Protein AF-0000000085105294 (afdb_homodimer)

Secondary structure (DSSP, 8-state):
---HHHHHHTT-EEEEESTTSHHHHHHHHHHHHHS--SEEEEEEPPBTTB-HHHHHHGGGGSGGGHHHHHH-TTGGGGEEEEE--TTSGGGG--HHHHHHHHHH--EEEE------TT--HHHHIIIIIIHHHHHHHHHHT-TT--EEEEE--GGGGTTSSEE-SS--GGG-SS-HHHHHHHHHHS-HHHHHHTHHHHHTTSSSHHHHHHHHHHHHHHHH-TT--EEEEEE-EEES-SSSSSTT---S--HHHHHHHHHHTT---EEE--TTSEE-EEEHHHHHHHHHHHHHHHHHHHHHH-S--PPPEEEE---TTS-EEHHHHHHHHHHHHHHS--S--SS----EEES-GGGHHHHHIIIIIHHHHHHHHHHHHTTPPP-HHHHHHHHHHHHHHHHHHHS---EE--HHHHHHHHHS-HHHHHHT---GGG--HHHHHHHHHHHIIIIIS-----HHHHHHHHHHHHHHHHHHHHHHHHHHHHHHHHHHHHHHHH-/---HHHHHHTT-EEEEESTTSHHHHHHHHHHHHHS--SEEEEEEPPBTTB-HHHHHHGGGGSGGGHHHHHH-TTGGGGEEEEE--TTSGGGG--HHHHHHHHHH--EEEE------TT--HHHHIIIIIIHHHHHHHHHHT-TT--EEEEE--GGGGTTSSEE-SS--GGG-SS-HHHHHHHHHHS-HHHHHHTHHHHHTTSSSHHHHHHHHHHHHHHHH-TT--EEEEEE-EEES-SSSSSTT---S--HHHHHHHHHHTT---EEE--TTSEE-EEEHHHHHHHHHHHHHHHHHHHHHH-S--PPPEEEE---TTS-EEHHHHHHHHHHHHHHS--S--SS----EEES-GGGHHHHHIIIIIHHHHHHHHHHHHTTPPP-HHHHHHHHHHHHHHHHHHHS---EE--HHHHHHHHHS-HHHHHHT---GGG--HHHHHHHHHHHIIIIIS-----HHHHHHHHHHHHHHHHHHHHHHHHHHHHHHHHHHHHHHHH-

InterPro domains:
  IPR013120 Fatty acyl-CoA reductase-like, NAD-binding domain [PF07993] (16-286)
  IPR026055 Fatty acyl-CoA reductase [PTHR11011] (5-456)
  IPR033640 Fatty acyl-CoA reductase, C-terminal [PF03015] (363-455)
  IPR033640 Fatty acyl-CoA reductase, C-terminal [cd09071] (362-452)
  IPR036291 NAD(P)-binding domain superfamily [SSF51735] (4-296)

Structure (mmCIF, N/CA/C/O backbone):
data_AF-0000000085105294-model_v1
#
loop_
_entity.id
_entity.type
_entity.pdbx_description
1 polymer 'Fatty acyl-CoA reductase'
#
loop_
_atom_site.group_PDB
_atom_site.id
_atom_site.type_symbol
_atom_site.label_atom_id
_atom_site.label_alt_id
_atom_site.label_comp_id
_atom_site.label_asym_id
_atom_site.label_entity_id
_atom_site.label_seq_id
_atom_site.pdbx_PDB_ins_code
_atom_site.Cartn_x
_atom_site.Cartn_y
_atom_site.Cartn_z
_atom_site.occupancy
_atom_site.B_iso_or_equiv
_atom_site.auth_seq_id
_atom_site.auth_comp_id
_atom_site.auth_asym_id
_atom_site.auth_atom_id
_atom_site.pdbx_PDB_model_num
ATOM 1 N N . MET A 1 1 ? 4.723 42.562 41.062 1 75.44 1 MET A N 1
ATOM 2 C CA . MET A 1 1 ? 5.035 41.188 41.406 1 75.44 1 MET A CA 1
ATOM 3 C C . MET A 1 1 ? 4.777 40.25 40.25 1 75.44 1 MET A C 1
ATOM 5 O O . MET A 1 1 ? 3.814 40.406 39.5 1 75.44 1 MET A O 1
ATOM 9 N N . ASP A 1 2 ? 5.691 39.375 40.062 1 88.38 2 ASP A N 1
ATOM 10 C CA . ASP A 1 2 ? 5.559 38.406 39 1 88.38 2 ASP A CA 1
ATOM 11 C C . ASP A 1 2 ? 4.367 37.469 39.219 1 88.38 2 ASP A C 1
ATOM 13 O O . ASP A 1 2 ? 4.09 37.094 40.375 1 88.38 2 ASP A O 1
ATOM 17 N N . SER A 1 3 ? 3.607 37.281 38.156 1 92.81 3 SER A N 1
ATOM 18 C CA . SER A 1 3 ? 2.592 36.25 38.25 1 92.81 3 SER A CA 1
ATOM 19 C C . SER A 1 3 ? 3.229 34.844 38.406 1 92.81 3 SER A C 1
ATOM 21 O O . SER A 1 3 ? 4.453 34.719 38.344 1 92.81 3 SER A O 1
ATOM 23 N N . GLU A 1 4 ? 2.414 33.875 38.625 1 94.62 4 GLU A N 1
ATOM 24 C CA . GLU A 1 4 ? 2.922 32.5 38.781 1 94.62 4 GLU A CA 1
ATOM 25 C C . GLU A 1 4 ? 3.631 32.031 37.531 1 94.62 4 GLU A C 1
ATOM 27 O O . GLU A 1 4 ? 4.715 31.438 37.594 1 94.62 4 GLU A O 1
ATOM 32 N N . MET A 1 5 ? 3.074 32.25 36.438 1 96.62 5 MET A N 1
ATOM 33 C CA . MET A 1 5 ? 3.664 31.828 35.188 1 96.62 5 MET A CA 1
ATOM 34 C C . MET A 1 5 ? 4.934 32.625 34.875 1 96.62 5 MET A C 1
ATOM 36 O O . MET A 1 5 ? 5.91 32.062 34.375 1 96.62 5 MET A O 1
ATOM 40 N N . GLN A 1 6 ? 4.879 33.938 35.156 1 97.44 6 GLN A N 1
ATOM 41 C CA . GLN A 1 6 ? 6.086 34.75 35 1 97.44 6 GLN A CA 1
ATOM 42 C C . GLN A 1 6 ? 7.219 34.25 35.875 1 97.44 6 GLN A C 1
ATOM 44 O O . GLN A 1 6 ? 8.367 34.188 35.438 1 97.44 6 GLN A O 1
ATOM 49 N N . GLY A 1 7 ? 6.828 33.906 37.094 1 96.62 7 GLY A N 1
ATOM 50 C CA . GLY A 1 7 ? 7.809 33.344 38 1 96.62 7 GLY A CA 1
ATOM 51 C C . GLY A 1 7 ? 8.375 32.031 37.531 1 96.62 7 GLY A C 1
ATOM 52 O O . GLY A 1 7 ? 9.562 31.75 37.719 1 96.62 7 GLY A O 1
ATOM 53 N N . PHE A 1 8 ? 7.57 31.219 37.031 1 96.69 8 PHE A N 1
ATOM 54 C CA . PHE A 1 8 ? 7.965 29.906 36.531 1 96.69 8 PHE A CA 1
ATOM 55 C C . PHE A 1 8 ? 9 30.047 35.406 1 96.69 8 PHE A C 1
ATOM 57 O O . PHE A 1 8 ? 10 29.312 35.375 1 96.69 8 PHE A O 1
ATOM 64 N N . PHE A 1 9 ? 8.867 30.969 34.531 1 97.94 9 PHE A N 1
ATOM 65 C CA . PHE A 1 9 ? 9.742 31.094 33.344 1 97.94 9 PHE A CA 1
ATOM 66 C C . PHE A 1 9 ? 10.977 31.922 33.688 1 97.94 9 PHE A C 1
ATOM 68 O O . PHE A 1 9 ? 11.953 31.922 32.938 1 97.94 9 PHE A O 1
ATOM 75 N N . LYS A 1 10 ? 10.93 32.656 34.844 1 97.81 10 LYS A N 1
ATOM 76 C CA . LYS A 1 10 ? 12.039 33.531 35.219 1 97.81 10 LYS A CA 1
ATOM 77 C C . LYS A 1 10 ? 13.344 32.75 35.344 1 97.81 10 LYS A C 1
ATOM 79 O O . LYS A 1 10 ? 13.398 31.719 36.031 1 97.81 10 LYS A O 1
ATOM 84 N N . ASN A 1 11 ? 14.328 33.156 34.594 1 97.5 11 ASN A N 1
ATOM 85 C CA . ASN A 1 11 ? 15.688 32.625 34.594 1 97.5 11 ASN A CA 1
ATOM 86 C C . ASN A 1 11 ? 15.734 31.203 34.062 1 97.5 11 ASN A C 1
ATOM 88 O O . ASN A 1 11 ? 16.641 30.438 34.406 1 97.5 11 ASN A O 1
ATOM 92 N N . LYS A 1 12 ? 14.742 30.781 33.375 1 97.94 12 LYS A N 1
ATOM 93 C CA . LYS A 1 12 ? 14.734 29.453 32.75 1 97.94 12 LYS A CA 1
ATOM 94 C C . LYS A 1 12 ? 15.297 29.484 31.344 1 97.94 12 LYS A C 1
ATOM 96 O O . LYS A 1 12 ? 15.289 30.531 30.688 1 97.94 12 LYS A O 1
ATOM 101 N N . THR A 1 13 ? 15.789 28.344 30.969 1 98.62 13 THR A N 1
ATOM 102 C CA . THR A 1 13 ? 16.25 28.141 29.594 1 98.62 13 THR A CA 1
ATOM 103 C C . THR A 1 13 ? 15.281 27.25 28.812 1 98.62 13 THR A C 1
ATOM 105 O O . THR A 1 13 ? 14.945 26.141 29.266 1 98.62 13 THR A O 1
ATOM 108 N N . VAL A 1 14 ? 14.836 27.781 27.672 1 98.75 14 VAL A N 1
ATOM 109 C CA . VAL A 1 14 ? 13.828 27.109 26.875 1 98.75 14 VAL A CA 1
ATOM 110 C C . VAL A 1 14 ? 14.445 26.609 25.562 1 98.75 14 VAL A C 1
ATOM 112 O O . VAL A 1 14 ? 15.25 27.328 24.953 1 98.75 14 VAL A O 1
ATOM 115 N N . PHE A 1 15 ? 14.188 25.359 25.219 1 98.81 15 PHE A N 1
ATOM 116 C CA . PHE A 1 15 ? 14.523 24.828 23.906 1 98.81 15 PHE A CA 1
ATOM 117 C C . PHE A 1 15 ? 13.273 24.734 23.031 1 98.81 15 PHE A C 1
ATOM 119 O O . PHE A 1 15 ? 12.328 24.016 23.359 1 98.81 15 PHE A O 1
ATOM 126 N N . LEU A 1 16 ? 13.305 25.469 21.938 1 98.25 16 LEU A N 1
ATOM 127 C CA . LEU A 1 16 ? 12.156 25.562 21.047 1 98.25 16 LEU A CA 1
ATOM 128 C C . LEU A 1 16 ? 12.492 25.031 19.656 1 98.25 16 LEU A C 1
ATOM 130 O O . LEU A 1 16 ? 13.453 25.484 19.047 1 98.25 16 LEU A O 1
ATOM 134 N N . THR A 1 17 ? 11.742 23.984 19.219 1 97.94 17 THR A N 1
ATOM 135 C CA . THR A 1 17 ? 11.789 23.609 17.797 1 97.94 17 THR A CA 1
ATOM 136 C C . THR A 1 17 ? 10.594 24.203 17.062 1 97.94 17 THR A C 1
ATOM 138 O O . THR A 1 17 ? 9.523 24.391 17.641 1 97.94 17 THR A O 1
ATOM 141 N N . GLY A 1 18 ? 10.781 24.609 15.828 1 95.62 18 GLY A N 1
ATOM 142 C CA . GLY A 1 18 ? 9.75 25.312 15.078 1 95.62 18 GLY A CA 1
ATOM 143 C C . GLY A 1 18 ? 9.75 26.812 15.312 1 95.62 18 GLY A C 1
ATOM 144 O O . GLY A 1 18 ? 8.75 27.484 15.047 1 95.62 18 GLY A O 1
ATOM 145 N N . GLY A 1 19 ? 10.789 27.312 15.812 1 94 19 GLY A N 1
ATOM 146 C CA . GLY A 1 19 ? 10.875 28.719 16.172 1 94 19 GLY A CA 1
ATOM 147 C C . GLY A 1 19 ? 10.758 29.641 14.977 1 94 19 GLY A C 1
ATOM 148 O O . GLY A 1 19 ? 10.336 30.797 15.117 1 94 19 GLY A O 1
ATOM 149 N N . THR A 1 20 ? 11.094 29.156 13.828 1 91.19 20 THR A N 1
ATOM 150 C CA . THR A 1 20 ? 11.031 29.969 12.625 1 91.19 20 THR A CA 1
ATOM 151 C C . THR A 1 20 ? 9.633 29.938 12.016 1 91.19 20 THR A C 1
ATOM 153 O O . THR A 1 20 ? 9.328 30.703 11.102 1 91.19 20 THR A O 1
ATOM 156 N N . GLY A 1 21 ? 8.828 29.125 12.57 1 92.06 21 GLY A N 1
ATOM 157 C CA . GLY A 1 21 ? 7.461 29.016 12.078 1 92.06 21 GLY A CA 1
ATOM 158 C C . GLY A 1 21 ? 6.523 30.047 12.672 1 92.06 21 GLY A C 1
ATOM 159 O O . GLY A 1 21 ? 6.926 30.828 13.531 1 92.06 21 GLY A O 1
ATOM 160 N N . PHE A 1 22 ? 5.297 29.969 12.242 1 93.81 22 PHE A N 1
ATOM 161 C CA . PHE A 1 22 ? 4.262 30.938 12.602 1 93.81 22 PHE A CA 1
ATOM 162 C C . PHE A 1 22 ? 4.051 30.953 14.117 1 93.81 22 PHE A C 1
ATOM 164 O O . PHE A 1 22 ? 4.238 32 14.758 1 93.81 22 PHE A O 1
ATOM 171 N N . LEU A 1 23 ? 3.742 29.828 14.68 1 95.69 23 LEU A N 1
ATOM 172 C CA . LEU A 1 23 ? 3.469 29.734 16.109 1 95.69 23 LEU A CA 1
ATOM 173 C C . LEU A 1 23 ? 4.738 29.953 16.922 1 95.69 23 LEU A C 1
ATOM 175 O O . LEU A 1 23 ? 4.699 30.578 17.984 1 95.69 23 LEU A O 1
ATOM 179 N N . GLY A 1 24 ? 5.844 29.438 16.422 1 96.38 24 GLY A N 1
ATOM 180 C CA . GLY A 1 24 ? 7.117 29.547 17.109 1 96.38 24 GLY A CA 1
ATOM 181 C C . GLY A 1 24 ? 7.57 30.984 17.297 1 96.38 24 GLY A C 1
ATOM 182 O O . GLY A 1 24 ? 8.102 31.344 18.359 1 96.38 24 GLY A O 1
ATOM 183 N N . LYS A 1 25 ? 7.371 31.812 16.328 1 95.5 25 LYS A N 1
ATOM 184 C CA . LYS A 1 25 ? 7.734 33.219 16.422 1 95.5 25 LYS A CA 1
ATOM 185 C C . LYS A 1 25 ? 6.918 33.938 17.5 1 95.5 25 LYS A C 1
ATOM 187 O O . LYS A 1 25 ? 7.457 34.719 18.281 1 95.5 25 LYS A O 1
ATOM 192 N N . VAL A 1 26 ? 5.656 33.562 17.531 1 97.19 26 VAL A N 1
ATOM 193 C CA . VAL A 1 26 ? 4.777 34.219 18.5 1 97.19 26 VAL A CA 1
ATOM 194 C C . VAL A 1 26 ? 5.113 33.75 19.906 1 97.19 26 VAL A C 1
ATOM 196 O O . VAL A 1 26 ? 5.047 34.531 20.859 1 97.19 26 VAL A O 1
ATOM 199 N N . ILE A 1 27 ? 5.473 32.5 20.062 1 98.38 27 ILE A N 1
ATOM 200 C CA . ILE A 1 27 ? 5.887 31.969 21.359 1 98.38 27 ILE A CA 1
ATOM 201 C C . ILE A 1 27 ? 7.133 32.719 21.844 1 98.38 27 ILE A C 1
ATOM 203 O O . ILE A 1 27 ? 7.195 33.156 22.984 1 98.38 27 ILE A O 1
ATOM 207 N N . THR A 1 28 ? 8.078 32.844 20.953 1 97.94 28 THR A N 1
ATOM 208 C CA . THR A 1 28 ? 9.32 33.5 21.281 1 97.94 28 THR A CA 1
ATOM 209 C C . THR A 1 28 ? 9.062 34.938 21.688 1 97.94 28 THR A C 1
ATOM 211 O O . THR A 1 28 ? 9.578 35.406 22.703 1 97.94 28 THR A O 1
ATOM 214 N N . GLU A 1 29 ? 8.258 35.625 20.891 1 97.94 29 GLU A N 1
ATOM 215 C CA . GLU A 1 29 ? 7.914 37.031 21.188 1 97.94 29 GLU A CA 1
ATOM 216 C C . GLU A 1 29 ? 7.234 37.156 22.547 1 97.94 29 GLU A C 1
ATOM 218 O O . GLU A 1 29 ? 7.602 38 23.344 1 97.94 29 GLU A O 1
ATOM 223 N N . LYS A 1 30 ? 6.277 36.312 22.859 1 98.19 30 LYS A N 1
ATOM 224 C CA . LYS A 1 30 ? 5.512 36.375 24.094 1 98.19 30 LYS A CA 1
ATOM 225 C C . LYS A 1 30 ? 6.402 36.125 25.312 1 98.19 30 LYS A C 1
ATOM 227 O O . LYS A 1 30 ? 6.297 36.844 26.328 1 98.19 30 LYS A O 1
ATOM 232 N N . LEU A 1 31 ? 7.246 35.125 25.219 1 98.06 31 LEU A N 1
ATOM 233 C CA . LEU A 1 31 ? 8.164 34.781 26.312 1 98.06 31 LEU A CA 1
ATOM 234 C C . LEU A 1 31 ? 9.078 35.969 26.625 1 98.06 31 LEU A C 1
ATOM 236 O O . LEU A 1 31 ? 9.234 36.312 27.797 1 98.06 31 LEU A O 1
ATOM 240 N N . LEU A 1 32 ? 9.656 36.531 25.609 1 97.81 32 LEU A N 1
ATOM 241 C CA . LEU A 1 32 ? 10.617 37.625 25.797 1 97.81 32 LEU A CA 1
ATOM 242 C C . LEU A 1 32 ? 9.922 38.875 26.312 1 97.81 32 LEU A C 1
ATOM 244 O O . LEU A 1 32 ? 10.5 39.656 27.094 1 97.81 32 LEU A O 1
ATOM 248 N N . ARG A 1 33 ? 8.68 39.031 25.891 1 97.25 33 ARG A N 1
ATOM 249 C CA . ARG A 1 33 ? 7.953 40.25 26.266 1 97.25 33 ARG A CA 1
ATOM 250 C C . ARG A 1 33 ? 7.43 40.156 27.688 1 97.25 33 ARG A C 1
ATOM 252 O O . ARG A 1 33 ? 7.461 41.156 28.438 1 97.25 33 ARG A O 1
ATOM 259 N N . THR A 1 34 ? 7.008 39.031 28.109 1 96.75 34 THR A N 1
ATOM 260 C CA . THR A 1 34 ? 6.207 38.969 29.328 1 96.75 34 THR A CA 1
ATOM 261 C C . THR A 1 34 ? 6.996 38.312 30.469 1 96.75 34 THR A C 1
ATOM 263 O O . THR A 1 34 ? 6.562 38.344 31.609 1 96.75 34 THR A O 1
ATOM 266 N N . THR A 1 35 ? 8.148 37.688 30.156 1 97 35 THR A N 1
ATOM 267 C CA . THR A 1 35 ? 8.906 37.031 31.203 1 97 35 THR A CA 1
ATOM 268 C C . THR A 1 35 ? 10.375 37.438 31.172 1 97 35 THR A C 1
ATOM 270 O O . THR A 1 35 ? 10.797 38.156 30.266 1 97 35 THR A O 1
ATOM 273 N N . GLU A 1 36 ? 11.094 37 32.219 1 97.06 36 GLU A N 1
ATOM 274 C CA . GLU A 1 36 ? 12.539 37.188 32.281 1 97.06 36 GLU A CA 1
ATOM 275 C C . GLU A 1 36 ? 13.281 35.906 32 1 97.06 36 GLU A C 1
ATOM 277 O O . GLU A 1 36 ? 14.172 35.5 32.75 1 97.06 36 GLU A O 1
ATOM 282 N N . VAL A 1 37 ? 12.82 35.188 31.031 1 97.69 37 VAL A N 1
ATOM 283 C CA . VAL A 1 37 ? 13.492 33.969 30.594 1 97.69 37 VAL A CA 1
ATOM 284 C C . VAL A 1 37 ? 14.969 34.25 30.344 1 97.69 37 VAL A C 1
ATOM 286 O O . VAL A 1 37 ? 15.328 35.312 29.844 1 97.69 37 VAL A O 1
ATOM 289 N N . ASN A 1 38 ? 15.805 33.344 30.719 1 97.75 38 ASN A N 1
ATOM 290 C CA . ASN A 1 38 ? 17.25 33.531 30.578 1 97.75 38 ASN A CA 1
ATOM 291 C C . ASN A 1 38 ? 17.688 33.406 29.125 1 97.75 38 ASN A C 1
ATOM 293 O O . ASN A 1 38 ? 18.422 34.281 28.625 1 97.75 38 ASN A O 1
ATOM 297 N N . ARG A 1 39 ? 17.266 32.281 28.5 1 97.5 39 ARG A N 1
ATOM 298 C CA . ARG A 1 39 ? 17.688 31.984 27.125 1 97.5 39 ARG A CA 1
ATOM 299 C C . ARG A 1 39 ? 16.672 31.125 26.406 1 97.5 39 ARG A C 1
ATOM 301 O O . ARG A 1 39 ? 16.016 30.281 27.031 1 97.5 39 ARG A O 1
ATOM 308 N N . ILE A 1 40 ? 16.578 31.391 25.125 1 98.25 40 ILE A N 1
ATOM 309 C CA . ILE A 1 40 ? 15.773 30.547 24.266 1 98.25 40 ILE A CA 1
ATOM 310 C C . ILE A 1 40 ? 16.656 29.953 23.156 1 98.25 40 ILE A C 1
ATOM 312 O O . ILE A 1 40 ? 17.125 30.672 22.281 1 98.25 40 ILE A O 1
ATOM 316 N N . TYR A 1 41 ? 16.938 28.656 23.312 1 98 41 TYR A N 1
ATOM 317 C CA . TYR A 1 41 ? 17.594 27.953 22.203 1 98 41 TYR A CA 1
ATOM 318 C C . TYR A 1 41 ? 16.578 27.578 21.125 1 98 41 TYR A C 1
ATOM 320 O O . TYR A 1 41 ? 15.578 26.922 21.406 1 98 41 TYR A O 1
ATOM 328 N N . SER A 1 42 ? 16.812 28 19.906 1 96.75 42 SER A N 1
ATOM 329 C CA . SER A 1 42 ? 15.922 27.719 18.797 1 96.75 42 SER A CA 1
ATOM 330 C C . SER A 1 42 ? 16.594 26.828 17.766 1 96.75 42 SER A C 1
ATOM 332 O O . SER A 1 42 ? 17.656 27.188 17.234 1 96.75 42 SER A O 1
ATOM 334 N N . LEU A 1 43 ? 15.977 25.672 17.516 1 96.19 43 LEU A N 1
ATOM 335 C CA . LEU A 1 43 ? 16.484 24.781 16.469 1 96.19 43 LEU A CA 1
ATOM 336 C C . LEU A 1 43 ? 16.219 25.375 15.078 1 96.19 43 LEU A C 1
ATOM 338 O O . LEU A 1 43 ? 15.062 25.641 14.734 1 96.19 43 LEU A O 1
ATOM 342 N N . ILE A 1 44 ? 17.266 25.578 14.344 1 93.69 44 ILE A N 1
ATOM 343 C CA . ILE A 1 44 ? 17.125 26.203 13.031 1 93.69 44 ILE A CA 1
ATOM 344 C C . ILE A 1 44 ? 17.859 25.375 11.984 1 93.69 44 ILE A C 1
ATOM 346 O O . ILE A 1 44 ? 19 24.953 12.203 1 93.69 44 ILE A O 1
ATOM 350 N N . ARG A 1 45 ? 17.172 25.125 10.883 1 88.31 45 ARG A N 1
ATOM 351 C CA . ARG A 1 45 ? 17.797 24.406 9.773 1 88.31 45 ARG A CA 1
ATOM 352 C C . ARG A 1 45 ? 18.828 25.281 9.07 1 88.31 45 ARG A C 1
ATOM 354 O O . ARG A 1 45 ? 18.5 26.391 8.625 1 88.31 45 ARG A O 1
ATOM 361 N N . PRO A 1 46 ? 19.953 24.75 8.93 1 85.75 46 PRO A N 1
ATOM 362 C CA . PRO A 1 46 ? 20.969 25.531 8.25 1 85.75 46 PRO A CA 1
ATOM 363 C C . PRO A 1 46 ? 20.688 25.719 6.758 1 85.75 46 PRO A C 1
ATOM 365 O O . PRO A 1 46 ? 20.172 24.797 6.117 1 85.75 46 PRO A O 1
ATOM 368 N N . LYS A 1 47 ? 20.797 26.891 6.332 1 80.44 47 LYS A N 1
ATOM 369 C CA . LYS A 1 47 ? 20.766 27.172 4.898 1 80.44 47 LYS A CA 1
ATOM 370 C C . LYS A 1 47 ? 22.172 27.422 4.355 1 80.44 47 LYS A C 1
ATOM 372 O O . LYS A 1 47 ? 23 28.047 5.02 1 80.44 47 LYS A O 1
ATOM 377 N N . ARG A 1 48 ? 22.344 26.828 3.162 1 74.19 48 ARG A N 1
ATOM 378 C CA . ARG A 1 48 ? 23.672 26.922 2.541 1 74.19 48 ARG A CA 1
ATOM 379 C C . ARG A 1 48 ? 24.094 28.375 2.369 1 74.19 48 ARG A C 1
ATOM 381 O O . ARG A 1 48 ? 23.328 29.188 1.843 1 74.19 48 ARG A O 1
ATOM 388 N N . GLY A 1 49 ? 25.094 28.656 2.918 1 71.69 49 GLY A N 1
ATOM 389 C CA . GLY A 1 49 ? 25.719 29.953 2.709 1 71.69 49 GLY A CA 1
ATOM 390 C C . GLY A 1 49 ? 25.234 31 3.691 1 71.69 49 GLY A C 1
ATOM 391 O O . GLY A 1 49 ? 25.688 32.156 3.654 1 71.69 49 GLY A O 1
ATOM 392 N N . VAL A 1 50 ? 24.344 30.734 4.508 1 79.12 50 VAL A N 1
ATOM 393 C CA . VAL A 1 50 ? 23.828 31.719 5.453 1 79.12 50 VAL A CA 1
ATOM 394 C C . VAL A 1 50 ? 24.109 31.25 6.883 1 79.12 50 VAL A C 1
ATOM 396 O O . VAL A 1 50 ? 23.656 30.188 7.301 1 79.12 50 VAL A O 1
ATOM 399 N N . PRO A 1 51 ? 24.922 32.031 7.484 1 79.5 51 PRO A N 1
ATOM 400 C CA . PRO A 1 51 ? 25.141 31.672 8.891 1 79.5 51 PRO A CA 1
ATOM 401 C C . PRO A 1 51 ? 23.844 31.594 9.688 1 79.5 51 PRO A C 1
ATOM 403 O O . PRO A 1 51 ? 22.922 32.406 9.461 1 79.5 51 PRO A O 1
ATOM 406 N N . ILE A 1 52 ? 23.734 30.703 10.594 1 82.56 52 ILE A N 1
ATOM 407 C CA . ILE A 1 52 ? 22.5 30.453 11.328 1 82.56 52 ILE A CA 1
ATOM 408 C C . ILE A 1 52 ? 22.141 31.656 12.18 1 82.56 52 ILE A C 1
ATOM 410 O O . ILE A 1 52 ? 20.953 31.922 12.43 1 82.56 52 ILE A O 1
ATOM 414 N N . GLN A 1 53 ? 23.156 32.406 12.555 1 81.31 53 GLN A N 1
ATOM 415 C CA . GLN A 1 53 ? 22.938 33.594 13.359 1 81.31 53 GLN A CA 1
ATOM 416 C C . GLN A 1 53 ? 22.203 34.688 12.562 1 81.31 53 GLN A C 1
ATOM 418 O O . GLN A 1 53 ? 21.422 35.438 13.133 1 81.31 53 GLN A O 1
ATOM 423 N N . ASP A 1 54 ? 22.359 34.625 11.32 1 83 54 ASP A N 1
ATOM 424 C CA . ASP A 1 54 ? 21.719 35.594 10.445 1 83 54 ASP A CA 1
ATOM 425 C C . ASP A 1 54 ? 20.203 35.375 10.391 1 83 54 ASP A C 1
ATOM 427 O O . ASP A 1 54 ? 19.438 36.312 10.141 1 83 54 ASP A O 1
ATOM 431 N N . ARG A 1 55 ? 19.844 34.219 10.695 1 81.56 55 ARG A N 1
ATOM 432 C CA . ARG A 1 55 ? 18.422 33.906 10.688 1 81.56 55 ARG A CA 1
ATOM 433 C C . ARG A 1 55 ? 17.703 34.656 11.805 1 81.56 55 ARG A C 1
ATOM 435 O O . ARG A 1 55 ? 16.547 35.062 11.648 1 81.56 55 ARG A O 1
ATOM 442 N N . ILE A 1 56 ? 18.375 34.781 12.875 1 82.81 56 ILE A N 1
ATOM 443 C CA . ILE A 1 56 ? 17.766 35.469 14.008 1 82.81 56 ILE A CA 1
ATOM 444 C C . ILE A 1 56 ? 17.781 36.969 13.766 1 82.81 56 ILE A C 1
ATOM 446 O O . ILE A 1 56 ? 16.844 37.688 14.133 1 82.81 56 ILE A O 1
ATOM 450 N N . THR A 1 57 ? 18.797 37.375 13.094 1 82.75 57 THR A N 1
ATOM 451 C CA . THR A 1 57 ? 18.906 38.812 12.805 1 82.75 57 THR A CA 1
ATOM 452 C C . THR A 1 57 ? 17.781 39.25 11.883 1 82.75 57 THR A C 1
ATOM 454 O O . THR A 1 57 ? 17.281 40.375 12.016 1 82.75 57 THR A O 1
ATOM 457 N N . THR A 1 58 ? 17.391 38.406 11.109 1 85.62 58 THR A N 1
ATOM 458 C CA . THR A 1 58 ? 16.328 38.719 10.172 1 85.62 58 THR A CA 1
ATOM 459 C C . THR A 1 58 ? 14.984 38.844 10.898 1 85.62 58 THR A C 1
ATOM 461 O O . THR A 1 58 ? 14.07 39.5 10.406 1 85.62 58 THR A O 1
ATOM 464 N N . TRP A 1 59 ? 14.914 38.25 12.102 1 88.38 59 TRP A N 1
ATOM 465 C CA . TRP A 1 59 ? 13.688 38.344 12.891 1 88.38 59 TRP A CA 1
ATOM 466 C C . TRP A 1 59 ? 13.43 39.75 13.344 1 88.38 59 TRP A C 1
ATOM 468 O O . TRP A 1 59 ? 12.273 40.156 13.547 1 88.38 59 TRP A O 1
ATOM 478 N N . ALA A 1 60 ? 14.5 40.469 13.445 1 88.94 60 ALA A N 1
ATOM 479 C CA . ALA A 1 60 ? 14.367 41.844 13.898 1 88.94 60 ALA A CA 1
ATOM 480 C C . ALA A 1 60 ? 13.531 42.688 12.922 1 88.94 60 ALA A C 1
ATOM 482 O O . ALA A 1 60 ? 12.898 43.656 13.312 1 88.94 60 ALA A O 1
ATOM 483 N N . LYS A 1 61 ? 13.5 42.219 11.727 1 90.19 61 LYS A N 1
ATOM 484 C CA . LYS A 1 61 ? 12.758 42.938 10.703 1 90.19 61 LYS A CA 1
ATOM 485 C C . LYS A 1 61 ? 11.328 42.406 10.594 1 90.19 61 LYS A C 1
ATOM 487 O O . LYS A 1 61 ? 10.492 43.031 9.906 1 90.19 61 LYS A O 1
ATOM 492 N N . ASP A 1 62 ? 11.031 41.375 11.258 1 92.5 62 ASP A N 1
ATOM 493 C CA . ASP A 1 62 ? 9.688 40.812 11.234 1 92.5 62 ASP A CA 1
ATOM 494 C C . ASP A 1 62 ? 8.727 41.625 12.102 1 92.5 62 ASP A C 1
ATOM 496 O O . ASP A 1 62 ? 9.023 41.906 13.266 1 92.5 62 ASP A O 1
ATOM 500 N N . PRO A 1 63 ? 7.555 41.938 11.523 1 93.44 63 PRO A N 1
ATOM 501 C CA . PRO A 1 63 ? 6.594 42.781 12.258 1 93.44 63 PRO A CA 1
ATOM 502 C C . PRO A 1 63 ? 6.188 42.156 13.594 1 93.44 63 PRO A C 1
ATOM 504 O O . PRO A 1 63 ? 5.867 42.875 14.547 1 93.44 63 PRO A O 1
ATOM 507 N N . VAL A 1 64 ? 6.281 40.938 13.703 1 95.06 64 VAL A N 1
ATOM 508 C CA . VAL A 1 64 ? 5.805 40.25 14.898 1 95.06 64 VAL A CA 1
ATOM 509 C C . VAL A 1 64 ? 6.648 40.656 16.094 1 95.06 64 VAL A C 1
ATOM 511 O O . VAL A 1 64 ? 6.176 40.625 17.234 1 95.06 64 VAL A O 1
ATOM 514 N N . PHE A 1 65 ? 7.863 41.125 15.914 1 96.19 65 PHE A N 1
ATOM 515 C CA . PHE A 1 65 ? 8.766 41.469 17 1 96.19 65 PHE A CA 1
ATOM 516 C C . PHE A 1 65 ? 8.844 42.969 17.203 1 96.19 65 PHE A C 1
ATOM 518 O O . PHE A 1 65 ? 9.594 43.469 18.062 1 96.19 65 PHE A O 1
ATOM 525 N N . GLU A 1 66 ? 8.117 43.719 16.438 1 95 66 GLU A N 1
ATOM 526 C CA . GLU A 1 66 ? 8.195 45.188 16.453 1 95 66 GLU A CA 1
ATOM 527 C C . GLU A 1 66 ? 7.883 45.75 17.844 1 95 66 GLU A C 1
ATOM 529 O O . GLU A 1 66 ? 8.633 46.562 18.375 1 95 66 GLU A O 1
ATOM 534 N N . VAL A 1 67 ? 6.801 45.281 18.375 1 94.81 67 VAL A N 1
ATOM 535 C CA . VAL A 1 67 ? 6.359 45.781 19.688 1 94.81 67 VAL A CA 1
ATOM 536 C C . VAL A 1 67 ? 7.395 45.406 20.75 1 94.81 67 VAL A C 1
ATOM 538 O O . VAL A 1 67 ? 7.746 46.25 21.578 1 94.81 67 VAL A O 1
ATOM 541 N N . LEU A 1 68 ? 7.844 44.219 20.703 1 96.56 68 LEU A N 1
ATOM 542 C CA . LEU A 1 68 ? 8.836 43.75 21.656 1 96.56 68 LEU A CA 1
ATOM 543 C C . LEU A 1 68 ? 10.109 44.594 21.594 1 96.56 68 LEU A C 1
ATOM 545 O O . LEU A 1 68 ? 10.617 45 22.641 1 96.56 68 LEU A O 1
ATOM 549 N N . LEU A 1 69 ? 10.609 44.844 20.438 1 95.81 69 LEU A N 1
ATOM 550 C CA . LEU A 1 69 ? 11.891 45.5 20.266 1 95.81 69 LEU A CA 1
ATOM 551 C C . LEU A 1 69 ? 11.789 47 20.625 1 95.81 69 LEU A C 1
ATOM 553 O O . LEU A 1 69 ? 12.789 47.594 21 1 95.81 69 LEU A O 1
ATOM 557 N N . ARG A 1 70 ? 10.625 47.531 20.531 1 95.69 70 ARG A N 1
ATOM 558 C CA . ARG A 1 70 ? 10.406 48.906 20.984 1 95.69 70 ARG A CA 1
ATOM 559 C C . ARG A 1 70 ? 10.523 49 22.516 1 95.69 70 ARG A C 1
ATOM 561 O O . ARG A 1 70 ? 11.047 49.969 23.047 1 95.69 70 ARG A O 1
ATOM 568 N N . MET A 1 71 ? 10.039 48 23.156 1 95.06 71 MET A N 1
ATOM 569 C CA . MET A 1 71 ? 10.039 47.969 24.625 1 95.06 71 MET A CA 1
ATOM 570 C C . MET A 1 71 ? 11.391 47.5 25.141 1 95.06 71 MET A C 1
ATOM 572 O O . MET A 1 71 ? 11.883 48 26.156 1 95.06 71 MET A O 1
ATOM 576 N N . LYS A 1 72 ? 11.867 46.469 24.484 1 96.19 72 LYS A N 1
ATOM 577 C CA . LYS A 1 72 ? 13.133 45.844 24.859 1 96.19 72 LYS A CA 1
ATOM 578 C C . LYS A 1 72 ? 14.023 45.656 23.641 1 96.19 72 LYS A C 1
ATOM 580 O O . LYS A 1 72 ? 14.078 44.562 23.062 1 96.19 72 LYS A O 1
ATOM 585 N N . PRO A 1 73 ? 14.875 46.562 23.312 1 94.81 73 PRO A N 1
ATOM 586 C CA . PRO A 1 73 ? 15.633 46.531 22.062 1 94.81 73 PRO A CA 1
ATOM 587 C C . PRO A 1 73 ? 16.609 45.375 21.984 1 94.81 73 PRO A C 1
ATOM 589 O O . PRO A 1 73 ? 16.922 44.875 20.891 1 94.81 73 PRO A O 1
ATOM 592 N N . ASP A 1 74 ? 17.062 44.875 23.125 1 94.19 74 ASP A N 1
ATOM 593 C CA . ASP A 1 74 ? 18.062 43.844 23.125 1 94.19 74 ASP A CA 1
ATOM 594 C C . ASP A 1 74 ? 17.453 42.469 23.422 1 94.19 74 ASP A C 1
ATOM 596 O O . ASP A 1 74 ? 18.156 41.5 23.719 1 94.19 74 ASP A O 1
ATOM 600 N N . ALA A 1 75 ? 16.172 42.375 23.312 1 95.38 75 ALA A N 1
ATOM 601 C CA . ALA A 1 75 ? 15.461 41.156 23.719 1 95.38 75 ALA A CA 1
ATOM 602 C C . ALA A 1 75 ? 15.883 39.969 22.891 1 95.38 75 ALA A C 1
ATOM 604 O O . ALA A 1 75 ? 15.977 38.844 23.391 1 95.38 75 ALA A O 1
ATOM 605 N N . LEU A 1 76 ? 16.203 40.156 21.609 1 95 76 LEU A N 1
ATOM 606 C CA . LEU A 1 76 ? 16.484 39.062 20.703 1 95 76 LEU A CA 1
ATOM 607 C C . LEU A 1 76 ? 17.875 38.469 20.969 1 95 76 LEU A C 1
ATOM 609 O O . LEU A 1 76 ? 18.203 37.375 20.5 1 95 76 LEU A O 1
ATOM 613 N N . GLN A 1 77 ? 18.672 39.125 21.766 1 93.88 77 GLN A N 1
ATOM 614 C CA . GLN A 1 77 ? 19.984 38.594 22.156 1 93.88 77 GLN A CA 1
ATOM 615 C C . GLN A 1 77 ? 19.859 37.344 23.016 1 93.88 77 GLN A C 1
ATOM 617 O O . GLN A 1 77 ? 20.797 36.562 23.141 1 93.88 77 GLN A O 1
ATOM 622 N N . ARG A 1 78 ? 18.719 37.188 23.594 1 96.12 78 ARG A N 1
ATOM 623 C CA . ARG A 1 78 ? 18.484 36.031 24.438 1 96.12 78 ARG A CA 1
ATOM 624 C C . ARG A 1 78 ? 18.078 34.812 23.625 1 96.12 78 ARG A C 1
ATOM 626 O O . ARG A 1 78 ? 17.922 33.688 24.156 1 96.12 78 ARG A O 1
ATOM 633 N N . VAL A 1 79 ? 17.906 35 22.328 1 96.81 79 VAL A N 1
ATOM 634 C CA . VAL A 1 79 ? 17.594 33.875 21.422 1 96.81 79 VAL A CA 1
ATOM 635 C C . VAL A 1 79 ? 18.891 33.344 20.812 1 96.81 79 VAL A C 1
ATOM 637 O O . VAL A 1 79 ? 19.625 34.094 20.172 1 96.81 79 VAL A O 1
ATOM 640 N N . CYS A 1 80 ? 19.188 32.125 21.047 1 95.62 80 CYS A N 1
ATOM 641 C CA . CYS A 1 80 ? 20.391 31.484 20.547 1 95.62 80 CYS A CA 1
ATOM 642 C C . CYS A 1 80 ? 20.031 30.391 19.531 1 95.62 80 CYS A C 1
ATOM 644 O O . CYS A 1 80 ? 19.438 29.375 19.875 1 95.62 80 CYS A O 1
ATOM 646 N N . PRO A 1 81 ? 20.484 30.562 18.312 1 95.06 81 PRO A N 1
ATOM 647 C CA . PRO A 1 81 ? 20.203 29.531 17.297 1 95.06 81 PRO A CA 1
ATOM 648 C C . PRO A 1 81 ? 21.047 28.281 17.484 1 95.06 81 PRO A C 1
ATOM 650 O O . PRO A 1 81 ? 22.234 28.375 17.828 1 95.06 81 PRO A O 1
ATOM 653 N N . ILE A 1 82 ? 20.375 27.156 17.422 1 95.31 82 ILE A N 1
ATOM 654 C CA . ILE A 1 82 ? 21.016 25.844 17.375 1 95.31 82 ILE A CA 1
ATOM 655 C C . ILE A 1 82 ? 20.812 25.219 16 1 95.31 82 ILE A C 1
ATOM 657 O O . ILE A 1 82 ? 19.672 25.062 15.547 1 95.31 82 ILE A O 1
ATOM 661 N N . ALA A 1 83 ? 21.938 24.922 15.383 1 94.12 83 ALA A N 1
ATOM 662 C CA . ALA A 1 83 ? 21.828 24.297 14.062 1 94.12 83 ALA A CA 1
ATOM 663 C C . ALA A 1 83 ? 21.297 22.859 14.18 1 94.12 83 ALA A C 1
ATOM 665 O O . ALA A 1 83 ? 21.781 22.078 14.992 1 94.12 83 ALA A O 1
ATOM 666 N N . GLY A 1 84 ? 20.25 22.594 13.414 1 93.94 84 GLY A N 1
ATOM 667 C CA . GLY A 1 84 ? 19.703 21.25 13.391 1 93.94 84 GLY A CA 1
ATOM 668 C C . GLY A 1 84 ? 18.641 21.062 12.32 1 93.94 84 GLY A C 1
ATOM 669 O O . GLY A 1 84 ? 18.203 22.031 11.688 1 93.94 84 GLY A O 1
ATOM 670 N N . ASP A 1 85 ? 18.312 19.766 12.062 1 92.12 85 ASP A N 1
ATOM 671 C CA . ASP A 1 85 ? 17.328 19.375 11.062 1 92.12 85 ASP A CA 1
ATOM 672 C C . ASP A 1 85 ? 16.547 18.141 11.516 1 92.12 85 ASP A C 1
ATOM 674 O O . ASP A 1 85 ? 17.141 17.078 11.719 1 92.12 85 ASP A O 1
ATOM 678 N N . CYS A 1 86 ? 15.25 18.281 11.531 1 88.31 86 CYS A N 1
ATOM 679 C CA . CYS A 1 86 ? 14.383 17.188 11.969 1 88.31 86 CYS A CA 1
ATOM 680 C C . CYS A 1 86 ? 14.5 15.992 11.039 1 88.31 86 CYS A C 1
ATOM 682 O O . CYS A 1 86 ? 14.195 14.867 11.438 1 88.31 86 CYS A O 1
ATOM 684 N N . LEU A 1 87 ? 15.023 16.188 9.812 1 89.88 87 LEU A N 1
ATOM 685 C CA . LEU A 1 87 ? 15.141 15.109 8.828 1 89.88 87 LEU A CA 1
ATOM 686 C C . LEU A 1 87 ? 16.391 14.273 9.094 1 89.88 87 LEU A C 1
ATOM 688 O O . LEU A 1 87 ? 16.484 13.133 8.641 1 89.88 87 LEU A O 1
ATOM 692 N N . ASP A 1 88 ? 17.281 14.844 9.789 1 91.25 88 ASP A N 1
ATOM 693 C CA . ASP A 1 88 ? 18.578 14.203 9.977 1 91.25 88 ASP A CA 1
ATOM 694 C C . ASP A 1 88 ? 18.562 13.25 11.172 1 91.25 88 ASP A C 1
ATOM 696 O O . ASP A 1 88 ? 17.797 13.453 12.117 1 91.25 88 ASP A O 1
ATOM 700 N N . PRO A 1 89 ? 19.484 12.258 11 1 88.44 89 PRO A N 1
ATOM 701 C CA . PRO A 1 89 ? 19.656 11.438 12.195 1 88.44 89 PRO A CA 1
ATOM 702 C C . PRO A 1 89 ? 20.156 12.242 13.391 1 88.44 89 PRO A C 1
ATOM 704 O O . PRO A 1 89 ? 20.938 13.18 13.227 1 88.44 89 PRO A O 1
ATOM 707 N N . ASP A 1 90 ? 19.703 12.047 14.602 1 91.81 90 ASP A N 1
ATOM 708 C CA . ASP A 1 90 ? 20.047 12.719 15.852 1 91.81 90 ASP A CA 1
ATOM 709 C C . ASP A 1 90 ? 19.688 14.203 15.789 1 91.81 90 ASP A C 1
ATOM 711 O O . ASP A 1 90 ? 20.422 15.039 16.312 1 91.81 90 ASP A O 1
ATOM 715 N N . LEU A 1 91 ? 18.828 14.648 14.836 1 95.5 91 LEU A N 1
ATOM 716 C CA . LEU A 1 91 ? 18.266 15.992 14.664 1 95.5 91 LEU A CA 1
ATOM 717 C C . LEU A 1 91 ? 19.312 16.938 14.078 1 95.5 91 LEU A C 1
ATOM 719 O O . LEU A 1 91 ? 19.109 18.156 14.078 1 95.5 91 LEU A O 1
ATOM 723 N N . GLY A 1 92 ? 20.484 16.422 13.688 1 94.25 92 GLY A N 1
ATOM 724 C CA . GLY A 1 92 ? 21.531 17.234 13.078 1 94.25 92 GLY A CA 1
ATOM 725 C C . GLY A 1 92 ? 22.203 18.172 14.062 1 94.25 92 GLY A C 1
ATOM 726 O O . GLY A 1 92 ? 22.781 19.188 13.664 1 94.25 92 GLY A O 1
ATOM 727 N N . ILE A 1 93 ? 22.062 17.906 15.344 1 96.88 93 ILE A N 1
ATOM 728 C CA . ILE A 1 93 ? 22.641 18.75 16.375 1 96.88 93 ILE A CA 1
ATOM 729 C C . ILE A 1 93 ? 24.062 18.312 16.688 1 96.88 93 ILE A C 1
ATOM 731 O O . ILE A 1 93 ? 24.312 17.125 16.906 1 96.88 93 ILE A O 1
ATOM 735 N N . SER A 1 94 ? 25 19.266 16.734 1 95.5 94 SER A N 1
ATOM 736 C CA . SER A 1 94 ? 26.406 18.938 17.031 1 95.5 94 SER A CA 1
ATOM 737 C C . SER A 1 94 ? 26.562 18.422 18.453 1 95.5 94 SER A C 1
ATOM 739 O O . SER A 1 94 ? 25.734 18.719 19.328 1 95.5 94 SER A O 1
ATOM 741 N N . PRO A 1 95 ? 27.594 17.656 18.703 1 96.44 95 PRO A N 1
ATOM 742 C CA . PRO A 1 95 ? 27.844 17.156 20.062 1 96.44 95 PRO A CA 1
ATOM 743 C C . PRO A 1 95 ? 27.984 18.297 21.078 1 96.44 95 PRO A C 1
ATOM 745 O O . PRO A 1 95 ? 27.5 18.172 22.219 1 96.44 95 PRO A O 1
ATOM 748 N N . SER A 1 96 ? 28.594 19.344 20.672 1 97 96 SER A N 1
ATOM 749 C CA . SER A 1 96 ? 28.766 20.484 21.562 1 97 96 SER A CA 1
ATOM 750 C C . SER A 1 96 ? 27.422 21.125 21.922 1 97 96 SER A C 1
ATOM 752 O O . SER A 1 96 ? 27.141 21.406 23.078 1 97 96 SER A O 1
ATOM 754 N N . ASP A 1 97 ? 26.641 21.359 20.922 1 96.94 97 ASP A N 1
ATOM 755 C CA . ASP A 1 97 ? 25.312 21.938 21.156 1 96.94 97 ASP A CA 1
ATOM 756 C C . ASP A 1 97 ? 24.438 20.984 21.984 1 96.94 97 ASP A C 1
ATOM 758 O O . ASP A 1 97 ? 23.641 21.422 22.797 1 96.94 97 ASP A O 1
ATOM 762 N N . ARG A 1 98 ? 24.562 19.75 21.719 1 97.56 98 ARG A N 1
ATOM 763 C CA . ARG A 1 98 ? 23.812 18.75 22.469 1 97.56 98 ARG A CA 1
ATOM 764 C C . ARG A 1 98 ? 24.156 18.812 23.953 1 97.56 98 ARG A C 1
ATOM 766 O O . ARG A 1 98 ? 23.281 18.688 24.812 1 97.56 98 ARG A O 1
ATOM 773 N N . ARG A 1 99 ? 25.391 18.938 24.25 1 97.69 99 ARG A N 1
ATOM 774 C CA . ARG A 1 99 ? 25.828 19.062 25.641 1 97.69 99 ARG A CA 1
ATOM 775 C C . ARG A 1 99 ? 25.219 20.297 26.297 1 97.69 99 ARG A C 1
ATOM 777 O O . ARG A 1 99 ? 24.797 20.234 27.453 1 97.69 99 ARG A O 1
ATOM 784 N N . ILE A 1 100 ? 25.172 21.359 25.562 1 97.69 100 ILE A N 1
ATOM 785 C CA . ILE A 1 100 ? 24.562 22.594 26.062 1 97.69 100 ILE A CA 1
ATOM 786 C C . ILE A 1 100 ? 23.094 22.359 26.375 1 97.69 100 ILE A C 1
ATOM 788 O O . ILE A 1 100 ? 22.625 22.703 27.469 1 97.69 100 ILE A O 1
ATOM 792 N N . LEU A 1 101 ? 22.422 21.766 25.484 1 98.38 101 LEU A N 1
ATOM 793 C CA . LEU A 1 101 ? 20.984 21.516 25.656 1 98.38 101 LEU A CA 1
ATOM 794 C C . LEU A 1 101 ? 20.734 20.578 26.844 1 98.38 101 LEU A C 1
ATOM 796 O O . LEU A 1 101 ? 19.828 20.828 27.641 1 98.38 101 LEU A O 1
ATOM 800 N N . THR A 1 102 ? 21.5 19.547 26.938 1 98.25 102 THR A N 1
ATOM 801 C CA . THR A 1 102 ? 21.266 18.531 27.969 1 98.25 102 THR A CA 1
ATOM 802 C C . THR A 1 102 ? 21.594 19.094 29.344 1 98.25 102 THR A C 1
ATOM 804 O O . THR A 1 102 ? 21 18.672 30.344 1 98.25 102 THR A O 1
ATOM 807 N N . THR A 1 103 ? 22.438 20.125 29.406 1 98 103 THR A N 1
ATOM 808 C CA . THR A 1 103 ? 22.875 20.625 30.703 1 98 103 THR A CA 1
ATOM 809 C C . THR A 1 103 ? 22.062 21.859 31.109 1 98 103 THR A C 1
ATOM 811 O O . THR A 1 103 ? 21.859 22.094 32.312 1 98 103 THR A O 1
ATOM 814 N N . GLU A 1 104 ? 21.531 22.578 30.141 1 98.06 104 GLU A N 1
ATOM 815 C CA . GLU A 1 104 ? 21.016 23.906 30.469 1 98.06 104 GLU A CA 1
ATOM 816 C C . GLU A 1 104 ? 19.5 23.953 30.344 1 98.06 104 GLU A C 1
ATOM 818 O O . GLU A 1 104 ? 18.844 24.781 30.984 1 98.06 104 GLU A O 1
ATOM 823 N N . VAL A 1 105 ? 18.938 23.172 29.578 1 98.69 105 VAL A N 1
ATOM 824 C CA . VAL A 1 105 ? 17.547 23.344 29.203 1 98.69 105 VAL A CA 1
ATOM 825 C C . VAL A 1 105 ? 16.641 22.844 30.312 1 98.69 105 VAL A C 1
ATOM 827 O O . VAL A 1 105 ? 16.828 21.734 30.828 1 98.69 105 VAL A O 1
ATOM 830 N N . GLN A 1 106 ? 15.672 23.656 30.672 1 98.38 106 GLN A N 1
ATOM 831 C CA . GLN A 1 106 ? 14.695 23.281 31.703 1 98.38 106 GLN A CA 1
ATOM 832 C C . GLN A 1 106 ? 13.312 23.062 31.078 1 98.38 106 GLN A C 1
ATOM 834 O O . GLN A 1 106 ? 12.5 22.328 31.625 1 98.38 106 GLN A O 1
ATOM 839 N N . ILE A 1 107 ? 13.031 23.734 29.969 1 98.62 107 ILE A N 1
ATOM 840 C CA . ILE A 1 107 ? 11.734 23.641 29.328 1 98.62 107 ILE A CA 1
ATOM 841 C C . ILE A 1 107 ? 11.914 23.375 27.828 1 98.62 107 ILE A C 1
ATOM 843 O O . ILE A 1 107 ? 12.727 24.016 27.172 1 98.62 107 ILE A O 1
ATOM 847 N N . VAL A 1 108 ? 11.156 22.375 27.312 1 98.75 108 VAL A N 1
ATOM 848 C CA . VAL A 1 108 ? 11.164 22.078 25.891 1 98.75 108 VAL A CA 1
ATOM 849 C C . VAL A 1 108 ? 9.773 22.328 25.312 1 98.75 108 VAL A C 1
ATOM 851 O O . VAL A 1 108 ? 8.766 21.922 25.875 1 98.75 108 VAL A O 1
ATOM 854 N N . ILE A 1 109 ? 9.695 23.047 24.266 1 98.81 109 ILE A N 1
ATOM 855 C CA . ILE A 1 109 ? 8.5 23.188 23.453 1 98.81 109 ILE A CA 1
ATOM 856 C C . ILE A 1 109 ? 8.789 22.703 22.031 1 98.81 109 ILE A C 1
ATOM 858 O O . ILE A 1 109 ? 9.492 23.375 21.266 1 98.81 109 ILE A O 1
ATOM 862 N N . HIS A 1 110 ? 8.266 21.547 21.734 1 98.69 110 HIS A N 1
ATOM 863 C CA . HIS A 1 110 ? 8.492 20.953 20.422 1 98.69 110 HIS A CA 1
ATOM 864 C C . HIS A 1 110 ? 7.344 21.25 19.469 1 98.69 110 HIS A C 1
ATOM 866 O O . HIS A 1 110 ? 6.328 20.547 19.484 1 98.69 110 HIS A O 1
ATOM 872 N N . GLY A 1 111 ? 7.586 22.203 18.531 1 97.75 111 GLY A N 1
ATOM 873 C CA . GLY A 1 111 ? 6.539 22.641 17.609 1 97.75 111 GLY A CA 1
ATOM 874 C C . GLY A 1 111 ? 6.895 22.422 16.156 1 97.75 111 GLY A C 1
ATOM 875 O O . GLY A 1 111 ? 6.082 22.688 15.266 1 97.75 111 GLY A O 1
ATOM 876 N N . ALA A 1 112 ? 8.102 21.875 15.906 1 95.56 112 ALA A N 1
ATOM 877 C CA . ALA A 1 112 ? 8.508 21.641 14.523 1 95.56 112 ALA A CA 1
ATOM 878 C C . ALA A 1 112 ? 7.684 20.531 13.891 1 95.56 112 ALA A C 1
ATOM 880 O O . ALA A 1 112 ? 7.5 19.469 14.492 1 95.56 112 ALA A O 1
ATOM 881 N N . ALA A 1 113 ? 7.137 20.797 12.758 1 95.44 113 ALA A N 1
ATOM 882 C CA . ALA A 1 113 ? 6.355 19.812 12 1 95.44 113 ALA A CA 1
ATOM 883 C C . ALA A 1 113 ? 6.137 20.297 10.562 1 95.44 113 ALA A C 1
ATOM 885 O O . ALA A 1 113 ? 6.23 21.484 10.281 1 95.44 113 ALA A O 1
ATOM 886 N N . THR A 1 114 ? 5.973 19.344 9.68 1 94.44 114 THR A N 1
ATOM 887 C CA . THR A 1 114 ? 5.336 19.719 8.422 1 94.44 114 THR A CA 1
ATOM 888 C C . THR A 1 114 ? 3.816 19.719 8.562 1 94.44 114 THR A C 1
ATOM 890 O O . THR A 1 114 ? 3.238 18.766 9.094 1 94.44 114 THR A O 1
ATOM 893 N N . VAL A 1 115 ? 3.258 20.812 8.141 1 92.12 115 VAL A N 1
ATOM 894 C CA . VAL A 1 115 ? 1.812 20.953 8.281 1 92.12 115 VAL A CA 1
ATOM 895 C C . VAL A 1 115 ? 1.143 20.797 6.918 1 92.12 115 VAL A C 1
ATOM 897 O O . VAL A 1 115 ? -0.052 21.062 6.77 1 92.12 115 VAL A O 1
ATOM 900 N N . ARG A 1 116 ? 1.915 20.391 5.945 1 90.56 116 ARG A N 1
ATOM 901 C CA . ARG A 1 116 ? 1.366 20.156 4.613 1 90.56 116 ARG A CA 1
ATOM 902 C C . ARG A 1 116 ? 0.504 18.891 4.59 1 90.56 116 ARG A C 1
ATOM 904 O O . ARG A 1 116 ? 0.941 17.828 5.027 1 90.56 116 ARG A O 1
ATOM 911 N N . PHE A 1 117 ? -0.654 19.047 4.027 1 91.44 117 PHE A N 1
ATOM 912 C CA . PHE A 1 117 ? -1.599 17.938 3.994 1 91.44 117 PHE A CA 1
ATOM 913 C C . PHE A 1 117 ? -1.2 16.922 2.932 1 91.44 117 PHE A C 1
ATOM 915 O O . PHE A 1 117 ? -1.588 15.75 3.008 1 91.44 117 PHE A O 1
ATOM 922 N N . ASP A 1 118 ? -0.467 17.344 1.924 1 89.69 118 ASP A N 1
ATOM 923 C CA . ASP A 1 118 ? -0.121 16.469 0.807 1 89.69 118 ASP A CA 1
ATOM 924 C C . ASP A 1 118 ? 1.369 16.141 0.812 1 89.69 118 ASP A C 1
ATOM 926 O O . ASP A 1 118 ? 1.944 15.82 -0.232 1 89.69 118 ASP A O 1
ATOM 930 N N . GLU A 1 119 ? 2 16.297 1.939 1 93.81 119 GLU A N 1
ATOM 931 C CA . GLU A 1 119 ? 3.412 15.953 2.057 1 93.81 119 GLU A CA 1
ATOM 932 C C . GLU A 1 119 ? 3.635 14.461 1.825 1 93.81 119 GLU A C 1
ATOM 934 O O . GLU A 1 119 ? 2.848 13.633 2.289 1 93.81 119 GLU A O 1
ATOM 939 N N . ALA A 1 120 ? 4.715 14.164 1.101 1 96.44 120 ALA A N 1
ATOM 940 C CA . ALA A 1 120 ? 5.055 12.758 0.926 1 96.44 120 ALA A CA 1
ATOM 941 C C . ALA A 1 120 ? 5.156 12.047 2.271 1 96.44 120 ALA A C 1
ATOM 943 O O . ALA A 1 120 ? 5.676 12.602 3.24 1 96.44 120 ALA A O 1
ATOM 944 N N . LEU A 1 121 ? 4.711 10.836 2.318 1 97.69 121 LEU A N 1
ATOM 945 C CA . LEU A 1 121 ? 4.625 10.117 3.584 1 97.69 121 LEU A CA 1
ATOM 946 C C . LEU A 1 121 ? 6.004 9.977 4.223 1 97.69 121 LEU A C 1
ATOM 948 O O . LEU A 1 121 ? 6.148 10.133 5.438 1 97.69 121 LEU A O 1
ATOM 952 N N . HIS A 1 122 ? 7.023 9.609 3.391 1 97.69 122 HIS A N 1
ATOM 953 C CA . HIS A 1 122 ? 8.344 9.391 3.965 1 97.69 122 HIS A CA 1
ATOM 954 C C . HIS A 1 122 ? 8.867 10.656 4.641 1 97.69 122 HIS A C 1
ATOM 956 O O . HIS A 1 122 ? 9.539 10.578 5.676 1 97.69 122 HIS A O 1
ATOM 962 N N . LEU A 1 123 ? 8.57 11.789 4.129 1 97.19 123 LEU A N 1
ATOM 963 C CA . LEU A 1 123 ? 8.984 13.055 4.715 1 97.19 123 LEU A CA 1
ATOM 964 C C . LEU A 1 123 ? 8.172 13.375 5.969 1 97.19 123 LEU A C 1
ATOM 966 O O . LEU A 1 123 ? 8.727 13.797 6.984 1 97.19 123 LEU A O 1
ATOM 970 N N . SER A 1 124 ? 6.902 13.227 5.875 1 97.69 124 SER A N 1
ATOM 971 C CA . SER A 1 124 ? 6.035 13.484 7.02 1 97.69 124 SER A CA 1
ATOM 972 C C . SER A 1 124 ? 6.402 12.594 8.203 1 97.69 124 SER A C 1
ATOM 974 O O . SER A 1 124 ? 6.363 13.031 9.352 1 97.69 124 SER A O 1
ATOM 976 N N . LEU A 1 125 ? 6.727 11.336 7.898 1 97.94 125 LEU A N 1
ATOM 977 C CA . LEU A 1 125 ? 7.137 10.406 8.953 1 97.94 125 LEU A CA 1
ATOM 978 C C . LEU A 1 125 ? 8.438 10.867 9.602 1 97.94 125 LEU A C 1
ATOM 980 O O . LEU A 1 125 ? 8.578 10.797 10.828 1 97.94 125 LEU A O 1
ATOM 984 N N . ALA A 1 126 ? 9.32 11.289 8.797 1 97 126 ALA A N 1
ATOM 985 C CA . ALA A 1 126 ? 10.617 11.727 9.305 1 97 126 ALA A CA 1
ATOM 986 C C . ALA A 1 126 ? 10.477 12.977 10.164 1 97 126 ALA A C 1
ATOM 988 O O . ALA A 1 126 ? 11.008 13.039 11.273 1 97 126 ALA A O 1
ATOM 989 N N . ILE A 1 127 ? 9.719 13.883 9.719 1 97.06 127 ILE A N 1
ATOM 990 C CA . ILE A 1 127 ? 9.656 15.203 10.344 1 97.06 127 ILE A CA 1
ATOM 991 C C . ILE A 1 127 ? 8.727 15.156 11.547 1 97.06 127 ILE A C 1
ATOM 993 O O . ILE A 1 127 ? 9.008 15.758 12.586 1 97.06 127 ILE A O 1
ATOM 997 N N . ASN A 1 128 ? 7.613 14.5 11.453 1 98.19 128 ASN A N 1
ATOM 998 C CA . ASN A 1 128 ? 6.602 14.57 12.5 1 98.19 128 ASN A CA 1
ATOM 999 C C . ASN A 1 128 ? 6.734 13.414 13.484 1 98.19 128 ASN A C 1
ATOM 1001 O O . ASN A 1 128 ? 6.434 13.562 14.672 1 98.19 128 ASN A O 1
ATOM 1005 N N . VAL A 1 129 ? 7.172 12.258 13.039 1 98.56 129 VAL A N 1
ATOM 1006 C CA . VAL A 1 129 ? 7.133 11.078 13.891 1 98.56 129 VAL A CA 1
ATOM 1007 C C . VAL A 1 129 ? 8.539 10.758 14.398 1 98.56 129 VAL A C 1
ATOM 1009 O O . VAL A 1 129 ? 8.789 10.797 15.609 1 98.56 129 VAL A O 1
ATOM 1012 N N . ARG A 1 130 ? 9.438 10.477 13.477 1 98.25 130 ARG A N 1
ATOM 1013 C CA . ARG A 1 130 ? 10.797 10.133 13.883 1 98.25 130 ARG A CA 1
ATOM 1014 C C . ARG A 1 130 ? 11.422 11.266 14.695 1 98.25 130 ARG A C 1
ATOM 1016 O O . ARG A 1 130 ? 12.094 11.008 15.695 1 98.25 130 ARG A O 1
ATOM 1023 N N . ALA A 1 131 ? 11.211 12.469 14.258 1 98 131 ALA A N 1
ATOM 1024 C CA . ALA A 1 131 ? 11.75 13.609 14.984 1 98 131 ALA A CA 1
ATOM 1025 C C . ALA A 1 131 ? 11.203 13.664 16.406 1 98 131 ALA A C 1
ATOM 1027 O O . ALA A 1 131 ? 11.914 14.055 17.344 1 98 131 ALA A O 1
ATOM 1028 N N . THR A 1 132 ? 9.945 13.375 16.578 1 98.56 132 THR A N 1
ATOM 1029 C CA . THR A 1 132 ? 9.367 13.312 17.906 1 98.56 132 THR A CA 1
ATOM 1030 C C . THR A 1 132 ? 10.102 12.281 18.766 1 98.56 132 THR A C 1
ATOM 1032 O O . THR A 1 132 ? 10.422 12.547 19.922 1 98.56 132 THR A O 1
ATOM 1035 N N . ARG A 1 133 ? 10.375 11.125 18.219 1 98.25 133 ARG A N 1
ATOM 1036 C CA . ARG A 1 133 ? 11.125 10.102 18.922 1 98.25 133 ARG A CA 1
ATOM 1037 C C . ARG A 1 133 ? 12.516 10.609 19.312 1 98.25 133 ARG A C 1
ATOM 1039 O O . ARG A 1 133 ? 12.953 10.422 20.453 1 98.25 133 ARG A O 1
ATOM 1046 N N . LEU A 1 134 ? 13.188 11.219 18.406 1 98.12 134 LEU A N 1
ATOM 1047 C CA . LEU A 1 134 ? 14.523 11.734 18.641 1 98.12 134 LEU A CA 1
ATOM 1048 C C . LEU A 1 134 ? 14.5 12.828 19.703 1 98.12 134 LEU A C 1
ATOM 1050 O O . LEU A 1 134 ? 15.414 12.914 20.531 1 98.12 134 LEU A O 1
ATOM 1054 N N . MET A 1 135 ? 13.484 13.633 19.672 1 98.31 135 MET A N 1
ATOM 1055 C CA . MET A 1 135 ? 13.336 14.688 20.672 1 98.31 135 MET A CA 1
ATOM 1056 C C . MET A 1 135 ? 13.133 14.094 22.062 1 98.31 135 MET A C 1
ATOM 1058 O O . MET A 1 135 ? 13.656 14.625 23.047 1 98.31 135 MET A O 1
ATOM 1062 N N . LEU A 1 136 ? 12.344 13.039 22.156 1 97.81 136 LEU A N 1
ATOM 1063 C CA . LEU A 1 136 ? 12.164 12.359 23.438 1 97.81 136 LEU A CA 1
ATOM 1064 C C . LEU A 1 136 ? 13.492 11.812 23.953 1 97.81 136 LEU A C 1
ATOM 1066 O O . LEU A 1 136 ? 13.797 11.938 25.141 1 97.81 136 LEU A O 1
ATOM 1070 N N . GLN A 1 137 ? 14.258 11.227 23.031 1 97.75 137 GLN A N 1
ATOM 1071 C CA . GLN A 1 137 ? 15.555 10.68 23.406 1 97.75 137 GLN A CA 1
ATOM 1072 C C . GLN A 1 137 ? 16.484 11.773 23.906 1 97.75 137 GLN A C 1
ATOM 1074 O O . GLN A 1 137 ? 17.203 11.586 24.891 1 97.75 137 GLN A O 1
ATOM 1079 N N . LEU A 1 138 ? 16.469 12.867 23.25 1 98.06 138 LEU A N 1
ATOM 1080 C CA . LEU A 1 138 ? 17.281 14.016 23.672 1 98.06 138 LEU A CA 1
ATOM 1081 C C . LEU A 1 138 ? 16.812 14.547 25.016 1 98.06 138 LEU A C 1
ATOM 1083 O O . LEU A 1 138 ? 17.625 14.844 25.891 1 98.06 138 LEU A O 1
ATOM 1087 N N . ALA A 1 139 ? 15.508 14.68 25.203 1 98 139 ALA A N 1
ATOM 1088 C CA . ALA A 1 139 ? 14.914 15.203 26.422 1 98 139 ALA A CA 1
ATOM 1089 C C . ALA A 1 139 ? 15.273 14.336 27.625 1 98 139 ALA A C 1
ATOM 1091 O O . ALA A 1 139 ? 15.477 14.844 28.734 1 98 139 ALA A O 1
ATOM 1092 N N . LYS A 1 140 ? 15.344 13.07 27.422 1 96.88 140 LYS A N 1
ATOM 1093 C CA . LYS A 1 140 ? 15.68 12.141 28.484 1 96.88 140 LYS A CA 1
ATOM 1094 C C . LYS A 1 140 ? 17.094 12.383 29 1 96.88 140 LYS A C 1
ATOM 1096 O O . LYS A 1 140 ? 17.422 12.016 30.141 1 96.88 140 LYS A O 1
ATOM 1101 N N . GLN A 1 141 ? 17.906 13 28.203 1 97.56 141 GLN A N 1
ATOM 1102 C CA . GLN A 1 141 ? 19.281 13.289 28.594 1 97.56 141 GLN A CA 1
ATOM 1103 C C . GLN A 1 141 ? 19.391 14.641 29.281 1 97.56 141 GLN A C 1
ATOM 1105 O O . GLN A 1 141 ? 20.438 14.984 29.828 1 97.56 141 GLN A O 1
ATOM 1110 N N . MET A 1 142 ? 18.359 15.414 29.312 1 98.06 142 MET A N 1
ATOM 1111 C CA . MET A 1 142 ? 18.391 16.75 29.922 1 98.06 142 MET A CA 1
ATOM 1112 C C . MET A 1 142 ? 18.25 16.656 31.438 1 98.06 142 MET A C 1
ATOM 1114 O O . MET A 1 142 ? 17.156 16.359 31.953 1 98.06 142 MET A O 1
ATOM 1118 N N . THR A 1 143 ? 19.234 17.125 32.094 1 97.12 143 THR A N 1
ATOM 1119 C CA . THR A 1 143 ? 19.344 16.891 33.5 1 97.12 143 THR A CA 1
ATOM 1120 C C . THR A 1 143 ? 18.484 17.875 34.281 1 97.12 143 THR A C 1
ATOM 1122 O O . THR A 1 143 ? 18.141 17.641 35.438 1 97.12 143 THR A O 1
ATOM 1125 N N . GLN A 1 144 ? 18.062 18.984 33.719 1 97.06 144 GLN A N 1
ATOM 1126 C CA . GLN A 1 144 ? 17.328 20.016 34.438 1 97.06 144 GLN A CA 1
ATOM 1127 C C . GLN A 1 144 ? 15.906 20.156 33.906 1 97.06 144 GLN A C 1
ATOM 1129 O O . GLN A 1 144 ? 15.195 21.109 34.25 1 97.06 144 GLN A O 1
ATOM 1134 N N . LEU A 1 145 ? 15.5 19.156 33.156 1 97.25 145 LEU A N 1
ATOM 1135 C CA . LEU A 1 145 ? 14.211 19.297 32.469 1 97.25 145 LEU A CA 1
ATOM 1136 C C . LEU A 1 145 ? 13.062 19.203 33.469 1 97.25 145 LEU A C 1
ATOM 1138 O O . LEU A 1 145 ? 12.977 18.266 34.25 1 97.25 145 LEU A O 1
ATOM 1142 N N . VAL A 1 146 ? 12.141 20.266 33.344 1 96.38 146 VAL A N 1
ATOM 1143 C CA . VAL A 1 146 ? 11.016 20.25 34.281 1 96.38 146 VAL A CA 1
ATOM 1144 C C . VAL A 1 146 ? 9.703 20.266 33.5 1 96.38 146 VAL A C 1
ATOM 1146 O O . VAL A 1 146 ? 8.641 19.969 34.031 1 96.38 146 VAL A O 1
ATOM 1149 N N . SER A 1 147 ? 9.812 20.547 32.219 1 97.44 147 SER A N 1
ATOM 1150 C CA . SER A 1 147 ? 8.594 20.609 31.406 1 97.44 147 SER A CA 1
ATOM 1151 C C . SER A 1 147 ? 8.883 20.375 29.938 1 97.44 147 SER A C 1
ATOM 1153 O O . SER A 1 147 ? 9.859 20.906 29.391 1 97.44 147 SER A O 1
ATOM 1155 N N . TYR A 1 148 ? 8.055 19.531 29.297 1 98.19 148 TYR A N 1
ATOM 1156 C CA . TYR A 1 148 ? 8.117 19.234 27.875 1 98.19 148 TYR A CA 1
ATOM 1157 C C . TYR A 1 148 ? 6.734 19.359 27.234 1 98.19 148 TYR A C 1
ATOM 1159 O O . TYR A 1 148 ? 5.82 18.594 27.562 1 98.19 148 TYR A O 1
ATOM 1167 N N . VAL A 1 149 ? 6.582 20.328 26.312 1 98.62 149 VAL A N 1
ATOM 1168 C CA . VAL A 1 149 ? 5.309 20.516 25.625 1 98.62 149 VAL A CA 1
ATOM 1169 C C . VAL A 1 149 ? 5.441 20.047 24.172 1 98.62 149 VAL A C 1
ATOM 1171 O O . VAL A 1 149 ? 6.238 20.594 23.406 1 98.62 149 VAL A O 1
ATOM 1174 N N . HIS A 1 150 ? 4.699 19.047 23.812 1 98.75 150 HIS A N 1
ATOM 1175 C CA . HIS A 1 150 ? 4.59 18.625 22.422 1 98.75 150 HIS A CA 1
ATOM 1176 C C . HIS A 1 150 ? 3.389 19.266 21.734 1 98.75 150 HIS A C 1
ATOM 1178 O O . HIS A 1 150 ? 2.248 19.062 22.156 1 98.75 150 HIS A O 1
ATOM 1184 N N . VAL A 1 151 ? 3.625 19.984 20.672 1 98.81 151 VAL A N 1
ATOM 1185 C CA . VAL A 1 151 ? 2.541 20.625 19.938 1 98.81 151 VAL A CA 1
ATOM 1186 C C . VAL A 1 151 ? 2.002 19.672 18.875 1 98.81 151 VAL A C 1
ATOM 1188 O O . VAL A 1 151 ? 2.67 19.422 17.875 1 98.81 151 VAL A O 1
ATOM 1191 N N . SER A 1 152 ? 0.874 19.203 19.047 1 98.69 152 SER A N 1
ATOM 1192 C CA . SER A 1 152 ? 0.148 18.375 18.094 1 98.69 152 SER A CA 1
ATOM 1193 C C . SER A 1 152 ? -0.966 19.156 17.422 1 98.69 152 SER A C 1
ATOM 1195 O O . SER A 1 152 ? -0.781 20.328 17.062 1 98.69 152 SER A O 1
ATOM 1197 N N . THR A 1 153 ? -2.047 18.531 17.047 1 98.25 153 THR A N 1
ATOM 1198 C CA . THR A 1 153 ? -3.213 19.188 16.453 1 98.25 153 THR A CA 1
ATOM 1199 C C . THR A 1 153 ? -4.504 18.547 16.969 1 98.25 153 THR A C 1
ATOM 1201 O O . THR A 1 153 ? -4.531 17.359 17.266 1 98.25 153 THR A O 1
ATOM 1204 N N . ALA A 1 154 ? -5.516 19.344 17.031 1 97.94 154 ALA A N 1
ATOM 1205 C CA . ALA A 1 154 ? -6.816 18.812 17.438 1 97.94 154 ALA A CA 1
ATOM 1206 C C . ALA A 1 154 ? -7.324 17.781 16.438 1 97.94 154 ALA A C 1
ATOM 1208 O O . ALA A 1 154 ? -8.18 16.953 16.766 1 97.94 154 ALA A O 1
ATOM 1209 N N . TYR A 1 155 ? -6.77 17.75 15.297 1 96.88 155 TYR A N 1
ATOM 1210 C CA . TYR A 1 155 ? -7.266 16.906 14.211 1 96.88 155 TYR A CA 1
ATOM 1211 C C . TYR A 1 155 ? -6.43 15.641 14.078 1 96.88 155 TYR A C 1
ATOM 1213 O O . TYR A 1 155 ? -6.578 14.891 13.109 1 96.88 155 TYR A O 1
ATOM 1221 N N . SER A 1 156 ? -5.516 15.383 14.992 1 97.19 156 SER A N 1
ATOM 1222 C CA . SER A 1 156 ? -4.715 14.164 14.953 1 97.19 156 SER A CA 1
ATOM 1223 C C . SER A 1 156 ? -5.598 12.922 15.023 1 97.19 156 SER A C 1
ATOM 1225 O O . SER A 1 156 ? -5.176 11.836 14.633 1 97.19 156 SER A O 1
ATOM 1227 N N . ASN A 1 157 ? -6.848 13.094 15.5 1 96.06 157 ASN A N 1
ATOM 1228 C CA . ASN A 1 157 ? -7.773 11.977 15.625 1 96.06 157 ASN A CA 1
ATOM 1229 C C . ASN A 1 157 ? -9.109 12.273 14.953 1 96.06 157 ASN A C 1
ATOM 1231 O O . ASN A 1 157 ? -10.164 11.906 15.469 1 96.06 157 ASN A O 1
ATOM 1235 N N . CYS A 1 158 ? -9.039 12.852 13.836 1 95.69 158 CYS A N 1
ATOM 1236 C CA . CYS A 1 158 ? -10.219 13.328 13.133 1 95.69 158 CYS A CA 1
ATOM 1237 C C . CYS A 1 158 ? -10.945 12.18 12.438 1 95.69 158 CYS A C 1
ATOM 1239 O O . CYS A 1 158 ? -11.875 12.406 11.664 1 95.69 158 CYS A O 1
ATOM 1241 N N . VAL A 1 159 ? -10.523 10.961 12.703 1 95.88 159 VAL A N 1
ATOM 1242 C CA . VAL A 1 159 ? -11.203 9.789 12.164 1 95.88 159 VAL A CA 1
ATOM 1243 C C . VAL A 1 159 ? -12.477 9.523 12.953 1 95.88 159 VAL A C 1
ATOM 1245 O O . VAL A 1 159 ? -13.352 8.773 12.508 1 95.88 159 VAL A O 1
ATOM 1248 N N . VAL A 1 160 ? -12.539 10.125 14.102 1 96.19 160 VAL A N 1
ATOM 1249 C CA . VAL A 1 160 ? -13.773 10.109 14.883 1 96.19 160 VAL A CA 1
ATOM 1250 C C . VAL A 1 160 ? -14.328 11.523 15 1 96.19 160 VAL A C 1
ATOM 1252 O O . VAL A 1 160 ? -13.594 12.5 14.82 1 96.19 160 VAL A O 1
ATOM 1255 N N . HIS A 1 161 ? -15.586 11.617 15.336 1 95.19 161 HIS A N 1
ATOM 1256 C CA . HIS A 1 161 ? -16.234 12.922 15.344 1 95.19 161 HIS A CA 1
ATOM 1257 C C . HIS A 1 161 ? -16.125 13.57 16.719 1 95.19 161 HIS A C 1
ATOM 1259 O O . HIS A 1 161 ? -16.016 14.797 16.828 1 95.19 161 HIS A O 1
ATOM 1265 N N . ASP A 1 162 ? -16.234 12.727 17.734 1 97 162 ASP A N 1
ATOM 1266 C CA . ASP A 1 162 ? -16.078 13.203 19.094 1 97 162 ASP A CA 1
ATOM 1267 C C . ASP A 1 162 ? -14.672 12.906 19.625 1 97 162 ASP A C 1
ATOM 1269 O O . ASP A 1 162 ? -14.359 11.766 19.969 1 97 162 ASP A O 1
ATOM 1273 N N . ILE A 1 163 ? -13.906 13.914 19.766 1 97.81 163 ILE A N 1
ATOM 1274 C CA . ILE A 1 163 ? -12.492 13.734 20.109 1 97.81 163 ILE A CA 1
ATOM 1275 C C . ILE A 1 163 ? -12.25 14.172 21.547 1 97.81 163 ILE A C 1
ATOM 1277 O O . ILE A 1 163 ? -12.406 15.352 21.875 1 97.81 163 ILE A O 1
ATOM 1281 N N . GLU A 1 164 ? -11.883 13.273 22.391 1 97.75 164 GLU A N 1
ATOM 1282 C CA . GLU A 1 164 ? -11.562 13.523 23.781 1 97.75 164 GLU A CA 1
ATOM 1283 C C . GLU A 1 164 ? -10.078 13.836 23.969 1 97.75 164 GLU A C 1
ATOM 1285 O O . GLU A 1 164 ? -9.297 13.719 23.031 1 97.75 164 GLU A O 1
ATOM 1290 N N . GLU A 1 165 ? -9.758 14.281 25.141 1 97.56 165 GLU A N 1
ATOM 1291 C CA . GLU A 1 165 ? -8.367 14.531 25.5 1 97.56 165 GLU A CA 1
ATOM 1292 C C . GLU A 1 165 ? -7.688 13.258 26 1 97.56 165 GLU A C 1
ATOM 1294 O O . GLU A 1 165 ? -7.25 13.195 27.156 1 97.56 165 GLU A O 1
ATOM 1299 N N . ARG A 1 166 ? -7.559 12.352 25.094 1 97.19 166 ARG A N 1
ATOM 1300 C CA . ARG A 1 166 ? -6.906 11.078 25.375 1 97.19 166 ARG A CA 1
ATOM 1301 C C . ARG A 1 166 ? -6.141 10.578 24.141 1 97.19 166 ARG A C 1
ATOM 1303 O O . ARG A 1 166 ? -6.273 11.141 23.062 1 97.19 166 ARG A O 1
ATOM 1310 N N . PHE A 1 167 ? -5.324 9.578 24.406 1 97.19 167 PHE A N 1
ATOM 1311 C CA . PHE A 1 167 ? -4.621 8.945 23.297 1 97.19 167 PHE A CA 1
ATOM 1312 C C . PHE A 1 167 ? -5.551 8.031 22.516 1 97.19 167 PHE A C 1
ATOM 1314 O O . PHE A 1 167 ? -6.504 7.48 23.062 1 97.19 167 PHE A O 1
ATOM 1321 N N . TYR A 1 168 ? -5.332 7.879 21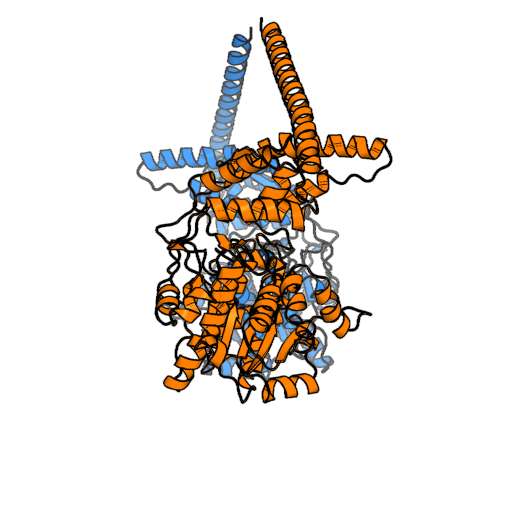.188 1 96.94 168 TYR A N 1
ATOM 1322 C CA . TYR A 1 168 ? -6.172 7.055 20.328 1 96.94 168 TYR A CA 1
ATOM 1323 C C . TYR A 1 168 ? -5.324 6.09 19.5 1 96.94 168 TYR A C 1
ATOM 1325 O O . TYR A 1 168 ? -5.336 6.137 18.266 1 96.94 168 TYR A O 1
ATOM 1333 N N . PRO A 1 169 ? -4.641 5.168 20.141 1 95.69 169 PRO A N 1
ATOM 1334 C CA . PRO A 1 169 ? -3.824 4.234 19.359 1 95.69 169 PRO A CA 1
ATOM 1335 C C . PRO A 1 169 ? -4.664 3.25 18.547 1 95.69 169 PRO A C 1
ATOM 1337 O O . PRO A 1 169 ? -4.172 2.672 17.578 1 95.69 169 PRO A O 1
ATOM 1340 N N . GLU A 1 170 ? -5.957 3.133 18.859 1 95.31 170 GLU A N 1
ATOM 1341 C CA . GLU A 1 170 ? -6.816 2.096 18.297 1 95.31 170 GLU A CA 1
ATOM 1342 C C . GLU A 1 170 ? -7.148 2.383 16.844 1 95.31 170 GLU A C 1
ATOM 1344 O O . GLU A 1 170 ? -7.602 1.494 16.109 1 95.31 170 GLU A O 1
ATOM 1349 N N . HIS A 1 171 ? -6.973 3.594 16.406 1 94.69 171 HIS A N 1
ATOM 1350 C CA . HIS A 1 171 ? -7.371 3.939 15.047 1 94.69 171 HIS A CA 1
ATOM 1351 C C . HIS A 1 171 ? -6.184 3.879 14.094 1 94.69 171 HIS A C 1
ATOM 1353 O O . HIS A 1 171 ? -6.336 4.102 12.883 1 94.69 171 HIS A O 1
ATOM 1359 N N . LEU A 1 172 ? -5.008 3.562 14.602 1 96.06 172 LEU A N 1
ATOM 1360 C CA . LEU A 1 172 ? -3.816 3.402 13.773 1 96.06 172 LEU A CA 1
ATOM 1361 C C . LEU A 1 172 ? -3.721 1.981 13.227 1 96.06 172 LEU A C 1
ATOM 1363 O O . LEU A 1 172 ? -3.846 1.014 13.984 1 96.06 172 LEU A O 1
ATOM 1367 N N . ASN A 1 173 ? -3.549 1.811 11.953 1 93 173 ASN A N 1
ATOM 1368 C CA . ASN A 1 173 ? -3.4 0.492 11.344 1 93 173 ASN A CA 1
ATOM 1369 C C . ASN A 1 173 ? -2.109 -0.189 11.797 1 93 173 ASN A C 1
ATOM 1371 O O . ASN A 1 173 ? -1.987 -1.412 11.711 1 93 173 ASN A O 1
ATOM 1375 N N . CYS A 1 174 ? -1.163 0.616 12.094 1 94.5 174 CYS A N 1
ATOM 1376 C CA . CYS A 1 174 ? 0.157 0.187 12.539 1 94.5 174 CYS A CA 1
ATOM 1377 C C . CYS A 1 174 ? 0.73 1.163 13.562 1 94.5 174 CYS A C 1
ATOM 1379 O O . CYS A 1 174 ? 0.576 2.377 13.414 1 94.5 174 CYS A O 1
ATOM 1381 N N . SER A 1 175 ? 1.398 0.614 14.594 1 96.94 175 SER A N 1
ATOM 1382 C CA . SER A 1 175 ? 1.963 1.468 15.633 1 96.94 175 SER A CA 1
ATOM 1383 C C . SER A 1 175 ? 3.143 2.277 15.102 1 96.94 175 SER A C 1
ATOM 1385 O O . SER A 1 175 ? 3.684 1.974 14.039 1 96.94 175 SER A O 1
ATOM 1387 N N . SER A 1 176 ? 3.445 3.301 15.859 1 97.88 176 SER A N 1
ATOM 1388 C CA . SER A 1 176 ? 4.504 4.211 15.438 1 97.88 176 SER A CA 1
ATOM 1389 C C . SER A 1 176 ? 5.836 3.488 15.297 1 97.88 176 SER A C 1
ATOM 1391 O O . SER A 1 176 ? 6.586 3.723 14.344 1 97.88 176 SER A O 1
ATOM 1393 N N . ASP A 1 177 ? 6.184 2.561 16.25 1 97.19 177 ASP A N 1
ATOM 1394 C CA . ASP A 1 177 ? 7.453 1.842 16.203 1 97.19 177 ASP A CA 1
ATOM 1395 C C . ASP A 1 177 ? 7.531 0.936 14.977 1 97.19 177 ASP A C 1
ATOM 1397 O O . ASP A 1 177 ? 8.578 0.834 14.344 1 97.19 177 ASP A O 1
ATOM 1401 N N . LYS A 1 178 ? 6.426 0.297 14.625 1 97.12 178 LYS A N 1
ATOM 1402 C CA . LYS A 1 178 ? 6.383 -0.623 13.492 1 97.12 178 LYS A CA 1
ATOM 1403 C C . LYS A 1 178 ? 6.461 0.131 12.164 1 97.12 178 LYS A C 1
ATOM 1405 O O . LYS A 1 178 ? 7.145 -0.307 11.234 1 97.12 178 LYS A O 1
ATOM 1410 N N . ILE A 1 179 ? 5.746 1.252 12.031 1 97.38 179 ILE A N 1
ATOM 1411 C CA . ILE A 1 179 ? 5.75 1.998 10.773 1 97.38 179 ILE A CA 1
ATOM 1412 C C . ILE A 1 179 ? 7.133 2.594 10.539 1 97.38 179 ILE A C 1
ATOM 1414 O O . ILE A 1 179 ? 7.59 2.682 9.391 1 97.38 179 ILE A O 1
ATOM 1418 N N . LEU A 1 180 ? 7.75 3.08 11.594 1 97.06 180 LEU A N 1
ATOM 1419 C CA . LEU A 1 180 ? 9.117 3.578 11.453 1 97.06 180 LEU A CA 1
ATOM 1420 C C . LEU A 1 180 ? 10.062 2.463 11.023 1 97.06 180 LEU A C 1
ATOM 1422 O O . LEU A 1 180 ? 10.945 2.68 10.188 1 97.06 180 LEU A O 1
ATOM 1426 N N . ALA A 1 181 ? 9.891 1.264 11.578 1 97.19 181 ALA A N 1
ATOM 1427 C CA . ALA A 1 181 ? 10.688 0.109 11.18 1 97.19 181 ALA A CA 1
ATOM 1428 C C . ALA A 1 181 ? 10.461 -0.241 9.711 1 97.19 181 ALA A C 1
ATOM 1430 O O . ALA A 1 181 ? 11.406 -0.553 8.984 1 97.19 181 ALA A O 1
ATOM 1431 N N . VAL A 1 182 ? 9.211 -0.225 9.289 1 97 182 VAL A N 1
ATOM 1432 C CA . VAL A 1 182 ? 8.867 -0.474 7.891 1 97 182 VAL A CA 1
ATOM 1433 C C . VAL A 1 182 ? 9.578 0.543 6.996 1 97 182 VAL A C 1
ATOM 1435 O O . VAL A 1 182 ? 10.109 0.188 5.945 1 97 182 VAL A O 1
ATOM 1438 N N . GLY A 1 183 ? 9.555 1.815 7.457 1 95.88 183 GLY A N 1
ATOM 1439 C CA . GLY A 1 183 ? 10.203 2.871 6.699 1 95.88 183 GLY A CA 1
ATOM 1440 C C . GLY A 1 183 ? 11.695 2.643 6.516 1 95.88 183 GLY A C 1
ATOM 1441 O O . GLY A 1 183 ? 12.281 3.09 5.527 1 95.88 183 GLY A O 1
ATOM 1442 N N . GLU A 1 184 ? 12.312 1.938 7.41 1 94.94 184 GLU A N 1
ATOM 1443 C CA . GLU A 1 184 ? 13.742 1.636 7.324 1 94.94 184 GLU A CA 1
ATOM 1444 C C . GLU A 1 184 ? 14 0.467 6.379 1 94.94 184 GLU A C 1
ATOM 1446 O O . GLU A 1 184 ? 15.109 0.314 5.867 1 94.94 184 GLU A O 1
ATOM 1451 N N . LEU A 1 185 ? 13.008 -0.353 6.152 1 95.62 185 LEU A N 1
ATOM 1452 C CA . LEU A 1 185 ? 13.164 -1.582 5.383 1 95.62 185 LEU A CA 1
ATOM 1453 C C . LEU A 1 185 ? 12.914 -1.331 3.902 1 95.62 185 LEU A C 1
ATOM 1455 O O . LEU A 1 185 ? 13.461 -2.033 3.047 1 95.62 185 LEU A O 1
ATOM 1459 N N . VAL A 1 186 ? 12.07 -0.363 3.562 1 96.31 186 VAL A N 1
ATOM 1460 C CA . VAL A 1 186 ? 11.68 -0.163 2.172 1 96.31 186 VAL A CA 1
ATOM 1461 C C . VAL A 1 186 ? 12.18 1.191 1.682 1 96.31 186 VAL A C 1
ATOM 1463 O O . VAL A 1 186 ? 12.555 2.051 2.484 1 96.31 186 VAL A O 1
ATOM 1466 N N . SER A 1 187 ? 12.234 1.4 0.363 1 96.31 187 SER A N 1
ATOM 1467 C CA . SER A 1 187 ? 12.648 2.68 -0.203 1 96.31 187 SER A CA 1
ATOM 1468 C C . SER A 1 187 ? 11.609 3.762 0.058 1 96.31 187 SER A C 1
ATOM 1470 O O . SER A 1 187 ? 10.438 3.459 0.307 1 96.31 187 SER A O 1
ATOM 1472 N N . ASN A 1 188 ? 12 5.039 0.026 1 96.75 188 ASN A N 1
ATOM 1473 C CA . ASN A 1 188 ? 11.078 6.156 0.174 1 96.75 188 ASN A CA 1
ATOM 1474 C C . ASN A 1 188 ? 9.961 6.098 -0.861 1 96.75 188 ASN A C 1
ATOM 1476 O O . ASN A 1 188 ? 8.797 6.352 -0.54 1 96.75 188 ASN A O 1
ATOM 1480 N N . LYS A 1 189 ? 10.336 5.773 -2.035 1 96.56 189 LYS A N 1
ATOM 1481 C CA . LYS A 1 189 ? 9.359 5.691 -3.119 1 96.56 189 LYS A CA 1
ATOM 1482 C C . LYS A 1 189 ? 8.289 4.648 -2.818 1 96.56 189 LYS A C 1
ATOM 1484 O O . LYS A 1 189 ? 7.102 4.895 -3.014 1 96.56 189 LYS A O 1
ATOM 1489 N N . LEU A 1 190 ? 8.711 3.469 -2.377 1 96.62 190 LEU A N 1
ATOM 1490 C CA . LEU A 1 190 ? 7.77 2.395 -2.062 1 96.62 190 LEU A CA 1
ATOM 1491 C C . LEU A 1 190 ? 6.906 2.76 -0.862 1 96.62 190 LEU A C 1
ATOM 1493 O O . LEU A 1 190 ? 5.707 2.477 -0.845 1 96.62 190 LEU A O 1
ATOM 1497 N N . LEU A 1 191 ? 7.531 3.33 0.143 1 97.25 191 LEU A N 1
ATOM 1498 C CA . LEU A 1 191 ? 6.781 3.783 1.311 1 97.25 191 LEU A CA 1
ATOM 1499 C C . LEU A 1 191 ? 5.672 4.75 0.904 1 97.25 191 LEU A C 1
ATOM 1501 O O . LEU A 1 191 ? 4.539 4.637 1.376 1 97.25 191 LEU A O 1
ATOM 1505 N N . ASP A 1 192 ? 6 5.688 0.068 1 97.56 192 ASP A N 1
ATOM 1506 C CA . ASP A 1 192 ? 5.023 6.656 -0.417 1 97.56 192 ASP A CA 1
ATOM 1507 C C . ASP A 1 192 ? 3.916 5.969 -1.214 1 97.56 192 ASP A C 1
ATOM 1509 O O . ASP A 1 192 ? 2.754 6.371 -1.147 1 97.56 192 ASP A O 1
ATOM 1513 N N . ALA A 1 193 ? 4.281 4.953 -1.969 1 95.88 193 ALA A N 1
ATOM 1514 C CA . ALA A 1 193 ? 3.291 4.207 -2.744 1 95.88 193 ALA A CA 1
ATOM 1515 C C . ALA A 1 193 ? 2.318 3.471 -1.827 1 95.88 193 ALA A C 1
ATOM 1517 O O . ALA A 1 193 ? 1.152 3.275 -2.178 1 95.88 193 ALA A O 1
ATOM 1518 N N . MET A 1 194 ? 2.754 3.1 -0.663 1 96.56 194 MET A N 1
ATOM 1519 C CA . MET A 1 194 ? 1.941 2.34 0.284 1 96.56 194 MET A CA 1
ATOM 1520 C C . MET A 1 194 ? 1.083 3.271 1.134 1 96.56 194 MET A C 1
ATOM 1522 O O . MET A 1 194 ? 0.315 2.814 1.982 1 96.56 194 MET A O 1
ATOM 1526 N N . GLU A 1 195 ? 1.15 4.547 0.938 1 96.19 195 GLU A N 1
ATOM 1527 C CA . GLU A 1 195 ? 0.537 5.578 1.767 1 96.19 195 GLU A CA 1
ATOM 1528 C C . GLU A 1 195 ? -0.958 5.332 1.943 1 96.19 195 GLU A C 1
ATOM 1530 O O . GLU A 1 195 ? -1.47 5.359 3.064 1 96.19 195 GLU A O 1
ATOM 1535 N N . PRO A 1 196 ? -1.672 5.043 0.883 1 94.5 196 PRO A N 1
ATOM 1536 C CA . PRO A 1 196 ? -3.121 4.906 1.051 1 94.5 196 PRO A CA 1
ATOM 1537 C C . PRO A 1 196 ? -3.498 3.801 2.033 1 94.5 196 PRO A C 1
ATOM 1539 O O . PRO A 1 196 ? -4.453 3.951 2.801 1 94.5 196 PRO A O 1
ATOM 1542 N N . SER A 1 197 ? -2.729 2.777 2.029 1 95.12 197 SER A N 1
ATOM 1543 C CA . SER A 1 197 ? -3.021 1.654 2.914 1 95.12 197 SER A CA 1
ATOM 1544 C C . SER A 1 197 ? -2.58 1.946 4.344 1 95.12 197 SER A C 1
ATOM 1546 O O . SER A 1 197 ? -3.234 1.523 5.301 1 95.12 197 SER A O 1
ATOM 1548 N N . LEU A 1 198 ? -1.485 2.639 4.477 1 96.19 198 LEU A N 1
ATOM 1549 C CA . LEU A 1 198 ? -0.931 2.928 5.797 1 96.19 198 LEU A CA 1
ATOM 1550 C C . LEU A 1 198 ? -1.751 4 6.504 1 96.19 198 LEU A C 1
ATOM 1552 O O . LEU A 1 198 ? -2.037 3.879 7.699 1 96.19 198 LEU A O 1
ATOM 1556 N N . VAL A 1 199 ? -2.141 5 5.77 1 95.94 199 VAL A N 1
ATOM 1557 C CA . VAL A 1 199 ? -2.893 6.125 6.32 1 95.94 199 VAL A CA 1
ATOM 1558 C C . VAL A 1 199 ? -4.301 5.668 6.703 1 95.94 199 VAL A C 1
ATOM 1560 O O . VAL A 1 199 ? -4.855 6.125 7.703 1 95.94 199 VAL A O 1
ATOM 1563 N N . GLY A 1 200 ? -4.816 4.754 5.914 1 93.5 200 GLY A N 1
ATOM 1564 C CA . GLY A 1 200 ? -6.121 4.188 6.223 1 93.5 200 GLY A CA 1
ATOM 1565 C C . GLY A 1 200 ? -7.234 5.215 6.215 1 93.5 200 GLY A C 1
ATOM 1566 O O . GLY A 1 200 ? -7.395 5.957 5.246 1 93.5 200 GLY A O 1
ATOM 1567 N N . SER A 1 201 ? -7.902 5.406 7.344 1 93.44 201 SER A N 1
ATOM 1568 C CA . SER A 1 201 ? -9.102 6.227 7.445 1 93.44 201 SER A CA 1
ATOM 1569 C C . SER A 1 201 ? -8.758 7.703 7.617 1 93.44 201 SER A C 1
ATOM 1571 O O . SER A 1 201 ? -9.633 8.562 7.57 1 93.44 201 SER A O 1
ATOM 1573 N N . PHE A 1 202 ? -7.531 8.016 7.836 1 95.81 202 PHE A N 1
ATOM 1574 C CA . PHE A 1 202 ? -7.137 9.414 7.965 1 95.81 202 PHE A CA 1
ATOM 1575 C C . PHE A 1 202 ? -7.25 10.133 6.625 1 95.81 202 PHE A C 1
ATOM 1577 O O . PHE A 1 202 ? -6.953 9.555 5.578 1 95.81 202 PHE A O 1
ATOM 1584 N N . PRO A 1 203 ? -7.605 11.359 6.621 1 94.12 203 PRO A N 1
ATOM 1585 C CA . PRO A 1 203 ? -7.832 12.078 5.367 1 94.12 203 PRO A CA 1
ATOM 1586 C C . PRO A 1 203 ? -6.531 12.477 4.668 1 94.12 203 PRO A C 1
ATOM 1588 O O . PRO A 1 203 ? -6.531 12.75 3.465 1 94.12 203 PRO A O 1
ATOM 1591 N N . ASN A 1 204 ? -5.414 12.594 5.422 1 94.38 204 ASN A N 1
ATOM 1592 C CA . ASN A 1 204 ? -4.148 13.016 4.832 1 94.38 204 ASN A CA 1
ATOM 1593 C C . ASN A 1 204 ? -2.961 12.602 5.695 1 94.38 204 ASN A C 1
ATOM 1595 O O . ASN A 1 204 ? -3.141 12.078 6.797 1 94.38 204 ASN A O 1
ATOM 1599 N N . THR A 1 205 ? -1.768 12.836 5.195 1 96.56 205 THR A N 1
ATOM 1600 C CA . THR A 1 205 ? -0.553 12.398 5.875 1 96.56 205 THR A CA 1
ATOM 1601 C C . THR A 1 205 ? -0.285 13.258 7.105 1 96.56 205 THR A C 1
ATOM 1603 O O . THR A 1 205 ? 0.281 12.781 8.094 1 96.56 205 THR A O 1
ATOM 1606 N N . TYR A 1 206 ? -0.73 14.484 7.133 1 96.5 206 TYR A N 1
ATOM 1607 C CA . TYR A 1 206 ? -0.495 15.383 8.258 1 96.5 206 TYR A CA 1
ATOM 1608 C C . TYR A 1 206 ? -1.202 14.875 9.508 1 96.5 206 TYR A C 1
ATOM 1610 O O . TYR A 1 206 ? -0.563 14.641 10.539 1 96.5 206 TYR A O 1
ATOM 1618 N N . THR A 1 207 ? -2.496 14.727 9.43 1 97.62 207 THR A N 1
ATOM 1619 C CA . THR A 1 207 ? -3.25 14.266 10.594 1 97.62 207 THR A CA 1
ATOM 1620 C C . THR A 1 207 ? -2.783 12.883 11.023 1 97.62 207 THR A C 1
ATOM 1622 O O . THR A 1 207 ? -2.65 12.609 12.219 1 97.62 207 THR A O 1
ATOM 1625 N N . TYR A 1 208 ? -2.479 12.047 10.047 1 98.12 208 TYR A N 1
ATOM 1626 C CA . TYR A 1 208 ? -2.014 10.695 10.312 1 98.12 208 TYR A CA 1
ATOM 1627 C C . TYR A 1 208 ? -0.699 10.711 11.086 1 98.12 208 TYR A C 1
ATOM 1629 O O . TYR A 1 208 ? -0.566 10.031 12.109 1 98.12 208 TYR A O 1
ATOM 1637 N N . THR A 1 209 ? 0.265 11.477 10.625 1 98.5 209 THR A N 1
ATOM 1638 C CA . THR A 1 209 ? 1.588 11.453 11.234 1 98.5 209 THR A CA 1
ATOM 1639 C C . THR A 1 209 ? 1.574 12.172 12.586 1 98.5 209 THR A C 1
ATOM 1641 O O . THR A 1 209 ? 2.357 11.836 13.477 1 98.5 209 THR A O 1
ATOM 1644 N N . LYS A 1 210 ? 0.691 13.133 12.75 1 98.69 210 LYS A N 1
ATOM 1645 C CA . LYS A 1 210 ? 0.537 13.727 14.07 1 98.69 210 LYS A CA 1
ATOM 1646 C C . LYS A 1 210 ? -0.05 12.719 15.062 1 98.69 210 LYS A C 1
ATOM 1648 O O . LYS A 1 210 ? 0.32 12.711 16.234 1 98.69 210 LYS A O 1
ATOM 1653 N N . ALA A 1 211 ? -0.986 11.945 14.609 1 98.69 211 ALA A N 1
ATOM 1654 C CA . ALA A 1 211 ? -1.494 10.852 15.445 1 98.69 211 ALA A CA 1
ATOM 1655 C C . ALA A 1 211 ? -0.381 9.875 15.805 1 98.69 211 ALA A C 1
ATOM 1657 O O . ALA A 1 211 ? -0.295 9.414 16.953 1 98.69 211 ALA A O 1
ATOM 1658 N N . LEU A 1 212 ? 0.427 9.555 14.828 1 98.62 212 LEU A N 1
ATOM 1659 C CA . LEU A 1 212 ? 1.55 8.656 15.062 1 98.62 212 LEU A CA 1
ATOM 1660 C C . LEU A 1 212 ? 2.525 9.25 16.062 1 98.62 212 LEU A C 1
ATOM 1662 O O . LEU A 1 212 ? 3.082 8.531 16.906 1 98.62 212 LEU A O 1
ATOM 1666 N N . ALA A 1 213 ? 2.789 10.539 15.945 1 98.75 213 ALA A N 1
ATOM 1667 C CA . ALA A 1 213 ? 3.678 11.211 16.891 1 98.75 213 ALA A CA 1
ATOM 1668 C C . ALA A 1 213 ? 3.158 11.078 18.312 1 98.75 213 ALA A C 1
ATOM 1670 O O . ALA A 1 213 ? 3.936 10.867 19.25 1 98.75 213 ALA A O 1
ATOM 1671 N N . GLU A 1 214 ? 1.901 11.234 18.516 1 98.62 214 GLU A N 1
ATOM 1672 C CA . GLU A 1 214 ? 1.317 11.031 19.828 1 98.62 214 GLU A CA 1
ATOM 1673 C C . GLU A 1 214 ? 1.522 9.594 20.312 1 98.62 214 GLU A C 1
ATOM 1675 O O . GLU A 1 214 ? 1.725 9.352 21.5 1 98.62 214 GLU A O 1
ATOM 1680 N N . ASP A 1 215 ? 1.391 8.672 19.359 1 98.5 215 ASP A N 1
ATOM 1681 C CA . ASP A 1 215 ? 1.631 7.273 19.719 1 98.5 215 ASP A CA 1
ATOM 1682 C C . ASP A 1 215 ? 3.072 7.062 20.172 1 98.5 215 ASP A C 1
ATOM 1684 O O . ASP A 1 215 ? 3.334 6.25 21.062 1 98.5 215 ASP A O 1
ATOM 1688 N N . VAL A 1 216 ? 4.016 7.684 19.516 1 98.44 216 VAL A N 1
ATOM 1689 C CA . VAL A 1 216 ? 5.402 7.637 19.969 1 98.44 216 VAL A CA 1
ATOM 1690 C C . VAL A 1 216 ? 5.488 8.07 21.438 1 98.44 216 VAL A C 1
ATOM 1692 O O . VAL A 1 216 ? 6.16 7.426 22.25 1 98.44 216 VAL A O 1
ATOM 1695 N N . ILE A 1 217 ? 4.832 9.172 21.766 1 98.12 217 ILE A N 1
ATOM 1696 C CA . ILE A 1 217 ? 4.859 9.719 23.109 1 98.12 217 ILE A CA 1
ATOM 1697 C C . ILE A 1 217 ? 4.242 8.719 24.094 1 98.12 217 ILE A C 1
ATOM 1699 O O . ILE A 1 217 ? 4.805 8.461 25.156 1 98.12 217 ILE A O 1
ATOM 1703 N N . LEU A 1 218 ? 3.1 8.227 23.719 1 97 218 LEU A N 1
ATOM 1704 C CA . LEU A 1 218 ? 2.434 7.238 24.562 1 97 218 LEU A CA 1
ATOM 1705 C C . LEU A 1 218 ? 3.369 6.078 24.875 1 97 218 LEU A C 1
ATOM 1707 O O . LEU A 1 218 ? 3.408 5.605 26.016 1 97 218 LEU A O 1
ATOM 1711 N N . ARG A 1 219 ? 4.172 5.691 23.938 1 96.12 219 ARG A N 1
ATOM 1712 C CA . ARG A 1 219 ? 4.973 4.477 24.047 1 96.12 219 ARG A CA 1
ATOM 1713 C C . ARG A 1 219 ? 6.336 4.77 24.656 1 96.12 219 ARG A C 1
ATOM 1715 O O . ARG A 1 219 ? 6.895 3.926 25.359 1 96.12 219 ARG A O 1
ATOM 1722 N N . GLU A 1 220 ? 6.816 5.988 24.422 1 96.12 220 GLU A N 1
ATOM 1723 C CA . GLU A 1 220 ? 8.25 6.137 24.672 1 96.12 220 GLU A CA 1
ATOM 1724 C C . GLU A 1 220 ? 8.531 7.285 25.625 1 96.12 220 GLU A C 1
ATOM 1726 O O . GLU A 1 220 ? 9.664 7.465 26.078 1 96.12 220 GLU A O 1
ATOM 1731 N N . ALA A 1 221 ? 7.617 8.109 25.984 1 95.25 221 ALA A N 1
ATOM 1732 C CA . ALA A 1 221 ? 7.867 9.281 26.812 1 95.25 221 ALA A CA 1
ATOM 1733 C C . ALA A 1 221 ? 8.367 8.875 28.203 1 95.25 221 ALA A C 1
ATOM 1735 O O . ALA A 1 221 ? 9.211 9.555 28.781 1 95.25 221 ALA A O 1
ATOM 1736 N N . GLY A 1 222 ? 7.844 7.676 28.75 1 91.19 222 GLY A N 1
ATOM 1737 C CA . GLY A 1 222 ? 8.227 7.23 30.078 1 91.19 222 GLY A CA 1
ATOM 1738 C C . GLY A 1 222 ? 7.859 8.219 31.172 1 91.19 222 GLY A C 1
ATOM 1739 O O . GLY A 1 222 ? 6.707 8.633 31.266 1 91.19 222 GLY A O 1
ATOM 1740 N N . ILE A 1 223 ? 8.852 8.719 31.922 1 90.38 223 ILE A N 1
ATOM 1741 C CA . ILE A 1 223 ? 8.57 9.523 33.094 1 90.38 223 ILE A CA 1
ATOM 1742 C C . ILE A 1 223 ? 8.852 10.992 32.812 1 90.38 223 ILE A C 1
ATOM 1744 O O . ILE A 1 223 ? 8.914 11.828 33.719 1 90.38 223 ILE A O 1
ATOM 1748 N N . LEU A 1 224 ? 9.055 11.359 31.609 1 94.06 224 LEU A N 1
ATOM 1749 C CA . LEU A 1 224 ? 9.312 12.75 31.234 1 94.06 224 LEU A CA 1
ATOM 1750 C C . LEU A 1 224 ? 8.148 13.641 31.656 1 94.06 224 LEU A C 1
ATOM 1752 O O . LEU A 1 224 ? 6.984 13.242 31.547 1 94.06 224 LEU A O 1
ATOM 1756 N N . PRO A 1 225 ? 8.438 14.836 32.219 1 95.5 225 PRO A N 1
ATOM 1757 C CA . PRO A 1 225 ? 7.375 15.812 32.438 1 95.5 225 PRO A CA 1
ATOM 1758 C C . PRO A 1 225 ? 6.82 16.406 31.156 1 95.5 225 PRO A C 1
ATOM 1760 O O . PRO A 1 225 ? 7.191 17.516 30.766 1 95.5 225 PRO A O 1
ATOM 1763 N N . LEU A 1 226 ? 5.922 15.648 30.578 1 96.81 226 LEU A N 1
ATOM 1764 C CA . LEU A 1 226 ? 5.504 15.945 29.203 1 96.81 226 LEU A CA 1
ATOM 1765 C C . LEU A 1 226 ? 3.988 16.109 29.125 1 96.81 226 LEU A C 1
ATOM 1767 O O . LEU A 1 226 ? 3.25 15.398 29.812 1 96.81 226 LEU A O 1
ATOM 1771 N N . CYS A 1 227 ? 3.553 17.062 28.344 1 97.25 227 CYS A N 1
ATOM 1772 C CA . CYS A 1 227 ? 2.148 17.172 27.953 1 97.25 227 CYS A CA 1
ATOM 1773 C C . CYS A 1 227 ? 2.002 17.359 26.453 1 97.25 227 CYS A C 1
ATOM 1775 O O . CYS A 1 227 ? 2.979 17.641 25.766 1 97.25 227 CYS A O 1
ATOM 1777 N N . ILE A 1 228 ? 0.801 17.078 25.953 1 98.44 228 ILE A N 1
ATOM 1778 C CA . ILE A 1 228 ? 0.49 17.281 24.547 1 98.44 228 ILE A CA 1
ATOM 1779 C C . ILE A 1 228 ? -0.505 18.422 24.391 1 98.44 228 ILE A C 1
ATOM 1781 O O . ILE A 1 228 ? -1.516 18.469 25.094 1 98.44 228 ILE A O 1
ATOM 1785 N N . PHE A 1 229 ? -0.188 19.375 23.594 1 98.75 229 PHE A N 1
ATOM 1786 C CA . PHE A 1 229 ? -1.062 20.5 23.234 1 98.75 229 PHE A CA 1
ATOM 1787 C C . PHE A 1 229 ? -1.659 20.297 21.859 1 98.75 229 PHE A C 1
ATOM 1789 O O . PHE A 1 229 ? -0.928 20.156 20.875 1 98.75 229 PHE A O 1
ATOM 1796 N N . ARG A 1 230 ? -3.025 20.297 21.734 1 98.81 230 ARG A N 1
ATOM 1797 C CA . ARG A 1 230 ? -3.752 20.062 20.484 1 98.81 230 ARG A CA 1
ATOM 1798 C C . ARG A 1 230 ? -4.527 21.312 20.078 1 98.81 230 ARG A C 1
ATOM 1800 O O . ARG A 1 230 ? -5.742 21.391 20.266 1 98.81 230 ARG A O 1
ATOM 1807 N N . PRO A 1 231 ? -3.873 22.234 19.422 1 98.5 231 PRO A N 1
ATOM 1808 C CA . PRO A 1 231 ? -4.637 23.359 18.891 1 98.5 231 PRO A CA 1
ATOM 1809 C C . PRO A 1 231 ? -5.473 23 17.672 1 98.5 231 PRO A C 1
ATOM 1811 O O . PRO A 1 231 ? -5.047 22.172 16.844 1 98.5 231 PRO A O 1
ATOM 1814 N N . ALA A 1 232 ? -6.648 23.594 17.547 1 97.56 232 ALA A N 1
ATOM 1815 C CA . ALA A 1 232 ? -7.434 23.469 16.328 1 97.56 232 ALA A CA 1
ATOM 1816 C C . ALA A 1 232 ? -6.844 24.312 15.203 1 97.56 232 ALA A C 1
ATOM 1818 O O . ALA A 1 232 ? -5.621 24.406 15.07 1 97.56 232 ALA A O 1
ATOM 1819 N N . ILE A 1 233 ? -7.629 24.844 14.305 1 95.62 233 ILE A N 1
ATOM 1820 C CA . ILE A 1 233 ? -7.117 25.594 13.164 1 95.62 233 ILE A CA 1
ATOM 1821 C C . ILE A 1 233 ? -6.625 26.953 13.625 1 95.62 233 ILE A C 1
ATOM 1823 O O . ILE A 1 233 ? -7.43 27.844 13.914 1 95.62 233 ILE A O 1
ATOM 1827 N N . ILE A 1 234 ? -5.324 27.109 13.656 1 96.31 234 ILE A N 1
ATOM 1828 C CA . ILE A 1 234 ? -4.723 28.359 14.109 1 96.31 234 ILE A CA 1
ATOM 1829 C C . ILE A 1 234 ? -4.836 29.422 13.016 1 96.31 234 ILE A C 1
ATOM 1831 O O . ILE A 1 234 ? -4.414 29.188 11.875 1 96.31 234 ILE A O 1
ATOM 1835 N N . MET A 1 235 ? -5.375 30.5 13.359 1 94.75 235 MET A N 1
ATOM 1836 C CA . MET A 1 235 ? -5.523 31.641 12.445 1 94.75 235 MET A CA 1
ATOM 1837 C C . MET A 1 235 ? -4.668 32.812 12.898 1 94.75 235 MET A C 1
ATOM 1839 O O . MET A 1 235 ? -3.717 32.625 13.664 1 94.75 235 MET A O 1
ATOM 1843 N N . SER A 1 236 ? -4.926 34 12.43 1 95.75 236 SER A N 1
ATOM 1844 C CA . SER A 1 236 ? -4.16 35.219 12.75 1 95.75 236 SER A CA 1
ATOM 1845 C C . SER A 1 236 ? -4.215 35.5 14.242 1 95.75 236 SER A C 1
ATOM 1847 O O . SER A 1 236 ? -5.086 35 14.953 1 95.75 236 SER A O 1
ATOM 1849 N N . ALA A 1 237 ? -3.279 36.312 14.664 1 97.31 237 ALA A N 1
ATOM 1850 C CA . ALA A 1 237 ? -3.354 36.812 16.031 1 97.31 237 ALA A CA 1
ATOM 1851 C C . ALA A 1 237 ? -4.602 37.656 16.234 1 97.31 237 ALA A C 1
ATOM 1853 O O . ALA A 1 237 ? -5.082 38.312 15.297 1 97.31 237 ALA A O 1
ATOM 1854 N N . TYR A 1 238 ? -5.094 37.625 17.406 1 97.56 238 TYR A N 1
ATOM 1855 C CA . TYR A 1 238 ? -6.277 38.406 17.734 1 97.56 238 TYR A CA 1
ATOM 1856 C C . TYR A 1 238 ? -5.887 39.781 18.281 1 97.56 238 TYR A C 1
ATOM 1858 O O . TYR A 1 238 ? -6.137 40.812 17.656 1 97.56 238 TYR A O 1
ATOM 1866 N N . LYS A 1 239 ? -5.125 39.75 19.375 1 96.19 239 LYS A N 1
ATOM 1867 C CA . LYS A 1 239 ? -4.848 41 20.062 1 96.19 239 LYS A CA 1
ATOM 1868 C C . LYS A 1 239 ? -3.35 41.281 20.141 1 96.19 239 LYS A C 1
ATOM 1870 O O . LYS A 1 239 ? -2.922 42.438 20.109 1 96.19 239 LYS A O 1
ATOM 1875 N N . GLU A 1 240 ? -2.568 40.281 20.25 1 95.06 240 GLU A N 1
ATOM 1876 C CA . GLU A 1 240 ? -1.137 40.438 20.484 1 95.06 240 GLU A CA 1
ATOM 1877 C C . GLU A 1 240 ? -0.322 39.438 19.672 1 95.06 240 GLU A C 1
ATOM 1879 O O . GLU A 1 240 ? -0.813 38.375 19.328 1 95.06 240 GLU A O 1
ATOM 1884 N N . PRO A 1 241 ? 0.899 39.75 19.422 1 94.38 241 PRO A N 1
ATOM 1885 C CA . PRO A 1 241 ? 1.572 41 19.672 1 94.38 241 PRO A CA 1
ATOM 1886 C C . PRO A 1 241 ? 1.073 42.156 18.766 1 94.38 241 PRO A C 1
ATOM 1888 O O . PRO A 1 241 ? 1.177 43.312 19.125 1 94.38 241 PRO A O 1
ATOM 1891 N N . LEU A 1 242 ? 0.685 41.75 17.562 1 95.44 242 LEU A N 1
ATOM 1892 C CA . LEU A 1 242 ? 0.058 42.688 16.625 1 95.44 242 LEU A CA 1
ATOM 1893 C C . LEU A 1 242 ? -1.334 42.219 16.234 1 95.44 242 LEU A C 1
ATOM 1895 O O . LEU A 1 242 ? -1.517 41.031 15.883 1 95.44 242 LEU A O 1
ATOM 1899 N N . VAL A 1 243 ? -2.229 43.156 16.281 1 96.38 243 VAL A N 1
ATOM 1900 C CA . VAL A 1 243 ? -3.613 42.812 15.961 1 96.38 243 VAL A CA 1
ATOM 1901 C C . VAL A 1 243 ? -3.703 42.312 14.523 1 96.38 243 VAL A C 1
ATOM 1903 O O . VAL A 1 243 ? -3.252 42.969 13.594 1 96.38 243 VAL A O 1
ATOM 1906 N N . GLY A 1 244 ? -4.227 41.062 14.383 1 96.06 244 GLY A N 1
ATOM 1907 C CA . GLY A 1 244 ? -4.488 40.5 13.07 1 96.06 244 GLY A CA 1
ATOM 1908 C C . GLY A 1 244 ? -3.234 39.969 12.383 1 96.06 244 GLY A C 1
ATOM 1909 O O . GLY A 1 244 ? -3.27 39.625 11.203 1 96.06 244 GLY A O 1
ATOM 1910 N N . TRP A 1 245 ? -2.17 39.906 13.047 1 96.38 245 TRP A N 1
ATOM 1911 C CA . TRP A 1 245 ? -0.905 39.5 12.43 1 96.38 245 TRP A CA 1
ATOM 1912 C C . TRP A 1 245 ? -0.959 38.094 11.906 1 96.38 245 TRP A C 1
ATOM 1914 O O . TRP A 1 245 ? -1.483 37.188 12.578 1 96.38 245 TRP A O 1
ATOM 1924 N N . VAL A 1 246 ? -0.469 37.875 10.703 1 94.25 246 VAL A N 1
ATOM 1925 C CA . VAL A 1 246 ? -0.327 36.594 10.055 1 94.25 246 VAL A CA 1
ATOM 1926 C C . VAL A 1 246 ? 0.819 36.625 9.047 1 94.25 246 VAL A C 1
ATOM 1928 O O . VAL A 1 246 ? 1.113 37.688 8.484 1 94.25 246 VAL A O 1
ATOM 1931 N N . ASP A 1 247 ? 1.501 35.562 8.93 1 89.81 247 ASP A N 1
ATOM 1932 C CA . ASP A 1 247 ? 2.65 35.656 8.031 1 89.81 247 ASP A CA 1
ATOM 1933 C C . ASP A 1 247 ? 2.568 34.594 6.922 1 89.81 247 ASP A C 1
ATOM 1935 O O . ASP A 1 247 ? 3.523 34.406 6.164 1 89.81 247 ASP A O 1
ATOM 1939 N N . ASN A 1 248 ? 1.5 33.875 6.898 1 86 248 ASN A N 1
ATOM 1940 C CA . ASN A 1 248 ? 1.376 32.875 5.84 1 86 248 ASN A CA 1
ATOM 1941 C C . ASN A 1 248 ? -0.086 32.625 5.492 1 86 248 ASN A C 1
ATOM 1943 O O . ASN A 1 248 ? -0.988 33.031 6.227 1 86 248 ASN A O 1
ATOM 1947 N N . LEU A 1 249 ? -0.244 32.031 4.246 1 82.31 249 LEU A N 1
ATOM 1948 C CA . LEU A 1 249 ? -1.575 31.688 3.758 1 82.31 249 LEU A CA 1
ATOM 1949 C C . LEU A 1 249 ? -1.913 30.234 4.07 1 82.31 249 LEU A C 1
ATOM 1951 O O . LEU A 1 249 ? -1.506 29.328 3.344 1 82.31 249 LEU A O 1
ATOM 1955 N N . PHE A 1 250 ? -2.418 30.078 5.25 1 76 250 PHE A N 1
ATOM 1956 C CA . PHE A 1 250 ? -2.764 28.688 5.547 1 76 250 PHE A CA 1
ATOM 1957 C C . PHE A 1 250 ? -4.273 28.5 5.531 1 76 250 PHE A C 1
ATOM 1959 O O . PHE A 1 250 ? -5.031 29.438 5.812 1 76 250 PHE A O 1
ATOM 1966 N N . GLY A 1 251 ? -4.77 27.312 5.09 1 79 251 GLY A N 1
ATOM 1967 C CA . GLY A 1 251 ? -6.117 26.781 5.211 1 79 251 GLY A CA 1
ATOM 1968 C C . GLY A 1 251 ? -7.191 27.781 4.82 1 79 251 GLY A C 1
ATOM 1969 O O . GLY A 1 251 ? -7.316 28.141 3.648 1 79 251 GLY A O 1
ATOM 1970 N N . PRO A 1 252 ? -7.867 28.297 5.836 1 82.62 252 PRO A N 1
ATOM 1971 C CA . PRO A 1 252 ? -9.008 29.188 5.609 1 82.62 252 PRO A CA 1
ATOM 1972 C C . PRO A 1 252 ? -8.586 30.578 5.121 1 82.62 252 PRO A C 1
ATOM 1974 O O . PRO A 1 252 ? -9.297 31.203 4.336 1 82.62 252 PRO A O 1
ATOM 1977 N N . LEU A 1 253 ? -7.457 30.984 5.508 1 86 253 LEU A N 1
ATOM 1978 C CA . LEU A 1 253 ? -6.984 32.312 5.082 1 86 253 LEU A CA 1
ATOM 1979 C C . LEU A 1 253 ? -6.668 32.312 3.59 1 86 253 LEU A C 1
ATOM 1981 O O . LEU A 1 253 ? -6.848 33.344 2.92 1 86 253 LEU A O 1
ATOM 1985 N N . ALA A 1 254 ? -6.211 31.203 3.195 1 86 254 ALA A N 1
ATOM 1986 C CA . ALA A 1 254 ? -5.93 31.078 1.766 1 86 254 ALA A CA 1
ATOM 1987 C C . ALA A 1 254 ? -7.211 31.172 0.946 1 86 254 ALA A C 1
ATOM 1989 O O . ALA A 1 254 ? -7.223 31.766 -0.14 1 86 254 ALA A O 1
ATOM 1990 N N . LEU A 1 255 ? -8.188 30.594 1.448 1 83.69 255 LEU A N 1
ATOM 1991 C CA . LEU A 1 255 ? -9.484 30.672 0.786 1 83.69 255 LEU A CA 1
ATOM 1992 C C . LEU A 1 255 ? -10 32.094 0.754 1 83.69 255 LEU A C 1
ATOM 1994 O O . LEU A 1 255 ? -10.508 32.562 -0.273 1 83.69 255 LEU A O 1
ATOM 1998 N N . CYS A 1 256 ? -9.828 32.781 1.815 1 88.75 256 CYS A N 1
ATOM 1999 C CA . CYS A 1 256 ? -10.281 34.156 1.915 1 88.75 256 CYS A CA 1
ATOM 2000 C C . CYS A 1 256 ? -9.484 35.062 0.975 1 88.75 256 CYS A C 1
ATOM 2002 O O . CYS A 1 256 ? -10.07 35.844 0.242 1 88.75 256 CYS A O 1
ATOM 2004 N N . PHE A 1 257 ? -8.227 34.844 1.019 1 91.25 257 PHE A N 1
ATOM 2005 C CA . PHE A 1 257 ? -7.363 35.688 0.215 1 91.25 257 PHE A CA 1
ATOM 2006 C C . PHE A 1 257 ? -7.547 35.406 -1.271 1 91.25 257 PHE A C 1
ATOM 2008 O O . PHE A 1 257 ? -7.578 36.344 -2.086 1 91.25 257 PHE A O 1
ATOM 2015 N N . GLY A 1 258 ? -7.602 34.156 -1.594 1 89.31 258 GLY A N 1
ATOM 2016 C CA . GLY A 1 258 ? -7.863 33.781 -2.975 1 89.31 258 GLY A CA 1
ATOM 2017 C C . GLY A 1 258 ? -9.188 34.312 -3.492 1 89.31 258 GLY A C 1
ATOM 2018 O O . GLY A 1 258 ? -9.289 34.719 -4.652 1 89.31 258 GLY A O 1
ATOM 2019 N N . GLY A 1 259 ? -10.164 34.25 -2.676 1 89.69 259 GLY A N 1
ATOM 2020 C CA . GLY A 1 259 ? -11.445 34.875 -3.031 1 89.69 259 GLY A CA 1
ATOM 2021 C C . GLY A 1 259 ? -11.375 36.375 -3.197 1 89.69 259 GLY A C 1
ATOM 2022 O O . GLY A 1 259 ? -11.945 36.938 -4.137 1 89.69 259 GLY A O 1
ATOM 2023 N N . ALA A 1 260 ? -10.703 36.969 -2.316 1 91.94 260 ALA A N 1
ATOM 2024 C CA . ALA A 1 260 ? -10.586 38.438 -2.328 1 91.94 260 ALA A CA 1
ATOM 2025 C C . ALA A 1 260 ? -9.844 38.906 -3.574 1 91.94 260 ALA A C 1
ATOM 2027 O O . ALA A 1 260 ? -10.125 40 -4.09 1 91.94 260 ALA A O 1
ATOM 2028 N N . ARG A 1 261 ? -8.977 38.094 -4.062 1 92.44 261 ARG A N 1
ATOM 2029 C CA . ARG A 1 261 ? -8.195 38.469 -5.242 1 92.44 261 ARG A CA 1
ATOM 2030 C C . ARG A 1 261 ? -8.953 38.125 -6.523 1 92.44 261 ARG A C 1
ATOM 2032 O O . ARG A 1 261 ? -8.523 38.5 -7.617 1 92.44 261 ARG A O 1
ATOM 2039 N N . GLY A 1 262 ? -10.086 37.469 -6.344 1 91.62 262 GLY A N 1
ATOM 2040 C CA . GLY A 1 262 ? -10.883 37.094 -7.5 1 91.62 262 GLY A CA 1
ATOM 2041 C C . GLY A 1 262 ? -10.312 35.875 -8.242 1 91.62 262 GLY A C 1
ATOM 2042 O O . GLY A 1 262 ? -10.609 35.688 -9.422 1 91.62 262 GLY A O 1
ATOM 2043 N N . ILE A 1 263 ? -9.5 35.188 -7.574 1 91 263 ILE A N 1
ATOM 2044 C CA . ILE A 1 263 ? -8.867 34.031 -8.188 1 91 263 ILE A CA 1
ATOM 2045 C C . ILE A 1 263 ? -9.688 32.781 -7.887 1 91 263 ILE A C 1
ATOM 2047 O O . ILE A 1 263 ? -10.047 32.031 -8.797 1 91 263 ILE A O 1
ATOM 2051 N N . MET A 1 264 ? -9.906 32.531 -6.656 1 89.88 264 MET A N 1
ATOM 2052 C CA . MET A 1 264 ? -10.742 31.406 -6.262 1 89.88 264 MET A CA 1
ATOM 2053 C C . MET A 1 264 ? -12.219 31.766 -6.344 1 89.88 264 MET A C 1
ATOM 2055 O O . MET A 1 264 ? -12.703 32.625 -5.594 1 89.88 264 MET A O 1
ATOM 2059 N N . ARG A 1 265 ? -12.945 31.047 -7.195 1 90.56 265 ARG A N 1
ATOM 2060 C CA . ARG A 1 265 ? -14.312 31.453 -7.469 1 90.56 265 ARG A CA 1
ATOM 2061 C C . ARG A 1 265 ? -15.312 30.391 -7.027 1 90.56 265 ARG A C 1
ATOM 2063 O O . ARG A 1 265 ? -16.5 30.672 -6.887 1 90.56 265 ARG A O 1
ATOM 2070 N N . VAL A 1 266 ? -14.766 29.234 -6.891 1 90.44 266 VAL A N 1
ATOM 2071 C CA . VAL A 1 266 ? -15.648 28.172 -6.43 1 90.44 266 VAL A CA 1
ATOM 2072 C C . VAL A 1 266 ? -14.891 27.266 -5.457 1 90.44 266 VAL A C 1
ATOM 2074 O O . VAL A 1 266 ? -13.688 27.047 -5.602 1 90.44 266 VAL A O 1
ATOM 2077 N N . THR A 1 267 ? -15.57 26.812 -4.426 1 89.88 267 THR A N 1
ATOM 2078 C CA . THR A 1 267 ? -15.023 25.875 -3.459 1 89.88 267 THR A CA 1
ATOM 2079 C C . THR A 1 267 ? -16.125 24.969 -2.898 1 89.88 267 THR A C 1
ATOM 2081 O O . THR A 1 267 ? -17.312 25.188 -3.168 1 89.88 267 THR A O 1
ATOM 2084 N N . THR A 1 268 ? -15.703 23.875 -2.289 1 89.25 268 THR A N 1
ATOM 2085 C CA . THR A 1 268 ? -16.656 22.969 -1.647 1 89.25 268 THR A CA 1
ATOM 2086 C C . THR A 1 268 ? -16.719 23.234 -0.145 1 89.25 268 THR A C 1
ATOM 2088 O O . THR A 1 268 ? -15.695 23.172 0.542 1 89.25 268 THR A O 1
ATOM 2091 N N . VAL A 1 269 ? -17.906 23.547 0.349 1 90.75 269 VAL A N 1
ATOM 2092 C CA . VAL A 1 269 ? -18.109 23.797 1.773 1 90.75 269 VAL A CA 1
ATOM 2093 C C . VAL A 1 269 ? -19.547 23.469 2.166 1 90.75 269 VAL A C 1
ATOM 2095 O O . VAL A 1 269 ? -20.484 23.734 1.406 1 90.75 269 VAL A O 1
ATOM 2098 N N . ASP A 1 270 ? -19.703 22.828 3.266 1 91.88 270 ASP A N 1
ATOM 2099 C CA . ASP A 1 270 ? -21 22.703 3.904 1 91.88 270 ASP A CA 1
ATOM 2100 C C . ASP A 1 270 ? -21.266 23.875 4.852 1 91.88 270 ASP A C 1
ATOM 2102 O O . ASP A 1 270 ? -20.641 23.969 5.922 1 91.88 270 ASP A O 1
ATOM 2106 N N . PRO A 1 271 ? -22.203 24.719 4.5 1 90.81 271 PRO A N 1
ATOM 2107 C CA . PRO A 1 271 ? -22.406 25.922 5.305 1 90.81 271 PRO A CA 1
ATOM 2108 C C . PRO A 1 271 ? -22.906 25.609 6.719 1 90.81 271 PRO A C 1
ATOM 2110 O O . PRO A 1 271 ? -22.781 26.453 7.613 1 90.81 271 PRO A O 1
ATOM 2113 N N . THR A 1 272 ? -23.391 24.484 6.891 1 93.12 272 THR A N 1
ATOM 2114 C CA . THR A 1 272 ? -23.953 24.156 8.195 1 93.12 272 THR A CA 1
ATOM 2115 C C . THR A 1 272 ? -22.875 23.531 9.094 1 93.12 272 THR A C 1
ATOM 2117 O O . THR A 1 272 ? -23.047 23.484 10.312 1 93.12 272 THR A O 1
ATOM 2120 N N . ALA A 1 273 ? -21.844 23.078 8.5 1 94.31 273 ALA A N 1
ATOM 2121 C CA . ALA A 1 273 ? -20.734 22.5 9.281 1 94.31 273 ALA A CA 1
ATOM 2122 C C . ALA A 1 273 ? -20.031 23.578 10.102 1 94.31 273 ALA A C 1
ATOM 2124 O O . ALA A 1 273 ? -20.125 24.766 9.789 1 94.31 273 ALA A O 1
ATOM 2125 N N . LYS A 1 274 ? -19.406 23.125 11.195 1 96 274 LYS A N 1
ATOM 2126 C CA . LYS A 1 274 ? -18.719 24.062 12.086 1 96 274 LYS A CA 1
ATOM 2127 C C . LYS A 1 274 ? -17.219 24.094 11.805 1 96 274 LYS A C 1
ATOM 2129 O O . LYS A 1 274 ? -16.609 23.047 11.57 1 96 274 LYS A O 1
ATOM 2134 N N . ILE A 1 275 ? -16.672 25.234 11.734 1 94.38 275 ILE A N 1
ATOM 2135 C CA . ILE A 1 275 ? -15.227 25.422 11.57 1 94.38 275 ILE A CA 1
ATOM 2136 C C . ILE A 1 275 ? -14.586 25.719 12.922 1 94.38 275 ILE A C 1
ATOM 2138 O O . ILE A 1 275 ? -15.07 26.578 13.672 1 94.38 275 ILE A O 1
ATOM 2142 N N . SER A 1 276 ? -13.5 25.047 13.281 1 95.94 276 SER A N 1
ATOM 2143 C CA . SER A 1 276 ? -12.859 25.219 14.586 1 95.94 276 SER A CA 1
ATOM 2144 C C . SER A 1 276 ? -11.586 26.047 14.469 1 95.94 276 SER A C 1
ATOM 2146 O O . SER A 1 276 ? -10.477 25.5 14.539 1 95.94 276 SER A O 1
ATOM 2148 N N . MET A 1 277 ? -11.734 27.297 14.477 1 95.62 277 MET A N 1
ATOM 2149 C CA . MET A 1 277 ? -10.602 28.219 14.391 1 95.62 277 MET A CA 1
ATOM 2150 C C . MET A 1 277 ? -10.227 28.75 15.766 1 95.62 277 MET A C 1
ATOM 2152 O O . MET A 1 277 ? -11.094 28.938 16.625 1 95.62 277 MET A O 1
ATOM 2156 N N . VAL A 1 278 ? -8.984 29 15.953 1 97.62 278 VAL A N 1
ATOM 2157 C CA . VAL A 1 278 ? -8.508 29.594 17.203 1 97.62 278 VAL A CA 1
ATOM 2158 C C . VAL A 1 278 ? -7.445 30.641 16.891 1 97.62 278 VAL A C 1
ATOM 2160 O O . VAL A 1 278 ? -6.652 30.484 15.961 1 97.62 278 VAL A O 1
ATOM 2163 N N . PRO A 1 279 ? -7.402 31.75 17.641 1 97.75 279 PRO A N 1
ATOM 2164 C CA . PRO A 1 279 ? -6.387 32.781 17.422 1 97.75 279 PRO A CA 1
ATOM 2165 C C . PRO A 1 279 ? -4.984 32.312 17.812 1 97.75 279 PRO A C 1
ATOM 2167 O O . PRO A 1 279 ? -4.82 31.625 18.828 1 97.75 279 PRO A O 1
ATOM 2170 N N . ALA A 1 280 ? -4.016 32.781 17.094 1 97.44 280 ALA A N 1
ATOM 2171 C CA . ALA A 1 280 ? -2.629 32.375 17.328 1 97.44 280 ALA A CA 1
ATOM 2172 C C . ALA A 1 280 ? -2.158 32.781 18.719 1 97.44 280 ALA A C 1
ATOM 2174 O O . ALA A 1 280 ? -1.442 32.031 19.375 1 97.44 280 ALA A O 1
ATOM 2175 N N . ASP A 1 281 ? -2.484 34 19.172 1 98.12 281 ASP A N 1
ATOM 2176 C CA . ASP A 1 281 ? -2.025 34.469 20.469 1 98.12 281 ASP A CA 1
ATOM 2177 C C . ASP A 1 281 ? -2.654 33.688 21.609 1 98.12 281 ASP A C 1
ATOM 2179 O O . ASP A 1 281 ? -2.006 33.406 22.625 1 98.12 281 ASP A O 1
ATOM 2183 N N . TYR A 1 282 ? -3.938 33.25 21.438 1 98.62 282 TYR A N 1
ATOM 2184 C CA . TYR A 1 282 ? -4.543 32.375 22.422 1 98.62 282 TYR A CA 1
ATOM 2185 C C . TYR A 1 282 ? -3.818 31.031 22.469 1 98.62 282 TYR A C 1
ATOM 2187 O O . TYR A 1 282 ? -3.572 30.5 23.547 1 98.62 282 TYR A O 1
ATOM 2195 N N . CYS A 1 283 ? -3.508 30.516 21.297 1 98.56 283 CYS A N 1
ATOM 2196 C CA . CYS A 1 283 ? -2.801 29.25 21.219 1 98.56 283 CYS A CA 1
ATOM 2197 C C . CYS A 1 283 ? -1.471 29.312 21.969 1 98.56 283 CYS A C 1
ATOM 2199 O O . CYS A 1 283 ? -1.106 28.391 22.688 1 98.56 283 CYS A O 1
ATOM 2201 N N . VAL A 1 284 ? -0.723 30.375 21.766 1 98.62 284 VAL A N 1
ATOM 2202 C CA . VAL A 1 284 ? 0.57 30.562 22.422 1 98.62 284 VAL A CA 1
ATOM 2203 C C . VAL A 1 284 ? 0.385 30.609 23.938 1 98.62 284 VAL A C 1
ATOM 2205 O O . VAL A 1 284 ? 1.171 30.031 24.688 1 98.62 284 VAL A O 1
ATOM 2208 N N . ASN A 1 285 ? -0.637 31.312 24.344 1 98.75 285 ASN A N 1
ATOM 2209 C CA . ASN A 1 285 ? -0.937 31.391 25.766 1 98.75 285 ASN A CA 1
ATOM 2210 C C . ASN A 1 285 ? -1.226 30.016 26.375 1 98.75 285 ASN A C 1
ATOM 2212 O O . ASN A 1 285 ? -0.781 29.703 27.469 1 98.75 285 ASN A O 1
ATOM 2216 N N . VAL A 1 286 ? -1.965 29.188 25.641 1 98.81 286 VAL A N 1
ATOM 2217 C CA . VAL A 1 286 ? -2.258 27.844 26.094 1 98.81 286 VAL A CA 1
ATOM 2218 C C . VAL A 1 286 ? -0.965 27.031 26.188 1 98.81 286 VAL A C 1
ATOM 2220 O O . VAL A 1 286 ? -0.735 26.312 27.156 1 98.81 286 VAL A O 1
ATOM 2223 N N . ALA A 1 287 ? -0.131 27.109 25.203 1 98.75 287 ALA A N 1
ATOM 2224 C CA . ALA A 1 287 ? 1.124 26.359 25.172 1 98.75 287 ALA A CA 1
ATOM 2225 C C . ALA A 1 287 ? 1.984 26.703 26.391 1 98.75 287 ALA A C 1
ATOM 2227 O O . ALA A 1 287 ? 2.559 25.797 27.016 1 98.75 287 ALA A O 1
ATOM 2228 N N . LEU A 1 288 ? 2.102 27.984 26.719 1 98.69 288 LEU A N 1
ATOM 2229 C CA . LEU A 1 288 ? 2.906 28.422 27.859 1 98.69 288 LEU A CA 1
ATOM 2230 C C . LEU A 1 288 ? 2.273 27.984 29.172 1 98.69 288 LEU A C 1
ATOM 2232 O O . LEU A 1 288 ? 2.98 27.609 30.109 1 98.69 288 LEU A O 1
ATOM 2236 N N . ALA A 1 289 ? 0.953 28.062 29.219 1 98.62 289 ALA A N 1
ATOM 2237 C CA . ALA A 1 289 ? 0.254 27.562 30.406 1 98.62 289 ALA A CA 1
ATOM 2238 C C . ALA A 1 289 ? 0.468 26.078 30.594 1 98.62 289 ALA A C 1
ATOM 2240 O O . ALA A 1 289 ? 0.604 25.594 31.734 1 98.62 289 ALA A O 1
ATOM 2241 N N . CYS A 1 290 ? 0.445 25.344 29.484 1 98.06 290 CYS A N 1
ATOM 2242 C CA . CYS A 1 290 ? 0.723 23.906 29.531 1 98.06 290 CYS A CA 1
ATOM 2243 C C . CYS A 1 290 ? 2.1 23.641 30.125 1 98.06 290 CYS A C 1
ATOM 2245 O O . CYS A 1 290 ? 2.256 22.734 30.953 1 98.06 290 CYS A O 1
ATOM 2247 N N . ALA A 1 291 ? 3.084 24.406 29.656 1 98 291 ALA A N 1
ATOM 2248 C CA . ALA A 1 291 ? 4.441 24.234 30.172 1 98 291 ALA A CA 1
ATOM 2249 C C . ALA A 1 291 ? 4.484 24.453 31.688 1 98 291 ALA A C 1
ATOM 2251 O O . ALA A 1 291 ? 5.098 23.672 32.406 1 98 291 ALA A O 1
ATOM 2252 N N . TRP A 1 292 ? 3.828 25.5 32.125 1 97.44 292 TRP A N 1
ATOM 2253 C CA . TRP A 1 292 ? 3.768 25.828 33.562 1 97.44 292 TRP A CA 1
ATOM 2254 C C . TRP A 1 292 ? 3.113 24.719 34.344 1 97.44 292 TRP A C 1
ATOM 2256 O O . TRP A 1 292 ? 3.68 24.234 35.344 1 97.44 292 TRP A O 1
ATOM 2266 N N . LYS A 1 293 ? 1.979 24.25 33.906 1 96.12 293 LYS A N 1
ATOM 2267 C CA . LYS A 1 293 ? 1.209 23.25 34.656 1 96.12 293 LYS A CA 1
ATOM 2268 C C . LYS A 1 293 ? 1.925 21.906 34.688 1 96.12 293 LYS A C 1
ATOM 2270 O O . LYS A 1 293 ? 1.843 21.172 35.656 1 96.12 293 LYS A O 1
ATOM 2275 N N . THR A 1 294 ? 2.545 21.578 33.594 1 94.69 294 THR A N 1
ATOM 2276 C CA . THR A 1 294 ? 3.279 20.328 33.469 1 94.69 294 THR A CA 1
ATOM 2277 C C . THR A 1 294 ? 4.398 20.25 34.5 1 94.69 294 THR A C 1
ATOM 2279 O O . THR A 1 294 ? 4.641 19.203 35.094 1 94.69 294 THR A O 1
ATOM 2282 N N . ALA A 1 295 ? 5.109 21.312 34.719 1 92 295 ALA A N 1
ATOM 2283 C CA . ALA A 1 295 ? 6.188 21.375 35.719 1 92 295 ALA A CA 1
ATOM 2284 C C . ALA A 1 295 ? 5.648 21.156 37.125 1 92 295 ALA A C 1
ATOM 2286 O O . ALA A 1 295 ? 6.312 20.547 37.969 1 92 295 ALA A O 1
ATOM 2287 N N . GLU A 1 296 ? 4.523 21.656 37.375 1 83.75 296 GLU A N 1
ATOM 2288 C CA . GLU A 1 296 ? 3.902 21.531 38.688 1 83.75 296 GLU A CA 1
ATOM 2289 C C . GLU A 1 296 ? 3.521 20.078 39 1 83.75 296 GLU A C 1
ATOM 2291 O O . GLU A 1 296 ? 3.707 19.609 40.094 1 83.75 296 GLU A O 1
ATOM 2296 N N . LYS A 1 297 ? 3.023 19.406 38 1 75.06 297 LYS A N 1
ATOM 2297 C CA . LYS A 1 297 ? 2.537 18.047 38.156 1 75.06 297 LYS A CA 1
ATOM 2298 C C . LYS A 1 297 ? 3.697 17.047 38.25 1 75.06 297 LYS A C 1
ATOM 2300 O O . LYS A 1 297 ? 3.627 16.078 39 1 75.06 297 LYS A O 1
ATOM 2305 N N . SER A 1 298 ? 4.645 17.125 37.438 1 63.38 298 SER A N 1
ATOM 2306 C CA . SER A 1 298 ? 5.793 16.219 37.406 1 63.38 298 SER A CA 1
ATOM 2307 C C . SER A 1 298 ? 6.543 16.25 38.719 1 63.38 298 SER A C 1
ATOM 2309 O O . SER A 1 298 ? 7.012 15.219 39.219 1 63.38 298 SER A O 1
ATOM 2311 N N . VAL A 1 299 ? 6.652 17.328 39.188 1 53.06 299 VAL A N 1
ATOM 2312 C CA . VAL A 1 299 ? 7.344 17.5 40.469 1 53.06 299 VAL A CA 1
ATOM 2313 C C . VAL A 1 299 ? 6.594 16.75 41.562 1 53.06 299 VAL A C 1
ATOM 2315 O O . VAL A 1 299 ? 7.211 16.172 42.469 1 53.06 299 VAL A O 1
ATOM 2318 N N . GLN A 1 300 ? 5.336 16.578 41.344 1 50.94 300 GLN A N 1
ATOM 2319 C CA . GLN A 1 300 ? 4.543 16.016 42.438 1 50.94 300 GLN A CA 1
ATOM 2320 C C . GLN A 1 300 ? 4.492 14.492 42.312 1 50.94 300 GLN A C 1
ATOM 2322 O O . GLN A 1 300 ? 4.418 13.797 43.344 1 50.94 300 GLN A O 1
ATOM 2327 N N . SER A 1 301 ? 4.512 13.82 41.125 1 53.47 301 SER A N 1
ATOM 2328 C CA . SER A 1 301 ? 4.012 12.453 41.094 1 53.47 301 SER A CA 1
ATOM 2329 C C . SER A 1 301 ? 5.148 11.453 40.906 1 53.47 301 SER A C 1
ATOM 2331 O O . SER A 1 301 ? 4.988 10.266 41.188 1 53.47 301 SER A O 1
ATOM 2333 N N . GLY A 1 302 ? 6.402 11.727 40.75 1 51.53 302 GLY A N 1
ATOM 2334 C CA . GLY A 1 302 ? 7.465 10.758 40.531 1 51.53 302 GLY A CA 1
ATOM 2335 C C . GLY A 1 302 ? 7 9.531 39.75 1 51.53 302 GLY A C 1
ATOM 2336 O O . GLY A 1 302 ? 7.77 8.594 39.562 1 51.53 302 GLY A O 1
ATOM 2337 N N . LYS A 1 303 ? 5.684 9.258 39.562 1 53.69 303 LYS A N 1
ATOM 2338 C CA . LYS A 1 303 ? 5.219 8.039 38.906 1 53.69 303 LYS A CA 1
ATOM 2339 C C . LYS A 1 303 ? 4.898 8.297 37.438 1 53.69 303 LYS A C 1
ATOM 2341 O O . LYS A 1 303 ? 4.594 9.43 37.062 1 53.69 303 LYS A O 1
ATOM 2346 N N . VAL A 1 304 ? 5.211 7.199 36.75 1 57.81 304 VAL A N 1
ATOM 2347 C CA . VAL A 1 304 ? 4.898 7.215 35.344 1 57.81 304 VAL A CA 1
ATOM 2348 C C . VAL A 1 304 ? 3.416 7.523 35.125 1 57.81 304 VAL A C 1
ATOM 2350 O O . VAL A 1 304 ? 2.551 6.82 35.656 1 57.81 304 VAL A O 1
ATOM 2353 N N . THR A 1 305 ? 3.021 8.836 34.844 1 68.44 305 THR A N 1
ATOM 2354 C CA . THR A 1 305 ? 1.643 9.188 34.531 1 68.44 305 THR A CA 1
ATOM 2355 C C . THR A 1 305 ? 1.481 9.453 33.031 1 68.44 305 THR A C 1
ATOM 2357 O O . THR A 1 305 ? 2.453 9.773 32.344 1 68.44 305 THR A O 1
ATOM 2360 N N . THR A 1 306 ? 0.366 8.992 32.469 1 86.81 306 THR A N 1
ATOM 2361 C CA . THR A 1 306 ? 0.01 9.328 31.109 1 86.81 306 THR A CA 1
ATOM 2362 C C . THR A 1 306 ? 0.059 10.836 30.891 1 86.81 306 THR A C 1
ATOM 2364 O O . THR A 1 306 ? -0.517 11.602 31.672 1 86.81 306 THR A O 1
ATOM 2367 N N . PRO A 1 307 ? 0.872 11.227 29.969 1 93.38 307 PRO A N 1
ATOM 2368 C CA . PRO A 1 307 ? 0.969 12.664 29.719 1 93.38 307 PRO A CA 1
ATOM 2369 C C . PRO A 1 307 ? -0.393 13.32 29.5 1 93.38 307 PRO A C 1
ATOM 2371 O O . PRO A 1 307 ? -1.221 12.789 28.75 1 93.38 307 PRO A O 1
ATOM 2374 N N . PRO A 1 308 ? -0.665 14.414 30.188 1 95.19 308 PRO A N 1
ATOM 2375 C CA . PRO A 1 308 ? -1.924 15.125 29.938 1 95.19 308 PRO A CA 1
ATOM 2376 C C . PRO A 1 308 ? -2.002 15.711 28.531 1 95.19 308 PRO A C 1
ATOM 2378 O O . PRO A 1 308 ? -0.975 16.062 27.953 1 95.19 308 PRO A O 1
ATOM 2381 N N . ILE A 1 309 ? -3.213 15.742 28.047 1 98 309 ILE A N 1
ATOM 2382 C CA . ILE A 1 309 ? -3.488 16.297 26.719 1 98 309 ILE A CA 1
ATOM 2383 C C . ILE A 1 309 ? -4.43 17.5 26.844 1 98 309 ILE A C 1
ATOM 2385 O O . ILE A 1 309 ? -5.43 17.438 27.562 1 98 309 ILE A O 1
ATOM 2389 N N . TYR A 1 310 ? -4.102 18.594 26.234 1 98.62 310 TYR A N 1
ATOM 2390 C CA . TYR A 1 310 ? -4.895 19.812 26.234 1 98.62 310 TYR A CA 1
ATOM 2391 C C . TYR A 1 310 ? -5.332 20.188 24.828 1 98.62 310 TYR A C 1
ATOM 2393 O O . TYR A 1 310 ? -4.52 20.641 24.016 1 98.62 310 TYR A O 1
ATOM 2401 N N . ALA A 1 311 ? -6.605 20.016 24.578 1 98.62 311 ALA A N 1
ATOM 2402 C CA . ALA A 1 311 ? -7.172 20.453 23.297 1 98.62 311 ALA A CA 1
ATOM 2403 C C . ALA A 1 311 ? -7.625 21.906 23.375 1 98.62 311 ALA A C 1
ATOM 2405 O O . ALA A 1 311 ? -8.125 22.359 24.406 1 98.62 311 ALA A O 1
ATOM 2406 N N . PHE A 1 312 ? -7.414 22.641 22.312 1 98.75 312 PHE A N 1
ATOM 2407 C CA . PHE A 1 312 ? -7.84 24.031 22.266 1 98.75 312 PHE A CA 1
ATOM 2408 C C . PHE A 1 312 ? -8.633 24.312 21 1 98.75 312 PHE A C 1
ATOM 2410 O O . PHE A 1 312 ? -8.078 24.328 19.906 1 98.75 312 PHE A O 1
ATOM 2417 N N . ALA A 1 313 ? -9.875 24.453 21.141 1 98.12 313 ALA A N 1
ATOM 2418 C CA . ALA A 1 313 ? -10.867 24.688 20.094 1 98.12 313 ALA A CA 1
ATOM 2419 C C . ALA A 1 313 ? -11.945 25.656 20.562 1 98.12 313 ALA A C 1
ATOM 2421 O O . ALA A 1 313 ? -11.93 26.094 21.703 1 98.12 313 ALA A O 1
ATOM 2422 N N . PRO A 1 314 ? -12.797 26.062 19.641 1 96.69 314 PRO A N 1
ATOM 2423 C CA . PRO A 1 314 ? -13.906 26.906 20.094 1 96.69 314 PRO A CA 1
ATOM 2424 C C . PRO A 1 314 ? -14.781 26.219 21.141 1 96.69 314 PRO A C 1
ATOM 2426 O O . PRO A 1 314 ? -14.953 25 21.094 1 96.69 314 PRO A O 1
ATOM 2429 N N . SER A 1 315 ? -15.312 27.078 22.031 1 92.5 315 SER A N 1
ATOM 2430 C CA . SER A 1 315 ? -16.203 26.547 23.062 1 92.5 315 SER A CA 1
ATOM 2431 C C . SER A 1 315 ? -17.531 26.078 22.469 1 92.5 315 SER A C 1
ATOM 2433 O O . SER A 1 315 ? -18 26.641 21.469 1 92.5 315 SER A O 1
ATOM 2435 N N . GLU A 1 316 ? -18.078 25.094 23.125 1 91.69 316 GLU A N 1
ATOM 2436 C CA . GLU A 1 316 ? -19.359 24.531 22.672 1 91.69 316 GLU A CA 1
ATOM 2437 C C . GLU A 1 316 ? -20.422 25.625 22.594 1 91.69 316 GLU A C 1
ATOM 2439 O O . GLU A 1 316 ? -21.328 25.547 21.75 1 91.69 316 GLU A O 1
ATOM 2444 N N . ASN A 1 317 ? -20.297 26.609 23.391 1 92.12 317 ASN A N 1
ATOM 2445 C CA . ASN A 1 317 ? -21.297 27.672 23.422 1 92.12 317 ASN A CA 1
ATOM 2446 C C . ASN A 1 317 ? -20.906 28.828 22.516 1 92.12 317 ASN A C 1
ATOM 2448 O O . ASN A 1 317 ? -21.562 29.875 22.516 1 92.12 317 ASN A O 1
ATOM 2452 N N . ASN A 1 318 ? -19.859 28.734 21.812 1 95.62 318 ASN A N 1
ATOM 2453 C CA . ASN A 1 318 ? -19.359 29.797 20.922 1 95.62 318 ASN A CA 1
ATOM 2454 C C . ASN A 1 318 ? -18.781 29.219 19.641 1 95.62 318 ASN A C 1
ATOM 2456 O O . ASN A 1 318 ? -17.641 29.516 19.281 1 95.62 318 ASN A O 1
ATOM 2460 N N . LEU A 1 319 ? -19.578 28.484 18.969 1 95.06 319 LEU A N 1
ATOM 2461 C CA . LEU A 1 319 ? -19.172 27.828 17.734 1 95.06 319 LEU A CA 1
ATOM 2462 C C . LEU A 1 319 ? -19.422 28.734 16.531 1 95.06 319 LEU A C 1
ATOM 2464 O O . LEU A 1 319 ? -20.266 29.641 16.594 1 95.06 319 LEU A O 1
ATOM 2468 N N . LEU A 1 320 ? -18.672 28.5 15.516 1 94.62 320 LEU A N 1
ATOM 2469 C CA . LEU A 1 320 ? -18.781 29.219 14.258 1 94.62 320 LEU A CA 1
ATOM 2470 C C . LEU A 1 320 ? -19.094 28.281 13.102 1 94.62 320 LEU A C 1
ATOM 2472 O O . LEU A 1 320 ? -18.406 27.266 12.922 1 94.62 320 LEU A O 1
ATOM 2476 N N . SER A 1 321 ? -20.125 28.578 12.344 1 94.62 321 SER A N 1
ATOM 2477 C CA . SER A 1 321 ? -20.422 27.781 11.156 1 94.62 321 SER A CA 1
ATOM 2478 C C . SER A 1 321 ? -19.641 28.297 9.945 1 94.62 321 SER A C 1
ATOM 2480 O O . SER A 1 321 ? -19.234 29.453 9.906 1 94.62 321 SER A O 1
ATOM 2482 N N . TYR A 1 322 ? -19.469 27.406 9 1 92.88 322 TYR A N 1
ATOM 2483 C CA . TYR A 1 322 ? -18.828 27.812 7.754 1 92.88 322 TYR A CA 1
ATOM 2484 C C . TYR A 1 322 ? -19.656 28.891 7.043 1 92.88 322 TYR A C 1
ATOM 2486 O O . TYR A 1 322 ? -19.094 29.797 6.426 1 92.88 322 TYR A O 1
ATOM 2494 N N . GLY A 1 323 ? -20.891 28.719 7.117 1 90.69 323 GLY A N 1
ATOM 2495 C CA . GLY A 1 323 ? -21.766 29.734 6.535 1 90.69 323 GLY A CA 1
ATOM 2496 C C . GLY A 1 323 ? -21.516 31.125 7.094 1 90.69 323 GLY A C 1
ATOM 2497 O O . GLY A 1 323 ? -21.422 32.094 6.344 1 90.69 323 GLY A O 1
ATOM 2498 N N . SER A 1 324 ? -21.422 31.219 8.406 1 92.5 324 SER A N 1
ATOM 2499 C CA . SER A 1 324 ? -21.156 32.5 9.062 1 92.5 324 SER A CA 1
ATOM 2500 C C . SER A 1 324 ? -19.766 33 8.727 1 92.5 324 SER A C 1
ATOM 2502 O O . SER A 1 324 ? -19.562 34.219 8.57 1 92.5 324 SER A O 1
ATOM 2504 N N . PHE A 1 325 ? -18.906 32.125 8.664 1 92.06 325 PHE A N 1
ATOM 2505 C CA . PHE A 1 325 ? -17.531 32.469 8.305 1 92.06 325 PHE A CA 1
ATOM 2506 C C . PHE A 1 325 ? -17.484 33.094 6.906 1 92.06 325 PHE A C 1
ATOM 2508 O O . PHE A 1 325 ? -16.891 34.156 6.711 1 92.06 325 PHE A O 1
ATOM 2515 N N . VAL A 1 326 ? -18.109 32.469 5.969 1 88.56 326 VAL A N 1
ATOM 2516 C CA . VAL A 1 326 ? -18.141 32.906 4.586 1 88.56 326 VAL A CA 1
ATOM 2517 C C . VAL A 1 326 ? -18.844 34.281 4.508 1 88.56 326 VAL A C 1
ATOM 2519 O O . VAL A 1 326 ? -18.375 35.188 3.811 1 88.56 326 VAL A O 1
ATOM 2522 N N . LYS A 1 327 ? -19.891 34.406 5.199 1 89.44 327 LYS A N 1
ATOM 2523 C CA . LYS A 1 327 ? -20.625 35.656 5.215 1 89.44 327 LYS A CA 1
ATOM 2524 C C . LYS A 1 327 ? -19.75 36.812 5.719 1 89.44 327 LYS A C 1
ATOM 2526 O O . LYS A 1 327 ? -19.797 37.906 5.172 1 89.44 327 LYS A O 1
ATOM 2531 N N . SER A 1 328 ? -19.031 36.531 6.73 1 89.38 328 SER A N 1
ATOM 2532 C CA . SER A 1 328 ? -18.141 37.562 7.289 1 89.38 328 SER A CA 1
ATOM 2533 C C . SER A 1 328 ? -17.062 37.969 6.293 1 89.38 328 SER A C 1
ATOM 2535 O O . SER A 1 328 ? -16.719 39.125 6.168 1 89.38 328 SER A O 1
ATOM 2537 N N . THR A 1 329 ? -16.562 37.031 5.641 1 88 329 THR A N 1
ATOM 2538 C CA . THR A 1 329 ? -15.508 37.281 4.668 1 88 329 THR A CA 1
ATOM 2539 C C . THR A 1 329 ? -16.047 38.125 3.516 1 88 329 THR A C 1
ATOM 2541 O O . THR A 1 329 ? -15.352 39.031 3.041 1 88 329 THR A O 1
ATOM 2544 N N . ILE A 1 330 ? -17.234 37.844 3.135 1 86.38 330 ILE A N 1
ATOM 2545 C CA . ILE A 1 330 ? -17.875 38.594 2.055 1 86.38 330 ILE A CA 1
ATOM 2546 C C . ILE A 1 330 ? -18.109 40.031 2.492 1 86.38 330 ILE A C 1
ATOM 2548 O O . ILE A 1 330 ? -17.953 40.969 1.697 1 86.38 330 ILE A O 1
ATOM 2552 N N . MET A 1 331 ? -18.453 40.156 3.678 1 90.94 331 MET A N 1
ATOM 2553 C CA . MET A 1 331 ? -18.688 41.5 4.215 1 90.94 331 MET A CA 1
ATOM 2554 C C . MET A 1 331 ? -17.438 42.375 4.098 1 90.94 331 MET A C 1
ATOM 2556 O O . MET A 1 331 ? -17.5 43.5 3.666 1 90.94 331 MET A O 1
ATOM 2560 N N . TYR A 1 332 ? -16.375 41.844 4.363 1 91.56 332 TYR A N 1
ATOM 2561 C CA . TYR A 1 332 ? -15.148 42.625 4.387 1 91.56 332 TYR A CA 1
ATOM 2562 C C . TYR A 1 332 ? -14.57 42.781 2.984 1 91.56 332 TYR A C 1
ATOM 2564 O O . TYR A 1 332 ? -13.75 43.656 2.734 1 91.56 332 TYR A O 1
ATOM 2572 N N . ARG A 1 333 ? -14.961 41.906 2.135 1 85.94 333 ARG A N 1
ATOM 2573 C CA . ARG A 1 333 ? -14.703 42.125 0.718 1 85.94 333 ARG A CA 1
ATOM 2574 C C . ARG A 1 333 ? -15.242 43.469 0.272 1 85.94 333 ARG A C 1
ATOM 2576 O O . ARG A 1 333 ? -14.625 44.156 -0.545 1 85.94 333 ARG A O 1
ATOM 2583 N N . ASP A 1 334 ? -16.344 43.844 0.867 1 89.31 334 ASP A N 1
ATOM 2584 C CA . ASP A 1 334 ? -17.047 45.062 0.466 1 89.31 334 ASP A CA 1
ATOM 2585 C C . ASP A 1 334 ? -16.531 46.25 1.256 1 89.31 334 ASP A C 1
ATOM 2587 O O . ASP A 1 334 ? -16.641 47.406 0.797 1 89.31 334 ASP A O 1
ATOM 2591 N N . ILE A 1 335 ? -15.961 46.031 2.391 1 93.12 335 ILE A N 1
ATOM 2592 C CA . ILE A 1 335 ? -15.539 47.125 3.271 1 93.12 335 ILE A CA 1
ATOM 2593 C C . ILE A 1 335 ? -14.086 47.5 2.98 1 93.12 335 ILE A C 1
ATOM 2595 O O . ILE A 1 335 ? -13.734 48.656 2.9 1 93.12 335 ILE A O 1
ATOM 2599 N N . ILE A 1 336 ? -13.273 46.469 2.795 1 94.44 336 ILE A N 1
ATOM 2600 C CA . ILE A 1 336 ? -11.852 46.75 2.615 1 94.44 336 ILE A CA 1
ATOM 2601 C C . ILE A 1 336 ? -11.312 45.906 1.46 1 94.44 336 ILE A C 1
ATOM 2603 O O . ILE A 1 336 ? -10.312 45.188 1.616 1 94.44 336 ILE A O 1
ATOM 2607 N N . PRO A 1 337 ? -11.883 46.094 0.297 1 94.44 337 PRO A N 1
ATOM 2608 C CA . PRO A 1 337 ? -11.391 45.344 -0.854 1 94.44 337 PRO A CA 1
ATOM 2609 C C . PRO A 1 337 ? -9.922 45.594 -1.154 1 94.44 337 PRO A C 1
ATOM 2611 O O . PRO A 1 337 ? -9.406 46.688 -0.823 1 94.44 337 PRO A O 1
ATOM 2614 N N . LEU A 1 338 ? -9.289 44.594 -1.785 1 95.25 338 LEU A N 1
ATOM 2615 C CA . LEU A 1 338 ? -7.891 44.719 -2.182 1 95.25 338 LEU A CA 1
ATOM 2616 C C . LEU A 1 338 ? -7.762 45.625 -3.4 1 95.25 338 LEU A C 1
ATOM 2618 O O . LEU A 1 338 ? -8.727 45.812 -4.148 1 95.25 338 LEU A O 1
ATOM 2622 N N . THR A 1 339 ? -6.594 46.156 -3.543 1 95.94 339 THR A N 1
ATOM 2623 C CA . THR A 1 339 ? -6.363 47.062 -4.664 1 95.94 339 THR A CA 1
ATOM 2624 C C . THR A 1 339 ? -5.969 46.281 -5.914 1 95.94 339 THR A C 1
ATOM 2626 O O . THR A 1 339 ? -5.98 46.844 -7.02 1 95.94 339 THR A O 1
ATOM 2629 N N . LYS A 1 340 ? -5.621 45.125 -5.727 1 94 340 LYS A N 1
ATOM 2630 C CA . LYS A 1 340 ? -5.293 44.25 -6.848 1 94 340 LYS A CA 1
ATOM 2631 C C . LYS A 1 340 ? -6.219 43.031 -6.891 1 94 340 LYS A C 1
ATOM 2633 O O . LYS A 1 340 ? -6.258 42.25 -5.945 1 94 340 LYS A O 1
ATOM 2638 N N . MET A 1 341 ? -6.961 42.938 -7.984 1 93.81 341 MET A N 1
ATOM 2639 C CA . MET A 1 341 ? -7.895 41.844 -8.195 1 93.81 341 MET A CA 1
ATOM 2640 C C . MET A 1 341 ? -7.859 41.375 -9.641 1 93.81 341 MET A C 1
ATOM 2642 O O . MET A 1 341 ? -7.762 42.156 -10.562 1 93.81 341 MET A O 1
ATOM 2646 N N . LEU A 1 342 ? -7.898 40.094 -9.789 1 89.44 342 LEU A N 1
ATOM 2647 C CA . LEU A 1 342 ? -7.922 39.531 -11.141 1 89.44 342 LEU A CA 1
ATOM 2648 C C . LEU A 1 342 ? -9.328 39.594 -11.727 1 89.44 342 LEU A C 1
ATOM 2650 O O . LEU A 1 342 ? -9.492 39.781 -12.938 1 89.44 342 LEU A O 1
ATOM 2654 N N . TRP A 1 343 ? -10.289 39.406 -10.93 1 90.38 343 TRP A N 1
ATOM 2655 C CA . TRP A 1 343 ? -11.695 39.438 -11.305 1 90.38 343 TRP A CA 1
ATOM 2656 C C . TRP A 1 343 ? -12.57 39.812 -10.109 1 90.38 343 TRP A C 1
ATOM 2658 O O . TRP A 1 343 ? -12.062 40.031 -9 1 90.38 343 TRP A O 1
ATOM 2668 N N . TYR A 1 344 ? -13.859 39.969 -10.414 1 91.06 344 TYR A N 1
ATOM 2669 C CA . TYR A 1 344 ? -14.797 40.25 -9.336 1 91.06 344 TYR A CA 1
ATOM 2670 C C . TYR A 1 344 ? -14.742 39.188 -8.25 1 91.06 344 TYR A C 1
ATOM 2672 O O . TYR A 1 344 ? -14.852 38 -8.531 1 91.06 344 TYR A O 1
ATOM 2680 N N . PRO A 1 345 ? -14.5 39.594 -6.992 1 91.5 345 PRO A N 1
ATOM 2681 C CA . PRO A 1 345 ? -14.258 38.625 -5.918 1 91.5 345 PRO A CA 1
ATOM 2682 C C . PRO A 1 345 ? -15.539 38 -5.395 1 91.5 345 PRO A C 1
ATOM 2684 O O . PRO A 1 345 ? -16.047 38.375 -4.332 1 91.5 345 PRO A O 1
ATOM 2687 N N . PHE A 1 346 ? -15.969 37.031 -6.023 1 86.81 346 PHE A N 1
ATOM 2688 C CA . PHE A 1 346 ? -17.047 36.188 -5.512 1 86.81 346 PHE A CA 1
ATOM 2689 C C . PHE A 1 346 ? -16.594 34.75 -5.379 1 86.81 346 PHE A C 1
ATOM 2691 O O . PHE A 1 346 ? -15.664 34.312 -6.062 1 86.81 346 PHE A O 1
ATOM 2698 N N . VAL A 1 347 ? -17.156 34.062 -4.398 1 86.81 347 VAL A N 1
ATOM 2699 C CA . VAL A 1 347 ? -16.844 32.656 -4.223 1 86.81 347 VAL A CA 1
ATOM 2700 C C . VAL A 1 347 ? -18.141 31.859 -4.121 1 86.81 347 VAL A C 1
ATOM 2702 O O . VAL A 1 347 ? -18.969 32.094 -3.238 1 86.81 347 VAL A O 1
ATOM 2705 N N . LEU A 1 348 ? -18.297 30.953 -5.062 1 87.44 348 LEU A N 1
ATOM 2706 C CA . LEU A 1 348 ? -19.438 30.031 -5.004 1 87.44 348 LEU A CA 1
ATOM 2707 C C . LEU A 1 348 ? -19.109 28.844 -4.098 1 87.44 348 LEU A C 1
ATOM 2709 O O . LEU A 1 348 ? -18.125 28.141 -4.312 1 87.44 348 LEU A O 1
ATOM 2713 N N . CYS A 1 349 ? -19.922 28.672 -3.055 1 87.94 349 CYS A N 1
ATOM 2714 C CA . CYS A 1 349 ? -19.75 27.531 -2.145 1 87.94 349 CYS A CA 1
ATOM 2715 C C . CYS A 1 349 ? -20.734 26.422 -2.479 1 87.94 349 CYS A C 1
ATOM 2717 O O . CYS A 1 349 ? -21.938 26.578 -2.342 1 87.94 349 CYS A O 1
ATOM 2719 N N . ILE A 1 350 ? -20.141 25.266 -2.889 1 87.81 350 ILE A N 1
ATOM 2720 C CA . ILE A 1 350 ? -20.969 24.125 -3.281 1 87.81 350 ILE A CA 1
ATOM 2721 C C . ILE A 1 350 ? -20.906 23.047 -2.211 1 87.81 350 ILE A C 1
ATOM 2723 O O . ILE A 1 350 ? -19.828 22.719 -1.713 1 87.81 350 ILE A O 1
ATOM 2727 N N . SER A 1 351 ? -22.047 22.453 -1.89 1 85.69 351 SER A N 1
ATOM 2728 C CA . SER A 1 351 ? -22.109 21.375 -0.896 1 85.69 351 SER A CA 1
ATOM 2729 C C . SER A 1 351 ? -22.094 20.016 -1.558 1 85.69 351 SER A C 1
ATOM 2731 O O . SER A 1 351 ? -21.766 19.016 -0.922 1 85.69 351 SER A O 1
ATOM 2733 N N . THR A 1 352 ? -22.562 19.984 -2.803 1 82.94 352 THR A N 1
ATOM 2734 C CA . THR A 1 352 ? -22.594 18.734 -3.557 1 82.94 352 THR A CA 1
ATOM 2735 C C . THR A 1 352 ? -21.281 18.531 -4.32 1 82.94 352 THR A C 1
ATOM 2737 O O . THR A 1 352 ? -21.094 19.109 -5.395 1 82.94 352 THR A O 1
ATOM 2740 N N . THR A 1 353 ? -20.5 17.609 -3.896 1 81.88 353 THR A N 1
ATOM 2741 C CA . THR A 1 353 ? -19.125 17.422 -4.383 1 81.88 353 THR A CA 1
ATOM 2742 C C . THR A 1 353 ? -19.125 17 -5.848 1 81.88 353 THR A C 1
ATOM 2744 O O . THR A 1 353 ? -18.188 17.281 -6.582 1 81.88 353 THR A O 1
ATOM 2747 N N . SER A 1 354 ? -20.188 16.344 -6.301 1 84 354 SER A N 1
ATOM 2748 C CA . SER A 1 354 ? -20.234 15.828 -7.664 1 84 354 SER A CA 1
ATOM 2749 C C . SER A 1 354 ? -20.375 16.969 -8.68 1 84 354 SER A C 1
ATOM 2751 O O . SER A 1 354 ? -20.047 16.797 -9.852 1 84 354 SER A O 1
ATOM 2753 N N . LEU A 1 355 ? -20.797 18.109 -8.203 1 85.75 355 LEU A N 1
ATOM 2754 C CA . LEU A 1 355 ? -21.016 19.234 -9.094 1 85.75 355 LEU A CA 1
ATOM 2755 C C . LEU A 1 355 ? -19.75 20.094 -9.188 1 85.75 355 LEU A C 1
ATOM 2757 O O . LEU A 1 355 ? -19.641 20.953 -10.07 1 85.75 355 LEU A O 1
ATOM 2761 N N . PHE A 1 356 ? -18.812 19.891 -8.289 1 88.75 356 PHE A N 1
ATOM 2762 C CA . PHE A 1 356 ? -17.641 20.75 -8.18 1 88.75 356 PHE A CA 1
ATOM 2763 C C . PHE A 1 356 ? -16.828 20.719 -9.469 1 88.75 356 PHE A C 1
ATOM 2765 O O . PHE A 1 356 ? -16.422 21.766 -9.969 1 88.75 356 PHE A O 1
ATOM 2772 N N . PRO A 1 357 ? -16.594 19.531 -10.102 1 87.25 357 PRO A N 1
ATOM 2773 C CA . PRO A 1 357 ? -15.781 19.531 -11.32 1 87.25 357 PRO A CA 1
ATOM 2774 C C . PRO A 1 357 ? -16.391 20.359 -12.445 1 87.25 357 PRO A C 1
ATOM 2776 O O . PRO A 1 357 ? -15.664 21.031 -13.18 1 87.25 357 PRO A O 1
ATOM 2779 N N . LEU A 1 358 ? -17.672 20.344 -12.523 1 85.69 358 LEU A N 1
ATOM 2780 C CA . LEU A 1 358 ? -18.359 21.125 -13.555 1 85.69 358 LEU A CA 1
ATOM 2781 C C . LEU A 1 358 ? -18.234 22.609 -13.281 1 85.69 358 LEU A C 1
ATOM 2783 O O . LEU A 1 358 ? -17.906 23.391 -14.188 1 85.69 358 LEU A O 1
ATOM 2787 N N . ALA A 1 359 ? -18.469 23.016 -12.133 1 88.5 359 ALA A N 1
ATOM 2788 C CA . ALA A 1 359 ? -18.359 24.422 -11.75 1 88.5 359 ALA A CA 1
ATOM 2789 C C . ALA A 1 359 ? -16.922 24.906 -11.891 1 88.5 359 ALA A C 1
ATOM 2791 O O . ALA A 1 359 ? -16.688 26.016 -12.383 1 88.5 359 ALA A O 1
ATOM 2792 N N . ALA A 1 360 ? -15.984 24.109 -11.43 1 90.62 360 ALA A N 1
ATOM 2793 C CA . ALA A 1 360 ? -14.57 24.453 -11.5 1 90.62 360 ALA A CA 1
ATOM 2794 C C . ALA A 1 360 ? -14.109 24.609 -12.953 1 90.62 360 ALA A C 1
ATOM 2796 O O . ALA A 1 360 ? -13.258 25.438 -13.258 1 90.62 360 ALA A O 1
ATOM 2797 N N . PHE A 1 361 ? -14.672 23.812 -13.797 1 89.06 361 PHE A N 1
ATOM 2798 C CA . PHE A 1 361 ? -14.312 23.906 -15.211 1 89.06 361 PHE A CA 1
ATOM 2799 C C . PHE A 1 361 ? -14.711 25.25 -15.789 1 89.06 361 PHE A C 1
ATOM 2801 O O . PHE A 1 361 ? -13.914 25.906 -16.469 1 89.06 361 PHE A O 1
ATOM 2808 N N . PHE A 1 362 ? -15.898 25.734 -15.453 1 85.12 362 PHE A N 1
ATOM 2809 C CA . PHE A 1 362 ? -16.438 26.953 -16.047 1 85.12 362 PHE A CA 1
ATOM 2810 C C . PHE A 1 362 ? -15.883 28.188 -15.352 1 85.12 362 PHE A C 1
ATOM 2812 O O . PHE A 1 362 ? -15.672 29.219 -15.984 1 85.12 362 PHE A O 1
ATOM 2819 N N . LEU A 1 363 ? -15.602 28.016 -14.117 1 89.62 363 LEU A N 1
ATOM 2820 C CA . LEU A 1 363 ? -15.258 29.219 -13.352 1 89.62 363 LEU A CA 1
ATOM 2821 C C . LEU A 1 363 ? -13.75 29.328 -13.18 1 89.62 363 LEU A C 1
ATOM 2823 O O . LEU A 1 363 ? -13.242 30.422 -12.875 1 89.62 363 LEU A O 1
ATOM 2827 N N . HIS A 1 364 ? -12.984 28.266 -13.305 1 92.06 364 HIS A N 1
ATOM 2828 C CA . HIS A 1 364 ? -11.539 28.266 -13.117 1 92.06 364 HIS A CA 1
ATOM 2829 C C . HIS A 1 364 ? -10.812 27.875 -14.398 1 92.06 364 HIS A C 1
ATOM 2831 O O . HIS A 1 364 ? -10.125 28.688 -15.008 1 92.06 364 HIS A O 1
ATOM 2837 N N . THR A 1 365 ? -11.07 26.672 -14.867 1 89.88 365 THR A N 1
ATOM 2838 C CA . THR A 1 365 ? -10.266 26.047 -15.906 1 89.88 365 THR A CA 1
ATOM 2839 C C . THR A 1 365 ? -10.406 26.797 -17.234 1 89.88 365 THR A C 1
ATOM 2841 O O . THR A 1 365 ? -9.406 27.188 -17.844 1 89.88 365 THR A O 1
ATOM 2844 N N . LEU A 1 366 ? -11.602 27.016 -17.672 1 87.56 366 LEU A N 1
ATOM 2845 C CA . LEU A 1 366 ? -11.844 27.672 -18.953 1 87.56 366 LEU A CA 1
ATOM 2846 C C . LEU A 1 366 ? -11.32 29.109 -18.938 1 87.56 366 LEU A C 1
ATOM 2848 O O . LEU A 1 366 ? -10.555 29.516 -19.828 1 87.56 366 LEU A O 1
ATOM 2852 N N . PRO A 1 367 ? -11.734 29.859 -17.984 1 88 367 PRO A N 1
ATOM 2853 C CA . PRO A 1 367 ? -11.164 31.203 -17.906 1 88 367 PRO A CA 1
ATOM 2854 C C . PRO A 1 367 ? -9.641 31.188 -17.766 1 88 367 PRO A C 1
ATOM 2856 O O . PRO A 1 367 ? -8.953 32.062 -18.281 1 88 367 PRO A O 1
ATOM 2859 N N . GLY A 1 368 ? -9.094 30.234 -17.031 1 90.56 368 GLY A N 1
ATOM 2860 C CA . GLY A 1 368 ? -7.648 30.094 -16.875 1 90.56 368 GLY A CA 1
ATOM 2861 C C . GLY A 1 368 ? -6.926 29.922 -18.203 1 90.56 368 GLY A C 1
ATOM 2862 O O . GLY A 1 368 ? -5.918 30.578 -18.453 1 90.56 368 GLY A O 1
ATOM 2863 N N . TYR A 1 369 ? -7.449 29.094 -19.016 1 89.19 369 TYR A N 1
ATOM 2864 C CA . TYR A 1 369 ? -6.863 28.891 -20.328 1 89.19 369 TYR A CA 1
ATOM 2865 C C . TYR A 1 369 ? -6.973 30.141 -21.188 1 89.19 369 TYR A C 1
ATOM 2867 O O . TYR A 1 369 ? -6.055 30.469 -21.938 1 89.19 369 TYR A O 1
ATOM 2875 N N . PHE A 1 370 ? -8.102 30.75 -21.094 1 88.5 370 PHE A N 1
ATOM 2876 C CA . PHE A 1 370 ? -8.32 31.969 -21.859 1 88.5 370 PHE A CA 1
ATOM 2877 C C . PHE A 1 370 ? -7.312 33.031 -21.469 1 88.5 370 PHE A C 1
ATOM 2879 O O . PHE A 1 370 ? -6.676 33.656 -22.344 1 88.5 370 PHE A O 1
ATOM 2886 N N . PHE A 1 371 ? -7.156 33.312 -20.25 1 89.75 371 PHE A N 1
ATOM 2887 C CA . PHE A 1 371 ? -6.234 34.312 -19.766 1 89.75 371 PHE A CA 1
ATOM 2888 C C . PHE A 1 371 ? -4.793 33.938 -20.109 1 89.75 371 PHE A C 1
ATOM 2890 O O . PHE A 1 371 ? -3.992 34.812 -20.453 1 89.75 371 PHE A O 1
ATOM 2897 N N . ASP A 1 372 ? -4.52 32.719 -19.906 1 91.5 372 ASP A N 1
ATOM 2898 C CA . ASP A 1 372 ? -3.17 32.25 -20.234 1 91.5 372 ASP A CA 1
ATOM 2899 C C . ASP A 1 372 ? -2.875 32.438 -21.719 1 91.5 372 ASP A C 1
ATOM 2901 O O . ASP A 1 372 ? -1.743 32.719 -22.109 1 91.5 372 ASP A O 1
ATOM 2905 N N . MET A 1 373 ? -3.846 32.219 -22.516 1 92.12 373 MET A N 1
ATOM 2906 C CA . MET A 1 373 ? -3.703 32.469 -23.953 1 92.12 373 MET A CA 1
ATOM 2907 C C . MET A 1 373 ? -3.398 33.938 -24.219 1 92.12 373 MET A C 1
ATOM 2909 O O . MET A 1 373 ? -2.518 34.25 -25.031 1 92.12 373 MET A O 1
ATOM 2913 N N . LEU A 1 374 ? -4.102 34.781 -23.594 1 90.38 374 LEU A N 1
ATOM 2914 C CA . LEU A 1 374 ? -3.877 36.219 -23.734 1 90.38 374 LEU A CA 1
ATOM 2915 C C . LEU A 1 374 ? -2.471 36.594 -23.281 1 90.38 374 LEU A C 1
ATOM 2917 O O . LEU A 1 374 ? -1.817 37.438 -23.906 1 90.38 374 LEU A O 1
ATOM 2921 N N . LEU A 1 375 ? -2.092 35.969 -22.188 1 91.06 375 LEU A N 1
ATOM 2922 C CA . LEU A 1 375 ? -0.744 36.219 -21.688 1 91.06 375 LEU A CA 1
ATOM 2923 C C . LEU A 1 375 ? 0.304 35.781 -22.703 1 91.06 375 LEU A C 1
ATOM 2925 O O . LEU A 1 375 ? 1.288 36.469 -22.938 1 91.06 375 LEU A O 1
ATOM 2929 N N . ARG A 1 376 ? 0.081 34.688 -23.328 1 91.31 376 ARG A N 1
ATOM 2930 C CA . ARG A 1 376 ? 1.001 34.156 -24.328 1 91.31 376 ARG A CA 1
ATOM 2931 C C . ARG A 1 376 ? 1.075 35.094 -25.531 1 91.31 376 ARG A C 1
ATOM 2933 O O . ARG A 1 376 ? 2.154 35.312 -26.094 1 91.31 376 ARG A O 1
ATOM 2940 N N . LEU A 1 377 ? 0.002 35.625 -25.875 1 92.19 377 LEU A N 1
ATOM 2941 C CA . LEU A 1 377 ? -0.061 36.531 -27 1 92.19 377 LEU A CA 1
ATOM 2942 C C . LEU A 1 377 ? 0.701 37.812 -26.688 1 92.19 377 LEU A C 1
ATOM 2944 O O . LEU A 1 377 ? 1.243 38.469 -27.594 1 92.19 377 LEU A O 1
ATOM 2948 N N . LYS A 1 378 ? 0.804 38.156 -25.5 1 93.25 378 LYS A N 1
ATOM 2949 C CA . LYS A 1 378 ? 1.525 39.344 -25.062 1 93.25 378 LYS A CA 1
ATOM 2950 C C . LYS A 1 378 ? 2.982 39.031 -24.75 1 93.25 378 LYS A C 1
ATOM 2952 O O . LYS A 1 378 ? 3.73 39.906 -24.281 1 93.25 378 LYS A O 1
ATOM 2957 N N . GLY A 1 379 ? 3.367 37.75 -24.844 1 91.88 379 GLY A N 1
ATOM 2958 C CA . GLY A 1 379 ? 4.742 37.312 -24.625 1 91.88 379 GLY A CA 1
ATOM 2959 C C . GLY A 1 379 ? 5.055 37.031 -23.172 1 91.88 379 GLY A C 1
ATOM 2960 O O . GLY A 1 379 ? 6.223 37 -22.781 1 91.88 379 GLY A O 1
ATOM 2961 N N . ARG A 1 380 ? 4.012 36.906 -22.422 1 91.31 380 ARG A N 1
ATOM 2962 C CA . ARG A 1 380 ? 4.211 36.625 -21 1 91.31 380 ARG A CA 1
ATOM 2963 C C . ARG A 1 380 ? 4.012 35.125 -20.719 1 91.31 380 ARG A C 1
ATOM 2965 O O . ARG A 1 380 ? 3.385 34.406 -21.5 1 91.31 380 ARG A O 1
ATOM 2972 N N . LYS A 1 381 ? 4.598 34.625 -19.719 1 92.62 381 LYS A N 1
ATOM 2973 C CA . LYS A 1 381 ? 4.484 33.219 -19.312 1 92.62 381 LYS A CA 1
ATOM 2974 C C . LYS A 1 381 ? 3.111 32.906 -18.719 1 92.62 381 LYS A C 1
ATOM 2976 O O . LYS A 1 381 ? 2.617 33.688 -17.875 1 92.62 381 LYS A O 1
ATOM 2981 N N . PRO A 1 382 ? 2.428 31.875 -19.203 1 91.94 382 PRO A N 1
ATOM 2982 C CA . PRO A 1 382 ? 1.151 31.469 -18.609 1 91.94 382 PRO A CA 1
ATOM 2983 C C . PRO A 1 382 ? 1.291 31.031 -17.156 1 91.94 382 PRO A C 1
ATOM 2985 O O . PRO A 1 382 ? 2.262 30.359 -16.812 1 91.94 382 PRO A O 1
ATOM 2988 N N . ILE A 1 383 ? 0.311 31.469 -16.266 1 91.31 383 ILE A N 1
ATOM 2989 C CA . ILE A 1 383 ? 0.473 31.172 -14.844 1 91.31 383 ILE A CA 1
ATOM 2990 C C . ILE A 1 383 ? -0.842 30.656 -14.273 1 91.31 383 ILE A C 1
ATOM 2992 O O . ILE A 1 383 ? -0.85 29.953 -13.258 1 91.31 383 ILE A O 1
ATOM 2996 N N . LEU A 1 384 ? -1.952 30.875 -14.867 1 90.81 384 LEU A N 1
ATOM 2997 C CA . LEU A 1 384 ? -3.238 30.719 -14.195 1 90.81 384 LEU A CA 1
ATOM 2998 C C . LEU A 1 384 ? -3.656 29.25 -14.164 1 90.81 384 LEU A C 1
ATOM 3000 O O . LEU A 1 384 ? -4.223 28.781 -13.172 1 90.81 384 LEU A O 1
ATOM 3004 N N . VAL A 1 385 ? -3.408 28.562 -15.266 1 92.25 385 VAL A N 1
ATOM 3005 C CA . VAL A 1 385 ? -3.803 27.156 -15.32 1 92.25 385 VAL A CA 1
ATOM 3006 C C . VAL A 1 385 ? -3.078 26.359 -14.234 1 92.25 385 VAL A C 1
ATOM 3008 O O . VAL A 1 385 ? -3.684 25.547 -13.539 1 92.25 385 VAL A O 1
ATOM 3011 N N . ASP A 1 386 ? -1.927 26.625 -14.086 1 92.44 386 ASP A N 1
ATOM 3012 C CA . ASP A 1 386 ? -1.14 25.969 -13.047 1 92.44 386 ASP A CA 1
ATOM 3013 C C . ASP A 1 386 ? -1.622 26.359 -11.656 1 92.44 386 ASP A C 1
ATOM 3015 O O . ASP A 1 386 ? -1.654 25.516 -10.75 1 92.44 386 ASP A O 1
ATOM 3019 N N . LEU A 1 387 ? -1.918 27.547 -11.562 1 90.94 387 LEU A N 1
ATOM 3020 C CA . LEU A 1 387 ? -2.436 28.031 -10.289 1 90.94 387 LEU A CA 1
ATOM 3021 C C . LEU A 1 387 ? -3.746 27.344 -9.938 1 90.94 387 LEU A C 1
ATOM 3023 O O . LEU A 1 387 ? -3.949 26.938 -8.789 1 90.94 387 LEU A O 1
ATOM 3027 N N . TYR A 1 388 ? -4.555 27.172 -10.844 1 92.81 388 TYR A N 1
ATOM 3028 C CA . TYR A 1 388 ? -5.84 26.531 -10.586 1 92.81 388 TYR A CA 1
ATOM 3029 C C . TYR A 1 388 ? -5.66 25.047 -10.273 1 92.81 388 TYR A C 1
ATOM 3031 O O . TYR A 1 388 ? -6.406 24.484 -9.469 1 92.81 388 TYR A O 1
ATOM 3039 N N . ARG A 1 389 ? -4.773 24.453 -10.953 1 91 389 ARG A N 1
ATOM 3040 C CA . ARG A 1 389 ? -4.469 23.062 -10.617 1 91 389 ARG A CA 1
ATOM 3041 C C . ARG A 1 389 ? -4.086 22.922 -9.148 1 91 389 ARG A C 1
ATOM 3043 O O . ARG A 1 389 ? -4.527 22 -8.469 1 91 389 ARG A O 1
ATOM 3050 N N . LYS A 1 390 ? -3.328 23.875 -8.633 1 87.75 390 LYS A N 1
ATOM 3051 C CA . LYS A 1 390 ? -2.92 23.875 -7.23 1 87.75 390 LYS A CA 1
ATOM 3052 C C . LYS A 1 390 ? -4.109 24.141 -6.312 1 87.75 390 LYS A C 1
ATOM 3054 O O . LYS A 1 390 ? -4.242 23.516 -5.262 1 87.75 390 LYS A O 1
ATOM 3059 N N . ILE A 1 391 ? -4.883 25.016 -6.762 1 89.25 391 ILE A N 1
ATOM 3060 C CA . ILE A 1 391 ? -6.051 25.375 -5.969 1 89.25 391 ILE A CA 1
ATOM 3061 C C . ILE A 1 391 ? -7 24.188 -5.863 1 89.25 391 ILE A C 1
ATOM 3063 O O . ILE A 1 391 ? -7.504 23.875 -4.781 1 89.25 391 ILE A O 1
ATOM 3067 N N . HIS A 1 392 ? -7.191 23.547 -6.984 1 90.25 392 HIS A N 1
ATOM 3068 C CA . HIS A 1 392 ? -8.086 22.406 -6.992 1 90.25 392 HIS A CA 1
ATOM 3069 C C . HIS A 1 392 ? -7.547 21.281 -6.109 1 90.25 392 HIS A C 1
ATOM 3071 O O . HIS A 1 392 ? -8.312 20.609 -5.414 1 90.25 392 HIS A O 1
ATOM 3077 N N . LYS A 1 393 ? -6.312 21.109 -6.16 1 86.62 393 LYS A N 1
ATOM 3078 C CA . LYS A 1 393 ? -5.691 20.109 -5.297 1 86.62 393 LYS A CA 1
ATOM 3079 C C . LYS A 1 393 ? -5.91 20.438 -3.824 1 86.62 393 LYS A C 1
ATOM 3081 O O . LYS A 1 393 ? -6.207 19.562 -3.018 1 86.62 393 LYS A O 1
ATOM 3086 N N . ASN A 1 394 ? -5.77 21.656 -3.518 1 85.31 394 ASN A N 1
ATOM 3087 C CA . ASN A 1 394 ? -5.965 22.109 -2.145 1 85.31 394 ASN A CA 1
ATOM 3088 C C . ASN A 1 394 ? -7.414 21.938 -1.698 1 85.31 394 ASN A C 1
ATOM 3090 O O . ASN A 1 394 ? -7.676 21.562 -0.556 1 85.31 394 ASN A O 1
ATOM 3094 N N . ILE A 1 395 ? -8.242 22.234 -2.559 1 86.94 395 ILE A N 1
ATOM 3095 C CA . ILE A 1 395 ? -9.664 22.094 -2.246 1 86.94 395 ILE A CA 1
ATOM 3096 C C . ILE A 1 395 ? -9.992 20.625 -1.979 1 86.94 395 ILE A C 1
ATOM 3098 O O . ILE A 1 395 ? -10.742 20.312 -1.055 1 86.94 395 ILE A O 1
ATOM 3102 N N . ALA A 1 396 ? -9.43 19.812 -2.764 1 85.75 396 ALA A N 1
ATOM 3103 C CA . ALA A 1 396 ? -9.664 18.375 -2.609 1 85.75 396 ALA A CA 1
ATOM 3104 C C . ALA A 1 396 ? -9.141 17.875 -1.271 1 85.75 396 ALA A C 1
ATOM 3106 O O . ALA A 1 396 ? -9.797 17.094 -0.591 1 85.75 396 ALA A O 1
ATOM 3107 N N . VAL A 1 397 ? -7.996 18.344 -0.852 1 84.81 397 VAL A N 1
ATOM 3108 C CA . VAL A 1 397 ? -7.344 17.891 0.371 1 84.81 397 VAL A CA 1
ATOM 3109 C C . VAL A 1 397 ? -8.07 18.453 1.588 1 84.81 397 VAL A C 1
ATOM 3111 O O . VAL A 1 397 ? -8.156 17.797 2.629 1 84.81 397 VAL A O 1
ATOM 3114 N N . LEU A 1 398 ? -8.656 19.547 1.425 1 86.25 398 LEU A N 1
ATOM 3115 C CA . LEU A 1 398 ? -9.344 20.219 2.531 1 86.25 398 LEU A CA 1
ATOM 3116 C C . LEU A 1 398 ? -10.805 19.781 2.6 1 86.25 398 LEU A C 1
ATOM 3118 O O . LEU A 1 398 ? -11.492 20.047 3.586 1 86.25 398 LEU A O 1
ATOM 3122 N N . GLY A 1 399 ? -11.227 19.047 1.643 1 83.94 399 GLY A N 1
ATOM 3123 C CA . GLY A 1 399 ? -12.625 18.656 1.488 1 83.94 399 GLY A CA 1
ATOM 3124 C C . GLY A 1 399 ? -13.219 18.047 2.746 1 83.94 399 GLY A C 1
ATOM 3125 O O . GLY A 1 399 ? -14.234 18.531 3.254 1 83.94 399 GLY A O 1
ATOM 3126 N N . PRO A 1 400 ? -12.562 17.141 3.307 1 84.75 400 PRO A N 1
ATOM 3127 C CA . PRO A 1 400 ? -13.102 16.516 4.516 1 84.75 400 PRO A CA 1
ATOM 3128 C C . PRO A 1 400 ? -13.258 17.5 5.672 1 84.75 400 PRO A C 1
ATOM 3130 O O . PRO A 1 400 ? -14.164 17.359 6.492 1 84.75 400 PRO A O 1
ATOM 3133 N N . PHE A 1 401 ? -12.508 18.5 5.699 1 89 401 PHE A N 1
ATOM 3134 C CA . PHE A 1 401 ? -12.5 19.438 6.82 1 89 401 PHE A CA 1
ATOM 3135 C C . PHE A 1 401 ? -13.516 20.547 6.605 1 89 401 PHE A C 1
ATOM 3137 O O . PHE A 1 401 ? -13.891 21.234 7.555 1 89 401 PHE A O 1
ATOM 3144 N N . SER A 1 402 ? -13.93 20.734 5.395 1 89.06 402 SER A N 1
ATOM 3145 C CA . SER A 1 402 ? -14.867 21.812 5.102 1 89.06 402 SER A CA 1
ATOM 3146 C C . SER A 1 402 ? -16.312 21.297 5.086 1 89.06 402 SER A C 1
ATOM 3148 O O . SER A 1 402 ? -17.234 22.078 4.879 1 89.06 402 SER A O 1
ATOM 3150 N N . SER A 1 403 ? -16.453 20.031 5.355 1 90 403 SER A N 1
ATOM 3151 C CA . SER A 1 403 ? -17.797 19.469 5.273 1 90 403 SER A CA 1
ATOM 3152 C C . SER A 1 403 ? -18.125 18.656 6.516 1 90 403 SER A C 1
ATOM 3154 O O . SER A 1 403 ? -19.188 18.016 6.574 1 90 403 SER A O 1
ATOM 3156 N N . THR A 1 404 ? -17.234 18.672 7.465 1 92.25 404 THR A N 1
ATOM 3157 C CA . THR A 1 404 ? -17.422 17.828 8.641 1 92.25 404 THR A CA 1
ATOM 3158 C C . THR A 1 404 ? -17.312 18.656 9.922 1 92.25 404 THR A C 1
ATOM 3160 O O . THR A 1 404 ? -16.5 19.578 10.008 1 92.25 404 THR A O 1
ATOM 3163 N N . THR A 1 405 ? -18.172 18.297 10.859 1 94.94 405 THR A N 1
ATOM 3164 C CA . THR A 1 405 ? -18.109 18.922 12.18 1 94.94 405 THR A CA 1
ATOM 3165 C C . THR A 1 405 ? -17.469 17.984 13.188 1 94.94 405 THR A C 1
ATOM 3167 O O . THR A 1 405 ? -17.859 16.812 13.305 1 94.94 405 THR A O 1
ATOM 3170 N N . TRP A 1 406 ? -16.484 18.438 13.844 1 96.38 406 TRP A N 1
ATOM 3171 C CA . TRP A 1 406 ? -15.859 17.703 14.938 1 96.38 406 TRP A CA 1
ATOM 3172 C C . TRP A 1 406 ? -16.188 18.344 16.281 1 96.38 406 TRP A C 1
ATOM 3174 O O . TRP A 1 406 ? -16.266 19.578 16.391 1 96.38 406 TRP A O 1
ATOM 3184 N N . ASN A 1 407 ? -16.344 17.531 17.25 1 96.56 407 ASN A N 1
ATOM 3185 C CA . ASN A 1 407 ? -16.516 17.984 18.625 1 96.56 407 ASN A CA 1
ATOM 3186 C C . ASN A 1 407 ? -15.266 17.719 19.469 1 96.56 407 ASN A C 1
ATOM 3188 O O . ASN A 1 407 ? -14.844 16.562 19.625 1 96.56 407 ASN A O 1
ATOM 3192 N N . PHE A 1 408 ? -14.742 18.766 20.016 1 97.56 408 PHE A N 1
ATOM 3193 C CA . PHE A 1 408 ? -13.508 18.625 20.781 1 97.56 408 PHE A CA 1
ATOM 3194 C C . PHE A 1 408 ? -13.766 18.812 22.281 1 97.56 408 PHE A C 1
ATOM 3196 O O . PHE A 1 408 ? -14.289 19.844 22.703 1 97.56 408 PHE A O 1
ATOM 3203 N N . ASP A 1 409 ? -13.383 17.828 23.016 1 96.69 409 ASP A N 1
ATOM 3204 C CA . ASP A 1 409 ? -13.383 17.953 24.469 1 96.69 409 ASP A CA 1
ATOM 3205 C C . ASP A 1 409 ? -12.258 18.859 24.938 1 96.69 409 ASP A C 1
ATOM 3207 O O . ASP A 1 409 ? -11.109 18.703 24.531 1 96.69 409 ASP A O 1
ATOM 3211 N N . MET A 1 410 ? -12.578 19.844 25.812 1 97.44 410 MET A N 1
ATOM 3212 C CA . MET A 1 410 ? -11.578 20.781 26.312 1 97.44 410 MET A CA 1
ATOM 3213 C C . MET A 1 410 ? -11.562 20.812 27.844 1 97.44 410 MET A C 1
ATOM 3215 O O . MET A 1 410 ? -11.312 21.844 28.453 1 97.44 410 MET A O 1
ATOM 3219 N N . THR A 1 411 ? -11.93 19.703 28.391 1 97.25 411 THR A N 1
ATOM 3220 C CA . THR A 1 411 ? -12.047 19.625 29.844 1 97.25 411 THR A CA 1
ATOM 3221 C C . THR A 1 411 ? -10.711 19.953 30.516 1 97.25 411 THR A C 1
ATOM 3223 O O . THR A 1 411 ? -10.656 20.781 31.422 1 97.25 411 THR A O 1
ATOM 3226 N N . ASN A 1 412 ? -9.641 19.328 30.109 1 97.19 412 ASN A N 1
ATOM 3227 C CA . ASN A 1 412 ? -8.328 19.594 30.688 1 97.19 412 ASN A CA 1
ATOM 3228 C C . ASN A 1 412 ? -7.91 21.047 30.484 1 97.19 412 ASN A C 1
ATOM 3230 O O . ASN A 1 412 ? -7.293 21.641 31.359 1 97.19 412 ASN A O 1
ATOM 3234 N N . THR A 1 413 ? -8.211 21.547 29.344 1 97.94 413 THR A N 1
ATOM 3235 C CA . THR A 1 413 ? -7.852 22.938 29.031 1 97.94 413 THR A CA 1
ATOM 3236 C C . THR A 1 413 ? -8.641 23.906 29.906 1 97.94 413 THR A C 1
ATOM 3238 O O . THR A 1 413 ? -8.102 24.906 30.375 1 97.94 413 THR A O 1
ATOM 3241 N N . LYS A 1 414 ? -9.898 23.625 30.109 1 97.12 414 LYS A N 1
ATOM 3242 C CA . LYS A 1 414 ? -10.711 24.438 31 1 97.12 414 LYS A CA 1
ATOM 3243 C C . LYS A 1 414 ? -10.164 24.406 32.438 1 97.12 414 LYS A C 1
ATOM 3245 O O . LYS A 1 414 ? -10.094 25.438 33.094 1 97.12 414 LYS A O 1
ATOM 3250 N N . GLU A 1 415 ? -9.789 23.266 32.844 1 97.38 415 GLU A N 1
ATOM 3251 C CA . GLU A 1 415 ? -9.211 23.125 34.188 1 97.38 415 GLU A CA 1
ATOM 3252 C C . GLU A 1 415 ? -7.879 23.859 34.281 1 97.38 415 GLU A C 1
ATOM 3254 O O . GLU A 1 415 ? -7.555 24.422 35.312 1 97.38 415 GLU A O 1
ATOM 3259 N N . LEU A 1 416 ? -7.137 23.797 33.25 1 97.44 416 LEU A N 1
ATOM 3260 C CA . LEU A 1 416 ? -5.879 24.531 33.188 1 97.44 416 LEU A CA 1
ATOM 3261 C C . LEU A 1 416 ? -6.105 26.031 33.406 1 97.44 416 LEU A C 1
ATOM 3263 O O . LEU A 1 416 ? -5.398 26.656 34.188 1 97.44 416 LEU A O 1
ATOM 3267 N N . ARG A 1 417 ? -7.066 26.609 32.719 1 97.56 417 ARG A N 1
ATOM 3268 C CA . ARG A 1 417 ? -7.379 28.031 32.844 1 97.56 417 ARG A CA 1
ATOM 3269 C C . ARG A 1 417 ? -7.832 28.359 34.25 1 97.56 417 ARG A C 1
ATOM 3271 O O . ARG A 1 417 ? -7.449 29.391 34.812 1 97.56 417 ARG A O 1
ATOM 3278 N N . GLU A 1 418 ? -8.609 27.469 34.812 1 97 418 GLU A N 1
ATOM 3279 C CA . GLU A 1 418 ? -9.141 27.672 36.156 1 97 418 GLU A CA 1
ATOM 3280 C C . GLU A 1 418 ? -8.023 27.656 37.219 1 97 418 GLU A C 1
ATOM 3282 O O . GLU A 1 418 ? -8.125 28.312 38.25 1 97 418 GLU A O 1
ATOM 3287 N N . ALA A 1 419 ? -6.996 26.938 36.938 1 96.5 419 ALA A N 1
ATOM 3288 C CA . ALA A 1 419 ? -5.879 26.812 37.875 1 96.5 419 ALA A CA 1
ATOM 3289 C C . ALA A 1 419 ? -5 28.062 37.844 1 96.5 419 ALA A C 1
ATOM 3291 O O . ALA A 1 419 ? -4.199 28.281 38.75 1 96.5 419 ALA A O 1
ATOM 3292 N N . MET A 1 420 ? -5.086 28.875 36.875 1 97 420 MET A N 1
ATOM 3293 C CA . MET A 1 420 ? -4.262 30.078 36.719 1 97 420 MET A CA 1
ATOM 3294 C C . MET A 1 420 ? -4.727 31.172 37.656 1 97 420 MET A C 1
ATOM 3296 O O . MET A 1 420 ? -5.91 31.266 38 1 97 420 MET A O 1
ATOM 3300 N N . SER A 1 421 ? -3.83 32 38.062 1 96.75 421 SER A N 1
ATOM 3301 C CA . SER A 1 421 ? -4.188 33.188 38.844 1 96.75 421 SER A CA 1
ATOM 3302 C C . SER A 1 421 ? -4.934 34.188 38 1 96.75 421 SER A C 1
ATOM 3304 O O . SER A 1 421 ? -4.906 34.125 36.781 1 96.75 421 SER A O 1
ATOM 3306 N N . LYS A 1 422 ? -5.578 35.094 38.656 1 96.12 422 LYS A N 1
ATOM 3307 C CA . LYS A 1 422 ? -6.289 36.156 37.938 1 96.12 422 LYS A CA 1
ATOM 3308 C C . LYS A 1 422 ? -5.332 36.969 37.094 1 96.12 422 LYS A C 1
ATOM 3310 O O . LYS A 1 422 ? -5.672 37.344 35.938 1 96.12 422 LYS A O 1
ATOM 3315 N N . GLN A 1 423 ? -4.203 37.188 37.625 1 96.81 423 GLN A N 1
ATOM 3316 C CA . GLN A 1 423 ? -3.188 37.938 36.875 1 96.81 423 GLN A CA 1
ATOM 3317 C C . GLN A 1 423 ? -2.748 37.188 35.625 1 96.81 423 GLN A C 1
ATOM 3319 O O . GLN A 1 423 ? -2.619 37.781 34.562 1 96.81 423 GLN A O 1
ATOM 3324 N N . ASP A 1 424 ? -2.547 35.969 35.75 1 97.56 424 ASP A N 1
ATOM 3325 C CA . ASP A 1 424 ? -2.121 35.125 34.625 1 97.56 424 ASP A CA 1
ATOM 3326 C C . ASP A 1 424 ? -3.227 35 33.562 1 97.56 424 ASP A C 1
ATOM 3328 O O . ASP A 1 424 ? -2.953 34.969 32.375 1 97.56 424 ASP A O 1
ATOM 3332 N N . ARG A 1 425 ? -4.484 34.938 34 1 97.19 425 ARG A N 1
ATOM 3333 C CA . ARG A 1 425 ? -5.598 34.844 33.062 1 97.19 425 ARG A CA 1
ATOM 3334 C C . ARG A 1 425 ? -5.688 36.094 32.188 1 97.19 425 ARG A C 1
ATOM 3336 O O . ARG A 1 425 ? -6.086 36.062 31.031 1 97.19 425 ARG A O 1
ATOM 3343 N N . ASN A 1 426 ? -5.25 37.188 32.781 1 95.81 426 ASN A N 1
ATOM 3344 C CA . ASN A 1 426 ? -5.266 38.469 32.031 1 95.81 426 ASN A CA 1
ATOM 3345 C C . ASN A 1 426 ? -4.07 38.562 31.078 1 95.81 426 ASN A C 1
ATOM 3347 O O . ASN A 1 426 ? -4.219 39 29.938 1 95.81 426 ASN A O 1
ATOM 3351 N N . LEU A 1 427 ? -2.945 38.156 31.531 1 96.56 427 LEU A N 1
ATOM 3352 C CA . LEU A 1 427 ? -1.715 38.25 30.75 1 96.56 427 LEU A CA 1
ATOM 3353 C C . LEU A 1 427 ? -1.649 37.188 29.672 1 96.56 427 LEU A C 1
ATOM 3355 O O . LEU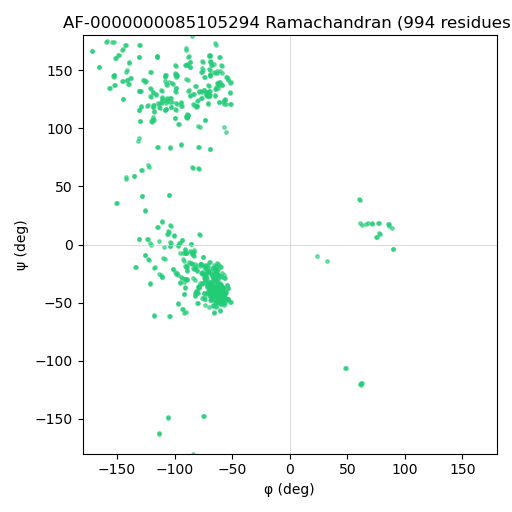 A 1 427 ? -1.071 37.406 28.609 1 96.56 427 LEU A O 1
ATOM 3359 N N . TYR A 1 428 ? -2.193 36.031 29.984 1 97.88 428 TYR A N 1
ATOM 3360 C CA . TYR A 1 428 ? -2.197 34.875 29.094 1 97.88 428 TYR A CA 1
ATOM 3361 C C . TYR A 1 428 ? -3.619 34.406 28.828 1 97.88 428 TYR A C 1
ATOM 3363 O O . TYR A 1 428 ? -3.961 33.25 29.141 1 97.88 428 TYR A O 1
ATOM 3371 N N . ASP A 1 429 ? -4.383 35.219 28.141 1 97.12 429 ASP A N 1
ATOM 3372 C CA . ASP A 1 429 ? -5.801 34.938 27.906 1 97.12 429 ASP A CA 1
ATOM 3373 C C . ASP A 1 429 ? -5.992 33.969 26.766 1 97.12 429 ASP A C 1
ATOM 3375 O O . ASP A 1 429 ? -5.285 34.031 25.75 1 97.12 429 ASP A O 1
ATOM 3379 N N . PHE A 1 430 ? -6.875 33.031 27 1 98.12 430 PHE A N 1
ATOM 3380 C CA . PHE A 1 430 ? -7.266 32.125 25.922 1 98.12 430 PHE A CA 1
ATOM 3381 C C . PHE A 1 430 ? -8.695 31.625 26.109 1 98.12 430 PHE A C 1
ATOM 3383 O O . PHE A 1 430 ? -9.008 30.469 25.859 1 98.12 430 PHE A O 1
ATOM 3390 N N . ASP A 1 431 ? -9.602 32.438 26.625 1 97.31 431 ASP A N 1
ATOM 3391 C CA . ASP A 1 431 ? -11 32.125 26.859 1 97.31 431 ASP A CA 1
ATOM 3392 C C . ASP A 1 431 ? -11.812 32.188 25.562 1 97.31 431 ASP A C 1
ATOM 3394 O O . ASP A 1 431 ? -12.305 33.25 25.188 1 97.31 431 ASP A O 1
ATOM 3398 N N . MET A 1 432 ? -12.062 31.062 25.031 1 96.81 432 MET A N 1
ATOM 3399 C CA . MET A 1 432 ? -12.781 30.984 23.766 1 96.81 432 MET A CA 1
ATOM 3400 C C . MET A 1 432 ? -14.266 31.281 23.969 1 96.81 432 MET A C 1
ATOM 3402 O O . MET A 1 432 ? -14.961 31.672 23.031 1 96.81 432 MET A O 1
ATOM 3406 N N . ALA A 1 433 ? -14.742 31.047 25.125 1 95.94 433 ALA A N 1
ATOM 3407 C CA . ALA A 1 433 ? -16.156 31.281 25.406 1 95.94 433 ALA A CA 1
ATOM 3408 C C . ALA A 1 433 ? -16.5 32.781 25.281 1 95.94 433 ALA A C 1
ATOM 3410 O O . ALA A 1 433 ? -17.609 33.125 24.906 1 95.94 433 ALA A O 1
ATOM 3411 N N . GLN A 1 434 ? -15.508 33.594 25.484 1 95.31 434 GLN A N 1
ATOM 3412 C CA . GLN A 1 434 ? -15.75 35.031 25.484 1 95.31 434 GLN A CA 1
ATOM 3413 C C . GLN A 1 434 ? -15.266 35.688 24.188 1 95.31 434 GLN A C 1
ATOM 3415 O O . GLN A 1 434 ? -15.383 36.875 24.016 1 95.31 434 GLN A O 1
ATOM 3420 N N . LEU A 1 435 ? -14.727 34.906 23.359 1 96.56 435 LEU A N 1
ATOM 3421 C CA . LEU A 1 435 ? -14.211 35.469 22.109 1 96.56 435 LEU A CA 1
ATOM 3422 C C . LEU A 1 435 ? -15.336 36.031 21.25 1 96.56 435 LEU A C 1
ATOM 3424 O O . LEU A 1 435 ? -16.359 35.375 21.047 1 96.56 435 LEU A O 1
ATOM 3428 N N . ASP A 1 436 ? -15.211 37.25 20.812 1 96.75 436 ASP A N 1
ATOM 3429 C CA . ASP A 1 436 ? -16.141 37.875 19.875 1 96.75 436 ASP A CA 1
ATOM 3430 C C . ASP A 1 436 ? -15.703 37.625 18.438 1 96.75 436 ASP A C 1
ATOM 3432 O O . ASP A 1 436 ? -14.797 38.281 17.922 1 96.75 436 ASP A O 1
ATOM 3436 N N . TRP A 1 437 ? -16.484 36.812 17.766 1 96.56 437 TRP A N 1
ATOM 3437 C CA . TRP A 1 437 ? -16.109 36.406 16.422 1 96.56 437 TRP A CA 1
ATOM 3438 C C . TRP A 1 437 ? -16.094 37.594 15.461 1 96.56 437 TRP A C 1
ATOM 3440 O O . TRP A 1 437 ? -15.242 37.656 14.57 1 96.56 437 TRP A O 1
ATOM 3450 N N . ASP A 1 438 ? -17.016 38.5 15.555 1 95.62 438 ASP A N 1
ATOM 3451 C CA . ASP A 1 438 ? -17.062 39.656 14.672 1 95.62 438 ASP A CA 1
ATOM 3452 C C . ASP A 1 438 ? -15.82 40.531 14.828 1 95.62 438 ASP A C 1
ATOM 3454 O O . ASP A 1 438 ? -15.25 40.969 13.836 1 95.62 438 ASP A O 1
ATOM 3458 N N . ASP A 1 439 ? -15.523 40.719 16.062 1 96.88 439 ASP A N 1
ATOM 3459 C CA . ASP A 1 439 ? -14.336 41.5 16.344 1 96.88 439 ASP A CA 1
ATOM 3460 C C . ASP A 1 439 ? -13.07 40.812 15.844 1 96.88 439 ASP A C 1
ATOM 3462 O O . ASP A 1 439 ? -12.172 41.438 15.297 1 96.88 439 ASP A O 1
ATOM 3466 N N . TYR A 1 440 ? -13.023 39.562 16.094 1 96.69 440 TYR A N 1
ATOM 3467 C CA . TYR A 1 440 ? -11.867 38.812 15.656 1 96.69 440 TYR A CA 1
ATOM 3468 C C . TYR A 1 440 ? -11.758 38.812 14.133 1 96.69 440 TYR A C 1
ATOM 3470 O O . TYR A 1 440 ? -10.664 38.938 13.586 1 96.69 440 TYR A O 1
ATOM 3478 N N . PHE A 1 441 ? -12.852 38.625 13.398 1 95.12 441 PHE A N 1
ATOM 3479 C CA . PHE A 1 441 ? -12.812 38.594 11.945 1 95.12 441 PHE A CA 1
ATOM 3480 C C . PHE A 1 441 ? -12.406 39.969 11.375 1 95.12 441 PHE A C 1
ATOM 3482 O O . PHE A 1 441 ? -11.719 40.031 10.352 1 95.12 441 PHE A O 1
ATOM 3489 N N . LYS A 1 442 ? -12.867 40.969 12.047 1 96.06 442 LYS A N 1
ATOM 3490 C CA . LYS A 1 442 ? -12.391 42.281 11.648 1 96.06 442 LYS A CA 1
ATOM 3491 C C . LYS A 1 442 ? -10.867 42.344 11.719 1 96.06 442 LYS A C 1
ATOM 3493 O O . LYS A 1 442 ? -10.219 42.75 10.75 1 96.06 442 LYS A O 1
ATOM 3498 N N . ALA A 1 443 ? -10.336 41.969 12.844 1 96.19 443 ALA A N 1
ATOM 3499 C CA . ALA A 1 443 ? -8.891 41.969 13.031 1 96.19 443 ALA A CA 1
ATOM 3500 C C . ALA A 1 443 ? -8.195 41.094 11.984 1 96.19 443 ALA A C 1
ATOM 3502 O O . ALA A 1 443 ? -7.188 41.5 11.398 1 96.19 443 ALA A O 1
ATOM 3503 N N . ALA A 1 444 ? -8.758 39.938 11.742 1 94.81 444 ALA A N 1
ATOM 3504 C CA . ALA A 1 444 ? -8.164 38.969 10.828 1 94.81 444 ALA A CA 1
ATOM 3505 C C . ALA A 1 444 ? -8.164 39.5 9.391 1 94.81 444 ALA A C 1
ATOM 3507 O O . ALA A 1 444 ? -7.184 39.344 8.664 1 94.81 444 ALA A O 1
ATOM 3508 N N . MET A 1 445 ? -9.266 40.094 8.953 1 94.94 445 MET A N 1
ATOM 3509 C CA . MET A 1 445 ? -9.391 40.594 7.578 1 94.94 445 MET A CA 1
ATOM 3510 C C . MET A 1 445 ? -8.492 41.781 7.344 1 94.94 445 MET A C 1
ATOM 3512 O O . MET A 1 445 ? -7.848 41.906 6.301 1 94.94 445 MET A O 1
ATOM 3516 N N . TYR A 1 446 ? -8.453 42.656 8.328 1 95.5 446 TYR A N 1
ATOM 3517 C CA . TYR A 1 446 ? -7.539 43.781 8.219 1 95.5 446 TYR A CA 1
ATOM 3518 C C . TYR A 1 446 ? -6.09 43.312 8.219 1 95.5 446 TYR A C 1
ATOM 3520 O O . TYR A 1 446 ? -5.254 43.875 7.492 1 95.5 446 TYR A O 1
ATOM 3528 N N . GLY A 1 447 ? -5.848 42.375 9.078 1 94.81 447 GLY A N 1
ATOM 3529 C CA . GLY A 1 447 ? -4.516 41.812 9.109 1 94.81 447 GLY A CA 1
ATOM 3530 C C . GLY A 1 447 ? -4.113 41.156 7.805 1 94.81 447 GLY A C 1
ATOM 3531 O O . GLY A 1 447 ? -2.975 41.281 7.352 1 94.81 447 GLY A O 1
ATOM 3532 N N . MET A 1 448 ? -5.016 40.375 7.203 1 93.62 448 MET A N 1
ATOM 3533 C CA . MET A 1 448 ? -4.742 39.719 5.926 1 93.62 448 MET A CA 1
ATOM 3534 C C . MET A 1 448 ? -4.395 40.719 4.852 1 93.62 448 MET A C 1
ATOM 3536 O O . MET A 1 448 ? -3.449 40.531 4.086 1 93.62 448 MET A O 1
ATOM 3540 N N . ARG A 1 449 ? -5.16 41.812 4.797 1 94.94 449 ARG A N 1
ATOM 3541 C CA . ARG A 1 449 ? -4.898 42.875 3.832 1 94.94 449 ARG A CA 1
ATOM 3542 C C . ARG A 1 449 ? -3.525 43.5 4.066 1 94.94 449 ARG A C 1
ATOM 3544 O O . ARG A 1 449 ? -2.771 43.719 3.119 1 94.94 449 ARG A O 1
ATOM 3551 N N . LEU A 1 450 ? -3.195 43.656 5.285 1 95 450 LEU A N 1
ATOM 3552 C CA . LEU A 1 450 ? -1.981 44.375 5.652 1 95 450 LEU A CA 1
ATOM 3553 C C . LEU A 1 450 ? -0.755 43.5 5.523 1 95 450 LEU A C 1
ATOM 3555 O O . LEU A 1 450 ? 0.243 43.875 4.91 1 95 450 LEU A O 1
ATOM 3559 N N . TYR A 1 451 ? -0.803 42.312 6.109 1 93.88 451 TYR A N 1
ATOM 3560 C CA . TYR A 1 451 ? 0.405 41.531 6.273 1 93.88 451 TYR A CA 1
ATOM 3561 C C . TYR A 1 451 ? 0.576 40.531 5.117 1 93.88 451 TYR A C 1
ATOM 3563 O O . TYR A 1 451 ? 1.697 40.156 4.789 1 93.88 451 TYR A O 1
ATOM 3571 N N . ILE A 1 452 ? -0.543 40.094 4.504 1 92.81 452 ILE A N 1
ATOM 3572 C CA . ILE A 1 452 ? -0.462 39.188 3.371 1 92.81 452 ILE A CA 1
ATOM 3573 C C . ILE A 1 452 ? -0.565 39.969 2.064 1 92.81 452 ILE A C 1
ATOM 3575 O O . ILE A 1 452 ? 0.27 39.812 1.171 1 92.81 452 ILE A O 1
ATOM 3579 N N . GLY A 1 453 ? -1.54 40.781 1.97 1 92.94 453 GLY A N 1
ATOM 3580 C CA . GLY A 1 453 ? -1.738 41.594 0.785 1 92.94 453 GLY A CA 1
ATOM 3581 C C . GLY A 1 453 ? -0.735 42.719 0.667 1 92.94 453 GLY A C 1
ATOM 3582 O O . GLY A 1 453 ? -0.555 43.312 -0.413 1 92.94 453 GLY A O 1
ATOM 3583 N N . LYS A 1 454 ? -0.095 43.156 1.755 1 94.19 454 LYS A N 1
ATOM 3584 C CA . LYS A 1 454 ? 0.873 44.25 1.83 1 94.19 454 LYS A CA 1
ATOM 3585 C C . LYS A 1 454 ? 0.244 45.562 1.404 1 94.19 454 LYS A C 1
ATOM 3587 O O . LYS A 1 454 ? 0.86 46.344 0.676 1 94.19 454 LYS A O 1
ATOM 3592 N N . GLU A 1 455 ? -0.965 45.719 1.791 1 95.5 455 GLU A N 1
ATOM 3593 C CA . GLU A 1 455 ? -1.695 46.969 1.503 1 95.5 455 GLU A CA 1
ATOM 3594 C C . GLU A 1 455 ? -2.199 47.625 2.785 1 95.5 455 GLU A C 1
ATOM 3596 O O . GLU A 1 455 ? -3.059 47.062 3.477 1 95.5 455 GLU A O 1
ATOM 3601 N N . LYS A 1 456 ? -1.771 48.812 3.047 1 95 456 LYS A N 1
ATOM 3602 C CA . LYS A 1 456 ? -2.246 49.531 4.211 1 95 456 LYS A CA 1
ATOM 3603 C C . LYS A 1 456 ? -3.695 49.969 4.031 1 95 456 LYS A C 1
ATOM 3605 O O . LYS A 1 456 ? -4.082 50.438 2.951 1 95 456 LYS A O 1
ATOM 3610 N N . PRO A 1 457 ? -4.441 49.812 5.047 1 93.88 457 PRO A N 1
ATOM 3611 C CA . PRO A 1 457 ? -5.852 50.188 4.945 1 93.88 457 PRO A CA 1
ATOM 3612 C C . PRO A 1 457 ? -6.066 51.688 5.082 1 93.88 457 PRO A C 1
ATOM 3614 O O . PRO A 1 457 ? -6.801 52.125 5.969 1 93.88 457 PRO A O 1
ATOM 3617 N N . THR A 1 458 ? -5.566 52.406 4.141 1 95.62 458 THR A N 1
ATOM 3618 C CA . THR A 1 458 ? -5.785 53.844 4.098 1 95.62 458 THR A CA 1
ATOM 3619 C C . THR A 1 458 ? -7.062 54.188 3.332 1 95.62 458 THR A C 1
ATOM 3621 O O . THR A 1 458 ? -7.57 53.344 2.57 1 95.62 458 THR A O 1
ATOM 3624 N N . ALA A 1 459 ? -7.512 55.375 3.564 1 95.12 459 ALA A N 1
ATOM 3625 C CA . ALA A 1 459 ? -8.711 55.812 2.852 1 95.12 459 ALA A CA 1
ATOM 3626 C C . ALA A 1 459 ? -8.5 55.781 1.341 1 95.12 459 ALA A C 1
ATOM 3628 O O . ALA A 1 459 ? -9.398 55.375 0.592 1 95.12 459 ALA A O 1
ATOM 3629 N N . GLU A 1 460 ? -7.398 56.125 0.941 1 96.06 460 GLU A N 1
ATOM 3630 C CA . GLU A 1 460 ? -7.07 56.156 -0.482 1 96.06 460 GLU A CA 1
ATOM 3631 C C . GLU A 1 460 ? -7.02 54.719 -1.057 1 96.06 460 GLU A C 1
ATOM 3633 O O . GLU A 1 460 ? -7.551 54.469 -2.141 1 96.06 460 GLU A O 1
ATOM 3638 N N . SER A 1 461 ? -6.336 53.875 -0.359 1 96.06 461 SER A N 1
ATOM 3639 C CA . SER A 1 461 ? -6.195 52.5 -0.832 1 96.06 461 SER A CA 1
ATOM 3640 C C . SER A 1 461 ? -7.543 51.781 -0.868 1 96.06 461 SER A C 1
ATOM 3642 O O . SER A 1 461 ? -7.816 51 -1.786 1 96.06 461 SER A O 1
ATOM 3644 N N . ILE A 1 462 ? -8.391 52.031 0.065 1 96.12 462 ILE A N 1
ATOM 3645 C CA . ILE A 1 462 ? -9.711 51.438 0.125 1 96.12 462 ILE A CA 1
ATOM 3646 C C . ILE A 1 462 ? -10.578 51.969 -1.019 1 96.12 462 ILE A C 1
ATOM 3648 O O . ILE A 1 462 ? -11.297 51.219 -1.669 1 96.12 462 ILE A O 1
ATOM 3652 N N . ALA A 1 463 ? -10.469 53.25 -1.232 1 96.38 463 ALA A N 1
ATOM 3653 C CA . ALA A 1 463 ? -11.227 53.844 -2.328 1 96.38 463 ALA A CA 1
ATOM 3654 C C . ALA A 1 463 ? -10.82 53.25 -3.67 1 96.38 463 ALA A C 1
ATOM 3656 O O . ALA A 1 463 ? -11.664 53 -4.531 1 96.38 463 ALA A O 1
ATOM 3657 N N . LYS A 1 464 ? -9.602 53.094 -3.795 1 96.62 464 LYS A N 1
ATOM 3658 C CA . LYS A 1 464 ? -9.086 52.469 -5.016 1 96.62 464 LYS A CA 1
ATOM 3659 C C . LYS A 1 464 ? -9.633 51.062 -5.188 1 96.62 464 LYS A C 1
ATOM 3661 O O . LYS A 1 464 ? -10.023 50.688 -6.293 1 96.62 464 LYS A O 1
ATOM 3666 N N . GLY A 1 465 ? -9.625 50.312 -4.133 1 95.88 465 GLY A N 1
ATOM 3667 C CA . GLY A 1 465 ? -10.172 48.969 -4.172 1 95.88 465 GLY A CA 1
ATOM 3668 C C . GLY A 1 465 ? -11.656 48.938 -4.48 1 95.88 465 GLY A C 1
ATOM 3669 O O . GLY A 1 465 ? -12.125 48.062 -5.227 1 95.88 465 GLY A O 1
ATOM 3670 N N . LEU A 1 466 ? -12.359 49.844 -3.951 1 96.06 466 LEU A N 1
ATOM 3671 C CA . LEU A 1 466 ? -13.797 49.938 -4.168 1 96.06 466 LEU A CA 1
ATOM 3672 C C . LEU A 1 466 ? -14.109 50.25 -5.625 1 96.06 466 LEU A C 1
ATOM 3674 O O . LEU A 1 466 ? -15.047 49.688 -6.203 1 96.06 466 LEU A O 1
ATOM 3678 N N . ARG A 1 467 ? -13.359 51.094 -6.195 1 96.44 467 ARG A N 1
ATOM 3679 C CA . ARG A 1 467 ? -13.547 51.438 -7.598 1 96.44 467 ARG A CA 1
ATOM 3680 C C . ARG A 1 467 ? -13.266 50.25 -8.508 1 96.44 467 ARG A C 1
ATOM 3682 O O . ARG A 1 467 ? -14.031 50 -9.438 1 96.44 467 ARG A O 1
ATOM 3689 N N . LEU A 1 468 ? -12.195 49.656 -8.203 1 96 468 LEU A N 1
ATOM 3690 C CA . LEU A 1 468 ? -11.844 48.5 -9 1 96 468 LEU A CA 1
ATOM 3691 C C . LEU A 1 468 ? -12.906 47.406 -8.883 1 96 468 LEU A C 1
ATOM 3693 O O . LEU A 1 468 ? -13.289 46.812 -9.883 1 96 468 LEU A O 1
ATOM 3697 N N . ARG A 1 469 ? -13.297 47.156 -7.684 1 94.25 469 ARG A N 1
ATOM 3698 C CA . ARG A 1 469 ? -14.328 46.125 -7.449 1 94.25 469 ARG A CA 1
ATOM 3699 C C . ARG A 1 469 ? -15.594 46.438 -8.234 1 94.25 469 ARG A C 1
ATOM 3701 O O . ARG A 1 469 ? -16.219 45.562 -8.812 1 94.25 469 ARG A O 1
ATOM 3708 N N . MET A 1 470 ? -15.953 47.688 -8.242 1 94.81 470 MET A N 1
ATOM 3709 C CA . MET A 1 470 ? -17.156 48.094 -8.953 1 94.81 470 MET A CA 1
ATOM 3710 C C . MET A 1 470 ? -17 47.906 -10.461 1 94.81 470 MET A C 1
ATOM 3712 O O . MET A 1 470 ? -17.922 47.438 -11.133 1 94.81 470 MET A O 1
ATOM 3716 N N . ARG A 1 471 ? -15.891 48.25 -10.961 1 95.38 471 ARG A N 1
ATOM 3717 C CA . ARG A 1 471 ? -15.609 48.031 -12.375 1 95.38 471 ARG A CA 1
ATOM 3718 C C . ARG A 1 471 ? -15.688 46.562 -12.734 1 95.38 471 ARG A C 1
ATOM 3720 O O . ARG A 1 471 ? -16.297 46.188 -13.734 1 95.38 471 ARG A O 1
ATOM 3727 N N . LEU A 1 472 ? -15.086 45.75 -11.906 1 93.44 472 LEU A N 1
ATOM 3728 C CA . LEU A 1 472 ? -15.062 44.344 -12.164 1 93.44 472 LEU A CA 1
ATOM 3729 C C . LEU A 1 472 ? -16.453 43.719 -12.008 1 93.44 472 LEU A C 1
ATOM 3731 O O . LEU A 1 472 ? -16.812 42.781 -12.719 1 93.44 472 LEU A O 1
ATOM 3735 N N . LYS A 1 473 ? -17.156 44.281 -11.086 1 92.12 473 LYS A N 1
ATOM 3736 C CA . LYS A 1 473 ? -18.531 43.844 -10.906 1 92.12 473 LYS A CA 1
ATOM 3737 C C . LYS A 1 473 ? -19.359 44.062 -12.164 1 92.12 473 LYS A C 1
ATOM 3739 O O . LYS A 1 473 ? -20.094 43.188 -12.609 1 92.12 473 LYS A O 1
ATOM 3744 N N . VAL A 1 474 ? -19.25 45.188 -12.727 1 93.69 474 VAL A N 1
ATOM 3745 C CA . VAL A 1 474 ? -19.953 45.531 -13.953 1 93.69 474 VAL A CA 1
ATOM 3746 C C . VAL A 1 474 ? -19.531 44.594 -15.086 1 93.69 474 VAL A C 1
ATOM 3748 O O . VAL A 1 474 ? -20.359 44.094 -15.828 1 93.69 474 VAL A O 1
ATOM 3751 N N . LEU A 1 475 ? -18.312 44.406 -15.172 1 90.25 475 LEU A N 1
ATOM 3752 C CA . LEU A 1 475 ? -17.781 43.531 -16.219 1 90.25 475 LEU A CA 1
ATOM 3753 C C . LEU A 1 475 ? -18.281 42.125 -16.031 1 90.25 475 LEU A C 1
ATOM 3755 O O . LEU A 1 475 ? -18.594 41.438 -17.016 1 90.25 475 LEU A O 1
ATOM 3759 N N . HIS A 1 476 ? -18.328 41.688 -14.844 1 88.56 476 HIS A N 1
ATOM 3760 C CA . HIS A 1 476 ? -18.781 40.344 -14.539 1 88.56 476 HIS A CA 1
ATOM 3761 C C . HIS A 1 476 ? -20.234 40.156 -14.945 1 88.56 476 HIS A C 1
ATOM 3763 O O . HIS A 1 476 ? -20.578 39.156 -15.609 1 88.56 476 HIS A O 1
ATOM 3769 N N . TYR A 1 477 ? -21.031 41 -14.586 1 88.38 477 TYR A N 1
ATOM 3770 C CA . TYR A 1 477 ? -22.453 40.875 -14.875 1 88.38 477 TYR A CA 1
ATOM 3771 C C . TYR A 1 477 ? -22.734 41.094 -16.359 1 88.38 477 TYR A C 1
ATOM 3773 O O . TYR A 1 477 ? -23.641 40.5 -16.922 1 88.38 477 TYR A O 1
ATOM 3781 N N . ALA A 1 478 ? -21.953 41.938 -16.938 1 88.44 478 ALA A N 1
ATOM 3782 C CA . ALA A 1 478 ? -22.047 42.062 -18.391 1 88.44 478 ALA A CA 1
ATOM 3783 C C . ALA A 1 478 ? -21.688 40.75 -19.094 1 88.44 478 ALA A C 1
ATOM 3785 O O . ALA A 1 478 ? -22.391 40.344 -20.016 1 88.44 478 ALA A O 1
ATOM 3786 N N . PHE A 1 479 ? -20.688 40.25 -18.641 1 83.88 479 PHE A N 1
ATOM 3787 C CA . PHE A 1 479 ? -20.234 39 -19.219 1 83.88 479 PHE A CA 1
ATOM 3788 C C . PHE A 1 479 ? -21.266 37.906 -18.984 1 83.88 479 PHE A C 1
ATOM 3790 O O . PHE A 1 479 ? -21.625 37.156 -19.906 1 83.88 479 PHE A O 1
ATOM 3797 N N . ALA A 1 480 ? -21.719 37.75 -17.766 1 80.25 480 ALA A N 1
ATOM 3798 C CA . ALA A 1 480 ? -22.703 36.719 -17.406 1 80.25 480 ALA A CA 1
ATOM 3799 C C . ALA A 1 480 ? -23.984 36.906 -18.219 1 80.25 480 ALA A C 1
ATOM 3801 O O . ALA A 1 480 ? -24.578 35.906 -18.688 1 80.25 480 ALA A O 1
ATOM 3802 N N . SER A 1 481 ? -24.328 38.094 -18.406 1 85.19 481 SER A N 1
ATOM 3803 C CA . SER A 1 481 ? -25.516 38.406 -19.188 1 85.19 481 SER A CA 1
ATOM 3804 C C . SER A 1 481 ? -25.328 38 -20.656 1 85.19 481 SER A C 1
ATOM 3806 O O . SER A 1 481 ? -26.25 37.531 -21.297 1 85.19 481 SER A O 1
ATOM 3808 N N . SER A 1 482 ? -24.219 38.281 -21.109 1 84.81 482 SER A N 1
ATOM 3809 C CA . SER A 1 482 ? -23.906 37.906 -22.484 1 84.81 482 SER A CA 1
ATOM 3810 C C . SER A 1 482 ? -23.953 36.406 -22.688 1 84.81 482 SER A C 1
ATOM 3812 O O . SER A 1 482 ? -24.422 35.906 -23.719 1 84.81 482 SER A O 1
ATOM 3814 N N . LEU A 1 483 ? -23.5 35.688 -21.719 1 77.56 483 LEU A N 1
ATOM 3815 C CA . LEU A 1 483 ? -23.5 34.25 -21.797 1 77.56 483 LEU A CA 1
ATOM 3816 C C . LEU A 1 483 ? -24.922 33.688 -21.75 1 77.56 483 LEU A C 1
ATOM 3818 O O . LEU A 1 483 ? -25.25 32.75 -22.453 1 77.56 483 LEU A O 1
ATOM 3822 N N . VAL A 1 484 ? -25.688 34.25 -20.906 1 77.69 484 VAL A N 1
ATOM 3823 C CA . VAL A 1 484 ? -27.094 33.844 -20.781 1 77.69 484 VAL A CA 1
ATOM 3824 C C . VAL A 1 484 ? -27.828 34.156 -22.094 1 77.69 484 VAL A C 1
ATOM 3826 O O . VAL A 1 484 ? -28.625 33.344 -22.562 1 77.69 484 VAL A O 1
ATOM 3829 N N . SER A 1 485 ? -27.5 35.281 -22.547 1 83 485 SER A N 1
ATOM 3830 C CA . SER A 1 485 ? -28.109 35.688 -23.828 1 83 485 SER A CA 1
ATOM 3831 C C . SER A 1 485 ? -27.703 34.719 -24.953 1 83 485 SER A C 1
ATOM 3833 O O . SER A 1 485 ? -28.516 34.344 -25.781 1 83 485 SER A O 1
ATOM 3835 N N . LEU A 1 486 ? -26.516 34.469 -24.922 1 80.75 486 LEU A N 1
ATOM 3836 C CA . LEU A 1 486 ? -26.016 33.531 -25.922 1 80.75 486 LEU A CA 1
ATOM 3837 C C . LEU A 1 486 ? -26.672 32.156 -25.781 1 80.75 486 LEU A C 1
ATOM 3839 O O . LEU A 1 486 ? -27.047 31.531 -26.766 1 80.75 486 LEU A O 1
ATOM 3843 N N . ALA A 1 487 ? -26.734 31.672 -24.578 1 74.88 487 ALA A N 1
ATOM 3844 C CA . ALA A 1 487 ? -27.406 30.391 -24.328 1 74.88 487 ALA A CA 1
ATOM 3845 C C . ALA A 1 487 ? -28.859 30.438 -24.766 1 74.88 487 ALA A C 1
ATOM 3847 O O . ALA A 1 487 ? -29.375 29.469 -25.328 1 74.88 487 ALA A O 1
ATOM 3848 N N . GLY A 1 488 ? -29.484 31.5 -24.422 1 76.69 488 GLY A N 1
ATOM 3849 C CA . GLY A 1 488 ? -30.859 31.703 -24.859 1 76.69 488 GLY A CA 1
ATOM 3850 C C . GLY A 1 488 ? -31 31.688 -26.375 1 76.69 488 GLY A C 1
ATOM 3851 O O . GLY A 1 488 ? -31.922 31.094 -26.906 1 76.69 488 GLY A O 1
ATOM 3852 N N . TYR A 1 489 ? -30.062 32.375 -26.922 1 78.5 489 TYR A N 1
ATOM 3853 C CA . TYR A 1 489 ? -30.062 32.406 -28.391 1 78.5 489 TYR A CA 1
ATOM 3854 C C . TYR A 1 489 ? -29.891 31 -28.969 1 78.5 489 TYR A C 1
ATOM 3856 O O . TYR A 1 489 ? -30.562 30.641 -29.938 1 78.5 489 TYR A O 1
ATOM 3864 N N . VAL A 1 490 ? -28.984 30.266 -28.422 1 74.12 490 VAL A N 1
ATOM 3865 C CA . VAL A 1 490 ? -28.719 28.906 -28.891 1 74.12 490 VAL A CA 1
ATOM 3866 C C . VAL A 1 490 ? -29.969 28.047 -28.703 1 74.12 490 VAL A C 1
ATOM 3868 O O . VAL A 1 490 ? -30.344 27.281 -29.594 1 74.12 490 VAL A O 1
ATOM 3871 N N . LEU A 1 491 ? -30.516 28.156 -27.562 1 72.38 491 LEU A N 1
ATOM 3872 C CA . LEU A 1 491 ? -31.734 27.406 -27.281 1 72.38 491 LEU A CA 1
ATOM 3873 C C . LEU A 1 491 ? -32.844 27.797 -28.234 1 72.38 491 LEU A C 1
ATOM 3875 O O . LEU A 1 491 ? -33.594 26.938 -28.719 1 72.38 491 LEU A O 1
ATOM 3879 N N . TYR A 1 492 ? -32.938 29.047 -28.453 1 73.81 492 TYR A N 1
ATOM 3880 C CA . TYR A 1 492 ? -33.938 29.562 -29.391 1 73.81 492 TYR A CA 1
ATOM 3881 C C . TYR A 1 492 ? -33.688 29.016 -30.797 1 73.81 492 TYR A C 1
ATOM 3883 O O . TYR A 1 492 ? -34.625 28.594 -31.484 1 73.81 492 TYR A O 1
ATOM 3891 N N . SER A 1 493 ? -32.5 29 -31.125 1 75 493 SER A N 1
ATOM 3892 C CA . SER A 1 493 ? -32.094 28.5 -32.438 1 75 493 SER A CA 1
ATOM 3893 C C . SER A 1 493 ? -32.375 27.016 -32.594 1 75 493 SER A C 1
ATOM 3895 O O . SER A 1 493 ? -32.812 26.547 -33.625 1 75 493 SER A O 1
ATOM 3897 N N . LEU A 1 494 ? -32.125 26.328 -31.562 1 69.94 494 LEU A N 1
ATOM 3898 C CA . LEU A 1 494 ? -32.375 24.891 -31.562 1 69.94 494 LEU A CA 1
ATOM 3899 C C . LEU A 1 494 ? -33.875 24.609 -31.609 1 69.94 494 LEU A C 1
ATOM 3901 O O . LEU A 1 494 ? -34.312 23.672 -32.281 1 69.94 494 LEU A O 1
ATOM 3905 N N . ALA A 1 495 ? -34.625 25.375 -30.875 1 69.56 495 ALA A N 1
ATOM 3906 C CA . ALA A 1 495 ? -36.094 25.25 -30.859 1 69.56 495 ALA A CA 1
ATOM 3907 C C . ALA A 1 495 ? -36.688 25.5 -32.25 1 69.56 495 ALA A C 1
ATOM 3909 O O . ALA A 1 495 ? -37.656 24.859 -32.625 1 69.56 495 ALA A O 1
ATOM 3910 N N . ARG A 1 496 ? -36.094 26.297 -32.906 1 68.12 496 ARG A N 1
ATOM 3911 C CA . ARG A 1 496 ? -36.562 26.609 -34.25 1 68.12 496 ARG A CA 1
ATOM 3912 C C . ARG A 1 496 ? -36.281 25.453 -35.219 1 68.12 496 ARG A C 1
ATOM 3914 O O . ARG A 1 496 ? -37.031 25.281 -36.188 1 68.12 496 ARG A O 1
ATOM 3921 N N . LEU A 1 497 ? -35.344 24.75 -34.969 1 52.56 497 LEU A N 1
ATOM 3922 C CA . LEU A 1 497 ? -35.031 23.594 -35.812 1 52.56 497 LEU A CA 1
ATOM 3923 C C . LEU A 1 497 ? -36.062 22.484 -35.594 1 52.56 497 LEU A C 1
ATOM 3925 O O . LEU A 1 497 ? -36.281 21.672 -36.469 1 52.56 497 LEU A O 1
ATOM 3929 N N . VAL A 1 498 ? -36.469 22.344 -34.5 1 60.56 498 VAL A N 1
ATOM 3930 C CA . VAL A 1 498 ? -37.438 21.281 -34.219 1 60.56 498 VAL A CA 1
ATOM 3931 C C . VAL A 1 498 ? -38.812 21.656 -34.75 1 60.56 498 VAL A C 1
ATOM 3933 O O . VAL A 1 498 ? -39.656 20.781 -34.969 1 60.56 498 VAL A O 1
ATOM 3936 N N . VAL A 1 499 ? -38.906 22.922 -34.938 1 48.28 499 VAL A N 1
ATOM 3937 C CA . VAL A 1 499 ? -40.219 23.281 -35.531 1 48.28 499 VAL A CA 1
ATOM 3938 C C . VAL A 1 499 ? -40.062 23.406 -37.062 1 48.28 499 VAL A C 1
ATOM 3940 O O . VAL A 1 499 ? -39.094 24 -37.531 1 48.28 499 VAL A O 1
ATOM 3943 N N . MET B 1 1 ? 20.453 -52.75 -18.625 1 75.06 1 MET B N 1
ATOM 3944 C CA . MET B 1 1 ? 21.344 -51.875 -17.891 1 75.06 1 MET B CA 1
ATOM 3945 C C . MET B 1 1 ? 20.656 -50.531 -17.578 1 75.06 1 MET B C 1
ATOM 3947 O O . MET B 1 1 ? 19.891 -50.031 -18.391 1 75.06 1 MET B O 1
ATOM 3951 N N . ASP B 1 2 ? 20.844 -50.094 -16.406 1 88.31 2 ASP B N 1
ATOM 3952 C CA . ASP B 1 2 ? 20.266 -48.844 -15.977 1 88.31 2 ASP B CA 1
ATOM 3953 C C . ASP B 1 2 ? 20.844 -47.688 -16.766 1 88.31 2 ASP B C 1
ATOM 3955 O O . ASP B 1 2 ? 22.047 -47.656 -17.078 1 88.31 2 ASP B O 1
ATOM 3959 N N . SER B 1 3 ? 19.953 -46.812 -17.219 1 92.88 3 SER B N 1
ATOM 3960 C CA . SER B 1 3 ? 20.453 -45.562 -17.766 1 92.88 3 SER B CA 1
ATOM 3961 C C . SER B 1 3 ? 21.156 -44.719 -16.703 1 92.88 3 SER B C 1
ATOM 3963 O O . SER B 1 3 ? 21.172 -45.094 -15.531 1 92.88 3 SER B O 1
ATOM 3965 N N . GLU B 1 4 ? 21.781 -43.656 -17.109 1 94.69 4 GLU B N 1
ATOM 3966 C CA . GLU B 1 4 ? 22.484 -42.781 -16.172 1 94.69 4 GLU B CA 1
ATOM 3967 C C . GLU B 1 4 ? 21.531 -42.188 -15.141 1 94.69 4 GLU B C 1
ATOM 3969 O O . GLU B 1 4 ? 21.828 -42.188 -13.945 1 94.69 4 GLU B O 1
ATOM 3974 N N . MET B 1 5 ? 20.438 -41.75 -15.555 1 96.69 5 MET B N 1
ATOM 3975 C CA . MET B 1 5 ? 19.453 -41.156 -14.641 1 96.69 5 MET B CA 1
ATOM 3976 C C . MET B 1 5 ? 18.859 -42.219 -13.727 1 96.69 5 MET B C 1
ATOM 3978 O O . MET B 1 5 ? 18.641 -41.969 -12.539 1 96.69 5 MET B O 1
ATOM 3982 N N . GLN B 1 6 ? 18.578 -43.438 -14.305 1 97.44 6 GLN B N 1
ATOM 3983 C CA . GLN B 1 6 ? 18.094 -44.531 -13.477 1 97.44 6 GLN B CA 1
ATOM 3984 C C . GLN B 1 6 ? 19.125 -44.875 -12.398 1 97.44 6 GLN B C 1
ATOM 3986 O O . GLN B 1 6 ? 18.75 -45.125 -11.25 1 97.44 6 GLN B O 1
ATOM 3991 N N . GLY B 1 7 ? 20.359 -44.906 -12.836 1 96.62 7 GLY B N 1
ATOM 3992 C CA . GLY B 1 7 ? 21.438 -45.188 -11.891 1 96.62 7 GLY B CA 1
ATOM 3993 C C . GLY B 1 7 ? 21.547 -44.125 -10.805 1 96.62 7 GLY B C 1
ATOM 3994 O O . GLY B 1 7 ? 21.797 -44.438 -9.641 1 96.62 7 GLY B O 1
ATOM 3995 N N . PHE B 1 8 ? 21.406 -42.938 -11.156 1 96.69 8 PHE B N 1
ATOM 3996 C CA . PHE B 1 8 ? 21.484 -41.812 -10.227 1 96.69 8 PHE B CA 1
ATOM 3997 C C . PHE B 1 8 ? 20.406 -41.938 -9.141 1 96.69 8 PHE B C 1
ATOM 3999 O O . PHE B 1 8 ? 20.688 -41.719 -7.961 1 96.69 8 PHE B O 1
ATOM 4006 N N . PHE B 1 9 ? 19.219 -42.312 -9.461 1 98 9 PHE B N 1
ATOM 4007 C CA . PHE B 1 9 ? 18.109 -42.344 -8.523 1 98 9 PHE B CA 1
ATOM 4008 C C . PHE B 1 9 ? 18.078 -43.656 -7.75 1 98 9 PHE B C 1
ATOM 4010 O O . PHE B 1 9 ? 17.391 -43.781 -6.734 1 98 9 PHE B O 1
ATOM 4017 N N . LYS B 1 10 ? 18.812 -44.688 -8.242 1 97.81 10 LYS B N 1
ATOM 4018 C CA . LYS B 1 10 ? 18.812 -46 -7.621 1 97.81 10 LYS B CA 1
ATOM 4019 C C . LYS B 1 10 ? 19.25 -45.906 -6.16 1 97.81 10 LYS B C 1
ATOM 4021 O O . LYS B 1 10 ? 20.297 -45.344 -5.848 1 97.81 10 LYS B O 1
ATOM 4026 N N . ASN B 1 11 ? 18.391 -46.406 -5.297 1 97.44 11 ASN B N 1
ATOM 4027 C CA . ASN B 1 11 ? 18.609 -46.531 -3.859 1 97.44 11 ASN B CA 1
ATOM 4028 C C . ASN B 1 11 ? 18.703 -45.156 -3.197 1 97.44 11 ASN B C 1
ATOM 4030 O O . ASN B 1 11 ? 19.312 -45 -2.131 1 97.44 11 ASN B O 1
ATOM 4034 N N . LYS B 1 12 ? 18.25 -44.125 -3.83 1 97.94 12 LYS B N 1
ATOM 4035 C CA . LYS B 1 12 ? 18.25 -42.781 -3.246 1 97.94 12 LYS B CA 1
ATOM 4036 C C . LYS B 1 12 ? 16.938 -42.5 -2.512 1 97.94 12 LYS B C 1
ATOM 4038 O O . LYS B 1 12 ? 15.914 -43.156 -2.797 1 97.94 12 LYS B O 1
ATOM 4043 N N . THR B 1 13 ? 17.047 -41.625 -1.58 1 98.62 13 THR B N 1
ATOM 4044 C CA . THR B 1 13 ? 15.883 -41.125 -0.855 1 98.62 13 THR B CA 1
ATOM 4045 C C . THR B 1 13 ? 15.539 -39.688 -1.289 1 98.62 13 THR B C 1
ATOM 4047 O O . THR B 1 13 ? 16.391 -38.812 -1.256 1 98.62 13 THR B O 1
ATOM 4050 N N . VAL B 1 14 ? 14.273 -39.531 -1.692 1 98.75 14 VAL B N 1
ATOM 4051 C CA . VAL B 1 14 ? 13.82 -38.25 -2.232 1 98.75 14 VAL B CA 1
ATOM 4052 C C . VAL B 1 14 ? 12.828 -37.625 -1.267 1 98.75 14 VAL B C 1
ATOM 4054 O O . VAL B 1 14 ? 11.977 -38.281 -0.693 1 98.75 14 VAL B O 1
ATOM 4057 N N . PHE B 1 15 ? 13.023 -36.344 -0.986 1 98.81 15 PHE B N 1
ATOM 4058 C CA . PHE B 1 15 ? 12.031 -35.531 -0.263 1 98.81 15 PHE B CA 1
ATOM 4059 C C . PHE B 1 15 ? 11.273 -34.625 -1.216 1 98.81 15 PHE B C 1
ATOM 4061 O O . PHE B 1 15 ? 11.875 -33.781 -1.87 1 98.81 15 PHE B O 1
ATOM 4068 N N . LEU B 1 16 ? 9.984 -34.844 -1.274 1 98.25 16 LEU B N 1
ATOM 4069 C CA . LEU B 1 16 ? 9.133 -34.125 -2.217 1 98.25 16 LEU B CA 1
ATOM 4070 C C . LEU B 1 16 ? 8.086 -33.281 -1.48 1 98.25 16 LEU B C 1
ATOM 4072 O O . LEU B 1 16 ? 7.332 -33.812 -0.661 1 98.25 16 LEU B O 1
ATOM 4076 N N . THR B 1 17 ? 8.102 -31.938 -1.7 1 97.94 17 THR B N 1
ATOM 4077 C CA . THR B 1 17 ? 6.961 -31.125 -1.292 1 97.94 17 THR B CA 1
ATOM 4078 C C . THR B 1 17 ? 6.039 -30.859 -2.477 1 97.94 17 THR B C 1
ATOM 4080 O O . THR B 1 17 ? 6.492 -30.812 -3.623 1 97.94 17 THR B O 1
ATOM 4083 N N . GLY B 1 18 ? 4.758 -30.812 -2.238 1 95.62 18 GLY B N 1
ATOM 4084 C CA . GLY B 1 18 ? 3.785 -30.703 -3.314 1 95.62 18 GLY B CA 1
ATOM 4085 C C . GLY B 1 18 ? 3.393 -32.031 -3.912 1 95.62 18 GLY B C 1
ATOM 4086 O O . GLY B 1 18 ? 2.877 -32.094 -5.031 1 95.62 18 GLY B O 1
ATOM 4087 N N . GLY B 1 19 ? 3.65 -33.062 -3.225 1 94 19 GLY B N 1
ATOM 4088 C CA . GLY B 1 19 ? 3.404 -34.406 -3.729 1 94 19 GLY B CA 1
ATOM 4089 C C . GLY B 1 19 ? 1.936 -34.688 -3.98 1 94 19 GLY B C 1
ATOM 4090 O O . GLY B 1 19 ? 1.595 -35.531 -4.824 1 94 19 GLY B O 1
ATOM 4091 N N . THR B 1 20 ? 1.085 -34 -3.303 1 91.25 20 THR B N 1
ATOM 4092 C CA . THR B 1 20 ? -0.349 -34.188 -3.467 1 91.25 20 THR B CA 1
ATOM 4093 C C . THR B 1 20 ? -0.89 -33.375 -4.629 1 91.25 20 THR B C 1
ATOM 4095 O O . THR B 1 20 ? -2.039 -33.562 -5.039 1 91.25 20 THR B O 1
ATOM 4098 N N . GLY B 1 21 ? -0.062 -32.562 -5.156 1 92.06 21 GLY B N 1
ATOM 4099 C CA . GLY B 1 21 ? -0.467 -31.75 -6.277 1 92.06 21 GLY B CA 1
ATOM 4100 C C . GLY B 1 21 ? -0.353 -32.438 -7.613 1 92.06 21 GLY B C 1
ATOM 4101 O O . GLY B 1 21 ? 0.093 -33.594 -7.68 1 92.06 21 GLY B O 1
ATOM 4102 N N . PHE B 1 22 ? -0.715 -31.719 -8.641 1 93.81 22 PHE B N 1
ATOM 4103 C CA . PHE B 1 22 ? -0.778 -32.25 -10 1 93.81 22 PHE B CA 1
ATOM 4104 C C . PHE B 1 22 ? 0.588 -32.75 -10.453 1 93.81 22 PHE B C 1
ATOM 4106 O O . PHE B 1 22 ? 0.75 -33.906 -10.773 1 93.81 22 PHE B O 1
ATOM 4113 N N . LEU B 1 23 ? 1.562 -31.875 -10.414 1 95.62 23 LEU B N 1
ATOM 4114 C CA . LEU B 1 23 ? 2.906 -32.219 -10.867 1 95.62 23 LEU B CA 1
ATOM 4115 C C . LEU B 1 23 ? 3.555 -33.219 -9.93 1 95.62 23 LEU B C 1
ATOM 4117 O O . LEU B 1 23 ? 4.262 -34.125 -10.375 1 95.62 23 LEU B O 1
ATOM 4121 N N . GLY B 1 24 ? 3.316 -33.062 -8.641 1 96.38 24 GLY B N 1
ATOM 4122 C CA . GLY B 1 24 ? 3.904 -33.938 -7.633 1 96.38 24 GLY B CA 1
ATOM 4123 C C . GLY B 1 24 ? 3.494 -35.375 -7.789 1 96.38 24 GLY B C 1
ATOM 4124 O O . GLY B 1 24 ? 4.312 -36.281 -7.617 1 96.38 24 GLY B O 1
ATOM 4125 N N . LYS B 1 25 ? 2.262 -35.625 -8.109 1 95.56 25 LYS B N 1
ATOM 4126 C CA . LYS B 1 25 ? 1.774 -37 -8.32 1 95.56 25 LYS B CA 1
ATOM 4127 C C . LYS B 1 25 ? 2.471 -37.656 -9.508 1 95.56 25 LYS B C 1
ATOM 4129 O O . LYS B 1 25 ? 2.854 -38.812 -9.438 1 95.56 25 LYS B O 1
ATOM 4134 N N . VAL B 1 26 ? 2.639 -36.844 -10.531 1 97.19 26 VAL B N 1
ATOM 4135 C CA . VAL B 1 26 ? 3.25 -37.406 -11.734 1 97.19 26 VAL B CA 1
ATOM 4136 C C . VAL B 1 26 ? 4.734 -37.656 -11.492 1 97.19 26 VAL B C 1
ATOM 4138 O O . VAL B 1 26 ? 5.285 -38.656 -11.992 1 97.19 26 VAL B O 1
ATOM 4141 N N . ILE B 1 27 ? 5.391 -36.812 -10.727 1 98.38 27 ILE B N 1
ATOM 4142 C CA . ILE B 1 27 ? 6.789 -37.031 -10.367 1 98.38 27 ILE B CA 1
ATOM 4143 C C . ILE B 1 27 ? 6.93 -38.344 -9.578 1 98.38 27 ILE B C 1
ATOM 4145 O O . ILE B 1 27 ? 7.797 -39.156 -9.883 1 98.38 27 ILE B O 1
ATOM 4149 N N . THR B 1 28 ? 6.066 -38.469 -8.609 1 97.94 28 THR B N 1
ATOM 4150 C CA . THR B 1 28 ? 6.09 -39.688 -7.777 1 97.94 28 THR B CA 1
ATOM 4151 C C . THR B 1 28 ? 5.879 -40.938 -8.625 1 97.94 28 THR B C 1
ATOM 4153 O O . THR B 1 28 ? 6.621 -41.906 -8.492 1 97.94 28 THR B O 1
ATOM 4156 N N . GLU B 1 29 ? 4.867 -40.875 -9.469 1 97.94 29 GLU B N 1
ATOM 4157 C CA . GLU B 1 29 ? 4.559 -42 -10.352 1 97.94 29 GLU B CA 1
ATOM 4158 C C . GLU B 1 29 ? 5.75 -42.344 -11.242 1 97.94 29 GLU B C 1
ATOM 4160 O O . GLU B 1 29 ? 6.129 -43.5 -11.359 1 97.94 29 GLU B O 1
ATOM 4165 N N . LYS B 1 30 ? 6.367 -41.375 -11.867 1 98.19 30 LYS B N 1
ATOM 4166 C CA . LYS B 1 30 ? 7.473 -41.594 -12.805 1 98.19 30 LYS B CA 1
ATOM 4167 C C . LYS B 1 30 ? 8.688 -42.188 -12.094 1 98.19 30 LYS B C 1
ATOM 4169 O O . LYS B 1 30 ? 9.32 -43.094 -12.625 1 98.19 30 LYS B O 1
ATOM 4174 N N . LEU B 1 31 ? 9.031 -41.656 -10.922 1 98.06 31 LEU B N 1
ATOM 4175 C CA . LEU B 1 31 ? 10.164 -42.156 -10.148 1 98.06 31 LEU B CA 1
ATOM 4176 C C . LEU B 1 31 ? 9.977 -43.625 -9.805 1 98.06 31 LEU B C 1
ATOM 4178 O O . LEU B 1 31 ? 10.883 -44.438 -10 1 98.06 31 LEU B O 1
ATOM 4182 N N . LEU B 1 32 ? 8.812 -43.969 -9.32 1 97.81 32 LEU B N 1
ATOM 4183 C CA . LEU B 1 32 ? 8.539 -45.312 -8.875 1 97.81 32 LEU B CA 1
ATOM 4184 C C . LEU B 1 32 ? 8.492 -46.281 -10.062 1 97.81 32 LEU B C 1
ATOM 4186 O O . LEU B 1 32 ? 8.883 -47.438 -9.945 1 97.81 32 LEU B O 1
ATOM 4190 N N . ARG B 1 33 ? 8.039 -45.781 -11.188 1 97.25 33 ARG B N 1
ATOM 4191 C CA . ARG B 1 33 ? 7.875 -46.625 -12.359 1 97.25 33 ARG B CA 1
ATOM 4192 C C . ARG B 1 33 ? 9.211 -46.875 -13.047 1 97.25 33 ARG B C 1
ATOM 4194 O O . ARG B 1 33 ? 9.484 -47.969 -13.508 1 97.25 33 ARG B O 1
ATOM 4201 N N . THR B 1 34 ? 10.055 -45.906 -13.078 1 96.75 34 THR B N 1
ATOM 4202 C CA . THR B 1 34 ? 11.195 -45.969 -13.984 1 96.75 34 THR B CA 1
ATOM 4203 C C . THR B 1 34 ? 12.492 -46.188 -13.211 1 96.75 34 THR B C 1
ATOM 4205 O O . THR B 1 34 ? 13.539 -46.469 -13.805 1 96.75 34 THR B O 1
ATOM 4208 N N . THR B 1 35 ? 12.477 -46.031 -11.883 1 97 35 THR B N 1
ATOM 4209 C CA . THR B 1 35 ? 13.711 -46.156 -11.117 1 97 35 THR B CA 1
ATOM 4210 C C . THR B 1 35 ? 13.516 -47.094 -9.922 1 97 35 THR B C 1
ATOM 4212 O O . THR B 1 35 ? 12.398 -47.5 -9.648 1 97 35 THR B O 1
ATOM 4215 N N . GLU B 1 36 ? 14.648 -47.406 -9.273 1 97 36 GLU B N 1
ATOM 4216 C CA . GLU B 1 36 ? 14.633 -48.188 -8.031 1 97 36 GLU B CA 1
ATOM 4217 C C . GLU B 1 36 ? 14.906 -47.281 -6.824 1 97 36 GLU B C 1
ATOM 4219 O O . GLU B 1 36 ? 15.75 -47.594 -5.988 1 97 36 GLU B O 1
ATOM 4224 N N . VAL B 1 37 ? 14.305 -46.156 -6.836 1 97.69 37 VAL B N 1
ATOM 4225 C CA . VAL B 1 37 ? 14.414 -45.25 -5.699 1 97.69 37 VAL B CA 1
ATOM 4226 C C . VAL B 1 37 ? 14.062 -45.969 -4.41 1 97.69 37 VAL B C 1
ATOM 4228 O O . VAL B 1 37 ? 13.172 -46.844 -4.398 1 97.69 37 VAL B O 1
ATOM 4231 N N . ASN B 1 38 ? 14.781 -45.719 -3.375 1 97.75 38 ASN B N 1
ATOM 4232 C CA . ASN B 1 38 ? 14.594 -46.375 -2.098 1 97.75 38 ASN B CA 1
ATOM 4233 C C . ASN B 1 38 ? 13.305 -45.938 -1.408 1 97.75 38 ASN B C 1
ATOM 4235 O O . ASN B 1 38 ? 12.492 -46.75 -0.994 1 97.75 38 ASN B O 1
ATOM 4239 N N . ARG B 1 39 ? 13.188 -44.594 -1.269 1 97.5 39 ARG B N 1
ATOM 4240 C CA . ARG B 1 39 ? 12.062 -44 -0.54 1 97.5 39 ARG B CA 1
ATOM 4241 C C . ARG B 1 39 ? 11.758 -42.594 -1.033 1 97.5 39 ARG B C 1
ATOM 4243 O O . ARG B 1 39 ? 12.672 -41.875 -1.428 1 97.5 39 ARG B O 1
ATOM 4250 N N . ILE B 1 40 ? 10.477 -42.312 -1.016 1 98.25 40 ILE B N 1
ATOM 4251 C CA . ILE B 1 40 ? 10.031 -40.938 -1.295 1 98.25 40 ILE B CA 1
ATOM 4252 C C . ILE B 1 40 ? 9.273 -40.406 -0.09 1 98.25 40 ILE B C 1
ATOM 4254 O O . ILE B 1 40 ? 8.172 -40.844 0.219 1 98.25 40 ILE B O 1
ATOM 4258 N N . TYR B 1 41 ? 9.938 -39.469 0.641 1 98 41 TYR B N 1
ATOM 4259 C CA . TYR B 1 41 ? 9.219 -38.75 1.678 1 98 41 TYR B CA 1
ATOM 4260 C C . TYR B 1 41 ? 8.391 -37.625 1.075 1 98 41 TYR B C 1
ATOM 4262 O O . TYR B 1 41 ? 8.914 -36.781 0.357 1 98 41 TYR B O 1
ATOM 4270 N N . SER B 1 42 ? 7.098 -37.625 1.324 1 96.75 42 SER B N 1
ATOM 4271 C CA . SER B 1 42 ? 6.199 -36.625 0.8 1 96.75 42 SER B CA 1
ATOM 4272 C C . SER B 1 42 ? 5.617 -35.75 1.923 1 96.75 42 SER B C 1
ATOM 4274 O O . SER B 1 42 ? 4.988 -36.281 2.846 1 96.75 42 SER B O 1
ATOM 4276 N N . LEU B 1 43 ? 5.863 -34.438 1.834 1 96.12 43 LEU B N 1
ATOM 4277 C CA . LEU B 1 43 ? 5.27 -33.531 2.805 1 96.12 43 LEU B CA 1
ATOM 4278 C C . LEU B 1 43 ? 3.77 -33.406 2.572 1 96.12 43 LEU B C 1
ATOM 4280 O O . LEU B 1 43 ? 3.338 -33.031 1.48 1 96.12 43 LEU B O 1
ATOM 4284 N N . ILE B 1 44 ? 3.006 -33.719 3.557 1 93.69 44 ILE B N 1
ATOM 4285 C CA . ILE B 1 44 ? 1.553 -33.719 3.42 1 93.69 44 ILE B CA 1
ATOM 4286 C C . ILE B 1 44 ? 0.935 -32.906 4.574 1 93.69 44 ILE B C 1
ATOM 4288 O O . ILE B 1 44 ? 1.314 -33.094 5.734 1 93.69 44 ILE B O 1
ATOM 4292 N N . ARG B 1 45 ? 0.036 -32.031 4.227 1 88.25 45 ARG B N 1
ATOM 4293 C CA . ARG B 1 45 ? -0.679 -31.266 5.242 1 88.25 45 ARG B CA 1
ATOM 4294 C C . ARG B 1 45 ? -1.686 -32.156 5.98 1 88.25 45 ARG B C 1
ATOM 4296 O O . ARG B 1 45 ? -2.549 -32.75 5.355 1 88.25 45 ARG B O 1
ATOM 4303 N N . PRO B 1 46 ? -1.58 -32.094 7.23 1 85.5 46 PRO B N 1
ATOM 4304 C CA . PRO B 1 46 ? -2.533 -32.906 7.984 1 85.5 46 PRO B CA 1
ATOM 4305 C C . PRO B 1 46 ? -3.961 -32.375 7.902 1 85.5 46 PRO B C 1
ATOM 4307 O O . PRO B 1 46 ? -4.172 -31.156 7.883 1 85.5 46 PRO B O 1
ATOM 4310 N N . LYS B 1 47 ? -4.848 -33.25 7.625 1 80.44 47 LYS B N 1
ATOM 4311 C CA . LYS B 1 47 ? -6.27 -32.938 7.727 1 80.44 47 LYS B CA 1
ATOM 4312 C C . LYS B 1 47 ? -6.871 -33.5 9.008 1 80.44 47 LYS B C 1
ATOM 4314 O O . LYS B 1 47 ? -6.512 -34.625 9.422 1 80.44 47 LYS B O 1
ATOM 4319 N N . ARG B 1 48 ? -7.715 -32.625 9.594 1 73.81 48 ARG B N 1
ATOM 4320 C CA . ARG B 1 48 ? -8.32 -33 10.867 1 73.81 48 ARG B CA 1
ATOM 4321 C C . ARG B 1 48 ? -9.062 -34.344 10.75 1 73.81 48 ARG B C 1
ATOM 4323 O O . ARG B 1 48 ? -9.883 -34.5 9.836 1 73.81 48 ARG B O 1
ATOM 4330 N N . GLY B 1 49 ? -8.672 -35.188 11.469 1 71.44 49 GLY B N 1
ATOM 4331 C CA . GLY B 1 49 ? -9.391 -36.438 11.586 1 71.44 49 GLY B CA 1
ATOM 4332 C C . GLY B 1 49 ? -8.922 -37.5 10.586 1 71.44 49 GLY B C 1
ATOM 4333 O O . GLY B 1 49 ? -9.414 -38.625 10.594 1 71.44 49 GLY B O 1
ATOM 4334 N N . VAL B 1 50 ? -8.07 -37.219 9.742 1 79 50 VAL B N 1
ATOM 4335 C CA . VAL B 1 50 ? -7.609 -38.188 8.75 1 79 50 VAL B CA 1
ATOM 4336 C C . VAL B 1 50 ? -6.117 -38.438 8.938 1 79 50 VAL B C 1
ATOM 4338 O O . VAL B 1 50 ? -5.305 -37.5 8.844 1 79 50 VAL B O 1
ATOM 4341 N N . PRO B 1 51 ? -5.855 -39.625 9.305 1 79.88 51 PRO B N 1
ATOM 4342 C CA . PRO B 1 51 ? -4.43 -39.938 9.383 1 79.88 51 PRO B CA 1
ATOM 4343 C C . PRO B 1 51 ? -3.684 -39.656 8.086 1 79.88 51 PRO B C 1
ATOM 4345 O O . PRO B 1 51 ? -4.227 -39.875 7 1 79.88 51 PRO B O 1
ATOM 4348 N N . ILE B 1 52 ? -2.494 -39.219 8.164 1 82.25 52 ILE B N 1
ATOM 4349 C CA . ILE B 1 52 ? -1.721 -38.781 7 1 82.25 52 ILE B CA 1
ATOM 4350 C C . ILE B 1 52 ? -1.441 -39.969 6.09 1 82.25 52 ILE B C 1
ATOM 4352 O O . ILE B 1 52 ? -1.322 -39.812 4.875 1 82.25 52 ILE B O 1
ATOM 4356 N N . GLN B 1 53 ? -1.399 -41.125 6.691 1 81.25 53 GLN B N 1
ATOM 4357 C CA . GLN B 1 53 ? -1.162 -42.344 5.926 1 81.25 53 GLN B CA 1
ATOM 4358 C C . GLN B 1 53 ? -2.328 -42.656 4.988 1 81.25 53 GLN B C 1
ATOM 4360 O O . GLN B 1 53 ? -2.131 -43.188 3.898 1 81.25 53 GLN B O 1
ATOM 4365 N N . ASP B 1 54 ? -3.439 -42.188 5.355 1 83.19 54 ASP B N 1
ATOM 4366 C CA . ASP B 1 54 ? -4.637 -42.406 4.559 1 83.19 54 ASP B CA 1
ATOM 4367 C C . ASP B 1 54 ? -4.602 -41.594 3.264 1 83.19 54 ASP B C 1
ATOM 4369 O O . ASP B 1 54 ? -5.207 -42 2.264 1 83.19 54 ASP B O 1
ATOM 4373 N N . ARG B 1 55 ? -3.852 -40.625 3.324 1 81.69 55 ARG B N 1
ATOM 4374 C CA . ARG B 1 55 ? -3.74 -39.781 2.131 1 81.69 55 ARG B CA 1
ATOM 4375 C C . ARG B 1 55 ? -3.021 -40.531 1.01 1 81.69 55 ARG B C 1
ATOM 4377 O O . ARG B 1 55 ? -3.348 -40.344 -0.166 1 81.69 55 ARG B O 1
ATOM 4384 N N . ILE B 1 56 ? -2.09 -41.281 1.404 1 82.81 56 ILE B N 1
ATOM 4385 C CA . ILE B 1 56 ? -1.334 -42.031 0.411 1 82.81 56 ILE B CA 1
ATOM 4386 C C . ILE B 1 56 ? -2.172 -43.219 -0.089 1 82.81 56 ILE B C 1
ATOM 4388 O O . ILE B 1 56 ? -2.125 -43.562 -1.272 1 82.81 56 ILE B O 1
ATOM 4392 N N . THR B 1 57 ? -2.949 -43.719 0.799 1 83 57 THR B N 1
ATOM 4393 C CA . THR B 1 57 ? -3.791 -44.844 0.423 1 83 57 THR B CA 1
ATOM 4394 C C . THR B 1 57 ? -4.824 -44.406 -0.621 1 83 57 THR B C 1
ATOM 4396 O O . THR B 1 57 ? -5.164 -45.188 -1.512 1 83 57 THR B O 1
ATOM 4399 N N . THR B 1 58 ? -5.176 -43.25 -0.522 1 85.69 58 THR B N 1
ATOM 4400 C CA . THR B 1 58 ? -6.172 -42.75 -1.465 1 85.69 58 THR B CA 1
ATOM 4401 C C . THR B 1 58 ? -5.566 -42.594 -2.855 1 85.69 58 THR B C 1
ATOM 4403 O O . THR B 1 58 ? -6.285 -42.594 -3.855 1 85.69 58 THR B O 1
ATOM 4406 N N . TRP B 1 59 ? -4.227 -42.5 -2.898 1 88.38 59 TRP B N 1
ATOM 4407 C CA . TRP B 1 59 ? -3.539 -42.344 -4.18 1 88.38 59 TRP B CA 1
ATOM 4408 C C . TRP B 1 59 ? -3.707 -43.625 -5.02 1 88.38 59 TRP B C 1
ATOM 4410 O O . TRP B 1 59 ? -3.678 -43.562 -6.25 1 88.38 59 TRP B O 1
ATOM 4420 N N . ALA B 1 60 ? -3.904 -44.688 -4.312 1 88.94 60 ALA B N 1
ATOM 4421 C CA . ALA B 1 60 ? -4.059 -45.938 -5.016 1 88.94 60 ALA B CA 1
ATOM 4422 C C . ALA B 1 60 ? -5.285 -45.938 -5.922 1 88.94 60 ALA B C 1
ATOM 4424 O O . ALA B 1 60 ? -5.336 -46.656 -6.926 1 88.94 60 ALA B O 1
ATOM 4425 N N . LYS B 1 61 ? -6.18 -45.062 -5.594 1 90.25 61 LYS B N 1
ATOM 4426 C CA . LYS B 1 61 ? -7.41 -45 -6.375 1 90.25 61 LYS B CA 1
ATOM 4427 C C . LYS B 1 61 ? -7.301 -43.938 -7.469 1 90.25 61 LYS B C 1
ATOM 4429 O O . LYS B 1 61 ? -8.172 -43.844 -8.344 1 90.25 61 LYS B O 1
ATOM 4434 N N . ASP B 1 62 ? -6.273 -43.188 -7.465 1 92.56 62 ASP B N 1
ATOM 4435 C CA . ASP B 1 62 ? -6.066 -42.156 -8.477 1 92.56 62 ASP B CA 1
ATOM 4436 C C . ASP B 1 62 ? -5.609 -42.781 -9.797 1 92.56 62 ASP B C 1
ATOM 4438 O O . ASP B 1 62 ? -4.66 -43.562 -9.828 1 92.56 62 ASP B O 1
ATOM 4442 N N . PRO B 1 63 ? -6.266 -42.375 -10.891 1 93.56 63 PRO B N 1
ATOM 4443 C CA . PRO B 1 63 ? -5.93 -42.938 -12.203 1 93.56 63 PRO B CA 1
ATOM 4444 C C . PRO B 1 63 ? -4.457 -42.75 -12.562 1 93.56 63 PRO B C 1
ATOM 4446 O O . PRO B 1 63 ? -3.887 -43.562 -13.281 1 93.56 63 PRO B O 1
ATOM 4449 N N . VAL B 1 64 ? -3.869 -41.812 -12.047 1 95.12 64 VAL B N 1
ATOM 4450 C CA . VAL B 1 64 ? -2.496 -41.469 -12.422 1 95.12 64 VAL B CA 1
ATOM 4451 C C . VAL B 1 64 ? -1.565 -42.625 -12 1 95.12 64 VAL B C 1
ATOM 4453 O O . VAL B 1 64 ? -0.513 -42.812 -12.609 1 95.12 64 VAL B O 1
ATOM 4456 N N . PHE B 1 65 ? -1.931 -43.438 -11.039 1 96.19 65 PHE B N 1
ATOM 4457 C CA . PHE B 1 65 ? -1.067 -44.5 -10.516 1 96.19 65 PHE B CA 1
ATOM 4458 C C . PHE B 1 65 ? -1.506 -45.875 -11.031 1 96.19 65 PHE B C 1
ATOM 4460 O O . PHE B 1 65 ? -0.928 -46.875 -10.664 1 96.19 65 PHE B O 1
ATOM 4467 N N . GLU B 1 66 ? -2.504 -45.906 -11.844 1 95 66 GLU B N 1
ATOM 4468 C CA . GLU B 1 66 ? -3.086 -47.156 -12.305 1 95 66 GLU B CA 1
ATOM 4469 C C . GLU B 1 66 ? -2.049 -48.031 -13.031 1 95 66 GLU B C 1
ATOM 4471 O O . GLU B 1 66 ? -1.898 -49.219 -12.734 1 95 66 GLU B O 1
ATOM 4476 N N . VAL B 1 67 ? -1.379 -47.406 -13.953 1 94.88 67 VAL B N 1
ATOM 4477 C CA . VAL B 1 67 ? -0.39 -48.125 -14.75 1 94.88 67 VAL B CA 1
ATOM 4478 C C . VAL B 1 67 ? 0.729 -48.625 -13.852 1 94.88 67 VAL B C 1
ATOM 4480 O O . VAL B 1 67 ? 1.155 -49.781 -13.969 1 94.88 67 VAL B O 1
ATOM 4483 N N . LEU B 1 68 ? 1.182 -47.812 -12.992 1 96.56 68 LEU B N 1
ATOM 4484 C CA . LEU B 1 68 ? 2.248 -48.188 -12.062 1 96.56 68 LEU B CA 1
ATOM 4485 C C . LEU B 1 68 ? 1.851 -49.375 -11.203 1 96.56 68 LEU B C 1
ATOM 4487 O O . LEU B 1 68 ? 2.615 -50.312 -11.078 1 96.56 68 LEU B O 1
ATOM 4491 N N . LEU B 1 69 ? 0.693 -49.344 -10.641 1 95.81 69 LEU B N 1
ATOM 4492 C CA . LEU B 1 69 ? 0.258 -50.375 -9.68 1 95.81 69 LEU B CA 1
ATOM 4493 C C . LEU B 1 69 ? -0.024 -51.688 -10.383 1 95.81 69 LEU B C 1
ATOM 4495 O O . LEU B 1 69 ? 0.067 -52.75 -9.766 1 95.81 69 LEU B O 1
ATOM 4499 N N . ARG B 1 70 ? -0.342 -51.656 -11.641 1 95.69 70 ARG B N 1
ATOM 4500 C CA . ARG B 1 70 ? -0.479 -52.875 -12.422 1 95.69 70 ARG B CA 1
ATOM 4501 C C . ARG B 1 70 ? 0.87 -53.562 -12.609 1 95.69 70 ARG B C 1
ATOM 4503 O O . ARG B 1 70 ? 0.957 -54.781 -12.578 1 95.69 70 ARG B O 1
ATOM 4510 N N . MET B 1 71 ? 1.862 -52.781 -12.797 1 95.06 71 MET B N 1
ATOM 4511 C CA . MET B 1 71 ? 3.207 -53.281 -13.023 1 95.06 71 MET B CA 1
ATOM 4512 C C . MET B 1 71 ? 3.891 -53.625 -11.703 1 95.06 71 MET B C 1
ATOM 4514 O O . MET B 1 71 ? 4.602 -54.656 -11.617 1 95.06 71 MET B O 1
ATOM 4518 N N . LYS B 1 72 ? 3.717 -52.75 -10.773 1 96.12 72 LYS B N 1
ATOM 4519 C CA . LYS B 1 72 ? 4.316 -52.844 -9.445 1 96.12 72 LYS B CA 1
ATOM 4520 C C . LYS B 1 72 ? 3.285 -52.594 -8.352 1 96.12 72 LYS B C 1
ATOM 4522 O O . LYS B 1 72 ? 3.225 -51.5 -7.797 1 96.12 72 LYS B O 1
ATOM 4527 N N . PRO B 1 73 ? 2.602 -53.594 -7.883 1 94.75 73 PRO B N 1
ATOM 4528 C CA . PRO B 1 73 ? 1.468 -53.406 -6.973 1 94.75 73 PRO B CA 1
ATOM 4529 C C . PRO B 1 73 ? 1.88 -52.812 -5.633 1 94.75 73 PRO B C 1
ATOM 4531 O O . PRO B 1 73 ? 1.08 -52.125 -4.988 1 94.75 73 PRO B O 1
ATOM 4534 N N . ASP B 1 74 ? 3.137 -53 -5.223 1 94.19 74 ASP B N 1
ATOM 4535 C CA . ASP B 1 74 ? 3.561 -52.531 -3.908 1 94.19 74 ASP B CA 1
ATOM 4536 C C . ASP B 1 74 ? 4.387 -51.281 -4.023 1 94.19 74 ASP B C 1
ATOM 4538 O O . ASP B 1 74 ? 5.062 -50.875 -3.07 1 94.19 74 ASP B O 1
ATOM 4542 N N . ALA B 1 75 ? 4.34 -50.625 -5.129 1 95.31 75 ALA B N 1
ATOM 4543 C CA . ALA B 1 75 ? 5.207 -49.469 -5.402 1 95.31 75 ALA B CA 1
ATOM 4544 C C . ALA B 1 75 ? 4.938 -48.344 -4.426 1 95.31 75 ALA B C 1
ATOM 4546 O O . ALA B 1 75 ? 5.859 -47.625 -4.012 1 95.31 75 ALA B O 1
ATOM 4547 N N . LEU B 1 76 ? 3.684 -48.156 -3.998 1 94.94 76 LEU B N 1
ATOM 4548 C CA . LEU B 1 76 ? 3.303 -47 -3.17 1 94.94 76 LEU B CA 1
ATOM 4549 C C . LEU B 1 76 ? 3.797 -47.188 -1.738 1 94.94 76 LEU B C 1
ATOM 4551 O O . LEU B 1 76 ? 3.801 -46.21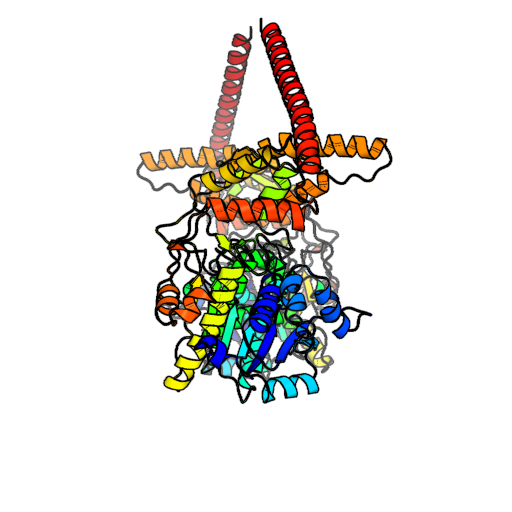9 -0.957 1 94.94 76 LEU B O 1
ATOM 4555 N N . GLN B 1 77 ? 4.262 -48.344 -1.382 1 93.81 77 GLN B N 1
ATOM 4556 C CA . GLN B 1 77 ? 4.82 -48.594 -0.057 1 93.81 77 GLN B CA 1
ATOM 4557 C C . GLN B 1 77 ? 6.125 -47.812 0.141 1 93.81 77 GLN B C 1
ATOM 4559 O O . GLN B 1 77 ? 6.551 -47.594 1.275 1 93.81 77 GLN B O 1
ATOM 4564 N N . ARG B 1 78 ? 6.711 -47.438 -0.922 1 96.06 78 ARG B N 1
ATOM 4565 C CA . ARG B 1 78 ? 7.965 -46.688 -0.86 1 96.06 78 ARG B CA 1
ATOM 4566 C C . ARG B 1 78 ? 7.711 -45.188 -0.642 1 96.06 78 ARG B C 1
ATOM 4568 O O . ARG B 1 78 ? 8.648 -44.438 -0.462 1 96.06 78 ARG B O 1
ATOM 4575 N N . VAL B 1 79 ? 6.445 -44.812 -0.673 1 96.81 79 VAL B N 1
ATOM 4576 C CA . VAL B 1 79 ? 6.086 -43.438 -0.392 1 96.81 79 VAL B CA 1
ATOM 4577 C C . VAL B 1 79 ? 5.746 -43.281 1.088 1 96.81 79 VAL B C 1
ATOM 4579 O O . VAL B 1 79 ? 4.844 -43.938 1.599 1 96.81 79 VAL B O 1
ATOM 4582 N N . CYS B 1 80 ? 6.465 -42.469 1.766 1 95.62 80 CYS B N 1
ATOM 4583 C CA . CYS B 1 80 ? 6.273 -42.219 3.191 1 95.62 80 CYS B CA 1
ATOM 4584 C C . CYS B 1 80 ? 5.785 -40.781 3.441 1 95.62 80 CYS B C 1
ATOM 4586 O O . CYS B 1 80 ? 6.516 -39.844 3.205 1 95.62 80 CYS B O 1
ATOM 4588 N N . PRO B 1 81 ? 4.602 -40.656 3.994 1 95.06 81 PRO B N 1
ATOM 4589 C CA . PRO B 1 81 ? 4.094 -39.312 4.289 1 95.06 81 PRO B CA 1
ATOM 4590 C C . PRO B 1 81 ? 4.777 -38.688 5.496 1 95.06 81 PRO B C 1
ATOM 4592 O O . PRO B 1 81 ? 5.059 -39.375 6.484 1 95.06 81 PRO B O 1
ATOM 4595 N N . ILE B 1 82 ? 5.176 -37.438 5.309 1 95.38 82 ILE B N 1
ATOM 4596 C CA . ILE B 1 82 ? 5.672 -36.594 6.391 1 95.38 82 ILE B CA 1
ATOM 4597 C C . ILE B 1 82 ? 4.676 -35.469 6.66 1 95.38 82 ILE B C 1
ATOM 4599 O O . ILE B 1 82 ? 4.324 -34.719 5.754 1 95.38 82 ILE B O 1
ATOM 4603 N N . ALA B 1 83 ? 4.238 -35.438 7.91 1 94.12 83 ALA B N 1
ATOM 4604 C CA . ALA B 1 83 ? 3.293 -34.406 8.258 1 94.12 83 ALA B CA 1
ATOM 4605 C C . ALA B 1 83 ? 3.977 -33.031 8.281 1 94.12 83 ALA B C 1
ATOM 4607 O O . ALA B 1 83 ? 5.043 -32.875 8.883 1 94.12 83 ALA B O 1
ATOM 4608 N N . GLY B 1 84 ? 3.387 -32.094 7.555 1 93.88 84 GLY B N 1
ATOM 4609 C CA . GLY B 1 84 ? 3.912 -30.719 7.551 1 93.88 84 GLY B CA 1
ATOM 4610 C C . GLY B 1 84 ? 3.01 -29.734 6.832 1 93.88 84 GLY B C 1
ATOM 4611 O O . GLY B 1 84 ? 2.027 -30.125 6.199 1 93.88 84 GLY B O 1
ATOM 4612 N N . ASP B 1 85 ? 3.307 -28.422 7.055 1 92.06 85 ASP B N 1
ATOM 4613 C CA . ASP B 1 85 ? 2.555 -27.328 6.461 1 92.06 85 ASP B CA 1
ATOM 4614 C C . ASP B 1 85 ? 3.469 -26.156 6.137 1 92.06 85 ASP B C 1
ATOM 4616 O O . ASP B 1 85 ? 4.094 -25.578 7.031 1 92.06 85 ASP B O 1
ATOM 4620 N N . CYS B 1 86 ? 3.422 -25.75 4.895 1 88.19 86 CYS B N 1
ATOM 4621 C CA . CYS B 1 86 ? 4.266 -24.656 4.43 1 88.19 86 CYS B CA 1
ATOM 4622 C C . CYS B 1 86 ? 3.912 -23.344 5.137 1 88.19 86 CYS B C 1
ATOM 4624 O O . CYS B 1 86 ? 4.73 -22.438 5.203 1 88.19 86 CYS B O 1
ATOM 4626 N N . LEU B 1 87 ? 2.711 -23.266 5.746 1 89.81 87 LEU B N 1
ATOM 4627 C CA . LEU B 1 87 ? 2.256 -22.047 6.418 1 89.81 87 LEU B CA 1
ATOM 4628 C C . LEU B 1 87 ? 2.842 -21.953 7.824 1 89.81 87 LEU B C 1
ATOM 4630 O O . LEU B 1 87 ? 2.898 -20.875 8.406 1 89.81 87 LEU B O 1
ATOM 4634 N N . ASP B 1 88 ? 3.236 -23.062 8.305 1 91.12 88 ASP B N 1
ATOM 4635 C CA . ASP B 1 88 ? 3.668 -23.125 9.703 1 91.12 88 ASP B CA 1
ATOM 4636 C C . ASP B 1 88 ? 5.148 -22.766 9.836 1 91.12 88 ASP B C 1
ATOM 4638 O O . ASP B 1 88 ? 5.926 -22.969 8.898 1 91.12 88 ASP B O 1
ATOM 4642 N N . PRO B 1 89 ? 5.395 -22.25 11.062 1 88.25 89 PRO B N 1
ATOM 4643 C CA . PRO B 1 89 ? 6.824 -22.078 11.336 1 88.25 89 PRO B CA 1
ATOM 4644 C C . PRO B 1 89 ? 7.59 -23.406 11.289 1 88.25 89 PRO B C 1
ATOM 4646 O O . PRO B 1 89 ? 7.055 -24.438 11.68 1 88.25 89 PRO B O 1
ATOM 4649 N N . ASP B 1 90 ? 8.781 -23.5 10.758 1 91.75 90 ASP B N 1
ATOM 4650 C CA . ASP B 1 90 ? 9.648 -24.672 10.602 1 91.75 90 ASP B CA 1
ATOM 4651 C C . ASP B 1 90 ? 8.984 -25.734 9.75 1 91.75 90 ASP B C 1
ATOM 4653 O O . ASP B 1 90 ? 9.117 -26.938 10.023 1 91.75 90 ASP B O 1
ATOM 4657 N N . LEU B 1 91 ? 7.926 -25.406 8.945 1 95.38 91 LEU B N 1
ATOM 4658 C CA . LEU B 1 91 ? 7.223 -26.234 7.973 1 95.38 91 LEU B CA 1
ATOM 4659 C C . LEU B 1 91 ? 6.301 -27.234 8.672 1 95.38 91 LEU B C 1
ATOM 4661 O O . LEU B 1 91 ? 5.805 -28.172 8.047 1 95.38 91 LEU B O 1
ATOM 4665 N N . GLY B 1 92 ? 6.156 -27.125 10.008 1 94.19 92 GLY B N 1
ATOM 4666 C CA . GLY B 1 92 ? 5.27 -28 10.766 1 94.19 92 GLY B CA 1
ATOM 4667 C C . GLY B 1 92 ? 5.785 -29.422 10.875 1 94.19 92 GLY B C 1
ATOM 4668 O O . GLY B 1 92 ? 5.008 -30.344 11.094 1 94.19 92 GLY B O 1
ATOM 4669 N N . ILE B 1 93 ? 7.066 -29.625 10.625 1 96.81 93 ILE B N 1
ATOM 4670 C CA . ILE B 1 93 ? 7.664 -30.953 10.656 1 96.81 93 ILE B CA 1
ATOM 4671 C C . ILE B 1 93 ? 8.125 -31.281 12.078 1 96.81 93 ILE B C 1
ATOM 4673 O O . ILE B 1 93 ? 8.812 -30.469 12.711 1 96.81 93 ILE B O 1
ATOM 4677 N N . SER B 1 94 ? 7.789 -32.5 12.578 1 95.38 94 SER B N 1
ATOM 4678 C CA . SER B 1 94 ? 8.188 -32.875 13.922 1 95.38 94 SER B CA 1
ATOM 4679 C C . SER B 1 94 ? 9.695 -33.062 14.023 1 95.38 94 SER B C 1
ATOM 4681 O O . SER B 1 94 ? 10.367 -33.281 13.016 1 95.38 94 SER B O 1
ATOM 4683 N N . PRO B 1 95 ? 10.242 -32.938 15.219 1 96.38 95 PRO B N 1
ATOM 4684 C CA . PRO B 1 95 ? 11.688 -33.125 15.398 1 96.38 95 PRO B CA 1
ATOM 4685 C C . PRO B 1 95 ? 12.148 -34.5 14.938 1 96.38 95 PRO B C 1
ATOM 4687 O O . PRO B 1 95 ? 13.234 -34.625 14.352 1 96.38 95 PRO B O 1
ATOM 4690 N N . SER B 1 96 ? 11.352 -35.469 15.172 1 97 96 SER B N 1
ATOM 4691 C CA . SER B 1 96 ? 11.695 -36.844 14.758 1 97 96 SER B CA 1
ATOM 4692 C C . SER B 1 96 ? 11.758 -36.938 13.234 1 97 96 SER B C 1
ATOM 4694 O O . SER B 1 96 ? 12.703 -37.5 12.688 1 97 96 SER B O 1
ATOM 4696 N N . ASP B 1 97 ? 10.758 -36.469 12.594 1 96.94 97 ASP B N 1
ATOM 4697 C CA . ASP B 1 97 ? 10.734 -36.5 11.133 1 96.94 97 ASP B CA 1
ATOM 4698 C C . ASP B 1 97 ? 11.867 -35.656 10.555 1 96.94 97 ASP B C 1
ATOM 4700 O O . ASP B 1 97 ? 12.438 -36 9.523 1 96.94 97 ASP B O 1
ATOM 4704 N N . ARG B 1 98 ? 12.125 -34.562 11.172 1 97.56 98 ARG B N 1
ATOM 4705 C CA . ARG B 1 98 ? 13.219 -33.719 10.734 1 97.56 98 ARG B CA 1
ATOM 4706 C C . ARG B 1 98 ? 14.547 -34.469 10.773 1 97.56 98 ARG B C 1
ATOM 4708 O O . ARG B 1 98 ? 15.375 -34.312 9.875 1 97.56 98 ARG B O 1
ATOM 4715 N N . ARG B 1 99 ? 14.773 -35.188 11.812 1 97.69 99 ARG B N 1
ATOM 4716 C CA . ARG B 1 99 ? 15.984 -35.969 11.93 1 97.69 99 ARG B CA 1
ATOM 4717 C C . ARG B 1 99 ? 16.078 -37 10.805 1 97.69 99 ARG B C 1
ATOM 4719 O O . ARG B 1 99 ? 17.156 -37.219 10.242 1 97.69 99 ARG B O 1
ATOM 4726 N N . ILE B 1 100 ? 14.984 -37.594 10.477 1 97.69 100 ILE B N 1
ATOM 4727 C CA . ILE B 1 100 ? 14.938 -38.562 9.383 1 97.69 100 ILE B CA 1
ATOM 4728 C C . ILE B 1 100 ? 15.32 -37.875 8.07 1 97.69 100 ILE B C 1
ATOM 4730 O O . ILE B 1 100 ? 16.172 -38.375 7.336 1 97.69 100 ILE B O 1
ATOM 4734 N N . LEU B 1 101 ? 14.742 -36.781 7.832 1 98.38 101 LEU B N 1
ATOM 4735 C CA . LEU B 1 101 ? 15 -36.062 6.59 1 98.38 101 LEU B CA 1
ATOM 4736 C C . LEU B 1 101 ? 16.453 -35.625 6.504 1 98.38 101 LEU B C 1
ATOM 4738 O O . LEU B 1 101 ? 17.094 -35.75 5.457 1 98.38 101 LEU B O 1
ATOM 4742 N N . THR B 1 102 ? 16.969 -35.094 7.578 1 98.25 102 THR B N 1
ATOM 4743 C CA . THR B 1 102 ? 18.312 -34.531 7.57 1 98.25 102 THR B CA 1
ATOM 4744 C C . THR B 1 102 ? 19.359 -35.656 7.426 1 98.25 102 THR B C 1
ATOM 4746 O O . THR B 1 102 ? 20.438 -35.406 6.871 1 98.25 102 THR B O 1
ATOM 4749 N N . THR B 1 103 ? 18.984 -36.875 7.797 1 98 103 THR B N 1
ATOM 4750 C CA . THR B 1 103 ? 19.969 -37.938 7.801 1 98 103 THR B CA 1
ATOM 4751 C C . THR B 1 103 ? 19.844 -38.812 6.543 1 98 103 THR B C 1
ATOM 4753 O O . THR B 1 103 ? 20.828 -39.375 6.059 1 98 103 THR B O 1
ATOM 4756 N N . GLU B 1 104 ? 18.656 -38.812 5.941 1 98.06 104 GLU B N 1
ATOM 4757 C CA . GLU B 1 104 ? 18.422 -39.844 4.93 1 98.06 104 GLU B CA 1
ATOM 4758 C C . GLU B 1 104 ? 18.281 -39.219 3.541 1 98.06 104 GLU B C 1
ATOM 4760 O O . GLU B 1 104 ? 18.516 -39.906 2.533 1 98.06 104 GLU B O 1
ATOM 4765 N N . VAL B 1 105 ? 17.906 -38.062 3.461 1 98.69 105 VAL B N 1
ATOM 4766 C CA . VAL B 1 105 ? 17.484 -37.5 2.182 1 98.69 105 VAL B CA 1
ATOM 4767 C C . VAL B 1 105 ? 18.703 -37.125 1.35 1 98.69 105 VAL B C 1
ATOM 4769 O O . VAL B 1 105 ? 19.625 -36.469 1.848 1 98.69 105 VAL B O 1
ATOM 4772 N N . GLN B 1 106 ? 18.703 -37.531 0.108 1 98.38 106 GLN B N 1
ATOM 4773 C CA . GLN B 1 106 ? 19.781 -37.219 -0.82 1 98.38 106 GLN B CA 1
ATOM 4774 C C . GLN B 1 106 ? 19.312 -36.25 -1.896 1 98.38 106 GLN B C 1
ATOM 4776 O O . GLN B 1 106 ? 20.109 -35.5 -2.463 1 98.38 106 GLN B O 1
ATOM 4781 N N . ILE B 1 107 ? 18.031 -36.281 -2.213 1 98.62 107 ILE B N 1
ATOM 4782 C CA . ILE B 1 107 ? 17.469 -35.438 -3.266 1 98.62 107 ILE B CA 1
ATOM 4783 C C . ILE B 1 107 ? 16.219 -34.719 -2.75 1 98.62 107 ILE B C 1
ATOM 4785 O O . ILE B 1 107 ? 15.352 -35.344 -2.139 1 98.62 107 ILE B O 1
ATOM 4789 N N . VAL B 1 108 ? 16.156 -33.406 -2.984 1 98.75 108 VAL B N 1
ATOM 4790 C CA . VAL B 1 108 ? 14.977 -32.625 -2.635 1 98.75 108 VAL B CA 1
ATOM 4791 C C . VAL B 1 108 ? 14.336 -32.062 -3.9 1 98.75 108 VAL B C 1
ATOM 4793 O O . VAL B 1 108 ? 15.031 -31.516 -4.766 1 98.75 108 VAL B O 1
ATOM 4796 N N . ILE B 1 109 ? 13.102 -32.25 -4.074 1 98.81 109 ILE B N 1
ATOM 4797 C CA . ILE B 1 109 ? 12.297 -31.547 -5.078 1 98.81 109 ILE B CA 1
ATOM 4798 C C . ILE B 1 109 ? 11.203 -30.734 -4.395 1 98.81 109 ILE B C 1
ATOM 4800 O O . ILE B 1 109 ? 10.242 -31.297 -3.863 1 98.81 109 ILE B O 1
ATOM 4804 N N . HIS B 1 110 ? 11.391 -29.453 -4.402 1 98.75 110 HIS B N 1
ATOM 4805 C CA . HIS B 1 110 ? 10.445 -28.562 -3.748 1 98.75 110 HIS B CA 1
ATOM 4806 C C . HIS B 1 110 ? 9.453 -27.984 -4.754 1 98.75 110 HIS B C 1
ATOM 4808 O O . HIS B 1 110 ? 9.75 -27 -5.426 1 98.75 110 HIS B O 1
ATOM 4814 N N . GLY B 1 111 ? 8.195 -28.531 -4.73 1 97.75 111 GLY B N 1
ATOM 4815 C CA . GLY B 1 111 ? 7.188 -28.125 -5.691 1 97.75 111 GLY B CA 1
ATOM 4816 C C . GLY B 1 111 ? 5.941 -27.547 -5.047 1 97.75 111 GLY B C 1
ATOM 4817 O O . GLY B 1 111 ? 5.008 -27.141 -5.738 1 97.75 111 GLY B O 1
ATOM 4818 N N . ALA B 1 112 ? 5.965 -27.469 -3.703 1 95.56 112 ALA B N 1
ATOM 4819 C CA . ALA B 1 112 ? 4.797 -26.922 -3.014 1 95.56 112 ALA B CA 1
ATOM 4820 C C . ALA B 1 112 ? 4.672 -25.422 -3.254 1 95.56 112 ALA B C 1
ATOM 4822 O O . ALA B 1 112 ? 5.652 -24.688 -3.137 1 95.56 112 ALA B O 1
ATOM 4823 N N . ALA B 1 113 ? 3.516 -25.016 -3.662 1 95.44 113 ALA B N 1
ATOM 4824 C CA . ALA B 1 113 ? 3.213 -23.594 -3.885 1 95.44 113 ALA B CA 1
ATOM 4825 C C . ALA B 1 113 ? 1.709 -23.375 -4.02 1 95.44 113 ALA B C 1
ATOM 4827 O O . ALA B 1 113 ? 0.96 -24.312 -4.312 1 95.44 113 ALA B O 1
ATOM 4828 N N . THR B 1 114 ? 1.292 -22.188 -3.674 1 94.38 114 THR B N 1
ATOM 4829 C CA . THR B 1 114 ? -0.011 -21.781 -4.18 1 94.38 114 THR B CA 1
ATOM 4830 C C . THR B 1 114 ? 0.112 -21.203 -5.586 1 94.38 114 THR B C 1
ATOM 4832 O O . THR B 1 114 ? 0.977 -20.359 -5.848 1 94.38 114 THR B O 1
ATOM 4835 N N . VAL B 1 115 ? -0.723 -21.734 -6.438 1 92.12 115 VAL B N 1
ATOM 4836 C CA . VAL B 1 115 ? -0.651 -21.312 -7.832 1 92.12 115 VAL B CA 1
ATOM 4837 C C . VAL B 1 115 ? -1.826 -20.406 -8.156 1 92.12 115 VAL B C 1
ATOM 4839 O O . VAL B 1 115 ? -2.074 -20.094 -9.32 1 92.12 115 VAL B O 1
ATOM 4842 N N . ARG B 1 116 ? -2.551 -20.016 -7.145 1 90.44 116 ARG B N 1
ATOM 4843 C CA . ARG B 1 116 ? -3.672 -19.094 -7.336 1 90.44 116 ARG B CA 1
ATOM 4844 C C . ARG B 1 116 ? -3.182 -17.688 -7.656 1 90.44 116 ARG B C 1
ATOM 4846 O O . ARG B 1 116 ? -2.346 -17.141 -6.938 1 90.44 116 ARG B O 1
ATOM 4853 N N . PHE B 1 117 ? -3.76 -17.141 -8.672 1 91.31 117 PHE B N 1
ATOM 4854 C CA . PHE B 1 117 ? -3.34 -15.812 -9.117 1 91.31 117 PHE B CA 1
ATOM 4855 C C . PHE B 1 117 ? -3.893 -14.727 -8.203 1 91.31 117 PHE B C 1
ATOM 4857 O O . PHE B 1 117 ? -3.35 -13.625 -8.133 1 91.31 117 PHE B O 1
ATOM 4864 N N . ASP B 1 118 ? -4.98 -15 -7.523 1 89.62 118 ASP B N 1
ATOM 4865 C CA . ASP B 1 118 ? -5.641 -14 -6.691 1 89.62 118 ASP B CA 1
ATOM 4866 C C . ASP B 1 118 ? -5.504 -14.328 -5.211 1 89.62 118 ASP B C 1
ATOM 4868 O O . ASP B 1 118 ? -6.328 -13.922 -4.395 1 89.62 118 ASP B O 1
ATOM 4872 N N . GLU B 1 119 ? -4.543 -15.156 -4.887 1 93.81 119 GLU B N 1
ATOM 4873 C CA . GLU B 1 119 ? -4.293 -15.484 -3.486 1 93.81 119 GLU B CA 1
ATOM 4874 C C . GLU B 1 119 ? -3.896 -14.242 -2.691 1 93.81 119 GLU B C 1
ATOM 4876 O O . GLU B 1 119 ? -3.139 -13.398 -3.18 1 93.81 119 GLU B O 1
ATOM 4881 N N . ALA B 1 120 ? -4.441 -14.164 -1.468 1 96.38 120 ALA B N 1
ATOM 4882 C CA . ALA B 1 120 ? -4.027 -13.062 -0.602 1 96.38 120 ALA B CA 1
ATOM 4883 C C . ALA B 1 120 ? -2.508 -13.008 -0.47 1 96.38 120 ALA B C 1
ATOM 4885 O O . ALA B 1 120 ? -1.853 -14.047 -0.361 1 96.38 120 ALA B O 1
ATOM 4886 N N . LEU B 1 121 ? -1.976 -11.852 -0.443 1 97.62 121 LEU B N 1
ATOM 4887 C CA . LEU B 1 121 ? -0.526 -11.688 -0.467 1 97.62 121 LEU B CA 1
ATOM 4888 C C . LEU B 1 121 ? 0.117 -12.359 0.742 1 97.62 121 LEU B C 1
ATOM 4890 O O . LEU B 1 121 ? 1.157 -13.008 0.615 1 97.62 121 LEU B O 1
ATOM 4894 N N . HIS B 1 122 ? -0.492 -12.164 1.951 1 97.69 122 HIS B N 1
ATOM 4895 C CA . HIS B 1 122 ? 0.125 -12.727 3.145 1 97.69 122 HIS B CA 1
ATOM 4896 C C . HIS B 1 122 ? 0.23 -14.242 3.043 1 97.69 122 HIS B C 1
ATOM 4898 O O . HIS B 1 122 ? 1.208 -14.836 3.506 1 97.69 122 HIS B O 1
ATOM 4904 N N . LEU B 1 123 ? -0.701 -14.867 2.422 1 97.12 123 LEU B N 1
ATOM 4905 C CA . LEU B 1 123 ? -0.68 -16.312 2.236 1 97.12 123 LEU B CA 1
ATOM 4906 C C . LEU B 1 123 ? 0.334 -16.719 1.168 1 97.12 123 LEU B C 1
ATOM 4908 O O . LEU B 1 123 ? 1.096 -17.672 1.354 1 97.12 123 LEU B O 1
ATOM 4912 N N . SER B 1 124 ? 0.306 -16.047 0.072 1 97.69 124 SER B N 1
ATOM 4913 C CA . SER B 1 124 ? 1.246 -16.344 -1.006 1 97.69 124 SER B CA 1
ATOM 4914 C C . SER B 1 124 ? 2.689 -16.188 -0.538 1 97.69 124 SER B C 1
ATOM 4916 O O . SER B 1 124 ? 3.562 -16.969 -0.927 1 97.69 124 SER B O 1
ATOM 4918 N N . LEU B 1 125 ? 2.924 -15.148 0.272 1 97.88 125 LEU B N 1
ATOM 4919 C CA . LEU B 1 125 ? 4.262 -14.93 0.814 1 97.88 125 LEU B CA 1
ATOM 4920 C C . LEU B 1 125 ? 4.672 -16.078 1.725 1 97.88 125 LEU B C 1
ATOM 4922 O O . LEU B 1 125 ? 5.816 -16.547 1.675 1 97.88 125 LEU B O 1
ATOM 4926 N N . ALA B 1 126 ? 3.77 -16.484 2.506 1 97 126 ALA B N 1
ATOM 4927 C CA . ALA B 1 126 ? 4.055 -17.578 3.445 1 97 126 ALA B CA 1
ATOM 4928 C C . ALA B 1 126 ? 4.332 -18.875 2.709 1 97 126 ALA B C 1
ATOM 4930 O O . ALA B 1 126 ? 5.324 -19.562 2.986 1 97 126 ALA B O 1
ATOM 4931 N N . ILE B 1 127 ? 3.545 -19.172 1.761 1 97.06 127 ILE B N 1
ATOM 4932 C CA . ILE B 1 127 ? 3.576 -20.469 1.112 1 97.06 127 ILE B CA 1
ATOM 4933 C C . ILE B 1 127 ? 4.691 -20.516 0.072 1 97.06 127 ILE B C 1
ATOM 4935 O O . ILE B 1 127 ? 5.391 -21.516 -0.067 1 97.06 127 ILE B O 1
ATOM 4939 N N . ASN B 1 128 ? 4.883 -19.469 -0.674 1 98.19 128 ASN B N 1
ATOM 4940 C CA . ASN B 1 128 ? 5.809 -19.5 -1.802 1 98.19 128 ASN B CA 1
ATOM 4941 C C . ASN B 1 128 ? 7.184 -18.969 -1.416 1 98.19 128 ASN B C 1
ATOM 4943 O O . ASN B 1 128 ? 8.203 -19.406 -1.941 1 98.19 128 ASN B O 1
ATOM 4947 N N . VAL B 1 129 ? 7.234 -18.016 -0.517 1 98.56 129 VAL B N 1
ATOM 4948 C CA . VAL B 1 129 ? 8.5 -17.328 -0.259 1 98.56 129 VAL B CA 1
ATOM 4949 C C . VAL B 1 129 ? 9.094 -17.828 1.057 1 98.56 129 VAL B C 1
ATOM 4951 O O . VAL B 1 129 ? 10.18 -18.406 1.071 1 98.56 129 VAL B O 1
ATOM 4954 N N . ARG B 1 130 ? 8.367 -17.609 2.135 1 98.25 130 ARG B N 1
ATOM 4955 C CA . ARG B 1 130 ? 8.891 -18.016 3.434 1 98.25 130 ARG B CA 1
ATOM 4956 C C . ARG B 1 130 ? 9.172 -19.516 3.457 1 98.25 130 ARG B C 1
ATOM 4958 O O . ARG B 1 130 ? 10.188 -19.953 3.998 1 98.25 130 ARG B O 1
ATOM 4965 N N . ALA B 1 131 ? 8.281 -20.281 2.896 1 98 131 ALA B N 1
ATOM 4966 C CA . ALA B 1 131 ? 8.477 -21.719 2.85 1 98 131 ALA B CA 1
ATOM 4967 C C . ALA B 1 131 ? 9.758 -22.078 2.09 1 98 131 ALA B C 1
ATOM 4969 O O . ALA B 1 131 ? 10.445 -23.031 2.439 1 98 131 ALA B O 1
ATOM 4970 N N . THR B 1 132 ? 10.023 -21.391 1.018 1 98.56 132 THR B N 1
ATOM 4971 C CA . THR B 1 132 ? 11.266 -21.594 0.292 1 98.56 132 THR B CA 1
ATOM 4972 C C . THR B 1 132 ? 12.469 -21.359 1.202 1 98.56 132 THR B C 1
ATOM 4974 O O . THR B 1 132 ? 13.422 -22.156 1.206 1 98.56 132 THR B O 1
ATOM 4977 N N . ARG B 1 133 ? 12.438 -20.297 1.975 1 98.25 133 ARG B N 1
ATOM 4978 C CA . ARG B 1 133 ? 13.508 -20.016 2.924 1 98.25 133 ARG B CA 1
ATOM 4979 C C . ARG B 1 133 ? 13.656 -21.141 3.938 1 98.25 133 ARG B C 1
ATOM 4981 O O . ARG B 1 133 ? 14.766 -21.594 4.223 1 98.25 133 ARG B O 1
ATOM 4988 N N . LEU B 1 134 ? 12.57 -21.578 4.48 1 98.12 134 LEU B N 1
ATOM 4989 C CA . LEU B 1 134 ? 12.578 -22.641 5.473 1 98.12 134 LEU B CA 1
ATOM 4990 C C . LEU B 1 134 ? 13.102 -23.938 4.871 1 98.12 134 LEU B C 1
ATOM 4992 O O . LEU B 1 134 ? 13.828 -24.688 5.531 1 98.12 134 LEU B O 1
ATOM 4996 N N . MET B 1 135 ? 12.758 -24.188 3.645 1 98.38 135 MET B N 1
ATOM 4997 C CA . MET B 1 135 ? 13.234 -25.391 2.947 1 98.38 135 MET B CA 1
ATOM 4998 C C . MET B 1 135 ? 14.75 -25.328 2.756 1 98.38 135 MET B C 1
ATOM 5000 O O . MET B 1 135 ? 15.43 -26.359 2.869 1 98.38 135 MET B O 1
ATOM 5004 N N . LEU B 1 136 ? 15.25 -24.172 2.406 1 97.88 136 LEU B N 1
ATOM 5005 C CA . LEU B 1 136 ? 16.703 -24 2.281 1 97.88 136 LEU B CA 1
ATOM 5006 C C . LEU B 1 136 ? 17.391 -24.281 3.609 1 97.88 136 LEU B C 1
ATOM 5008 O O . LEU B 1 136 ? 18.422 -24.953 3.646 1 97.88 136 LEU B O 1
ATOM 5012 N N . GLN B 1 137 ? 16.797 -23.75 4.68 1 97.81 137 GLN B N 1
ATOM 5013 C CA . GLN B 1 137 ? 17.359 -23.969 6.004 1 97.81 137 GLN B CA 1
ATOM 5014 C C . GLN B 1 137 ? 17.375 -25.438 6.371 1 97.81 137 GLN B C 1
ATOM 5016 O O . GLN B 1 137 ? 18.359 -25.938 6.93 1 97.81 137 GLN B O 1
ATOM 5021 N N . LEU B 1 138 ? 16.328 -26.109 6.055 1 98.12 138 LEU B N 1
ATOM 5022 C CA . LEU B 1 138 ? 16.25 -27.547 6.297 1 98.12 138 LEU B CA 1
ATOM 5023 C C . LEU B 1 138 ? 17.266 -28.297 5.445 1 98.12 138 LEU B C 1
ATOM 5025 O O . LEU B 1 138 ? 17.938 -29.203 5.938 1 98.12 138 LEU B O 1
ATOM 5029 N N . ALA B 1 139 ? 17.375 -27.953 4.184 1 98 139 ALA B N 1
ATOM 5030 C CA . ALA B 1 139 ? 18.281 -28.609 3.244 1 98 139 ALA B CA 1
ATOM 5031 C C . ALA B 1 139 ? 19.734 -28.469 3.699 1 98 139 ALA B C 1
ATOM 5033 O O . ALA B 1 139 ? 20.531 -29.391 3.514 1 98 139 ALA B O 1
ATOM 5034 N N . LYS B 1 140 ? 20.062 -27.375 4.258 1 97 140 LYS B N 1
ATOM 5035 C CA . LYS B 1 140 ? 21.422 -27.125 4.73 1 97 140 LYS B CA 1
ATOM 5036 C C . LYS B 1 140 ? 21.781 -28.094 5.859 1 97 140 LYS B C 1
ATOM 5038 O O . LYS B 1 140 ? 22.969 -28.344 6.109 1 97 140 LYS B O 1
ATOM 5043 N N . GLN B 1 141 ? 20.797 -28.641 6.492 1 97.62 141 GLN B N 1
ATOM 5044 C CA . GLN B 1 141 ? 21.031 -29.578 7.582 1 97.62 141 GLN B CA 1
ATOM 5045 C C . GLN B 1 141 ? 21.109 -31.016 7.066 1 97.62 141 GLN B C 1
ATOM 5047 O O . GLN B 1 141 ? 21.469 -31.922 7.812 1 97.62 141 GLN B O 1
ATOM 5052 N N . MET B 1 142 ? 20.828 -31.25 5.832 1 98.06 142 MET B N 1
ATOM 5053 C CA . MET B 1 142 ? 20.844 -32.594 5.262 1 98.06 142 MET B CA 1
ATOM 5054 C C . MET B 1 142 ? 22.266 -33.031 4.918 1 98.06 142 MET B C 1
ATOM 5056 O O . MET B 1 142 ? 22.859 -32.531 3.957 1 98.06 142 MET B O 1
ATOM 5060 N N . THR B 1 143 ? 22.656 -34.062 5.543 1 97.19 143 THR B N 1
ATOM 5061 C CA . THR B 1 143 ? 24.062 -34.438 5.492 1 97.19 143 THR B CA 1
ATOM 5062 C C . THR B 1 143 ? 24.359 -35.219 4.211 1 97.19 143 THR B C 1
ATOM 5064 O O . THR B 1 143 ? 25.516 -35.312 3.789 1 97.19 143 THR B O 1
ATOM 5067 N N . GLN B 1 144 ? 23.391 -35.75 3.514 1 97.06 144 GLN B N 1
ATOM 5068 C CA . GLN B 1 144 ? 23.625 -36.562 2.34 1 97.06 144 GLN B CA 1
ATOM 5069 C C . GLN B 1 144 ? 23.078 -35.906 1.076 1 97.06 144 GLN B C 1
ATOM 5071 O O . GLN B 1 144 ? 23 -36.562 0.024 1 97.06 144 GLN B O 1
ATOM 5076 N N . LEU B 1 145 ? 22.797 -34.656 1.199 1 97.25 145 LEU B N 1
ATOM 5077 C CA . LEU B 1 145 ? 22.125 -33.969 0.093 1 97.25 145 LEU B CA 1
ATOM 5078 C C . LEU B 1 145 ? 23.062 -33.812 -1.099 1 97.25 145 LEU B C 1
ATOM 5080 O O . LEU B 1 145 ? 24.156 -33.281 -0.956 1 97.25 145 LEU B O 1
ATOM 5084 N N . VAL B 1 146 ? 22.531 -34.281 -2.301 1 96.38 146 VAL B N 1
ATOM 5085 C CA . VAL B 1 146 ? 23.375 -34.156 -3.482 1 96.38 146 VAL B CA 1
ATOM 5086 C C . VAL B 1 146 ? 22.656 -33.344 -4.555 1 96.38 146 VAL B C 1
ATOM 5088 O O . VAL B 1 146 ? 23.281 -32.875 -5.512 1 96.38 146 VAL B O 1
ATOM 5091 N N . SER B 1 147 ? 21.359 -33.156 -4.355 1 97.56 147 SER B N 1
ATOM 5092 C CA . SER B 1 147 ? 20.609 -32.406 -5.363 1 97.56 147 SER B CA 1
ATOM 5093 C C . SER B 1 147 ? 19.359 -31.781 -4.77 1 97.56 147 SER B C 1
ATOM 5095 O O . SER B 1 147 ? 18.641 -32.406 -3.982 1 97.56 147 SER B O 1
ATOM 5097 N N . TYR B 1 148 ? 19.125 -30.5 -5.102 1 98.25 148 TYR B N 1
ATOM 5098 C CA . TYR B 1 148 ? 17.938 -29.75 -4.703 1 98.25 148 TYR B CA 1
ATOM 5099 C C . TYR B 1 148 ? 17.312 -29.047 -5.902 1 98.25 148 TYR B C 1
ATOM 5101 O O . TYR B 1 148 ? 17.922 -28.172 -6.508 1 98.25 148 TYR B O 1
ATOM 5109 N N . VAL B 1 149 ? 16.078 -29.453 -6.242 1 98.69 149 VAL B N 1
ATOM 5110 C CA . VAL B 1 149 ? 15.359 -28.828 -7.355 1 98.69 149 VAL B CA 1
ATOM 5111 C C . VAL B 1 149 ? 14.227 -27.953 -6.824 1 98.69 149 VAL B C 1
ATOM 5113 O O . VAL B 1 149 ? 13.312 -28.453 -6.168 1 98.69 149 VAL B O 1
ATOM 5116 N N . HIS B 1 150 ? 14.297 -26.688 -7.07 1 98.81 150 HIS B N 1
ATOM 5117 C CA . HIS B 1 150 ? 13.203 -25.766 -6.777 1 98.81 150 HIS B CA 1
ATOM 5118 C C . HIS B 1 150 ? 12.312 -25.562 -8 1 98.81 150 HIS B C 1
ATOM 5120 O O . HIS B 1 150 ? 12.781 -25.078 -9.031 1 98.81 150 HIS B O 1
ATOM 5126 N N . VAL B 1 151 ? 11.062 -25.844 -7.871 1 98.81 151 VAL B N 1
ATOM 5127 C CA . VAL B 1 151 ? 10.133 -25.672 -8.977 1 98.81 151 VAL B CA 1
ATOM 5128 C C . VAL B 1 151 ? 9.539 -24.266 -8.938 1 98.81 151 VAL B C 1
ATOM 5130 O O . VAL B 1 151 ? 8.734 -23.953 -8.062 1 98.81 151 VAL B O 1
ATOM 5133 N N . SER B 1 152 ? 9.898 -23.484 -9.836 1 98.69 152 SER B N 1
ATOM 5134 C CA . SER B 1 152 ? 9.367 -22.141 -10.031 1 98.69 152 SER B CA 1
ATOM 5135 C C . SER B 1 152 ? 8.422 -22.078 -11.227 1 98.69 152 SER B C 1
ATOM 5137 O O . SER B 1 152 ? 7.617 -23 -11.43 1 98.69 152 SER B O 1
ATOM 5139 N N . THR B 1 153 ? 8.328 -20.984 -11.93 1 98.25 153 THR B N 1
ATOM 5140 C CA . THR B 1 153 ? 7.52 -20.828 -13.125 1 98.25 153 THR B CA 1
ATOM 5141 C C . THR B 1 153 ? 8.242 -19.953 -14.156 1 98.25 153 THR B C 1
ATOM 5143 O O . THR B 1 153 ? 9.008 -19.062 -13.789 1 98.25 153 THR B O 1
ATOM 5146 N N . ALA B 1 154 ? 7.984 -20.234 -15.383 1 97.94 154 ALA B N 1
ATOM 5147 C CA . ALA B 1 154 ? 8.57 -19.422 -16.453 1 97.94 154 ALA B CA 1
ATOM 5148 C C . ALA B 1 154 ? 8.078 -17.984 -16.359 1 97.94 154 ALA B C 1
ATOM 5150 O O . ALA B 1 154 ? 8.719 -17.078 -16.891 1 97.94 154 ALA B O 1
ATOM 5151 N N . TYR B 1 155 ? 7.043 -17.766 -15.656 1 96.94 155 TYR B N 1
ATOM 5152 C CA . TYR B 1 155 ? 6.402 -16.453 -15.617 1 96.94 155 TYR B CA 1
ATOM 5153 C C . TYR B 1 155 ? 6.793 -15.688 -14.359 1 96.94 155 TYR B C 1
ATOM 5155 O O . TYR B 1 155 ? 6.207 -14.648 -14.055 1 96.94 155 TYR B O 1
ATOM 5163 N N . SER B 1 156 ? 7.742 -16.188 -13.586 1 97.12 156 SER B N 1
ATOM 5164 C CA . SER B 1 156 ? 8.195 -15.477 -12.398 1 97.12 156 SER B CA 1
ATOM 5165 C C . SER B 1 156 ? 8.773 -14.117 -12.75 1 97.12 156 SER B C 1
ATOM 5167 O O . SER B 1 156 ? 8.859 -13.227 -11.898 1 97.12 156 SER B O 1
ATOM 5169 N N . ASN B 1 157 ? 9.133 -13.922 -14.031 1 96.06 157 ASN B N 1
ATOM 5170 C CA . ASN B 1 157 ? 9.711 -12.664 -14.484 1 96.06 157 ASN B CA 1
ATOM 5171 C C . ASN B 1 157 ? 8.969 -12.109 -15.703 1 96.06 157 ASN B C 1
ATOM 5173 O O . ASN B 1 157 ? 9.594 -11.562 -16.609 1 96.06 157 ASN B O 1
ATOM 5177 N N . CYS B 1 158 ? 7.711 -12.203 -15.664 1 95.75 158 CYS B N 1
ATOM 5178 C CA . CYS B 1 158 ? 6.867 -11.859 -16.812 1 95.75 158 CYS B CA 1
ATOM 5179 C C . CYS B 1 158 ? 6.699 -10.344 -16.922 1 95.75 158 CYS B C 1
ATOM 5181 O O . CYS B 1 158 ? 5.895 -9.867 -17.719 1 95.75 158 CYS B O 1
ATOM 5183 N N . VAL B 1 159 ? 7.438 -9.609 -16.141 1 95.81 159 VAL B N 1
ATOM 5184 C CA . VAL B 1 159 ? 7.422 -8.148 -16.234 1 95.81 159 VAL B CA 1
ATOM 5185 C C . VAL B 1 159 ? 8.258 -7.703 -17.422 1 95.81 159 VAL B C 1
ATOM 5187 O O . VAL B 1 159 ? 8.156 -6.555 -17.875 1 95.81 159 VAL B O 1
ATOM 5190 N N . VAL B 1 160 ? 9.062 -8.602 -17.891 1 96.12 160 VAL B N 1
ATOM 5191 C CA . VAL B 1 160 ? 9.781 -8.375 -19.141 1 96.12 160 VAL B CA 1
ATOM 5192 C C . VAL B 1 160 ? 9.312 -9.383 -20.203 1 96.12 160 VAL B C 1
ATOM 5194 O O . VAL B 1 160 ? 8.742 -10.422 -19.859 1 96.12 160 VAL B O 1
ATOM 5197 N N . HIS B 1 161 ? 9.57 -9.078 -21.453 1 95.19 161 HIS B N 1
ATOM 5198 C CA . HIS B 1 161 ? 9.047 -9.914 -22.516 1 95.19 161 HIS B CA 1
ATOM 5199 C C . HIS B 1 161 ? 10.039 -11.008 -22.891 1 95.19 161 HIS B C 1
ATOM 5201 O O . HIS B 1 161 ? 9.633 -12.117 -23.266 1 95.19 161 HIS B O 1
ATOM 5207 N N . ASP B 1 162 ? 11.305 -10.633 -22.844 1 97 162 ASP B N 1
ATOM 5208 C CA . ASP B 1 162 ? 12.359 -11.609 -23.109 1 97 162 ASP B CA 1
ATOM 5209 C C . ASP B 1 162 ? 12.969 -12.125 -21.812 1 97 162 ASP B C 1
ATOM 5211 O O . ASP B 1 162 ? 13.75 -11.43 -21.156 1 97 162 ASP B O 1
ATOM 5215 N N . ILE B 1 163 ? 12.68 -13.336 -21.5 1 97.81 163 ILE B N 1
ATOM 5216 C CA . ILE B 1 163 ? 13.062 -13.875 -20.203 1 97.81 163 ILE B CA 1
ATOM 5217 C C . ILE B 1 163 ? 14.203 -14.883 -20.375 1 97.81 163 ILE B C 1
ATOM 5219 O O . ILE B 1 163 ? 14.023 -15.93 -21.016 1 97.81 163 ILE B O 1
ATOM 5223 N N . GLU B 1 164 ? 15.336 -14.594 -19.844 1 97.75 164 GLU B N 1
ATOM 5224 C CA . GLU B 1 164 ? 16.516 -15.445 -19.875 1 97.75 164 GLU B CA 1
ATOM 5225 C C . GLU B 1 164 ? 16.562 -16.375 -18.672 1 97.75 164 GLU B C 1
ATOM 5227 O O . GLU B 1 164 ? 15.742 -16.266 -17.75 1 97.75 164 GLU B O 1
ATOM 5232 N N . GLU B 1 165 ? 17.438 -17.328 -18.75 1 97.62 165 GLU B N 1
ATOM 5233 C CA . GLU B 1 165 ? 17.672 -18.219 -17.625 1 97.62 165 GLU B CA 1
ATOM 5234 C C . GLU B 1 165 ? 18.641 -17.625 -16.625 1 97.62 165 GLU B C 1
ATOM 5236 O O . GLU B 1 165 ? 19.734 -18.172 -16.391 1 97.62 165 GLU B O 1
ATOM 5241 N N . ARG B 1 166 ? 18.203 -16.578 -16.016 1 97.25 166 ARG B N 1
ATOM 5242 C CA . ARG B 1 166 ? 18.969 -15.883 -14.984 1 97.25 166 ARG B CA 1
ATOM 5243 C C . ARG B 1 166 ? 18.047 -15.32 -13.898 1 97.25 166 ARG B C 1
ATOM 5245 O O . ARG B 1 166 ? 16.828 -15.328 -14.047 1 97.25 166 ARG B O 1
ATOM 5252 N N . PHE B 1 167 ? 18.703 -14.914 -12.844 1 97.31 167 PHE B N 1
ATOM 5253 C CA . PHE B 1 167 ? 17.953 -14.266 -11.781 1 97.31 167 PHE B CA 1
ATOM 5254 C C . PHE B 1 167 ? 17.609 -12.828 -12.156 1 97.31 167 PHE B C 1
ATOM 5256 O O . PHE B 1 167 ? 18.328 -12.188 -12.914 1 97.31 167 PHE B O 1
ATOM 5263 N N . TYR B 1 168 ? 16.453 -12.305 -11.68 1 96.94 168 TYR B N 1
ATOM 5264 C CA . TYR B 1 168 ? 16 -10.953 -11.992 1 96.94 168 TYR B CA 1
ATOM 5265 C C . TYR B 1 168 ? 15.648 -10.188 -10.719 1 96.94 168 TYR B C 1
ATOM 5267 O O . TYR B 1 168 ? 14.5 -9.766 -10.539 1 96.94 168 TYR B O 1
ATOM 5275 N N . PRO B 1 169 ? 16.609 -9.938 -9.859 1 95.69 169 PRO B N 1
ATOM 5276 C CA . PRO B 1 169 ? 16.281 -9.195 -8.633 1 95.69 169 PRO B CA 1
ATOM 5277 C C . PRO B 1 169 ? 15.938 -7.734 -8.898 1 95.69 169 PRO B C 1
ATOM 5279 O O . PRO B 1 169 ? 15.297 -7.086 -8.07 1 95.69 169 PRO B O 1
ATOM 5282 N N . GLU B 1 170 ? 16.266 -7.227 -10.094 1 95.31 170 GLU B N 1
ATOM 5283 C CA . GLU B 1 170 ? 16.188 -5.801 -10.398 1 95.31 170 GLU B CA 1
ATOM 5284 C C . GLU B 1 170 ? 14.734 -5.363 -10.57 1 95.31 170 GLU B C 1
ATOM 5286 O O . GLU B 1 170 ? 14.43 -4.168 -10.523 1 95.31 170 GLU B O 1
ATOM 5291 N N . HIS B 1 171 ? 13.836 -6.285 -10.781 1 94.69 171 HIS B N 1
ATOM 5292 C CA . HIS B 1 171 ? 12.453 -5.906 -11.047 1 94.69 171 HIS B CA 1
ATOM 5293 C C . HIS B 1 171 ? 11.609 -5.984 -9.789 1 94.69 171 HIS B C 1
ATOM 5295 O O . HIS B 1 171 ? 10.414 -5.66 -9.812 1 94.69 171 HIS B O 1
ATOM 5301 N N . LEU B 1 172 ? 12.203 -6.375 -8.68 1 96.06 172 LEU B N 1
ATOM 5302 C CA . LEU B 1 172 ? 11.516 -6.414 -7.395 1 96.06 172 LEU B CA 1
ATOM 5303 C C . LEU B 1 172 ? 11.602 -5.066 -6.691 1 96.06 172 LEU B C 1
ATOM 5305 O O . LEU B 1 172 ? 12.688 -4.492 -6.566 1 96.06 172 LEU B O 1
ATOM 5309 N N . ASN B 1 173 ? 10.5 -4.52 -6.27 1 93 173 ASN B N 1
ATOM 5310 C CA . ASN B 1 173 ? 10.484 -3.252 -5.543 1 93 173 ASN B CA 1
ATOM 5311 C C . ASN B 1 173 ? 11.18 -3.373 -4.188 1 93 173 ASN B C 1
ATOM 5313 O O . ASN B 1 173 ? 11.602 -2.371 -3.611 1 93 173 ASN B O 1
ATOM 5317 N N . CYS B 1 174 ? 11.117 -4.539 -3.664 1 94.5 174 CYS B N 1
ATOM 5318 C CA . CYS B 1 174 ? 11.703 -4.883 -2.373 1 94.5 174 CYS B CA 1
ATOM 5319 C C . CYS B 1 174 ? 12.234 -6.312 -2.377 1 94.5 174 CYS B C 1
ATOM 5321 O O . CYS B 1 174 ? 11.602 -7.211 -2.941 1 94.5 174 CYS B O 1
ATOM 5323 N N . SER B 1 175 ? 13.406 -6.512 -1.736 1 97 175 SER B N 1
ATOM 5324 C CA . SER B 1 175 ? 14 -7.844 -1.712 1 97 175 SER B CA 1
ATOM 5325 C C . SER B 1 175 ? 13.188 -8.797 -0.845 1 97 175 SER B C 1
ATOM 5327 O O . SER B 1 175 ? 12.344 -8.367 -0.057 1 97 175 SER B O 1
ATOM 5329 N N . SER B 1 176 ? 13.469 -10.062 -1.076 1 97.88 176 SER B N 1
ATOM 5330 C CA . SER B 1 176 ? 12.703 -11.094 -0.378 1 97.88 176 SER B CA 1
ATOM 5331 C C . SER B 1 176 ? 12.883 -10.977 1.133 1 97.88 176 SER B C 1
ATOM 5333 O O . SER B 1 176 ? 11.914 -11.117 1.888 1 97.88 176 SER B O 1
ATOM 5335 N N . ASP B 1 177 ? 14.117 -10.703 1.637 1 97.25 177 ASP B N 1
ATOM 5336 C CA . ASP B 1 177 ? 14.375 -10.602 3.07 1 97.25 177 ASP B CA 1
ATOM 5337 C C . ASP B 1 177 ? 13.625 -9.422 3.684 1 97.25 177 ASP B C 1
ATOM 5339 O O . ASP B 1 177 ? 13.078 -9.531 4.781 1 97.25 177 ASP B O 1
ATOM 5343 N N . LYS B 1 178 ? 13.562 -8.305 2.975 1 97.12 178 LYS B N 1
ATOM 5344 C CA . LYS B 1 178 ? 12.906 -7.098 3.465 1 97.12 178 LYS B CA 1
ATOM 5345 C C . LYS B 1 178 ? 11.391 -7.266 3.477 1 97.12 178 LYS B C 1
ATOM 5347 O O . LYS B 1 178 ? 10.719 -6.84 4.418 1 97.12 178 LYS B O 1
ATOM 5352 N N . ILE B 1 179 ? 10.82 -7.875 2.43 1 97.38 179 ILE B N 1
ATOM 5353 C CA . ILE B 1 179 ? 9.367 -8.031 2.363 1 97.38 179 ILE B CA 1
ATOM 5354 C C . ILE B 1 179 ? 8.906 -9.008 3.449 1 97.38 179 ILE B C 1
ATOM 5356 O O . ILE B 1 179 ? 7.824 -8.836 4.02 1 97.38 179 ILE B O 1
ATOM 5360 N N . LEU B 1 180 ? 9.672 -10.047 3.656 1 97.06 180 LEU B N 1
ATOM 5361 C CA . LEU B 1 180 ? 9.344 -10.961 4.738 1 97.06 180 LEU B CA 1
ATOM 5362 C C . LEU B 1 180 ? 9.406 -10.258 6.09 1 97.06 180 LEU B C 1
ATOM 5364 O O . LEU B 1 180 ? 8.547 -10.484 6.953 1 97.06 180 LEU B O 1
ATOM 5368 N N . ALA B 1 181 ? 10.398 -9.398 6.289 1 97.19 181 ALA B N 1
ATOM 5369 C CA . ALA B 1 181 ? 10.508 -8.609 7.516 1 97.19 181 ALA B CA 1
ATOM 5370 C C . ALA B 1 181 ? 9.305 -7.68 7.68 1 97.19 181 ALA B C 1
ATOM 5372 O O . ALA B 1 181 ? 8.773 -7.539 8.781 1 97.19 181 ALA B O 1
ATOM 5373 N N . VAL B 1 182 ? 8.906 -7.02 6.605 1 97 182 VAL B N 1
ATOM 5374 C CA . VAL B 1 182 ? 7.73 -6.152 6.617 1 97 182 VAL B CA 1
ATOM 5375 C C . VAL B 1 182 ? 6.504 -6.957 7.031 1 97 182 VAL B C 1
ATOM 5377 O O . VAL B 1 182 ? 5.684 -6.488 7.828 1 97 182 VAL B O 1
ATOM 5380 N N . GLY B 1 183 ? 6.406 -8.18 6.457 1 95.88 183 GLY B N 1
ATOM 5381 C CA . GLY B 1 183 ? 5.281 -9.047 6.789 1 95.88 183 GLY B CA 1
ATOM 5382 C C . GLY B 1 183 ? 5.207 -9.391 8.266 1 95.88 183 GLY B C 1
ATOM 5383 O O . GLY B 1 183 ? 4.125 -9.641 8.797 1 95.88 183 GLY B O 1
ATOM 5384 N N . GLU B 1 184 ? 6.309 -9.398 8.945 1 94.94 184 GLU B N 1
ATOM 5385 C CA . GLU B 1 184 ? 6.355 -9.695 10.375 1 94.94 184 GLU B CA 1
ATOM 5386 C C . GLU B 1 184 ? 5.969 -8.477 11.203 1 94.94 184 GLU B C 1
ATOM 5388 O O . GLU B 1 184 ? 5.562 -8.609 12.359 1 94.94 184 GLU B O 1
ATOM 5393 N N . LEU B 1 185 ? 6.102 -7.305 10.641 1 95.62 185 LEU B N 1
ATOM 5394 C CA . LEU B 1 185 ? 5.898 -6.055 11.375 1 95.62 185 LEU B CA 1
ATOM 5395 C C . LEU B 1 185 ? 4.438 -5.613 11.297 1 95.62 185 LEU B C 1
ATOM 5397 O O . LEU B 1 185 ? 3.943 -4.934 12.195 1 95.62 185 LEU B O 1
ATOM 5401 N N . VAL B 1 186 ? 3.732 -5.949 10.227 1 96.38 186 VAL B N 1
ATOM 5402 C CA . VAL B 1 186 ? 2.379 -5.438 10.023 1 96.38 186 VAL B CA 1
ATOM 5403 C C . VAL B 1 186 ? 1.38 -6.59 10.062 1 96.38 186 VAL B C 1
ATOM 5405 O O . VAL B 1 186 ? 1.764 -7.758 9.953 1 96.38 186 VAL B O 1
ATOM 5408 N N . SER B 1 187 ? 0.087 -6.293 10.25 1 96.31 187 SER B N 1
ATOM 5409 C CA . SER B 1 187 ? -0.951 -7.32 10.242 1 96.31 187 SER B CA 1
ATOM 5410 C C . SER B 1 187 ? -1.155 -7.898 8.852 1 96.31 187 SER B C 1
ATOM 5412 O O . SER B 1 187 ? -0.809 -7.262 7.852 1 96.31 187 SER B O 1
ATOM 5414 N N . ASN B 1 188 ? -1.699 -9.117 8.75 1 96.81 188 ASN B N 1
ATOM 5415 C CA . ASN B 1 188 ? -2.023 -9.727 7.465 1 96.81 188 ASN B CA 1
ATOM 5416 C C . ASN B 1 188 ? -2.947 -8.836 6.637 1 96.81 188 ASN B C 1
ATOM 5418 O O . ASN B 1 188 ? -2.758 -8.695 5.426 1 96.81 188 ASN B O 1
ATOM 5422 N N . LYS B 1 189 ? -3.887 -8.281 7.297 1 96.56 189 LYS B N 1
ATOM 5423 C CA . LYS B 1 189 ? -4.844 -7.414 6.621 1 96.56 189 LYS B CA 1
ATOM 5424 C C . LYS B 1 189 ? -4.145 -6.219 5.98 1 96.56 189 LYS B C 1
ATOM 5426 O O . LYS B 1 189 ? -4.426 -5.867 4.832 1 96.56 189 LYS B O 1
ATOM 5431 N N . LEU B 1 190 ? -3.256 -5.574 6.719 1 96.62 190 LEU B N 1
ATOM 5432 C CA . LEU B 1 190 ? -2.535 -4.414 6.211 1 96.62 190 LEU B CA 1
ATOM 5433 C C . LEU B 1 190 ? -1.589 -4.812 5.082 1 96.62 190 LEU B C 1
ATOM 5435 O O . LEU B 1 190 ? -1.462 -4.094 4.09 1 96.62 190 LEU B O 1
ATOM 5439 N N . LEU B 1 191 ? -0.902 -5.914 5.281 1 97.25 191 LEU B N 1
ATOM 5440 C CA . LEU B 1 191 ? -0.023 -6.422 4.23 1 97.25 191 LEU B CA 1
ATOM 5441 C C . LEU B 1 191 ? -0.791 -6.625 2.93 1 97.25 191 LEU B C 1
ATOM 5443 O O . LEU B 1 191 ? -0.318 -6.242 1.858 1 97.25 191 LEU B O 1
ATOM 5447 N N . ASP B 1 192 ? -1.935 -7.23 3.02 1 97.5 192 ASP B N 1
ATOM 5448 C CA . ASP B 1 192 ? -2.775 -7.461 1.85 1 97.5 192 ASP B CA 1
ATOM 5449 C C . ASP B 1 192 ? -3.225 -6.141 1.226 1 97.5 192 ASP B C 1
ATOM 5451 O O . ASP B 1 192 ? -3.326 -6.031 0.002 1 97.5 192 ASP B O 1
ATOM 5455 N N . ALA B 1 193 ? -3.506 -5.168 2.053 1 95.94 193 ALA B N 1
ATOM 5456 C CA . ALA B 1 193 ? -3.914 -3.857 1.556 1 95.94 193 ALA B CA 1
ATOM 5457 C C . ALA B 1 193 ? -2.779 -3.188 0.787 1 95.94 193 ALA B C 1
ATOM 5459 O O . ALA B 1 193 ? -3.021 -2.414 -0.143 1 95.94 193 ALA B O 1
ATOM 5460 N N . MET B 1 194 ? -1.555 -3.479 1.129 1 96.56 194 MET B N 1
ATOM 5461 C CA . MET B 1 194 ? -0.383 -2.863 0.511 1 96.56 194 MET B CA 1
ATOM 5462 C C . MET B 1 194 ? 0.015 -3.607 -0.76 1 96.56 194 MET B C 1
ATOM 5464 O O . MET B 1 194 ? 0.974 -3.225 -1.434 1 96.56 194 MET B O 1
ATOM 5468 N N . GLU B 1 195 ? -0.683 -4.625 -1.14 1 96.19 195 GLU B N 1
ATOM 5469 C CA . GLU B 1 195 ? -0.346 -5.547 -2.221 1 96.19 195 GLU B CA 1
ATOM 5470 C C . GLU B 1 195 ? -0.089 -4.797 -3.525 1 96.19 195 GLU B C 1
ATOM 5472 O O . GLU B 1 195 ? 0.923 -5.023 -4.191 1 96.19 195 GLU B O 1
ATOM 5477 N N . PRO B 1 196 ? -0.946 -3.873 -3.889 1 94.56 196 PRO B N 1
ATOM 5478 C CA . PRO B 1 196 ? -0.739 -3.232 -5.191 1 94.56 196 PRO B CA 1
ATOM 5479 C C . PRO B 1 196 ? 0.607 -2.52 -5.289 1 94.56 196 PRO B C 1
ATOM 5481 O O . PRO B 1 196 ? 1.248 -2.545 -6.344 1 94.56 196 PRO B O 1
ATOM 5484 N N . SER B 1 197 ? 1.028 -1.979 -4.207 1 95.12 197 SER B N 1
ATOM 5485 C CA . SER B 1 197 ? 2.293 -1.249 -4.207 1 95.12 197 SER B CA 1
ATOM 5486 C C . SER B 1 197 ? 3.48 -2.203 -4.148 1 95.12 197 SER B C 1
ATOM 5488 O O . SER B 1 197 ? 4.523 -1.94 -4.75 1 95.12 197 SER B O 1
ATOM 5490 N N . LEU B 1 198 ? 3.324 -3.277 -3.426 1 96.19 198 LEU B N 1
ATOM 5491 C CA . LEU B 1 198 ? 4.41 -4.234 -3.244 1 96.19 198 LEU B CA 1
ATOM 5492 C C . LEU B 1 198 ? 4.625 -5.062 -4.508 1 96.19 198 LEU B C 1
ATOM 5494 O O . LEU B 1 198 ? 5.762 -5.285 -4.922 1 96.19 198 LEU B O 1
ATOM 5498 N N . VAL B 1 199 ? 3.551 -5.461 -5.109 1 95.94 199 VAL B N 1
ATOM 5499 C CA . VAL B 1 199 ? 3.594 -6.297 -6.305 1 95.94 199 VAL B CA 1
ATOM 5500 C C . VAL B 1 199 ? 4.125 -5.488 -7.484 1 95.94 199 VAL B C 1
ATOM 5502 O O . VAL B 1 199 ? 4.852 -6.016 -8.328 1 95.94 199 VAL B O 1
ATOM 5505 N N . GLY B 1 200 ? 3.768 -4.219 -7.488 1 93.5 200 GLY B N 1
ATOM 5506 C CA . GLY B 1 200 ? 4.281 -3.328 -8.516 1 93.5 200 GLY B CA 1
ATOM 5507 C C . GLY B 1 200 ? 3.857 -3.729 -9.922 1 93.5 200 GLY B C 1
ATOM 5508 O O . GLY B 1 200 ? 2.67 -3.926 -10.18 1 93.5 200 GLY B O 1
ATOM 5509 N N . SER B 1 201 ? 4.812 -4.031 -10.781 1 93.38 201 SER B N 1
ATOM 5510 C CA . SER B 1 201 ? 4.574 -4.266 -12.195 1 93.38 201 SER B CA 1
ATOM 5511 C C . SER B 1 201 ? 4.129 -5.703 -12.453 1 93.38 201 SER B C 1
ATOM 5513 O O . SER B 1 201 ? 3.73 -6.043 -13.57 1 93.38 201 SER B O 1
ATOM 5515 N N . PHE B 1 202 ? 4.195 -6.555 -11.5 1 95.88 202 PHE B N 1
ATOM 5516 C CA . PHE B 1 202 ? 3.746 -7.93 -11.68 1 95.88 202 PHE B CA 1
ATOM 5517 C C . PHE B 1 202 ? 2.23 -7.984 -11.828 1 95.88 202 PHE B C 1
ATOM 5519 O O . PHE B 1 202 ? 1.508 -7.238 -11.172 1 95.88 202 PHE B O 1
ATOM 5526 N N . PRO B 1 203 ? 1.729 -8.859 -12.602 1 94.12 203 PRO B N 1
ATOM 5527 C CA . PRO B 1 203 ? 0.29 -8.906 -12.867 1 94.12 203 PRO B CA 1
ATOM 5528 C C . PRO B 1 203 ? -0.506 -9.5 -11.711 1 94.12 203 PRO B C 1
ATOM 5530 O O . PRO B 1 203 ? -1.718 -9.289 -11.617 1 94.12 203 PRO B O 1
ATOM 5533 N N . ASN B 1 204 ? 0.136 -10.344 -10.867 1 94.38 204 ASN B N 1
ATOM 5534 C CA . ASN B 1 204 ? -0.572 -10.992 -9.766 1 94.38 204 ASN B CA 1
ATOM 5535 C C . ASN B 1 204 ? 0.387 -11.445 -8.672 1 94.38 204 ASN B C 1
ATOM 5537 O O . ASN B 1 204 ? 1.605 -11.344 -8.828 1 94.38 204 ASN B O 1
ATOM 5541 N N . THR B 1 205 ? -0.164 -11.945 -7.59 1 96.56 205 THR B N 1
ATOM 5542 C CA . THR B 1 205 ? 0.638 -12.32 -6.43 1 96.56 205 THR B CA 1
ATOM 5543 C C . THR B 1 205 ? 1.413 -13.609 -6.707 1 96.56 205 THR B C 1
ATOM 5545 O O . THR B 1 205 ? 2.506 -13.805 -6.176 1 96.56 205 THR B O 1
ATOM 5548 N N . TYR B 1 206 ? 0.937 -14.453 -7.574 1 96.44 206 TYR B N 1
ATOM 5549 C CA . TYR B 1 206 ? 1.602 -15.719 -7.875 1 96.44 206 TYR B CA 1
ATOM 5550 C C . TYR B 1 206 ? 2.949 -15.477 -8.547 1 96.44 206 TYR B C 1
ATOM 5552 O O . TYR B 1 206 ? 3.986 -15.922 -8.047 1 96.44 206 TYR B O 1
ATOM 5560 N N . THR B 1 207 ? 2.936 -14.797 -9.656 1 97.62 207 THR B N 1
ATOM 5561 C CA . THR B 1 207 ? 4.18 -14.539 -10.367 1 97.62 207 THR B CA 1
ATOM 5562 C C . THR B 1 207 ? 5.141 -13.727 -9.5 1 97.62 207 THR B C 1
ATOM 5564 O O . THR B 1 207 ? 6.344 -14 -9.477 1 97.62 207 THR B O 1
ATOM 5567 N N . TYR B 1 208 ? 4.586 -12.797 -8.75 1 98.12 208 TYR B N 1
ATOM 5568 C CA . TYR B 1 208 ? 5.379 -11.953 -7.867 1 98.12 208 TYR B CA 1
ATOM 5569 C C . TYR B 1 208 ? 6.078 -12.789 -6.797 1 98.12 208 TYR B C 1
ATOM 5571 O O . TYR B 1 208 ? 7.289 -12.664 -6.598 1 98.12 208 TYR B O 1
ATOM 5579 N N . THR B 1 209 ? 5.344 -13.648 -6.133 1 98.5 209 THR B N 1
ATOM 5580 C CA . THR B 1 209 ? 5.914 -14.391 -5.016 1 98.5 209 THR B CA 1
ATOM 5581 C C . THR B 1 209 ? 6.855 -15.484 -5.516 1 98.5 209 THR B C 1
ATOM 5583 O O . THR B 1 209 ? 7.805 -15.859 -4.828 1 98.5 209 THR B O 1
ATOM 5586 N N . LYS B 1 210 ? 6.617 -15.992 -6.695 1 98.69 210 LYS B N 1
ATOM 5587 C CA . LYS B 1 210 ? 7.586 -16.922 -7.277 1 98.69 210 LYS B CA 1
ATOM 5588 C C . LYS B 1 210 ? 8.898 -16.203 -7.609 1 98.69 210 LYS B C 1
ATOM 5590 O O . LYS B 1 210 ? 9.977 -16.781 -7.457 1 98.69 210 LYS B O 1
ATOM 5595 N N . ALA B 1 211 ? 8.797 -15.008 -8.109 1 98.69 211 ALA B N 1
ATOM 5596 C CA . ALA B 1 211 ? 10 -14.203 -8.312 1 98.69 211 ALA B CA 1
ATOM 5597 C C . ALA B 1 211 ? 10.727 -13.969 -6.988 1 98.69 211 ALA B C 1
ATOM 5599 O O . ALA B 1 211 ? 11.961 -14.055 -6.934 1 98.69 211 ALA B O 1
ATOM 5600 N N . LEU B 1 212 ? 9.969 -13.672 -5.973 1 98.62 212 LEU B N 1
ATOM 5601 C CA . LEU B 1 212 ? 10.555 -13.461 -4.652 1 98.62 212 LEU B CA 1
ATOM 5602 C C . LEU B 1 212 ? 11.234 -14.734 -4.152 1 98.62 212 LEU B C 1
ATOM 5604 O O . LEU B 1 212 ? 12.289 -14.672 -3.52 1 98.62 212 LEU B O 1
ATOM 5608 N N . ALA B 1 213 ? 10.602 -15.867 -4.367 1 98.75 213 ALA B N 1
ATOM 5609 C CA . ALA B 1 213 ? 11.188 -17.141 -3.961 1 98.75 213 ALA B CA 1
ATOM 5610 C C . ALA B 1 213 ? 12.547 -17.344 -4.625 1 98.75 213 ALA B C 1
ATOM 5612 O O . ALA B 1 213 ? 13.484 -17.844 -3.992 1 98.75 213 ALA B O 1
ATOM 5613 N N . GLU B 1 214 ? 12.656 -17.047 -5.863 1 98.62 214 GLU B N 1
ATOM 5614 C CA . GLU B 1 214 ? 13.945 -17.125 -6.539 1 98.62 214 GLU B CA 1
ATOM 5615 C C . GLU B 1 214 ? 14.969 -16.188 -5.898 1 98.62 214 GLU B C 1
ATOM 5617 O O . GLU B 1 214 ? 16.156 -16.516 -5.816 1 98.62 214 GLU B O 1
ATOM 5622 N N . ASP B 1 215 ? 14.484 -15.008 -5.516 1 98.5 215 ASP B N 1
ATOM 5623 C CA . ASP B 1 215 ? 15.375 -14.078 -4.836 1 98.5 215 ASP B CA 1
ATOM 5624 C C . ASP B 1 215 ? 15.875 -14.656 -3.518 1 98.5 215 ASP B C 1
ATOM 5626 O O . ASP B 1 215 ? 17.016 -14.422 -3.125 1 98.5 215 ASP B O 1
ATOM 5630 N N . VAL B 1 216 ? 15.031 -15.32 -2.779 1 98.44 216 VAL B N 1
ATOM 5631 C CA . VAL B 1 216 ? 15.461 -16.016 -1.57 1 98.44 216 VAL B CA 1
ATOM 5632 C C . VAL B 1 216 ? 16.609 -16.953 -1.896 1 98.44 216 VAL B C 1
ATOM 5634 O O . VAL B 1 216 ? 17.625 -16.984 -1.179 1 98.44 216 VAL B O 1
ATOM 5637 N N . ILE B 1 217 ? 16.469 -17.734 -2.955 1 98.25 217 ILE B N 1
ATOM 5638 C CA . ILE B 1 217 ? 17.484 -18.703 -3.359 1 98.25 217 ILE B CA 1
ATOM 5639 C C . ILE B 1 217 ? 18.781 -17.984 -3.715 1 98.25 217 ILE B C 1
ATOM 5641 O O . ILE B 1 217 ? 19.859 -18.391 -3.279 1 98.25 217 ILE B O 1
ATOM 5645 N N . LEU B 1 218 ? 18.641 -16.953 -4.508 1 97.19 218 LEU B N 1
ATOM 5646 C CA . LEU B 1 218 ? 19.812 -16.172 -4.891 1 97.19 218 LEU B CA 1
ATOM 5647 C C . LEU B 1 218 ? 20.578 -15.711 -3.66 1 97.19 218 LEU B C 1
ATOM 5649 O O . LEU B 1 218 ? 21.812 -15.758 -3.639 1 97.19 218 LEU B O 1
ATOM 5653 N N . ARG B 1 219 ? 19.875 -15.367 -2.629 1 96.19 219 ARG B N 1
ATOM 5654 C CA . ARG B 1 219 ? 20.469 -14.719 -1.467 1 96.19 219 ARG B CA 1
ATOM 5655 C C . ARG B 1 219 ? 20.906 -15.75 -0.434 1 96.19 219 ARG B C 1
ATOM 5657 O O . ARG B 1 219 ? 21.906 -15.539 0.274 1 96.19 219 ARG B O 1
ATOM 5664 N N . GLU B 1 220 ? 20.188 -16.875 -0.406 1 96.25 220 GLU B N 1
ATOM 5665 C CA . GLU B 1 220 ? 20.359 -17.672 0.808 1 96.25 220 GLU B CA 1
ATOM 5666 C C . GLU B 1 220 ? 20.766 -19.094 0.478 1 96.25 220 GLU B C 1
ATOM 5668 O O . GLU B 1 220 ? 21.094 -19.875 1.375 1 96.25 220 GLU B O 1
ATOM 5673 N N . ALA B 1 221 ? 20.766 -19.547 -0.711 1 95.44 221 ALA B N 1
ATOM 5674 C CA . ALA B 1 221 ? 21.047 -20.938 -1.059 1 95.44 221 ALA B CA 1
ATOM 5675 C C . ALA B 1 221 ? 22.469 -21.312 -0.678 1 95.44 221 ALA B C 1
ATOM 5677 O O . ALA B 1 221 ? 22.734 -22.453 -0.253 1 95.44 221 ALA B O 1
ATOM 5678 N N . GLY B 1 222 ? 23.469 -20.328 -0.806 1 91.31 222 GLY B N 1
ATOM 5679 C CA . GLY B 1 222 ? 24.859 -20.609 -0.505 1 91.31 222 GLY B CA 1
ATOM 5680 C C . GLY B 1 222 ? 25.453 -21.688 -1.394 1 91.31 222 GLY B C 1
ATOM 5681 O O . GLY B 1 222 ? 25.375 -21.594 -2.621 1 91.31 222 GLY B O 1
ATOM 5682 N N . ILE B 1 223 ? 25.938 -22.797 -0.799 1 90.56 223 ILE B N 1
ATOM 5683 C CA . ILE B 1 223 ? 26.688 -23.797 -1.553 1 90.56 223 ILE B CA 1
ATOM 5684 C C . ILE B 1 223 ? 25.812 -25.016 -1.793 1 90.56 223 ILE B C 1
ATOM 5686 O O . ILE B 1 223 ? 26.297 -26.078 -2.201 1 90.56 223 ILE B O 1
ATOM 5690 N N . LEU B 1 224 ? 24.562 -24.953 -1.536 1 94.31 224 LEU B N 1
ATOM 5691 C CA . LEU B 1 224 ? 23.656 -26.078 -1.761 1 94.31 224 LEU B CA 1
ATOM 5692 C C . LEU B 1 224 ? 23.672 -26.5 -3.225 1 94.31 224 LEU B C 1
ATOM 5694 O O . LEU B 1 224 ? 23.734 -25.656 -4.121 1 94.31 224 LEU B O 1
ATOM 5698 N N . PRO B 1 225 ? 23.703 -27.828 -3.49 1 95.62 225 PRO B N 1
ATOM 5699 C CA . PRO B 1 225 ? 23.516 -28.297 -4.867 1 95.62 225 PRO B CA 1
ATOM 5700 C C . PRO B 1 225 ? 22.094 -28.078 -5.375 1 95.62 225 PRO B C 1
ATOM 5702 O O . PRO B 1 225 ? 21.281 -29.016 -5.379 1 95.62 225 PRO B O 1
ATOM 5705 N N . LEU B 1 226 ? 21.875 -26.859 -5.824 1 96.94 226 LEU B N 1
ATOM 5706 C CA . LEU B 1 226 ? 20.5 -26.422 -6.09 1 96.94 226 LEU B CA 1
ATOM 5707 C C . LEU B 1 226 ? 20.359 -25.906 -7.516 1 96.94 226 LEU B C 1
ATOM 5709 O O . LEU B 1 226 ? 21.266 -25.281 -8.047 1 96.94 226 LEU B O 1
ATOM 5713 N N . CYS B 1 227 ? 19.25 -26.25 -8.141 1 97.44 227 CYS B N 1
ATOM 5714 C CA . CYS B 1 227 ? 18.859 -25.625 -9.398 1 97.44 227 CYS B CA 1
ATOM 5715 C C . CYS B 1 227 ? 17.406 -25.156 -9.352 1 97.44 227 CYS B C 1
ATOM 5717 O O . CYS B 1 227 ? 16.656 -25.531 -8.445 1 97.44 227 CYS B O 1
ATOM 5719 N N . ILE B 1 228 ? 17.062 -24.25 -10.266 1 98.5 228 ILE B N 1
ATOM 5720 C CA . ILE B 1 228 ? 15.695 -23.766 -10.391 1 98.5 228 ILE B CA 1
ATOM 5721 C C . ILE B 1 228 ? 15.086 -24.266 -11.703 1 98.5 228 ILE B C 1
ATOM 5723 O O . ILE B 1 228 ? 15.711 -24.156 -12.758 1 98.5 228 ILE B O 1
ATOM 5727 N N . PHE B 1 229 ? 13.969 -24.875 -11.625 1 98.75 229 PHE B N 1
ATOM 5728 C CA . PHE B 1 229 ? 13.195 -25.328 -12.781 1 98.75 229 PHE B CA 1
ATOM 5729 C C . PHE B 1 229 ? 12.008 -24.406 -13.023 1 98.75 229 PHE B C 1
ATOM 5731 O O . PHE B 1 229 ? 11.164 -24.219 -12.141 1 98.75 229 PHE B O 1
ATOM 5738 N N . ARG B 1 230 ? 11.891 -23.797 -14.25 1 98.81 230 ARG B N 1
ATOM 5739 C CA . ARG B 1 230 ? 10.844 -22.859 -14.625 1 98.81 230 ARG B CA 1
ATOM 5740 C C . ARG B 1 230 ? 9.953 -23.422 -15.719 1 98.81 230 ARG B C 1
ATOM 5742 O O . ARG B 1 230 ? 10.102 -23.078 -16.891 1 98.81 230 ARG B O 1
ATOM 5749 N N . PRO B 1 231 ? 8.984 -24.203 -15.344 1 98.5 231 PRO B N 1
ATOM 5750 C CA . PRO B 1 231 ? 8.039 -24.641 -16.375 1 98.5 231 PRO B CA 1
ATOM 5751 C C . PRO B 1 231 ? 7.066 -23.547 -16.797 1 98.5 231 PRO B C 1
ATOM 5753 O O . PRO B 1 231 ? 6.664 -22.719 -15.969 1 98.5 231 PRO B O 1
ATOM 5756 N N . ALA B 1 232 ? 6.715 -23.531 -18.078 1 97.56 232 ALA B N 1
ATOM 5757 C CA . ALA B 1 232 ? 5.648 -22.641 -18.531 1 97.56 232 ALA B CA 1
ATOM 5758 C C . ALA B 1 232 ? 4.277 -23.172 -18.125 1 97.56 232 ALA B C 1
ATOM 5760 O O . ALA B 1 232 ? 4.113 -23.703 -17.031 1 97.56 232 ALA B O 1
ATOM 5761 N N . ILE B 1 233 ? 3.24 -22.953 -18.891 1 95.62 233 ILE B N 1
ATOM 5762 C CA . ILE B 1 233 ? 1.892 -23.375 -18.516 1 95.62 233 ILE B CA 1
ATOM 5763 C C . ILE B 1 233 ? 1.76 -24.891 -18.656 1 95.62 233 ILE B C 1
ATOM 5765 O O . ILE B 1 233 ? 1.684 -25.406 -19.766 1 95.62 233 ILE B O 1
ATOM 5769 N N . ILE B 1 234 ? 1.727 -25.547 -17.531 1 96.31 234 ILE B N 1
ATOM 5770 C CA . ILE B 1 234 ? 1.637 -27 -17.516 1 96.31 234 ILE B CA 1
ATOM 5771 C C . ILE B 1 234 ? 0.206 -27.438 -17.828 1 96.31 234 ILE B C 1
ATOM 5773 O O . ILE B 1 234 ? -0.74 -26.984 -17.188 1 96.31 234 ILE B O 1
ATOM 5777 N N . MET B 1 235 ? 0.076 -28.25 -18.781 1 94.75 235 MET B N 1
ATOM 5778 C CA . MET B 1 235 ? -1.218 -28.797 -19.188 1 94.75 235 MET B CA 1
ATOM 5779 C C . MET B 1 235 ? -1.286 -30.297 -18.922 1 94.75 235 MET B C 1
ATOM 5781 O O . MET B 1 235 ? -0.523 -30.828 -18.109 1 94.75 235 MET B O 1
ATOM 5785 N N . SER B 1 236 ? -2.201 -31.016 -19.516 1 95.75 236 SER B N 1
ATOM 5786 C CA . SER B 1 236 ? -2.396 -32.438 -19.312 1 95.75 236 SER B CA 1
ATOM 5787 C C . SER B 1 236 ? -1.156 -33.25 -19.719 1 95.75 236 SER B C 1
ATOM 5789 O O . SER B 1 236 ? -0.305 -32.719 -20.453 1 95.75 236 SER B O 1
ATOM 5791 N N . ALA B 1 237 ? -1.102 -34.438 -19.234 1 97.31 237 ALA B N 1
ATOM 5792 C CA . ALA B 1 237 ? -0.053 -35.344 -19.719 1 97.31 237 ALA B CA 1
ATOM 5793 C C . ALA B 1 237 ? -0.216 -35.625 -21.203 1 97.31 237 ALA B C 1
ATOM 5795 O O . ALA B 1 237 ? -1.332 -35.594 -21.734 1 97.31 237 ALA B O 1
ATOM 5796 N N . TYR B 1 238 ? 0.857 -35.812 -21.844 1 97.56 238 TYR B N 1
ATOM 5797 C CA . TYR B 1 238 ? 0.846 -36.125 -23.266 1 97.56 238 TYR B CA 1
ATOM 5798 C C . TYR B 1 238 ? 0.791 -37.625 -23.516 1 97.56 238 TYR B C 1
ATOM 5800 O O . TYR B 1 238 ? -0.209 -38.125 -24.016 1 97.56 238 TYR B O 1
ATOM 5808 N N . LYS B 1 239 ? 1.793 -38.312 -22.984 1 96.12 239 LYS B N 1
ATOM 5809 C CA . LYS B 1 239 ? 1.92 -39.719 -23.312 1 96.12 239 LYS B CA 1
ATOM 5810 C C . LYS B 1 239 ? 1.87 -40.594 -22.047 1 96.12 239 LYS B C 1
ATOM 5812 O O . LYS B 1 239 ? 1.383 -41.719 -22.094 1 96.12 239 LYS B O 1
ATOM 5817 N N . GLU B 1 240 ? 2.377 -40.125 -21 1 95.06 240 GLU B N 1
ATOM 5818 C CA . GLU B 1 240 ? 2.521 -40.938 -19.781 1 95.06 240 GLU B CA 1
ATOM 5819 C C . GLU B 1 240 ? 2.182 -40.125 -18.531 1 95.06 240 GLU B C 1
ATOM 5821 O O . GLU B 1 240 ? 2.303 -38.875 -18.531 1 95.06 240 GLU B O 1
ATOM 5826 N N . PRO B 1 241 ? 1.826 -40.781 -17.484 1 94.31 241 PRO B N 1
ATOM 5827 C CA . PRO B 1 241 ? 1.543 -42.188 -17.375 1 94.31 241 PRO B CA 1
ATOM 5828 C C . PRO B 1 241 ? 0.257 -42.594 -18.109 1 94.31 241 PRO B C 1
ATOM 5830 O O . PRO B 1 241 ? 0.103 -43.75 -18.5 1 94.31 241 PRO B O 1
ATOM 5833 N N . LEU B 1 242 ? -0.687 -41.656 -18.109 1 95.5 242 LEU B N 1
ATOM 5834 C CA . LEU B 1 242 ? -1.917 -41.844 -18.875 1 95.5 242 LEU B CA 1
ATOM 5835 C C . LEU B 1 242 ? -2.086 -40.719 -19.906 1 95.5 242 LEU B C 1
ATOM 5837 O O . LEU B 1 242 ? -1.931 -39.562 -19.578 1 95.5 242 LEU B O 1
ATOM 5841 N N . VAL B 1 243 ? -2.428 -41.156 -21.078 1 96.38 243 VAL B N 1
ATOM 5842 C CA . VAL B 1 243 ? -2.586 -40.188 -22.156 1 96.38 243 VAL B CA 1
ATOM 5843 C C . VAL B 1 243 ? -3.691 -39.188 -21.812 1 96.38 243 VAL B C 1
ATOM 5845 O O . VAL B 1 243 ? -4.816 -39.594 -21.5 1 96.38 243 VAL B O 1
ATOM 5848 N N . GLY B 1 244 ? -3.316 -37.906 -21.812 1 96.12 244 GLY B N 1
ATOM 5849 C CA . GLY B 1 244 ? -4.281 -36.844 -21.609 1 96.12 244 GLY B CA 1
ATOM 5850 C C . GLY B 1 244 ? -4.699 -36.656 -20.172 1 96.12 244 GLY B C 1
ATOM 5851 O O . GLY B 1 244 ? -5.625 -35.906 -19.859 1 96.12 244 GLY B O 1
ATOM 5852 N N . TRP B 1 245 ? -4.051 -37.281 -19.281 1 96.44 245 TRP B N 1
ATOM 5853 C CA . TRP B 1 245 ? -4.461 -37.219 -17.875 1 96.44 245 TRP B CA 1
ATOM 5854 C C . TRP B 1 245 ? -4.352 -35.812 -17.312 1 96.44 245 TRP B C 1
ATOM 5856 O O . TRP B 1 245 ? -3.373 -35.125 -17.562 1 96.44 245 TRP B O 1
ATOM 5866 N N . VAL B 1 246 ? -5.367 -35.406 -16.594 1 94.31 246 VAL B N 1
ATOM 5867 C CA . VAL B 1 246 ? -5.43 -34.125 -15.875 1 94.31 246 VAL B CA 1
ATOM 5868 C C . VAL B 1 246 ? -6.371 -34.281 -14.68 1 94.31 246 VAL B C 1
ATOM 5870 O O . VAL B 1 246 ? -7.312 -35.062 -14.711 1 94.31 246 VAL B O 1
ATOM 5873 N N . ASP B 1 247 ? -6.027 -33.594 -13.625 1 89.81 247 ASP B N 1
ATOM 5874 C CA . ASP B 1 247 ? -6.887 -33.812 -12.461 1 89.81 247 ASP B CA 1
ATOM 5875 C C . ASP B 1 247 ? -7.465 -32.469 -11.961 1 89.81 247 ASP B C 1
ATOM 5877 O O . ASP B 1 247 ? -8.078 -32.438 -10.891 1 89.81 247 ASP B O 1
ATOM 5881 N N . ASN B 1 248 ? -7.188 -31.438 -12.672 1 86.06 248 ASN B N 1
ATOM 5882 C CA . ASN B 1 248 ? -7.738 -30.172 -12.227 1 86.06 248 ASN B CA 1
ATOM 5883 C C . ASN B 1 248 ? -7.957 -29.219 -13.398 1 86.06 248 ASN B C 1
ATOM 5885 O O . ASN B 1 248 ? -7.449 -29.453 -14.5 1 86.06 248 ASN B O 1
ATOM 5889 N N . LEU B 1 249 ? -8.859 -28.203 -13.109 1 82.31 249 LEU B N 1
ATOM 5890 C CA . LEU B 1 249 ? -9.172 -27.188 -14.109 1 82.31 249 LEU B CA 1
ATOM 5891 C C . LEU B 1 249 ? -8.289 -25.953 -13.93 1 82.31 249 LEU B C 1
ATOM 5893 O O . LEU B 1 249 ? -8.578 -25.109 -13.086 1 82.31 249 LEU B O 1
ATOM 5897 N N . PHE B 1 250 ? -7.152 -26.062 -14.547 1 76.12 250 PHE B N 1
ATOM 5898 C CA . PHE B 1 250 ? -6.32 -24.875 -14.398 1 76.12 250 PHE B CA 1
ATOM 5899 C C . PHE B 1 250 ? -6.25 -24.109 -15.703 1 76.12 250 PHE B C 1
ATOM 5901 O O . PHE B 1 250 ? -6.367 -24.688 -16.781 1 76.12 250 PHE B O 1
ATOM 5908 N N . GLY B 1 251 ? -6.172 -22.734 -15.633 1 78.75 251 GLY B N 1
ATOM 5909 C CA . GLY B 1 251 ? -5.836 -21.797 -16.688 1 78.75 251 GLY B CA 1
ATOM 5910 C C . GLY B 1 251 ? -6.605 -22.031 -17.969 1 78.75 251 GLY B C 1
ATOM 5911 O O . GLY B 1 251 ? -7.82 -21.844 -18.016 1 78.75 251 GLY B O 1
ATOM 5912 N N . PRO B 1 252 ? -5.898 -22.578 -18.953 1 82.19 252 PRO B N 1
ATOM 5913 C CA . PRO B 1 252 ? -6.473 -22.766 -20.281 1 82.19 252 PRO B CA 1
ATOM 5914 C C . PRO B 1 252 ? -7.484 -23.906 -20.328 1 82.19 252 PRO B C 1
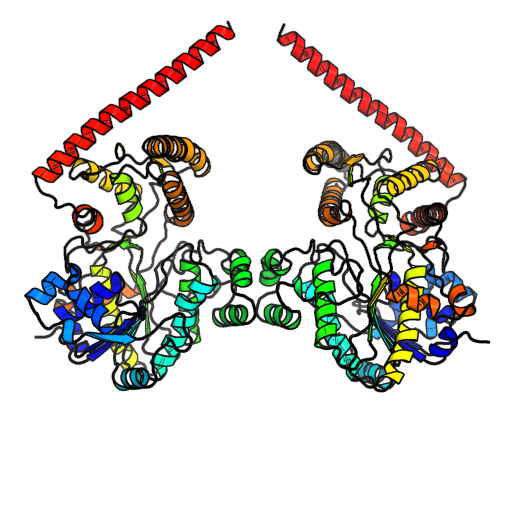ATOM 5916 O O . PRO B 1 252 ? -8.461 -23.844 -21.078 1 82.19 252 PRO B O 1
ATOM 5919 N N . LEU B 1 253 ? -7.301 -24.875 -19.531 1 85.94 253 LEU B N 1
ATOM 5920 C CA . LEU B 1 253 ? -8.219 -26 -19.516 1 85.94 253 LEU B CA 1
ATOM 5921 C C . LEU B 1 253 ? -9.586 -25.578 -18.984 1 85.94 253 LEU B C 1
ATOM 5923 O O . LEU B 1 253 ? -10.617 -26.109 -19.406 1 85.94 253 LEU B O 1
ATOM 5927 N N . ALA B 1 254 ? -9.492 -24.703 -18.078 1 85.88 254 ALA B N 1
ATOM 5928 C CA . ALA B 1 254 ? -10.75 -24.188 -17.547 1 85.88 254 ALA B CA 1
ATOM 5929 C C . ALA B 1 254 ? -11.539 -23.422 -18.609 1 85.88 254 ALA B C 1
ATOM 5931 O O . ALA B 1 254 ? -12.766 -23.516 -18.672 1 85.88 254 ALA B O 1
ATOM 5932 N N . LEU B 1 255 ? -10.852 -22.734 -19.375 1 83.5 255 LEU B N 1
ATOM 5933 C CA . LEU B 1 255 ? -11.484 -22.016 -20.469 1 83.5 255 LEU B CA 1
ATOM 5934 C C . LEU B 1 255 ? -12.094 -22.984 -21.469 1 83.5 255 LEU B C 1
ATOM 5936 O O . LEU B 1 255 ? -13.227 -22.781 -21.938 1 83.5 255 LEU B O 1
ATOM 5940 N N . CYS B 1 256 ? -11.398 -24 -21.75 1 88.5 256 CYS B N 1
ATOM 5941 C CA . CYS B 1 256 ? -11.867 -25.016 -22.688 1 88.5 256 CYS B CA 1
ATOM 5942 C C . CYS B 1 256 ? -13.094 -25.734 -22.141 1 88.5 256 CYS B C 1
ATOM 5944 O O . CYS B 1 256 ? -14.086 -25.906 -22.859 1 88.5 256 CYS B O 1
ATOM 5946 N N . PHE B 1 257 ? -12.969 -26.094 -20.922 1 91.12 257 PHE B N 1
ATOM 5947 C CA . PHE B 1 257 ? -14.047 -26.859 -20.312 1 91.12 257 PHE B CA 1
ATOM 5948 C C . PHE B 1 257 ? -15.289 -26 -20.125 1 91.12 257 PHE B C 1
ATOM 5950 O O . PHE B 1 257 ? -16.406 -26.453 -20.359 1 91.12 257 PHE B O 1
ATOM 5957 N N . GLY B 1 258 ? -15.07 -24.812 -19.656 1 89.12 258 GLY B N 1
ATOM 5958 C CA . GLY B 1 258 ? -16.188 -23.875 -19.516 1 89.12 258 GLY B CA 1
ATOM 5959 C C . GLY B 1 258 ? -16.875 -23.578 -20.828 1 89.12 258 GLY B C 1
ATOM 5960 O O . GLY B 1 258 ? -18.094 -23.453 -20.875 1 89.12 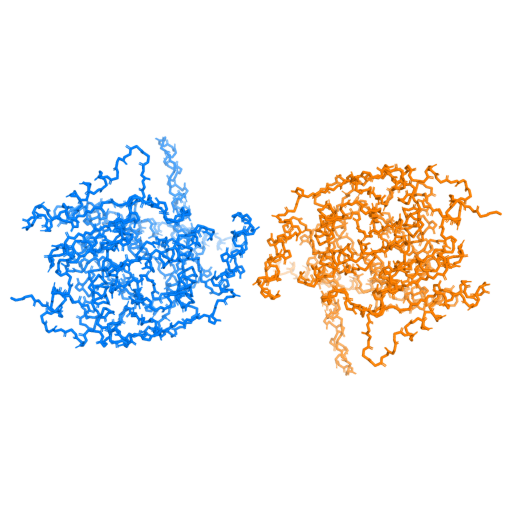258 GLY B O 1
ATOM 5961 N N . GLY B 1 259 ? -16.109 -23.453 -21.859 1 89.56 259 GLY B N 1
ATOM 5962 C CA . GLY B 1 259 ? -16.688 -23.297 -23.188 1 89.56 259 GLY B CA 1
ATOM 5963 C C . GLY B 1 259 ? -17.453 -24.516 -23.641 1 89.56 259 GLY B C 1
ATOM 5964 O O . GLY B 1 259 ? -18.547 -24.406 -24.219 1 89.56 259 GLY B O 1
ATOM 5965 N N . ALA B 1 260 ? -16.891 -25.625 -23.406 1 91.94 260 ALA B N 1
ATOM 5966 C CA . ALA B 1 260 ? -17.484 -26.891 -23.844 1 91.94 260 ALA B CA 1
ATOM 5967 C C . ALA B 1 260 ? -18.828 -27.125 -23.141 1 91.94 260 ALA B C 1
ATOM 5969 O O . ALA B 1 260 ? -19.734 -27.719 -23.703 1 91.94 260 ALA B O 1
ATOM 5970 N N . ARG B 1 261 ? -18.938 -26.641 -21.953 1 92.38 261 ARG B N 1
ATOM 5971 C CA . ARG B 1 261 ? -20.156 -26.812 -21.172 1 92.38 261 ARG B CA 1
ATOM 5972 C C . ARG B 1 261 ? -21.188 -25.75 -21.531 1 92.38 261 ARG B C 1
ATOM 5974 O O . ARG B 1 261 ? -22.344 -25.828 -21.078 1 92.38 261 ARG B O 1
ATOM 5981 N N . GLY B 1 262 ? -20.766 -24.797 -22.359 1 91.5 262 GLY B N 1
ATOM 5982 C CA . GLY B 1 262 ? -21.672 -23.734 -22.75 1 91.5 262 GLY B CA 1
ATOM 5983 C C . GLY B 1 262 ? -21.859 -22.688 -21.656 1 91.5 262 GLY B C 1
ATOM 5984 O O . GLY B 1 262 ? -22.859 -21.969 -21.656 1 91.5 262 GLY B O 1
ATOM 5985 N N . ILE B 1 263 ? -20.953 -22.688 -20.766 1 91 263 ILE B N 1
ATOM 5986 C CA . ILE B 1 263 ? -21.047 -21.75 -19.656 1 91 263 ILE B CA 1
ATOM 5987 C C . ILE B 1 263 ? -20.266 -20.484 -20 1 91 263 ILE B C 1
ATOM 5989 O O . ILE B 1 263 ? -20.797 -19.375 -19.906 1 91 263 ILE B O 1
ATOM 5993 N N . MET B 1 264 ? -19.047 -20.641 -20.312 1 89.94 264 MET B N 1
ATOM 5994 C CA . MET B 1 264 ? -18.219 -19.5 -20.719 1 89.94 264 MET B CA 1
ATOM 5995 C C . MET B 1 264 ? -18.453 -19.172 -22.188 1 89.94 264 MET B C 1
ATOM 5997 O O . MET B 1 264 ? -18.141 -19.969 -23.078 1 89.94 264 MET B O 1
ATOM 6001 N N . ARG B 1 265 ? -18.922 -17.953 -22.438 1 90.56 265 ARG B N 1
ATOM 6002 C CA . ARG B 1 265 ? -19.359 -17.641 -23.797 1 90.56 265 ARG B CA 1
ATOM 6003 C C . ARG B 1 265 ? -18.516 -16.516 -24.391 1 90.56 265 ARG B C 1
ATOM 6005 O O . ARG B 1 265 ? -18.5 -16.297 -25.609 1 90.56 265 ARG B O 1
ATOM 6012 N N . VAL B 1 266 ? -17.922 -15.828 -23.484 1 90.44 266 VAL B N 1
ATOM 6013 C CA . VAL B 1 266 ? -17.062 -14.75 -23.969 1 90.44 266 VAL B CA 1
ATOM 6014 C C . VAL B 1 266 ? -15.797 -14.664 -23.109 1 90.44 266 VAL B C 1
ATOM 6016 O O . VAL B 1 266 ? -15.844 -14.922 -21.906 1 90.44 266 VAL B O 1
ATOM 6019 N N . THR B 1 267 ? -14.68 -14.391 -23.734 1 89.94 267 THR B N 1
ATOM 6020 C CA . THR B 1 267 ? -13.406 -14.188 -23.047 1 89.94 267 THR B CA 1
ATOM 6021 C C . THR B 1 267 ? -12.531 -13.195 -23.828 1 89.94 267 THR B C 1
ATOM 6023 O O . THR B 1 267 ? -12.867 -12.797 -24.938 1 89.94 267 THR B O 1
ATOM 6026 N N . THR B 1 268 ? -11.523 -12.672 -23.141 1 89.31 268 THR B N 1
ATOM 6027 C CA . THR B 1 268 ? -10.57 -11.773 -23.781 1 89.31 268 THR B CA 1
ATOM 6028 C C . THR B 1 268 ? -9.305 -12.523 -24.188 1 89.31 268 THR B C 1
ATOM 6030 O O . THR B 1 268 ? -8.648 -13.141 -23.344 1 89.31 268 THR B O 1
ATOM 6033 N N . VAL B 1 269 ? -9 -12.5 -25.484 1 90.81 269 VAL B N 1
ATOM 6034 C CA . VAL B 1 269 ? -7.801 -13.156 -25.984 1 90.81 269 VAL B CA 1
ATOM 6035 C C . VAL B 1 269 ? -7.312 -12.445 -27.25 1 90.81 269 VAL B C 1
ATOM 6037 O O . VAL B 1 269 ? -8.117 -12.016 -28.078 1 90.81 269 VAL B O 1
ATOM 6040 N N . ASP B 1 270 ? -6.043 -12.258 -27.328 1 92 270 ASP B N 1
ATOM 6041 C CA . ASP B 1 270 ? -5.414 -11.867 -28.594 1 92 270 ASP B CA 1
ATOM 6042 C C . ASP B 1 270 ? -5.023 -13.094 -29.406 1 92 270 ASP B C 1
ATOM 6044 O O . ASP B 1 270 ? -4.082 -13.805 -29.062 1 92 270 ASP B O 1
ATOM 6048 N N . PRO B 1 271 ? -5.68 -13.289 -30.516 1 90.94 271 PRO B N 1
ATOM 6049 C CA . PRO B 1 271 ? -5.438 -14.508 -31.297 1 90.94 271 PRO B CA 1
ATOM 6050 C C . PRO B 1 271 ? -4.02 -14.578 -31.859 1 90.94 271 PRO B C 1
ATOM 6052 O O . PRO B 1 271 ? -3.541 -15.664 -32.188 1 90.94 271 PRO B O 1
ATOM 6055 N N . THR B 1 272 ? -3.402 -13.508 -31.938 1 93.12 272 THR B N 1
ATOM 6056 C CA . THR B 1 272 ? -2.072 -13.484 -32.531 1 93.12 272 THR B CA 1
ATOM 6057 C C . THR B 1 272 ? -1 -13.727 -31.469 1 93.12 272 THR B C 1
ATOM 6059 O O . THR B 1 272 ? 0.136 -14.078 -31.797 1 93.12 272 THR B O 1
ATOM 6062 N N . ALA B 1 273 ? -1.357 -13.555 -30.25 1 94.31 273 ALA B N 1
ATOM 6063 C CA . ALA B 1 273 ? -0.413 -13.812 -29.156 1 94.31 273 ALA B CA 1
ATOM 6064 C C . ALA B 1 273 ? -0.098 -15.297 -29.047 1 94.31 273 ALA B C 1
ATOM 6066 O O . ALA B 1 273 ? -0.87 -16.141 -29.516 1 94.31 273 ALA B O 1
ATOM 6067 N N . LYS B 1 274 ? 1.087 -15.578 -28.5 1 96.06 274 LYS B N 1
ATOM 6068 C CA . LYS B 1 274 ? 1.519 -16.969 -28.375 1 96.06 274 LYS B CA 1
ATOM 6069 C C . LYS B 1 274 ? 1.262 -17.484 -26.953 1 96.06 274 LYS B C 1
ATOM 6071 O O . LYS B 1 274 ? 1.464 -16.781 -25.984 1 96.06 274 LYS B O 1
ATOM 6076 N N . ILE B 1 275 ? 0.732 -18.656 -26.875 1 94.38 275 ILE B N 1
ATOM 6077 C CA . ILE B 1 275 ? 0.513 -19.328 -25.594 1 94.38 275 ILE B CA 1
ATOM 6078 C C . ILE B 1 275 ? 1.624 -20.344 -25.344 1 94.38 275 ILE B C 1
ATOM 6080 O O . ILE B 1 275 ? 1.947 -21.141 -26.234 1 94.38 275 ILE B O 1
ATOM 6084 N N . SER B 1 276 ? 2.234 -20.375 -24.172 1 95.94 276 SER B N 1
ATOM 6085 C CA . SER B 1 276 ? 3.354 -21.25 -23.859 1 95.94 276 SER B CA 1
ATOM 6086 C C . SER B 1 276 ? 2.91 -22.422 -22.984 1 95.94 276 SER B C 1
ATOM 6088 O O . SER B 1 276 ? 3.197 -22.438 -21.781 1 95.94 276 SER B O 1
ATOM 6090 N N . MET B 1 277 ? 2.396 -23.406 -23.594 1 95.62 277 MET B N 1
ATOM 6091 C CA . MET B 1 277 ? 1.943 -24.609 -22.891 1 95.62 277 MET B CA 1
ATOM 6092 C C . MET B 1 277 ? 2.984 -25.719 -22.984 1 95.62 277 MET B C 1
ATOM 6094 O O . MET B 1 277 ? 3.684 -25.844 -23.984 1 95.62 277 MET B O 1
ATOM 6098 N N . VAL B 1 278 ? 3.062 -26.484 -21.953 1 97.62 278 VAL B N 1
ATOM 6099 C CA . VAL B 1 278 ? 3.951 -27.641 -21.953 1 97.62 278 VAL B CA 1
ATOM 6100 C C . VAL B 1 278 ? 3.236 -28.844 -21.312 1 97.62 278 VAL B C 1
ATOM 6102 O O . VAL B 1 278 ? 2.461 -28.688 -20.375 1 97.62 278 VAL B O 1
ATOM 6105 N N . PRO B 1 279 ? 3.475 -30.062 -21.828 1 97.75 279 PRO B N 1
ATOM 6106 C CA . PRO B 1 279 ? 2.852 -31.25 -21.234 1 97.75 279 PRO B CA 1
ATOM 6107 C C . PRO B 1 279 ? 3.404 -31.578 -19.844 1 97.75 279 PRO B C 1
ATOM 6109 O O . PRO B 1 279 ? 4.609 -31.438 -19.609 1 97.75 279 PRO B O 1
ATOM 6112 N N . ALA B 1 280 ? 2.557 -32.094 -19.016 1 97.44 280 ALA B N 1
ATOM 6113 C CA . ALA B 1 280 ? 2.93 -32.406 -17.625 1 97.44 280 ALA B CA 1
ATOM 6114 C C . ALA B 1 280 ? 4.031 -33.469 -17.578 1 97.44 280 ALA B C 1
ATOM 6116 O O . ALA B 1 280 ? 4.949 -33.375 -16.766 1 97.44 280 ALA B O 1
ATOM 6117 N N . ASP B 1 281 ? 3.961 -34.5 -18.406 1 98.12 281 ASP B N 1
ATOM 6118 C CA . ASP B 1 281 ? 4.949 -35.562 -18.375 1 98.12 281 ASP B CA 1
ATOM 6119 C C . ASP B 1 281 ? 6.312 -35.062 -18.844 1 98.12 281 ASP B C 1
ATOM 6121 O O . ASP B 1 281 ? 7.348 -35.5 -18.328 1 98.12 281 ASP B O 1
ATOM 6125 N N . TYR B 1 282 ? 6.312 -34.156 -19.844 1 98.62 282 TYR B N 1
ATOM 6126 C CA . TYR B 1 282 ? 7.578 -33.531 -20.234 1 98.62 282 TYR B CA 1
ATOM 6127 C C . TYR B 1 282 ? 8.172 -32.719 -19.078 1 98.62 282 TYR B C 1
ATOM 6129 O O . TYR B 1 282 ? 9.375 -32.781 -18.828 1 98.62 282 TYR B O 1
ATOM 6137 N N . CYS B 1 283 ? 7.309 -31.984 -18.406 1 98.56 283 CYS B N 1
ATOM 6138 C CA . CYS B 1 283 ? 7.762 -31.188 -17.266 1 98.56 283 CYS B CA 1
ATOM 6139 C C . CYS B 1 283 ? 8.406 -32.062 -16.203 1 98.56 283 CYS B C 1
ATOM 6141 O O . CYS B 1 283 ? 9.445 -31.703 -15.648 1 98.56 283 CYS B O 1
ATOM 6143 N N . VAL B 1 284 ? 7.809 -33.156 -15.883 1 98.62 284 VAL B N 1
ATOM 6144 C CA . VAL B 1 284 ? 8.328 -34.094 -14.883 1 98.62 284 VAL B CA 1
ATOM 6145 C C . VAL B 1 284 ? 9.688 -34.625 -15.32 1 98.62 284 VAL B C 1
ATOM 6147 O O . VAL B 1 284 ? 10.609 -34.719 -14.508 1 98.62 284 VAL B O 1
ATOM 6150 N N . ASN B 1 285 ? 9.789 -34.938 -16.578 1 98.75 285 ASN B N 1
ATOM 6151 C CA . ASN B 1 285 ? 11.055 -35.438 -17.125 1 98.75 285 ASN B CA 1
ATOM 6152 C C . ASN B 1 285 ? 12.156 -34.375 -16.984 1 98.75 285 ASN B C 1
ATOM 6154 O O . ASN B 1 285 ? 13.289 -34.719 -16.641 1 98.75 285 ASN B O 1
ATOM 6158 N N . VAL B 1 286 ? 11.828 -33.125 -17.234 1 98.81 286 VAL B N 1
ATOM 6159 C CA . VAL B 1 286 ? 12.797 -32.062 -17.078 1 98.81 286 VAL B CA 1
ATOM 6160 C C . VAL B 1 286 ? 13.203 -31.938 -15.609 1 98.81 286 VAL B C 1
ATOM 6162 O O . VAL B 1 286 ? 14.391 -31.797 -15.297 1 98.81 286 VAL B O 1
ATOM 6165 N N . ALA B 1 287 ? 12.273 -31.969 -14.711 1 98.75 287 ALA B N 1
ATOM 6166 C CA . ALA B 1 287 ? 12.555 -31.844 -13.281 1 98.75 287 ALA B CA 1
ATOM 6167 C C . ALA B 1 287 ? 13.531 -32.938 -12.82 1 98.75 287 ALA B C 1
ATOM 6169 O O . ALA B 1 287 ? 14.469 -32.656 -12.078 1 98.75 287 ALA B O 1
ATOM 6170 N N . LEU B 1 288 ? 13.305 -34.156 -13.25 1 98.69 288 LEU B N 1
ATOM 6171 C CA . LEU B 1 288 ? 14.172 -35.281 -12.859 1 98.69 288 LEU B CA 1
ATOM 6172 C C . LEU B 1 288 ? 15.547 -35.156 -13.5 1 98.69 288 LEU B C 1
ATOM 6174 O O . LEU B 1 288 ? 16.562 -35.469 -12.875 1 98.69 288 LEU B O 1
ATOM 6178 N N . ALA B 1 289 ? 15.562 -34.688 -14.734 1 98.62 289 ALA B N 1
ATOM 6179 C CA . ALA B 1 289 ? 16.844 -34.438 -15.391 1 98.62 289 ALA B CA 1
ATOM 6180 C C . ALA B 1 289 ? 17.625 -33.344 -14.672 1 98.62 289 ALA B C 1
ATOM 6182 O O . ALA B 1 289 ? 18.859 -33.438 -14.555 1 98.62 289 ALA B O 1
ATOM 6183 N N . CYS B 1 290 ? 16.906 -32.312 -14.242 1 98.12 290 CYS B N 1
ATOM 6184 C CA . CYS B 1 290 ? 17.531 -31.25 -13.469 1 98.12 290 CYS B CA 1
ATOM 6185 C C . CYS B 1 290 ? 18.188 -31.812 -12.211 1 98.12 290 CYS B C 1
ATOM 6187 O O . CYS B 1 290 ? 19.312 -31.438 -11.867 1 98.12 290 CYS B O 1
ATOM 6189 N N . ALA B 1 291 ? 17.453 -32.688 -11.516 1 98.06 291 ALA B N 1
ATOM 6190 C CA . ALA B 1 291 ? 17.984 -33.281 -10.305 1 98.06 291 ALA B CA 1
ATOM 6191 C C . ALA B 1 291 ? 19.281 -34.031 -10.594 1 98.06 291 ALA B C 1
ATOM 6193 O O . ALA B 1 291 ? 20.266 -33.906 -9.867 1 98.06 291 ALA B O 1
ATOM 6194 N N . TRP B 1 292 ? 19.266 -34.812 -11.648 1 97.5 292 TRP B N 1
ATOM 6195 C CA . TRP B 1 292 ? 20.422 -35.594 -12.07 1 97.5 292 TRP B CA 1
ATOM 6196 C C . TRP B 1 292 ? 21.609 -34.688 -12.383 1 97.5 292 TRP B C 1
ATOM 6198 O O . TRP B 1 292 ? 22.703 -34.875 -11.852 1 97.5 292 TRP B O 1
ATOM 6208 N N . LYS B 1 293 ? 21.391 -33.688 -13.172 1 96.31 293 LYS B N 1
ATOM 6209 C CA . LYS B 1 293 ? 22.484 -32.812 -13.633 1 96.31 293 LYS B CA 1
ATOM 6210 C C . LYS B 1 293 ? 23.047 -31.984 -12.477 1 96.31 293 LYS B C 1
ATOM 6212 O O . LYS B 1 293 ? 24.25 -31.719 -12.438 1 96.31 293 LYS B O 1
ATOM 6217 N N . THR B 1 294 ? 22.188 -31.562 -11.609 1 94.94 294 THR B N 1
ATOM 6218 C CA . THR B 1 294 ? 22.594 -30.766 -10.453 1 94.94 294 THR B CA 1
ATOM 6219 C C . THR B 1 294 ? 23.578 -31.547 -9.578 1 94.94 294 THR B C 1
ATOM 6221 O O . THR B 1 294 ? 24.547 -30.984 -9.07 1 94.94 294 THR B O 1
ATOM 6224 N N . ALA B 1 295 ? 23.344 -32.812 -9.367 1 92.5 295 ALA B N 1
ATOM 6225 C CA . ALA B 1 295 ? 24.219 -33.656 -8.562 1 92.5 295 ALA B CA 1
ATOM 6226 C C . ALA B 1 295 ? 25.594 -33.781 -9.211 1 92.5 295 ALA B C 1
ATOM 6228 O O . ALA B 1 295 ? 26.609 -33.844 -8.523 1 92.5 295 ALA B O 1
ATOM 6229 N N . GLU B 1 296 ? 25.625 -33.844 -10.477 1 84.62 296 GLU B N 1
ATOM 6230 C CA . GLU B 1 296 ? 26.875 -34 -11.219 1 84.62 296 GLU B CA 1
ATOM 6231 C C . GLU B 1 296 ? 27.734 -32.75 -11.086 1 84.62 296 GLU B C 1
ATOM 6233 O O . GLU B 1 296 ? 28.953 -32.812 -10.906 1 84.62 296 GLU B O 1
ATOM 6238 N N . LYS B 1 297 ? 27.094 -31.609 -11.141 1 76.06 297 LYS B N 1
ATOM 6239 C CA . LYS B 1 297 ? 27.797 -30.328 -11.109 1 76.06 297 LYS B CA 1
ATOM 6240 C C . LYS B 1 297 ? 28.312 -30.016 -9.703 1 76.06 297 LYS B C 1
ATOM 6242 O O . LYS B 1 297 ? 29.406 -29.469 -9.539 1 76.06 297 LYS B O 1
ATOM 6247 N N . SER B 1 298 ? 27.531 -30.203 -8.75 1 66.12 298 SER B N 1
ATOM 6248 C CA . SER B 1 298 ? 27.891 -29.922 -7.367 1 66.12 298 SER B CA 1
ATOM 6249 C C . SER B 1 298 ? 29.094 -30.734 -6.918 1 66.12 298 SER B C 1
ATOM 6251 O O . SER B 1 298 ? 29.953 -30.234 -6.199 1 66.12 298 SER B O 1
ATOM 6253 N N . VAL B 1 299 ? 29.094 -31.844 -7.289 1 55.72 299 VAL B N 1
ATOM 6254 C CA . VAL B 1 299 ? 30.188 -32.75 -6.934 1 55.72 299 VAL B CA 1
ATOM 6255 C C . VAL B 1 299 ? 31.5 -32.25 -7.562 1 55.72 299 VAL B C 1
ATOM 6257 O O . VAL B 1 299 ? 32.562 -32.281 -6.93 1 55.72 299 VAL B O 1
ATOM 6260 N N . GLN B 1 300 ? 31.328 -31.531 -8.617 1 53.88 300 GLN B N 1
ATOM 6261 C CA . GLN B 1 300 ? 32.531 -31.125 -9.352 1 53.88 300 GLN B CA 1
ATOM 6262 C C . GLN B 1 300 ? 33.062 -29.812 -8.828 1 53.88 300 GLN B C 1
ATOM 6264 O O . GLN B 1 300 ? 34.281 -29.578 -8.859 1 53.88 300 GLN B O 1
ATOM 6269 N N . SER B 1 301 ? 32.281 -28.844 -8.305 1 55.41 301 SER B N 1
ATOM 6270 C CA . SER B 1 301 ? 32.781 -27.484 -8.219 1 55.41 301 SER B CA 1
ATOM 6271 C C . SER B 1 301 ? 32.969 -27.062 -6.77 1 55.41 301 SER B C 1
ATOM 6273 O O . SER B 1 301 ? 33.688 -26.078 -6.496 1 55.41 301 SER B O 1
ATOM 6275 N N . GLY B 1 302 ? 32.812 -27.719 -5.738 1 53.69 302 GLY B N 1
ATOM 6276 C CA . GLY B 1 302 ? 32.938 -27.312 -4.348 1 53.69 302 GLY B CA 1
ATOM 6277 C C . GLY B 1 302 ? 32.75 -25.812 -4.156 1 53.69 302 GLY B C 1
ATOM 6278 O O . GLY B 1 302 ? 32.969 -25.297 -3.057 1 53.69 302 GLY B O 1
ATOM 6279 N N . LYS B 1 303 ? 32.688 -24.906 -5.172 1 57.09 303 LYS B N 1
ATOM 6280 C CA . LYS B 1 303 ? 32.594 -23.453 -5.008 1 57.09 303 LYS B CA 1
ATOM 6281 C C . LYS B 1 303 ? 31.156 -22.984 -5.16 1 57.09 303 LYS B C 1
ATOM 6283 O O . LYS B 1 303 ? 30.359 -23.641 -5.816 1 57.09 303 LYS B O 1
ATOM 6288 N N . VAL B 1 304 ? 31.016 -21.984 -4.383 1 58.84 304 VAL B N 1
ATOM 6289 C CA . VAL B 1 304 ? 29.719 -21.344 -4.43 1 58.84 304 VAL B CA 1
ATOM 6290 C C . VAL B 1 304 ? 29.406 -20.891 -5.859 1 58.84 304 VAL B C 1
ATOM 6292 O O . VAL B 1 304 ? 30.172 -20.141 -6.457 1 58.84 304 VAL B O 1
ATOM 6295 N N . THR B 1 305 ? 28.516 -21.703 -6.664 1 70 305 THR B N 1
ATOM 6296 C CA . THR B 1 305 ? 28.094 -21.297 -8 1 70 305 THR B CA 1
ATOM 6297 C C . THR B 1 305 ? 26.625 -20.875 -8 1 70 305 THR B C 1
ATOM 6299 O O . THR B 1 305 ? 25.875 -21.266 -7.117 1 70 305 THR B O 1
ATOM 6302 N N . THR B 1 306 ? 26.328 -19.797 -8.766 1 87.12 306 THR B N 1
ATOM 6303 C CA . THR B 1 306 ? 24.953 -19.422 -8.992 1 87.12 306 THR B CA 1
ATOM 6304 C C . THR B 1 306 ? 24.125 -20.609 -9.469 1 87.12 306 THR B C 1
ATOM 6306 O O . THR B 1 306 ? 24.516 -21.297 -10.406 1 87.12 306 THR B O 1
ATOM 6309 N N . PRO B 1 307 ? 23.109 -20.906 -8.703 1 93.62 307 PRO B N 1
ATOM 6310 C CA . PRO B 1 307 ? 22.297 -22.047 -9.102 1 93.62 307 PRO B CA 1
ATOM 6311 C C . PRO B 1 307 ? 21.828 -21.969 -10.555 1 93.62 307 PRO B C 1
ATOM 6313 O O . PRO B 1 307 ? 21.359 -20.906 -10.992 1 93.62 307 PRO B O 1
ATOM 6316 N N . PRO B 1 308 ? 22 -23.016 -11.312 1 95.31 308 PRO B N 1
ATOM 6317 C CA . PRO B 1 308 ? 21.484 -23 -12.68 1 95.31 308 PRO B CA 1
ATOM 6318 C C . PRO B 1 308 ? 19.969 -22.938 -12.742 1 95.31 308 PRO B C 1
ATOM 6320 O O . PRO B 1 308 ? 19.281 -23.438 -11.836 1 95.31 308 PRO B O 1
ATOM 6323 N N . ILE B 1 309 ? 19.516 -22.297 -13.781 1 98.12 309 ILE B N 1
ATOM 6324 C CA . ILE B 1 309 ? 18.078 -22.156 -14.023 1 98.12 309 ILE B CA 1
ATOM 6325 C C . ILE B 1 309 ? 17.703 -22.812 -15.344 1 98.12 309 ILE B C 1
ATOM 6327 O O . ILE B 1 309 ? 18.391 -22.625 -16.359 1 98.12 309 ILE B O 1
ATOM 6331 N N . TYR B 1 310 ? 16.688 -23.625 -15.344 1 98.62 310 TYR B N 1
ATOM 6332 C CA . TYR B 1 310 ? 16.203 -24.328 -16.531 1 98.62 310 TYR B CA 1
ATOM 6333 C C . TYR B 1 310 ? 14.758 -23.922 -16.828 1 98.62 310 TYR B C 1
ATOM 6335 O O . TYR B 1 310 ? 13.836 -24.328 -16.109 1 98.62 310 TYR B O 1
ATOM 6343 N N . ALA B 1 311 ? 14.594 -23.188 -17.891 1 98.62 311 ALA B N 1
ATOM 6344 C CA . ALA B 1 311 ? 13.25 -22.844 -18.344 1 98.62 311 ALA B CA 1
ATOM 6345 C C . ALA B 1 311 ? 12.719 -23.891 -19.312 1 98.62 311 ALA B C 1
ATOM 6347 O O . ALA B 1 311 ? 13.477 -24.453 -20.109 1 98.62 311 ALA B O 1
ATOM 6348 N N . PHE B 1 312 ? 11.453 -24.188 -19.219 1 98.75 312 PHE B N 1
ATOM 6349 C CA . PHE B 1 312 ? 10.844 -25.156 -20.109 1 98.75 312 PHE B CA 1
ATOM 6350 C C . PHE B 1 312 ? 9.57 -24.594 -20.734 1 98.75 312 PHE B C 1
ATOM 6352 O O . PHE B 1 312 ? 8.562 -24.438 -20.047 1 98.75 312 PHE B O 1
ATOM 6359 N N . ALA B 1 313 ? 9.633 -24.266 -21.938 1 98.12 313 ALA B N 1
ATOM 6360 C CA . ALA B 1 313 ? 8.586 -23.672 -22.766 1 98.12 313 ALA B CA 1
ATOM 6361 C C . ALA B 1 313 ? 8.617 -24.203 -24.188 1 98.12 313 ALA B C 1
ATOM 6363 O O . ALA B 1 313 ? 9.484 -25.016 -24.531 1 98.12 313 ALA B O 1
ATOM 6364 N N . PRO B 1 314 ? 7.621 -23.859 -24.969 1 96.69 314 PRO B N 1
ATOM 6365 C CA . PRO B 1 314 ? 7.691 -24.297 -26.359 1 96.69 314 PRO B CA 1
ATOM 6366 C C . PRO B 1 314 ? 8.922 -23.75 -27.094 1 96.69 314 PRO B C 1
ATOM 6368 O O . PRO B 1 314 ? 9.391 -22.641 -26.781 1 96.69 314 PRO B O 1
ATOM 6371 N N . SER B 1 315 ? 9.375 -24.578 -28.047 1 92.56 315 SER B N 1
ATOM 6372 C CA . SER B 1 315 ? 10.531 -24.156 -28.828 1 92.56 315 SER B CA 1
ATOM 6373 C C . SER B 1 315 ? 10.18 -23 -29.766 1 92.56 315 SER B C 1
ATOM 6375 O O . SER B 1 315 ? 9.047 -22.906 -30.25 1 92.56 315 SER B O 1
ATOM 6377 N N . GLU B 1 316 ? 11.18 -22.219 -30.016 1 91.69 316 GLU B N 1
ATOM 6378 C CA . GLU B 1 316 ? 10.992 -21.062 -30.906 1 91.69 316 GLU B CA 1
ATOM 6379 C C . GLU B 1 316 ? 10.469 -21.5 -32.281 1 91.69 316 GLU B C 1
ATOM 6381 O O . GLU B 1 316 ? 9.727 -20.766 -32.906 1 91.69 316 GLU B O 1
ATOM 6386 N N . ASN B 1 317 ? 10.805 -22.688 -32.656 1 92.06 317 ASN B N 1
ATOM 6387 C CA . ASN B 1 317 ? 10.398 -23.188 -33.969 1 92.06 317 ASN B CA 1
ATOM 6388 C C . ASN B 1 317 ? 9.094 -23.969 -33.875 1 92.06 317 ASN B C 1
ATOM 6390 O O . ASN B 1 317 ? 8.664 -24.562 -34.875 1 92.06 317 ASN B O 1
ATOM 6394 N N . ASN B 1 318 ? 8.484 -24.047 -32.75 1 95.56 318 ASN B N 1
ATOM 6395 C CA . ASN B 1 318 ? 7.25 -24.797 -32.562 1 95.56 318 ASN B CA 1
ATOM 6396 C C . ASN B 1 318 ? 6.312 -24.062 -31.594 1 95.56 318 ASN B C 1
ATOM 6398 O O . ASN B 1 318 ? 5.863 -24.641 -30.594 1 95.56 318 ASN B O 1
ATOM 6402 N N . LEU B 1 319 ? 6.008 -22.891 -31.953 1 95.19 319 LEU B N 1
ATOM 6403 C CA . LEU B 1 319 ? 5.148 -22.047 -31.125 1 95.19 319 LEU B CA 1
ATOM 6404 C C . LEU B 1 319 ? 3.684 -22.25 -31.484 1 95.19 319 LEU B C 1
ATOM 6406 O O . LEU B 1 319 ? 3.369 -22.688 -32.594 1 95.19 319 LEU B O 1
ATOM 6410 N N . LEU B 1 320 ? 2.848 -21.969 -30.547 1 94.69 320 LEU B N 1
ATOM 6411 C CA . LEU B 1 320 ? 1.401 -22.062 -30.703 1 94.69 320 LEU B CA 1
ATOM 6412 C C . LEU B 1 320 ? 0.732 -20.719 -30.438 1 94.69 320 LEU B C 1
ATOM 6414 O O . LEU B 1 320 ? 0.986 -20.094 -29.406 1 94.69 320 LEU B O 1
ATOM 6418 N N . SER B 1 321 ? -0.079 -20.266 -31.359 1 94.62 321 SER B N 1
ATOM 6419 C CA . SER B 1 321 ? -0.839 -19.047 -31.141 1 94.62 321 SER B CA 1
ATOM 6420 C C . SER B 1 321 ? -2.152 -19.328 -30.422 1 94.62 321 SER B C 1
ATOM 6422 O O . SER B 1 321 ? -2.662 -20.453 -30.469 1 94.62 321 SER B O 1
ATOM 6424 N N . TYR B 1 322 ? -2.66 -18.297 -29.781 1 93 322 TYR B N 1
ATOM 6425 C CA . TYR B 1 322 ? -3.963 -18.453 -29.141 1 93 322 TYR B CA 1
ATOM 6426 C C . TYR B 1 322 ? -5.047 -18.734 -30.172 1 93 322 TYR B C 1
ATOM 6428 O O . TYR B 1 322 ? -5.98 -19.5 -29.906 1 93 322 TYR B O 1
ATOM 6436 N N . GLY B 1 323 ? -4.918 -18.125 -31.266 1 90.69 323 GLY B N 1
ATOM 6437 C CA . GLY B 1 323 ? -5.863 -18.406 -32.344 1 90.69 323 GLY B CA 1
ATOM 6438 C C . GLY B 1 323 ? -5.914 -19.875 -32.719 1 90.69 323 GLY B C 1
ATOM 6439 O O . GLY B 1 323 ? -7 -20.438 -32.875 1 90.69 323 GLY B O 1
ATOM 6440 N N . SER B 1 324 ? -4.758 -20.469 -32.875 1 92.56 324 SER B N 1
ATOM 6441 C CA . SER B 1 324 ? -4.668 -21.891 -33.219 1 92.56 324 SER B CA 1
ATOM 6442 C C . SER B 1 324 ? -5.184 -22.766 -32.094 1 92.56 324 SER B C 1
ATOM 6444 O O . SER B 1 324 ? -5.82 -23.797 -32.312 1 92.56 324 SER B O 1
ATOM 6446 N N . PHE B 1 325 ? -4.891 -22.344 -30.953 1 92.12 325 PHE B N 1
ATOM 6447 C CA . PHE B 1 325 ? -5.359 -23.062 -29.781 1 92.12 325 PHE B CA 1
ATOM 6448 C C . PHE B 1 325 ? -6.883 -23.078 -29.719 1 92.12 325 PHE B C 1
ATOM 6450 O O . PHE B 1 325 ? -7.492 -24.141 -29.547 1 92.12 325 PHE B O 1
ATOM 6457 N N . VAL B 1 326 ? -7.48 -21.938 -29.906 1 88.56 326 VAL B N 1
ATOM 6458 C CA . VAL B 1 326 ? -8.93 -21.812 -29.875 1 88.56 326 VAL B CA 1
ATOM 6459 C C . VAL B 1 326 ? -9.555 -22.625 -31 1 88.56 326 VAL B C 1
ATOM 6461 O O . VAL B 1 326 ? -10.562 -23.312 -30.797 1 88.56 326 VAL B O 1
ATOM 6464 N N . LYS B 1 327 ? -8.984 -22.562 -32.125 1 89.5 327 LYS B N 1
ATOM 6465 C CA . LYS B 1 327 ? -9.484 -23.312 -33.281 1 89.5 327 LYS B CA 1
ATOM 6466 C C . LYS B 1 327 ? -9.492 -24.812 -32.969 1 89.5 327 LYS B C 1
ATOM 6468 O O . LYS B 1 327 ? -10.438 -25.516 -33.344 1 89.5 327 LYS B O 1
ATOM 6473 N N . SER B 1 328 ? -8.453 -25.281 -32.375 1 89.5 328 SER B N 1
ATOM 6474 C CA . SER B 1 328 ? -8.359 -26.688 -32.031 1 89.5 328 SER B CA 1
ATOM 6475 C C . SER B 1 328 ? -9.438 -27.094 -31.031 1 89.5 328 SER B C 1
ATOM 6477 O O . SER B 1 328 ? -10.031 -28.156 -31.141 1 89.5 328 SER B O 1
ATOM 6479 N N . THR B 1 329 ? -9.656 -26.25 -30.109 1 88.06 329 THR B N 1
ATOM 6480 C CA . THR B 1 329 ? -10.648 -26.531 -29.094 1 88.06 329 THR B CA 1
ATOM 6481 C C . THR B 1 329 ? -12.047 -26.609 -29.703 1 88.06 329 THR B C 1
ATOM 6483 O O . THR B 1 329 ? -12.852 -27.453 -29.328 1 88.06 329 THR B O 1
ATOM 6486 N N . ILE B 1 330 ? -12.273 -25.734 -30.625 1 86.44 330 ILE B N 1
ATOM 6487 C CA . ILE B 1 330 ? -13.57 -25.688 -31.297 1 86.44 330 ILE B CA 1
ATOM 6488 C C . ILE B 1 330 ? -13.758 -26.969 -32.125 1 86.44 330 ILE B C 1
ATOM 6490 O O . ILE B 1 330 ? -14.859 -27.5 -32.188 1 86.44 330 ILE B O 1
ATOM 6494 N N . MET B 1 331 ? -12.734 -27.375 -32.688 1 90.94 331 MET B N 1
ATOM 6495 C CA . MET B 1 331 ? -12.781 -28.609 -33.469 1 90.94 331 MET B CA 1
ATOM 6496 C C . MET B 1 331 ? -13.242 -29.781 -32.625 1 90.94 331 MET B C 1
ATOM 6498 O O . MET B 1 331 ? -14.109 -30.562 -33.062 1 90.94 331 MET B O 1
ATOM 6502 N N . TYR B 1 332 ? -12.781 -29.875 -31.516 1 91.56 332 TYR B N 1
ATOM 6503 C CA . TYR B 1 332 ? -13.086 -31.047 -30.703 1 91.56 332 TYR B CA 1
ATOM 6504 C C . TYR B 1 332 ? -14.422 -30.875 -29.984 1 91.56 332 TYR B C 1
ATOM 6506 O O . TYR B 1 332 ? -15.016 -31.859 -29.531 1 91.56 332 TYR B O 1
ATOM 6514 N N . ARG B 1 333 ? -14.836 -29.672 -29.875 1 86 333 ARG B N 1
ATOM 6515 C CA . ARG B 1 333 ? -16.219 -29.438 -29.484 1 86 333 ARG B CA 1
ATOM 6516 C C . ARG B 1 333 ? -17.188 -30.172 -30.406 1 86 333 ARG B C 1
ATOM 6518 O O . ARG B 1 333 ? -18.219 -30.688 -29.953 1 86 333 ARG B O 1
ATOM 6525 N N . ASP B 1 334 ? -16.797 -30.234 -31.641 1 89.5 334 ASP B N 1
ATOM 6526 C CA . ASP B 1 334 ? -17.672 -30.812 -32.656 1 89.5 334 ASP B CA 1
ATOM 6527 C C . ASP B 1 334 ? -17.453 -32.312 -32.781 1 89.5 334 ASP B C 1
ATOM 6529 O O . ASP B 1 334 ? -18.344 -33.062 -33.219 1 89.5 334 ASP B O 1
ATOM 6533 N N . ILE B 1 335 ? -16.312 -32.812 -32.375 1 93.12 335 ILE B N 1
ATOM 6534 C CA . ILE B 1 335 ? -15.961 -34.219 -32.531 1 93.12 335 ILE B CA 1
ATOM 6535 C C . ILE B 1 335 ? -16.375 -35 -31.281 1 93.12 335 ILE B C 1
ATOM 6537 O O . ILE B 1 335 ? -16.938 -36.094 -31.391 1 93.12 335 ILE B O 1
ATOM 6541 N N . ILE B 1 336 ? -16.125 -34.406 -30.141 1 94.31 336 ILE B N 1
ATOM 6542 C CA . ILE B 1 336 ? -16.391 -35.156 -28.906 1 94.31 336 ILE B CA 1
ATOM 6543 C C . ILE B 1 336 ? -17.109 -34.219 -27.906 1 94.31 336 ILE B C 1
ATOM 6545 O O . ILE B 1 336 ? -16.656 -34.094 -26.766 1 94.31 336 ILE B O 1
ATOM 6549 N N . PRO B 1 337 ? -18.25 -33.719 -28.312 1 94.38 337 PRO B N 1
ATOM 6550 C CA . PRO B 1 337 ? -18.984 -32.875 -27.375 1 94.38 337 PRO B CA 1
ATOM 6551 C C . PRO B 1 337 ? -19.359 -33.594 -26.094 1 94.38 337 PRO B C 1
ATOM 6553 O O . PRO B 1 337 ? -19.5 -34.812 -26.078 1 94.38 337 PR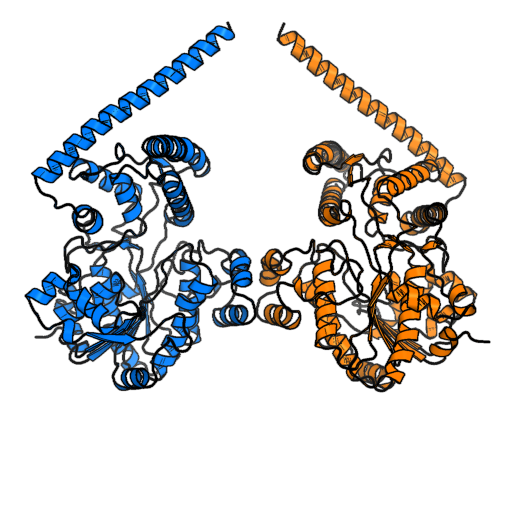O B O 1
ATOM 6556 N N . LEU B 1 338 ? -19.531 -32.75 -25.031 1 95.31 338 LEU B N 1
ATOM 6557 C CA . LEU B 1 338 ? -19.953 -33.312 -23.734 1 95.31 338 LEU B CA 1
ATOM 6558 C C . LEU B 1 338 ? -21.422 -33.656 -23.75 1 95.31 338 LEU B C 1
ATOM 6560 O O . LEU B 1 338 ? -22.188 -33.156 -24.562 1 95.31 338 LEU B O 1
ATOM 6564 N N . THR B 1 339 ? -21.766 -34.531 -22.859 1 95.94 339 THR B N 1
ATOM 6565 C CA . THR B 1 339 ? -23.156 -34.969 -22.797 1 95.94 339 THR B CA 1
ATOM 6566 C C . THR B 1 339 ? -23.984 -34 -21.938 1 95.94 339 THR B C 1
ATOM 6568 O O . THR B 1 339 ? -25.219 -34.031 -21.953 1 95.94 339 THR B O 1
ATOM 6571 N N . LYS B 1 340 ? -23.328 -33.25 -21.219 1 93.94 340 LYS B N 1
ATOM 6572 C CA . LYS B 1 340 ? -23.984 -32.219 -20.406 1 93.94 340 LYS B CA 1
ATOM 6573 C C . LYS B 1 340 ? -23.531 -30.828 -20.797 1 93.94 340 LYS B C 1
ATOM 6575 O O . LYS B 1 340 ? -22.344 -30.5 -20.688 1 93.94 340 LYS B O 1
ATOM 6580 N N . MET B 1 341 ? -24.484 -30.031 -21.25 1 93.81 341 MET B N 1
ATOM 6581 C CA . MET B 1 341 ? -24.234 -28.656 -21.656 1 93.81 341 MET B CA 1
ATOM 6582 C C . MET B 1 341 ? -25.359 -27.734 -21.219 1 93.81 341 MET B C 1
ATOM 6584 O O . MET B 1 341 ? -26.531 -28.109 -21.266 1 93.81 341 MET B O 1
ATOM 6588 N N . LEU B 1 342 ? -24.969 -26.594 -20.75 1 89.31 342 LEU B N 1
ATOM 6589 C CA . LEU B 1 342 ? -25.984 -25.625 -20.344 1 89.31 342 LEU B CA 1
ATOM 6590 C C . LEU B 1 342 ? -26.547 -24.891 -21.562 1 89.31 342 LEU B C 1
ATOM 6592 O O . LEU B 1 342 ? -27.719 -24.516 -21.562 1 89.31 342 LEU B O 1
ATOM 6596 N N . TRP B 1 343 ? -25.734 -24.625 -22.5 1 90.19 343 TRP B N 1
ATOM 6597 C CA . TRP B 1 343 ? -26.094 -23.938 -23.734 1 90.19 343 TRP B CA 1
ATOM 6598 C C . TRP B 1 343 ? -25.156 -24.344 -24.875 1 90.19 343 TRP B C 1
ATOM 6600 O O . TRP B 1 343 ? -24.234 -25.125 -24.672 1 90.19 343 TRP B O 1
ATOM 6610 N N . TYR B 1 344 ? -25.5 -23.844 -26.047 1 91 344 TYR B N 1
ATOM 6611 C CA . TYR B 1 344 ? -24.641 -24.109 -27.188 1 91 344 TYR B CA 1
ATOM 6612 C C . TYR B 1 344 ? -23.219 -23.641 -26.922 1 91 344 TYR B C 1
ATOM 6614 O O . TYR B 1 344 ? -22.984 -22.5 -26.531 1 91 344 TYR B O 1
ATOM 6622 N N . PRO B 1 345 ? -22.219 -24.547 -27.078 1 91.38 345 PRO B N 1
ATOM 6623 C CA . PRO B 1 345 ? -20.844 -24.234 -26.672 1 91.38 345 PRO B CA 1
ATOM 6624 C C . PRO B 1 345 ? -20.109 -23.375 -27.688 1 91.38 345 PRO B C 1
ATOM 6626 O O . PRO B 1 345 ? -19.312 -23.875 -28.469 1 91.38 345 PRO B O 1
ATOM 6629 N N . PHE B 1 346 ? -20.297 -22.141 -27.625 1 86.81 346 PHE B N 1
ATOM 6630 C CA . PHE B 1 346 ? -19.484 -21.188 -28.375 1 86.81 346 PHE B CA 1
ATOM 6631 C C . PHE B 1 346 ? -18.781 -20.219 -27.438 1 86.81 346 PHE B C 1
ATOM 6633 O O . PHE B 1 346 ? -19.234 -19.969 -26.328 1 86.81 346 PHE B O 1
ATOM 6640 N N . VAL B 1 347 ? -17.609 -19.797 -27.875 1 86.81 347 VAL B N 1
ATOM 6641 C CA . VAL B 1 347 ? -16.875 -18.812 -27.094 1 86.81 347 VAL B CA 1
ATOM 6642 C C . VAL B 1 347 ? -16.453 -17.656 -28 1 86.81 347 VAL B C 1
ATOM 6644 O O . VAL B 1 347 ? -15.75 -17.844 -28.984 1 86.81 347 VAL B O 1
ATOM 6647 N N . LEU B 1 348 ? -16.953 -16.484 -27.656 1 87.38 348 LEU B N 1
ATOM 6648 C CA . LEU B 1 348 ? -16.531 -15.281 -28.359 1 87.38 348 LEU B CA 1
ATOM 6649 C C . LEU B 1 348 ? -15.219 -14.758 -27.781 1 87.38 348 LEU B C 1
ATOM 6651 O O . LEU B 1 348 ? -15.125 -14.492 -26.578 1 87.38 348 LEU B O 1
ATOM 6655 N N . CYS B 1 349 ? -14.195 -14.688 -28.625 1 88 349 CYS B N 1
ATOM 6656 C CA . CYS B 1 349 ? -12.898 -14.156 -28.203 1 88 349 CYS B CA 1
ATOM 6657 C C . CYS B 1 349 ? -12.75 -12.703 -28.625 1 88 349 CYS B C 1
ATOM 6659 O O . CYS B 1 349 ? -12.68 -12.398 -29.812 1 88 349 CYS B O 1
ATOM 6661 N N . ILE B 1 350 ? -12.648 -11.82 -27.594 1 87.94 350 ILE B N 1
ATOM 6662 C CA . ILE B 1 350 ? -12.547 -10.391 -27.875 1 87.94 350 ILE B CA 1
ATOM 6663 C C . ILE B 1 350 ? -11.133 -9.906 -27.594 1 87.94 350 ILE B C 1
ATOM 6665 O O . ILE B 1 350 ? -10.539 -10.273 -26.562 1 87.94 350 ILE B O 1
ATOM 6669 N N . SER B 1 351 ? -10.602 -9.07 -28.469 1 85.81 351 SER B N 1
ATOM 6670 C CA . SER B 1 351 ? -9.258 -8.523 -28.281 1 85.81 351 SER B CA 1
ATOM 6671 C C . SER B 1 351 ? -9.305 -7.133 -27.672 1 85.81 351 SER B C 1
ATOM 6673 O O . SER B 1 351 ? -8.32 -6.68 -27.078 1 85.81 351 SER B O 1
ATOM 6675 N N . THR B 1 352 ? -10.438 -6.453 -27.875 1 83.06 352 THR B N 1
ATOM 6676 C CA . THR B 1 352 ? -10.617 -5.125 -27.297 1 83.06 352 THR B CA 1
ATOM 6677 C C . THR B 1 352 ? -11.234 -5.215 -25.906 1 83.06 352 THR B C 1
ATOM 6679 O O . THR B 1 352 ? -12.445 -5.371 -25.766 1 83.06 352 THR B O 1
ATOM 6682 N N . THR B 1 353 ? -10.461 -4.91 -24.906 1 81.94 353 THR B N 1
ATOM 6683 C CA . THR B 1 353 ? -10.836 -5.145 -23.516 1 81.94 353 THR B CA 1
ATOM 6684 C C . THR B 1 353 ? -11.992 -4.242 -23.109 1 81.94 353 THR B C 1
ATOM 6686 O O . THR B 1 353 ? -12.773 -4.59 -22.219 1 81.94 353 THR B O 1
ATOM 6689 N N . SER B 1 354 ? -12.133 -3.092 -23.766 1 84 354 SER B N 1
ATOM 6690 C CA . SER B 1 354 ? -13.172 -2.139 -23.375 1 84 354 SER B CA 1
ATOM 6691 C C . SER B 1 354 ? -14.555 -2.652 -23.75 1 84 354 SER B C 1
ATOM 6693 O O . SER B 1 354 ? -15.562 -2.201 -23.188 1 84 354 SER B O 1
ATOM 6695 N N . LEU B 1 355 ? -14.594 -3.607 -24.625 1 85.69 355 LEU B N 1
ATOM 6696 C CA . LEU B 1 355 ? -15.875 -4.137 -25.094 1 85.69 355 LEU B CA 1
ATOM 6697 C C . LEU B 1 355 ? -16.297 -5.332 -24.25 1 85.69 355 LEU B C 1
ATOM 6699 O O . LEU B 1 355 ? -17.453 -5.766 -24.312 1 85.69 355 LEU B O 1
ATOM 6703 N N . PHE B 1 356 ? -15.406 -5.859 -23.453 1 88.81 356 PHE B N 1
ATOM 6704 C CA . PHE B 1 356 ? -15.648 -7.094 -22.719 1 88.81 356 PHE B CA 1
ATOM 6705 C C . PHE B 1 356 ? -16.812 -6.926 -21.75 1 88.81 356 PHE B C 1
ATOM 6707 O O . PHE B 1 356 ? -17.703 -7.781 -21.672 1 88.81 356 PHE B O 1
ATOM 6714 N N . PRO B 1 357 ? -16.906 -5.781 -21.016 1 87.44 357 PRO B N 1
ATOM 6715 C CA . PRO B 1 357 ? -18.016 -5.664 -20.062 1 87.44 357 PRO B CA 1
ATOM 6716 C C . PRO B 1 357 ? -19.375 -5.699 -20.734 1 87.44 357 PRO B C 1
ATOM 6718 O O . PRO B 1 357 ? -20.328 -6.281 -20.203 1 87.44 357 PRO B O 1
ATOM 6721 N N . LEU B 1 358 ? -19.438 -5.125 -21.875 1 85.81 358 LEU B N 1
ATOM 6722 C CA . LEU B 1 358 ? -20.703 -5.109 -22.625 1 85.81 358 LEU B CA 1
ATOM 6723 C C . LEU B 1 358 ? -21.062 -6.512 -23.109 1 85.81 358 LEU B C 1
ATOM 6725 O O . LEU B 1 358 ? -22.203 -6.953 -22.938 1 85.81 358 LEU B O 1
ATOM 6729 N N . ALA B 1 359 ? -20.172 -7.184 -23.672 1 88.5 359 ALA B N 1
ATOM 6730 C CA . ALA B 1 359 ? -20.391 -8.547 -24.141 1 88.5 359 ALA B CA 1
ATOM 6731 C C . ALA B 1 359 ? -20.734 -9.484 -22.984 1 88.5 359 ALA B C 1
ATOM 6733 O O . ALA B 1 359 ? -21.625 -10.32 -23.109 1 88.5 359 ALA B O 1
ATOM 6734 N N . ALA B 1 360 ? -19.984 -9.359 -21.922 1 90.5 360 ALA B N 1
ATOM 6735 C CA . ALA B 1 360 ? -20.188 -10.203 -20.75 1 90.5 360 ALA B CA 1
ATOM 6736 C C . ALA B 1 360 ? -21.562 -9.977 -20.141 1 90.5 360 ALA B C 1
ATOM 6738 O O . ALA B 1 360 ? -22.188 -10.906 -19.625 1 90.5 360 ALA B O 1
ATOM 6739 N N . PHE B 1 361 ? -22.047 -8.766 -20.219 1 89.19 361 PHE B N 1
ATOM 6740 C CA . PHE B 1 361 ? -23.375 -8.461 -19.688 1 89.19 361 PHE B CA 1
ATOM 6741 C C . PHE B 1 361 ? -24.453 -9.211 -20.453 1 89.19 361 PHE B C 1
ATOM 6743 O O . PHE B 1 361 ? -25.328 -9.836 -19.844 1 89.19 361 PHE B O 1
ATOM 6750 N N . PHE B 1 362 ? -24.312 -9.258 -21.766 1 85 362 PHE B N 1
ATOM 6751 C CA . PHE B 1 362 ? -25.359 -9.828 -22.609 1 85 362 PHE B CA 1
ATOM 6752 C C . PHE B 1 362 ? -25.219 -11.344 -22.688 1 85 362 PHE B C 1
ATOM 6754 O O . PHE B 1 362 ? -26.219 -12.062 -22.766 1 85 362 PHE B O 1
ATOM 6761 N N . LEU B 1 363 ? -24.016 -11.781 -22.562 1 89.5 363 LEU B N 1
ATOM 6762 C CA . LEU B 1 363 ? -23.812 -13.203 -22.828 1 89.5 363 LEU B CA 1
ATOM 6763 C C . LEU B 1 363 ? -23.703 -13.984 -21.531 1 89.5 363 LEU B C 1
ATOM 6765 O O . LEU B 1 363 ? -23.859 -15.203 -21.516 1 89.5 363 LEU B O 1
ATOM 6769 N N . HIS B 1 364 ? -23.375 -13.352 -20.406 1 92 364 HIS B N 1
ATOM 6770 C CA . HIS B 1 364 ? -23.188 -14.023 -19.125 1 92 364 HIS B CA 1
ATOM 6771 C C . HIS B 1 364 ? -24.203 -13.516 -18.094 1 92 364 HIS B C 1
ATOM 6773 O O . HIS B 1 364 ? -25.078 -14.25 -17.672 1 92 364 HIS B O 1
ATOM 6779 N N . THR B 1 365 ? -24.141 -12.234 -17.812 1 89.94 365 THR B N 1
ATOM 6780 C CA . THR B 1 365 ? -24.828 -11.664 -16.672 1 89.94 365 THR B CA 1
ATOM 6781 C C . THR B 1 365 ? -26.344 -11.742 -16.859 1 89.94 365 THR B C 1
ATOM 6783 O O . THR B 1 365 ? -27.047 -12.25 -15.984 1 89.94 365 THR B O 1
ATOM 6786 N N . LEU B 1 366 ? -26.859 -11.266 -17.953 1 87.56 366 LEU B N 1
ATOM 6787 C CA . LEU B 1 366 ? -28.297 -11.234 -18.203 1 87.56 366 LEU B CA 1
ATOM 6788 C C . LEU B 1 366 ? -28.859 -12.648 -18.266 1 87.56 366 LEU B C 1
ATOM 6790 O O . LEU B 1 366 ? -29.828 -12.969 -17.562 1 87.56 366 LEU B O 1
ATOM 6794 N N . PRO B 1 367 ? -28.297 -13.469 -19.078 1 87.88 367 PRO B N 1
ATOM 6795 C CA . PRO B 1 367 ? -28.766 -14.859 -19.062 1 87.88 367 PRO B CA 1
ATOM 6796 C C . PRO B 1 367 ? -28.625 -15.516 -17.688 1 87.88 367 PRO B C 1
ATOM 6798 O O . PRO B 1 367 ? -29.453 -16.344 -17.312 1 87.88 367 PRO B O 1
ATOM 6801 N N . GLY B 1 368 ? -27.547 -15.211 -16.969 1 90.44 368 GLY B N 1
ATOM 6802 C CA . GLY B 1 368 ? -27.359 -15.742 -15.617 1 90.44 368 GLY B CA 1
ATOM 6803 C C . GLY B 1 368 ? -28.484 -15.398 -14.672 1 90.44 368 GLY B C 1
ATOM 6804 O O . GLY B 1 368 ? -28.984 -16.266 -13.953 1 90.44 368 GLY B O 1
ATOM 6805 N N . TYR B 1 369 ? -28.906 -14.18 -14.695 1 89.19 369 TYR B N 1
ATOM 6806 C CA . TYR B 1 369 ? -30.016 -13.758 -13.852 1 89.19 369 TYR B CA 1
ATOM 6807 C C . TYR B 1 369 ? -31.312 -14.445 -14.273 1 89.19 369 TYR B C 1
ATOM 6809 O O . TYR B 1 369 ? -32.125 -14.805 -13.422 1 89.19 369 TYR B O 1
ATOM 6817 N N . PHE B 1 370 ? -31.5 -14.531 -15.547 1 88.31 370 PHE B N 1
ATOM 6818 C CA . PHE B 1 370 ? -32.688 -15.18 -16.062 1 88.31 370 PHE B CA 1
ATOM 6819 C C . PHE B 1 370 ? -32.781 -16.625 -15.602 1 88.31 370 PHE B C 1
ATOM 6821 O O . PHE B 1 370 ? -33.812 -17.078 -15.094 1 88.31 370 PHE B O 1
ATOM 6828 N N . PHE B 1 371 ? -31.75 -17.359 -15.773 1 89.44 371 PHE B N 1
ATOM 6829 C CA . PHE B 1 371 ? -31.719 -18.766 -15.383 1 89.44 371 PHE B CA 1
ATOM 6830 C C . PHE B 1 371 ? -31.875 -18.906 -13.875 1 89.44 371 PHE B C 1
ATOM 6832 O O . PHE B 1 371 ? -32.562 -19.828 -13.406 1 89.44 371 PHE B O 1
ATOM 6839 N N . ASP B 1 372 ? -31.188 -18.078 -13.188 1 91.5 372 ASP B N 1
ATOM 6840 C CA . ASP B 1 372 ? -31.297 -18.125 -11.734 1 91.5 372 ASP B CA 1
ATOM 6841 C C . ASP B 1 372 ? -32.719 -17.828 -11.273 1 91.5 372 ASP B C 1
ATOM 6843 O O . ASP B 1 372 ? -33.188 -18.391 -10.281 1 91.5 372 ASP B O 1
ATOM 6847 N N . MET B 1 373 ? -33.344 -16.953 -11.953 1 91.94 373 MET B N 1
ATOM 6848 C CA . MET B 1 373 ? -34.75 -16.688 -11.672 1 91.94 373 MET B CA 1
ATOM 6849 C C . MET B 1 373 ? -35.625 -17.922 -11.883 1 91.94 373 MET B C 1
ATOM 6851 O O . MET B 1 373 ? -36.469 -18.25 -11.055 1 91.94 373 MET B O 1
ATOM 6855 N N . LEU B 1 374 ? -35.375 -18.594 -12.945 1 90.12 374 LEU B N 1
ATOM 6856 C CA . LEU B 1 374 ? -36.125 -19.828 -13.242 1 90.12 374 LEU B CA 1
ATOM 6857 C C . LEU B 1 374 ? -35.844 -20.891 -12.18 1 90.12 374 LEU B C 1
ATOM 6859 O O . LEU B 1 374 ? -36.75 -21.609 -11.781 1 90.12 374 LEU B O 1
ATOM 6863 N N . LEU B 1 375 ? -34.594 -20.938 -11.797 1 91 375 LEU B N 1
ATOM 6864 C CA . LEU B 1 375 ? -34.25 -21.875 -10.742 1 91 375 LEU B CA 1
ATOM 6865 C C . LEU B 1 375 ? -34.969 -21.547 -9.445 1 91 375 LEU B C 1
ATOM 6867 O O . LEU B 1 375 ? -35.469 -22.438 -8.766 1 91 375 LEU B O 1
ATOM 6871 N N . ARG B 1 376 ? -35.094 -20.312 -9.133 1 91.31 376 ARG B N 1
ATOM 6872 C CA . ARG B 1 376 ? -35.781 -19.875 -7.93 1 91.31 376 ARG B CA 1
ATOM 6873 C C . ARG B 1 376 ? -37.281 -20.234 -8 1 91.31 376 ARG B C 1
ATOM 6875 O O . ARG B 1 376 ? -37.875 -20.641 -7.004 1 91.31 376 ARG B O 1
ATOM 6882 N N . LEU B 1 377 ? -37.812 -20.094 -9.109 1 92.12 377 LEU B N 1
ATOM 6883 C CA . LEU B 1 377 ? -39.219 -20.406 -9.32 1 92.12 377 LEU B CA 1
ATOM 6884 C C . LEU B 1 377 ? -39.469 -21.906 -9.148 1 92.12 377 LEU B C 1
ATOM 6886 O O . LEU B 1 377 ? -40.531 -22.312 -8.734 1 92.12 377 LEU B O 1
ATOM 6890 N N . LYS B 1 378 ? -38.5 -22.672 -9.383 1 93.19 378 LYS B N 1
ATOM 6891 C CA . LYS B 1 378 ? -38.594 -24.125 -9.234 1 93.19 378 LYS B CA 1
ATOM 6892 C C . LYS B 1 378 ? -38.188 -24.562 -7.84 1 93.19 378 LYS B C 1
ATOM 6894 O O . LYS B 1 378 ? -38.125 -25.766 -7.551 1 93.19 378 LYS B O 1
ATOM 6899 N N . GLY B 1 379 ? -37.719 -23.609 -6.992 1 91.69 379 GLY B N 1
ATOM 6900 C CA . GLY B 1 379 ? -37.344 -23.906 -5.617 1 91.69 379 GLY B CA 1
ATOM 6901 C C . GLY B 1 379 ? -35.906 -24.328 -5.473 1 91.69 379 GLY B C 1
ATOM 6902 O O . GLY B 1 379 ? -35.531 -24.938 -4.469 1 91.69 379 GLY B O 1
ATOM 6903 N N . ARG B 1 380 ? -35.156 -24.094 -6.516 1 91.56 380 ARG B N 1
ATOM 6904 C CA . ARG B 1 380 ? -33.75 -24.453 -6.469 1 91.56 380 ARG B CA 1
ATOM 6905 C C . ARG B 1 380 ? -32.875 -23.25 -6.152 1 91.56 380 ARG B C 1
ATOM 6907 O O . ARG B 1 380 ? -33.312 -22.109 -6.328 1 91.56 380 ARG B O 1
ATOM 6914 N N . LYS B 1 381 ? -31.75 -23.422 -5.594 1 92.62 381 LYS B N 1
ATOM 6915 C CA . LYS B 1 381 ? -30.812 -22.359 -5.25 1 92.62 381 LYS B CA 1
ATOM 6916 C C . LYS B 1 381 ? -30.156 -21.781 -6.5 1 92.62 381 LYS B C 1
ATOM 6918 O O . LYS B 1 381 ? -29.703 -22.516 -7.375 1 92.62 381 LYS B O 1
ATOM 6923 N N . PRO B 1 382 ? -30.188 -20.453 -6.656 1 91.75 382 PRO B N 1
ATOM 6924 C CA . PRO B 1 382 ? -29.484 -19.812 -7.773 1 91.75 382 PRO B CA 1
ATOM 6925 C C . PRO B 1 382 ? -27.969 -20.047 -7.738 1 91.75 382 PRO B C 1
ATOM 6927 O O . PRO B 1 382 ? -27.359 -20.016 -6.664 1 91.75 382 PRO B O 1
ATOM 6930 N N . ILE B 1 383 ? -27.344 -20.359 -8.953 1 91.19 383 ILE B N 1
ATOM 6931 C CA . ILE B 1 383 ? -25.938 -20.703 -8.945 1 91.19 383 ILE B CA 1
ATOM 6932 C C . ILE B 1 383 ? -25.203 -19.953 -10.047 1 91.19 383 ILE B C 1
ATOM 6934 O O . ILE B 1 383 ? -23.984 -19.734 -9.969 1 91.19 383 ILE B O 1
ATOM 6938 N N . LEU B 1 384 ? -25.828 -19.453 -11.047 1 90.69 384 LEU B N 1
ATOM 6939 C CA . LEU B 1 384 ? -25.156 -19.047 -12.273 1 90.69 384 LEU B CA 1
ATOM 6940 C C . LEU B 1 384 ? -24.531 -17.672 -12.117 1 90.69 384 LEU B C 1
ATOM 6942 O O . LEU B 1 384 ? -23.438 -17.422 -12.633 1 90.69 384 LEU B O 1
ATOM 6946 N N . VAL B 1 385 ? -25.25 -16.797 -11.445 1 92.06 385 VAL B N 1
ATOM 6947 C CA . VAL B 1 385 ? -24.719 -15.438 -11.281 1 92.06 385 VAL B CA 1
ATOM 6948 C C . VAL B 1 385 ? -23.406 -15.484 -10.516 1 92.06 385 VAL B C 1
ATOM 6950 O O . VAL B 1 385 ? -22.438 -14.805 -10.883 1 92.06 385 VAL B O 1
ATOM 6953 N N . ASP B 1 386 ? -23.375 -16.234 -9.586 1 92.38 386 ASP B N 1
ATOM 6954 C CA . ASP B 1 386 ? -22.156 -16.375 -8.797 1 92.38 386 ASP B CA 1
ATOM 6955 C C . ASP B 1 386 ? -21.047 -17.031 -9.617 1 92.38 386 ASP B C 1
ATOM 6957 O O . ASP B 1 386 ? -19.875 -16.656 -9.492 1 92.38 386 ASP B O 1
ATOM 6961 N N . LEU B 1 387 ? -21.453 -17.938 -10.344 1 90.88 387 LEU B N 1
ATOM 6962 C CA . LEU B 1 387 ? -20.5 -18.594 -11.219 1 90.88 387 LEU B CA 1
ATOM 6963 C C . LEU B 1 387 ? -19.891 -17.625 -12.219 1 90.88 387 LEU B C 1
ATOM 6965 O O . LEU B 1 387 ? -18.688 -17.625 -12.445 1 90.88 387 LEU B O 1
ATOM 6969 N N . TYR B 1 388 ? -20.656 -16.812 -12.742 1 92.69 388 TYR B N 1
ATOM 6970 C CA . TYR B 1 388 ? -20.156 -15.844 -13.727 1 92.69 388 TYR B CA 1
ATOM 6971 C C . TYR B 1 388 ? -19.266 -14.797 -13.062 1 92.69 388 TYR B C 1
ATOM 6973 O O . TYR B 1 388 ? -18.312 -14.32 -13.672 1 92.69 388 TYR B O 1
ATOM 6981 N N . ARG B 1 389 ? -19.641 -14.43 -11.914 1 91.06 389 ARG B N 1
ATOM 6982 C CA . ARG B 1 389 ? -18.766 -13.523 -11.18 1 91.06 389 ARG B CA 1
ATOM 6983 C C . ARG B 1 389 ? -17.359 -14.117 -11.031 1 91.06 389 ARG B C 1
ATOM 6985 O O . ARG B 1 389 ? -16.375 -13.414 -11.211 1 91.06 389 ARG B O 1
ATOM 6992 N N . LYS B 1 390 ? -17.281 -15.375 -10.773 1 87.69 390 LYS B N 1
ATOM 6993 C CA . LYS B 1 390 ? -15.992 -16.062 -10.641 1 87.69 390 LYS B CA 1
ATOM 6994 C C . LYS B 1 390 ? -15.273 -16.156 -11.977 1 87.69 390 LYS B C 1
ATOM 6996 O O . LYS B 1 390 ? -14.055 -15.953 -12.047 1 87.69 390 LYS B O 1
ATOM 7001 N N . ILE B 1 391 ? -16.047 -16.406 -12.93 1 89.06 391 ILE B N 1
ATOM 7002 C CA . ILE B 1 391 ? -15.477 -16.516 -14.273 1 89.06 391 ILE B CA 1
ATOM 7003 C C . ILE B 1 391 ? -14.898 -15.18 -14.711 1 89.06 391 ILE B C 1
ATOM 7005 O O . ILE B 1 391 ? -13.781 -15.117 -15.234 1 89.06 391 ILE B O 1
ATOM 7009 N N . HIS B 1 392 ? -15.664 -14.156 -14.461 1 90.19 392 HIS B N 1
ATOM 7010 C CA . HIS B 1 392 ? -15.203 -12.828 -14.852 1 90.19 392 HIS B CA 1
ATOM 7011 C C . HIS B 1 392 ? -13.938 -12.438 -14.094 1 90.19 392 HIS B C 1
ATOM 7013 O O . HIS B 1 392 ? -13.031 -11.82 -14.664 1 90.19 392 HIS B O 1
ATOM 7019 N N . LYS B 1 393 ? -13.906 -12.773 -12.891 1 86.75 393 LYS B N 1
ATOM 7020 C CA . LYS B 1 393 ? -12.711 -12.516 -12.102 1 86.75 393 LYS B CA 1
ATOM 7021 C C . LYS B 1 393 ? -11.5 -13.25 -12.672 1 86.75 393 LYS B C 1
ATOM 7023 O O . LYS B 1 393 ? -10.406 -12.695 -12.758 1 86.75 393 LYS B O 1
ATOM 7028 N N . ASN B 1 394 ? -11.727 -14.445 -13.039 1 85.31 394 ASN B N 1
ATOM 7029 C CA . ASN B 1 394 ? -10.656 -15.258 -13.617 1 85.31 394 ASN B CA 1
ATOM 7030 C C . ASN B 1 394 ? -10.188 -14.688 -14.953 1 85.31 394 ASN B C 1
ATOM 7032 O O . ASN B 1 394 ? -8.984 -14.688 -15.242 1 85.31 394 ASN B O 1
ATOM 7036 N N . ILE B 1 395 ? -11.094 -14.273 -15.688 1 86.88 395 ILE B N 1
ATOM 7037 C CA . ILE B 1 395 ? -10.75 -13.695 -16.984 1 86.88 395 ILE B CA 1
ATOM 7038 C C . ILE B 1 395 ? -9.914 -12.43 -16.781 1 86.88 395 ILE B C 1
ATOM 7040 O O . ILE B 1 395 ? -8.945 -12.203 -17.5 1 86.88 395 ILE B O 1
ATOM 7044 N N . ALA B 1 396 ? -10.297 -11.695 -15.828 1 85.75 396 ALA B N 1
ATOM 7045 C CA . ALA B 1 396 ? -9.57 -10.461 -15.547 1 85.75 396 ALA B CA 1
ATOM 7046 C C . ALA B 1 396 ? -8.141 -10.75 -15.102 1 85.75 396 ALA B C 1
ATOM 7048 O O . ALA B 1 396 ? -7.203 -10.078 -15.523 1 85.75 396 ALA B O 1
ATOM 7049 N N . VAL B 1 397 ? -7.945 -11.758 -14.297 1 84.81 397 VAL B N 1
ATOM 7050 C CA . VAL B 1 397 ? -6.645 -12.102 -13.742 1 84.81 397 VAL B CA 1
ATOM 7051 C C . VAL B 1 397 ? -5.766 -12.727 -14.82 1 84.81 397 VAL B C 1
ATOM 7053 O O . VAL B 1 397 ? -4.547 -12.539 -14.828 1 84.81 397 VAL B O 1
ATOM 7056 N N . LEU B 1 398 ? -6.359 -13.336 -15.734 1 86.25 398 LEU B N 1
ATOM 7057 C CA . LEU B 1 398 ? -5.625 -14.016 -16.797 1 86.25 398 LEU B CA 1
ATOM 7058 C C . LEU B 1 398 ? -5.387 -13.078 -17.984 1 86.25 398 LEU B C 1
ATOM 7060 O O . LEU B 1 398 ? -4.605 -13.398 -18.875 1 86.25 398 LEU B O 1
ATOM 7064 N N . GLY B 1 399 ? -5.965 -11.945 -17.938 1 83.88 399 GLY B N 1
ATOM 7065 C CA . GLY B 1 399 ? -5.953 -10.992 -19.031 1 83.88 399 GLY B CA 1
ATOM 7066 C C . GLY B 1 399 ? -4.559 -10.711 -19.562 1 83.88 399 GLY B C 1
ATOM 7067 O O . GLY B 1 399 ? -4.289 -10.891 -20.75 1 83.88 399 GLY B O 1
ATOM 7068 N N . PRO B 1 400 ? -3.672 -10.438 -18.719 1 84.75 400 PRO B N 1
ATOM 7069 C CA . PRO B 1 400 ? -2.312 -10.141 -19.172 1 84.75 400 PRO B CA 1
ATOM 7070 C C . PRO B 1 400 ? -1.654 -11.32 -19.875 1 84.75 400 PRO B C 1
ATOM 7072 O O . PRO B 1 400 ? -0.842 -11.133 -20.781 1 84.75 400 PRO B O 1
ATOM 7075 N N . PHE B 1 401 ? -2.035 -12.461 -19.578 1 89.06 401 PHE B N 1
ATOM 7076 C CA . PHE B 1 401 ? -1.388 -13.656 -20.094 1 89.06 401 PHE B CA 1
ATOM 7077 C C . PHE B 1 401 ? -2.035 -14.094 -21.406 1 89.06 401 PHE B C 1
ATOM 7079 O O . PHE B 1 401 ? -1.446 -14.859 -22.172 1 89.06 401 PHE B O 1
ATOM 7086 N N . SER B 1 402 ? -3.225 -13.633 -21.641 1 89.06 402 SER B N 1
ATOM 7087 C CA . SER B 1 402 ? -3.932 -14.047 -22.844 1 89.06 402 SER B CA 1
ATOM 7088 C C . SER B 1 402 ? -3.74 -13.039 -23.969 1 89.06 402 SER B C 1
ATOM 7090 O O . SER B 1 402 ? -4.246 -13.234 -25.078 1 89.06 402 SER B O 1
ATOM 7092 N N . SER B 1 403 ? -2.975 -12.016 -23.688 1 90.06 403 SER B N 1
ATOM 7093 C CA . SER B 1 403 ? -2.822 -10.977 -24.688 1 90.06 403 SER B CA 1
ATOM 7094 C C . SER B 1 403 ? -1.354 -10.625 -24.906 1 90.06 403 SER B C 1
ATOM 7096 O O . SER B 1 403 ? -1.036 -9.688 -25.641 1 90.06 403 SER B O 1
ATOM 7098 N N . THR B 1 404 ? -0.494 -11.359 -24.25 1 92.31 404 THR B N 1
ATOM 7099 C CA . THR B 1 404 ? 0.925 -11.023 -24.297 1 92.31 404 THR B CA 1
ATOM 7100 C C . THR B 1 404 ? 1.753 -12.234 -24.734 1 92.31 404 THR B C 1
ATOM 7102 O O . THR B 1 404 ? 1.457 -13.367 -24.344 1 92.31 404 THR B O 1
ATOM 7105 N N . THR B 1 405 ? 2.752 -11.938 -25.531 1 94.94 405 THR B N 1
ATOM 7106 C CA . THR B 1 405 ? 3.703 -12.969 -25.922 1 94.94 405 THR B CA 1
ATOM 7107 C C . THR B 1 405 ? 5.012 -12.82 -25.156 1 94.94 405 THR B C 1
ATOM 7109 O O . THR B 1 405 ? 5.59 -11.734 -25.109 1 94.94 405 THR B O 1
ATOM 7112 N N . TRP B 1 406 ? 5.418 -13.852 -24.531 1 96.44 406 TRP B N 1
ATOM 7113 C CA . TRP B 1 406 ? 6.723 -13.898 -23.875 1 96.44 406 TRP B CA 1
ATOM 7114 C C . TRP B 1 406 ? 7.684 -14.805 -24.641 1 96.44 406 TRP B C 1
ATOM 7116 O O . TRP B 1 406 ? 7.277 -15.836 -25.172 1 96.44 406 TRP B O 1
ATOM 7126 N N . ASN B 1 407 ? 8.906 -14.414 -24.641 1 96.56 407 ASN B N 1
ATOM 7127 C CA . ASN B 1 407 ? 9.977 -15.234 -25.203 1 96.56 407 ASN B CA 1
ATOM 7128 C C . ASN B 1 407 ? 10.844 -15.836 -24.094 1 96.56 407 ASN B C 1
ATOM 7130 O O . ASN B 1 407 ? 11.461 -15.102 -23.328 1 96.56 407 ASN B O 1
ATOM 7134 N N . PHE B 1 408 ? 10.93 -17.125 -24.109 1 97.56 408 PHE B N 1
ATOM 7135 C CA . PHE B 1 408 ? 11.68 -17.797 -23.047 1 97.56 408 PHE B CA 1
ATOM 7136 C C . PHE B 1 408 ? 12.969 -18.406 -23.609 1 97.56 408 PHE B C 1
ATOM 7138 O O . PHE B 1 408 ? 12.93 -19.203 -24.547 1 97.56 408 PHE B O 1
ATOM 7145 N N . ASP B 1 409 ? 14.047 -18 -23 1 96.75 409 ASP B N 1
ATOM 7146 C CA . ASP B 1 409 ? 15.328 -18.656 -23.281 1 96.75 409 ASP B CA 1
ATOM 7147 C C . ASP B 1 409 ? 15.383 -20.047 -22.672 1 96.75 409 ASP B C 1
ATOM 7149 O O . ASP B 1 409 ? 15.062 -20.234 -21.5 1 96.75 409 ASP B O 1
ATOM 7153 N N . MET B 1 410 ? 15.781 -21.078 -23.5 1 97.44 410 MET B N 1
ATOM 7154 C CA . MET B 1 410 ? 15.859 -22.453 -23.016 1 97.44 410 MET B CA 1
ATOM 7155 C C . MET B 1 410 ? 17.234 -23.047 -23.266 1 97.44 410 MET B C 1
ATOM 7157 O O . MET B 1 410 ? 17.359 -24.234 -23.547 1 97.44 410 MET B O 1
ATOM 7161 N N . THR B 1 411 ? 18.188 -22.172 -23.266 1 97.31 411 THR B N 1
ATOM 7162 C CA . THR B 1 411 ? 19.547 -22.609 -23.594 1 97.31 411 THR B CA 1
ATOM 7163 C C . THR B 1 411 ? 20.031 -23.672 -22.609 1 97.31 411 THR B C 1
ATOM 7165 O O . THR B 1 411 ? 20.516 -24.734 -23.031 1 97.31 411 THR B O 1
ATOM 7168 N N . ASN B 1 412 ? 19.922 -23.438 -21.328 1 97.25 412 ASN B N 1
ATOM 7169 C CA . ASN B 1 412 ? 20.344 -24.406 -20.328 1 97.25 412 ASN B CA 1
ATOM 7170 C C . ASN B 1 412 ? 19.562 -25.703 -20.453 1 97.25 412 ASN B C 1
ATOM 7172 O O . ASN B 1 412 ? 20.125 -26.781 -20.25 1 97.25 412 ASN B O 1
ATOM 7176 N N . THR B 1 413 ? 18.312 -25.578 -20.734 1 98 413 THR B N 1
ATOM 7177 C CA . THR B 1 413 ? 17.469 -26.766 -20.859 1 98 413 THR B CA 1
ATOM 7178 C C . THR B 1 413 ? 17.859 -27.578 -22.078 1 98 413 THR B C 1
ATOM 7180 O O . THR B 1 413 ? 17.875 -28.812 -22.031 1 98 413 THR B O 1
ATOM 7183 N N . LYS B 1 414 ? 18.156 -26.906 -23.156 1 97.19 414 LYS B N 1
ATOM 7184 C CA . LYS B 1 414 ? 18.641 -27.594 -24.359 1 97.19 414 LYS B CA 1
ATOM 7185 C C . LYS B 1 414 ? 19.953 -28.312 -24.094 1 97.19 414 LYS B C 1
ATOM 7187 O O . LYS B 1 414 ? 20.125 -29.453 -24.516 1 97.19 414 LYS B O 1
ATOM 7192 N N . GLU B 1 415 ? 20.797 -27.672 -23.391 1 97.38 415 GLU B N 1
ATOM 7193 C CA . GLU B 1 415 ? 22.078 -28.297 -23.016 1 97.38 415 GLU B CA 1
ATOM 7194 C C . GLU B 1 415 ? 21.875 -29.484 -22.094 1 97.38 415 GLU B C 1
ATOM 7196 O O . GLU B 1 415 ? 22.594 -30.484 -22.188 1 97.38 415 GLU B O 1
ATOM 7201 N N . LEU B 1 416 ? 20.969 -29.359 -21.234 1 97.5 416 LEU B N 1
ATOM 7202 C CA . LEU B 1 416 ? 20.594 -30.453 -20.344 1 97.5 416 LEU B CA 1
ATOM 7203 C C . LEU B 1 416 ? 20.188 -31.688 -21.141 1 97.5 416 LEU B C 1
ATOM 7205 O O . LEU B 1 416 ? 20.656 -32.781 -20.844 1 97.5 416 LEU B O 1
ATOM 7209 N N . ARG B 1 417 ? 19.312 -31.531 -22.109 1 97.56 417 ARG B N 1
ATOM 7210 C CA . ARG B 1 417 ? 18.859 -32.656 -22.938 1 97.56 417 ARG B CA 1
ATOM 7211 C C . ARG B 1 417 ? 20.016 -33.281 -23.719 1 97.56 417 ARG B C 1
ATOM 7213 O O . ARG B 1 417 ? 20.094 -34.5 -23.844 1 97.56 417 ARG B O 1
ATOM 7220 N N . GLU B 1 418 ? 20.891 -32.406 -24.203 1 97 418 GLU B N 1
ATOM 7221 C CA . GLU B 1 418 ? 22.031 -32.875 -24.984 1 97 418 GLU B CA 1
ATOM 7222 C C . GLU B 1 418 ? 22.984 -33.688 -24.125 1 97 418 GLU B C 1
ATOM 7224 O O . GLU B 1 418 ? 23.672 -34.594 -24.641 1 97 418 GLU B O 1
ATOM 72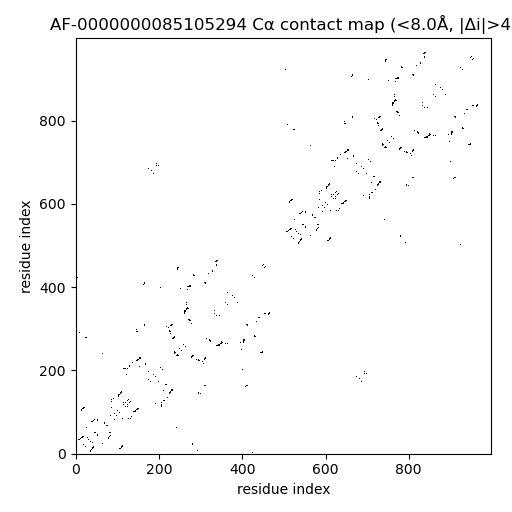29 N N . ALA B 1 419 ? 23.031 -33.406 -22.875 1 96.5 419 ALA B N 1
ATOM 7230 C CA . ALA B 1 419 ? 23.953 -34.094 -21.969 1 96.5 419 ALA B CA 1
ATOM 7231 C C . ALA B 1 419 ? 23.422 -35.5 -21.625 1 96.5 419 ALA B C 1
ATOM 7233 O O . ALA B 1 419 ? 24.172 -36.344 -21.125 1 96.5 419 ALA B O 1
ATOM 7234 N N . MET B 1 420 ? 22.188 -35.781 -21.844 1 97 420 MET B N 1
ATOM 7235 C CA . MET B 1 420 ? 21.578 -37.062 -21.5 1 97 420 MET B CA 1
ATOM 7236 C C . MET B 1 420 ? 21.984 -38.125 -22.484 1 97 420 MET B C 1
ATOM 7238 O O . MET B 1 420 ? 22.234 -37.844 -23.656 1 97 420 MET B O 1
ATOM 7242 N N . SER B 1 421 ? 22.016 -39.344 -22.031 1 96.69 421 SER B N 1
ATOM 7243 C CA . SER B 1 421 ? 22.25 -40.469 -22.922 1 96.69 421 SER B CA 1
ATOM 7244 C C . SER B 1 421 ? 21.047 -40.719 -23.844 1 96.69 421 SER B C 1
ATOM 7246 O O . SER B 1 421 ? 19.953 -40.188 -23.594 1 96.69 421 SER B O 1
ATOM 7248 N N . LYS B 1 422 ? 21.281 -41.438 -24.875 1 96.12 422 LYS B N 1
ATOM 7249 C CA . LYS B 1 422 ? 20.203 -41.781 -25.797 1 96.12 422 LYS B CA 1
ATOM 7250 C C . LYS B 1 422 ? 19.078 -42.5 -25.078 1 96.12 422 LYS B C 1
ATOM 7252 O O . LYS B 1 422 ? 17.906 -42.25 -25.344 1 96.12 422 LYS B O 1
ATOM 7257 N N . GLN B 1 423 ? 19.484 -43.375 -24.219 1 96.75 423 GLN B N 1
ATOM 7258 C CA . GLN B 1 423 ? 18.5 -44.125 -23.453 1 96.75 423 GLN B CA 1
ATOM 7259 C C . GLN B 1 423 ? 17.672 -43.188 -22.562 1 96.75 423 GLN B C 1
ATOM 7261 O O . GLN B 1 423 ? 16.453 -43.344 -22.484 1 96.75 423 GLN B O 1
ATOM 7266 N N . ASP B 1 424 ? 18.297 -42.312 -21.938 1 97.56 424 ASP B N 1
ATOM 7267 C CA . ASP B 1 424 ? 17.609 -41.375 -21.047 1 97.56 424 ASP B CA 1
ATOM 7268 C C . ASP B 1 424 ? 16.703 -40.438 -21.844 1 97.56 424 ASP B C 1
ATOM 7270 O O . ASP B 1 424 ? 15.617 -40.062 -21.375 1 97.56 424 ASP B O 1
ATOM 7274 N N . ARG B 1 425 ? 17.109 -40 -23.047 1 97.19 425 ARG B N 1
ATOM 7275 C CA . ARG B 1 425 ? 16.281 -39.156 -23.875 1 97.19 425 ARG B CA 1
ATOM 7276 C C . ARG B 1 425 ? 14.984 -39.844 -24.281 1 97.19 425 ARG B C 1
ATOM 7278 O O . ARG B 1 425 ? 13.945 -39.188 -24.438 1 97.19 425 ARG B O 1
ATOM 7285 N N . ASN B 1 426 ? 15.055 -41.125 -24.375 1 95.81 426 ASN B N 1
ATOM 7286 C CA . ASN B 1 426 ? 13.867 -41.906 -24.734 1 95.81 426 ASN B CA 1
ATOM 7287 C C . ASN B 1 426 ? 12.961 -42.125 -23.531 1 95.81 426 ASN B C 1
ATOM 7289 O O . ASN B 1 426 ? 11.742 -42 -23.625 1 95.81 426 ASN B O 1
ATOM 7293 N N . LEU B 1 427 ? 13.539 -42.406 -22.422 1 96.5 427 LEU B N 1
ATOM 7294 C CA . LEU B 1 427 ? 12.781 -42.719 -21.203 1 96.5 427 LEU B CA 1
ATOM 7295 C C . LEU B 1 427 ? 12.242 -41.438 -20.562 1 96.5 427 LEU B C 1
ATOM 7297 O O . LEU B 1 427 ? 11.18 -41.438 -19.938 1 96.5 427 LEU B O 1
ATOM 7301 N N . TYR B 1 428 ? 13 -40.375 -20.688 1 97.94 428 TYR B N 1
ATOM 7302 C CA . TYR B 1 428 ? 12.648 -39.062 -20.109 1 97.94 428 TYR B CA 1
ATOM 7303 C C . TYR B 1 428 ? 12.609 -38 -21.188 1 97.94 428 TYR B C 1
ATOM 7305 O O . TYR B 1 428 ? 13.359 -37 -21.141 1 97.94 428 TYR B O 1
ATOM 7313 N N . ASP B 1 429 ? 11.633 -38.094 -22.078 1 97.19 429 ASP B N 1
ATOM 7314 C CA . ASP B 1 429 ? 11.539 -37.188 -23.234 1 97.19 429 ASP B CA 1
ATOM 7315 C C . ASP B 1 429 ? 10.891 -35.875 -22.859 1 97.19 429 ASP B C 1
ATOM 7317 O O . ASP B 1 429 ? 9.945 -35.844 -22.062 1 97.19 429 ASP B O 1
ATOM 7321 N N . PHE B 1 430 ? 11.484 -34.844 -23.344 1 98.12 430 PHE B N 1
ATOM 7322 C CA . PHE B 1 430 ? 10.883 -33.5 -23.188 1 98.12 430 PHE B CA 1
ATOM 7323 C C . PHE B 1 430 ? 11.258 -32.594 -24.359 1 98.12 430 PHE B C 1
ATOM 7325 O O . PHE B 1 430 ? 11.5 -31.406 -24.156 1 98.12 430 PHE B O 1
ATOM 7332 N N . ASP B 1 431 ? 11.375 -33.094 -25.562 1 97.25 431 ASP B N 1
ATOM 7333 C CA . ASP B 1 431 ? 11.727 -32.344 -26.766 1 97.25 431 ASP B CA 1
ATOM 7334 C C . ASP B 1 431 ? 10.523 -31.594 -27.312 1 97.25 431 ASP B C 1
ATOM 7336 O O . ASP B 1 431 ? 9.75 -32.125 -28.109 1 97.25 431 ASP B O 1
ATOM 7340 N N . MET B 1 432 ? 10.492 -30.359 -27.047 1 96.81 432 MET B N 1
ATOM 7341 C CA . MET B 1 432 ? 9.367 -29.531 -27.469 1 96.81 432 MET B CA 1
ATOM 7342 C C . MET B 1 432 ? 9.43 -29.25 -28.953 1 96.81 432 MET B C 1
ATOM 7344 O O . MET B 1 432 ? 8.406 -28.938 -29.578 1 96.81 432 MET B O 1
ATOM 7348 N N . ALA B 1 433 ? 10.594 -29.281 -29.5 1 95.94 433 ALA B N 1
ATOM 7349 C CA . ALA B 1 433 ? 10.75 -29.016 -30.922 1 95.94 433 ALA B CA 1
ATOM 7350 C C . ALA B 1 433 ? 10.023 -30.062 -31.766 1 95.94 433 ALA B C 1
ATOM 7352 O O . ALA B 1 433 ? 9.539 -29.766 -32.875 1 95.94 433 ALA B O 1
ATOM 7353 N N . GLN B 1 434 ? 9.867 -31.234 -31.203 1 95.38 434 GLN B N 1
ATOM 7354 C CA . GLN B 1 434 ? 9.289 -32.344 -31.953 1 95.38 434 GLN B CA 1
ATOM 7355 C C . GLN B 1 434 ? 7.844 -32.594 -31.531 1 95.38 434 GLN B C 1
ATOM 7357 O O . GLN B 1 434 ? 7.188 -33.5 -32.062 1 95.38 434 GLN B O 1
ATOM 7362 N N . LEU B 1 435 ? 7.387 -31.859 -30.625 1 96.62 435 LEU B N 1
ATOM 7363 C CA . LEU B 1 435 ? 6.023 -32.062 -30.156 1 96.62 435 LEU B CA 1
ATOM 7364 C C . LEU B 1 435 ? 5.012 -31.766 -31.25 1 96.62 435 LEU B C 1
ATOM 7366 O O . LEU B 1 435 ? 5.09 -30.719 -31.906 1 96.62 435 LEU B O 1
ATOM 7370 N N . ASP B 1 436 ? 4.113 -32.688 -31.516 1 96.81 436 ASP B N 1
ATOM 7371 C CA . ASP B 1 436 ? 2.998 -32.469 -32.438 1 96.81 436 ASP B CA 1
ATOM 7372 C C . ASP B 1 436 ? 1.789 -31.875 -31.703 1 96.81 436 ASP B C 1
ATOM 7374 O O . ASP B 1 436 ? 1.056 -32.625 -31.031 1 96.81 436 ASP B O 1
ATOM 7378 N N . TRP B 1 437 ? 1.499 -30.656 -32 1 96.62 437 TRP B N 1
ATOM 7379 C CA . TRP B 1 437 ? 0.439 -29.953 -31.297 1 96.62 437 TRP B CA 1
ATOM 7380 C C . TRP B 1 437 ? -0.917 -30.594 -31.562 1 96.62 437 TRP B C 1
ATOM 7382 O O . TRP B 1 437 ? -1.76 -30.688 -30.672 1 96.62 437 TRP B O 1
ATOM 7392 N N . ASP B 1 438 ? -1.193 -31.016 -32.75 1 95.69 438 ASP B N 1
ATOM 7393 C CA . ASP B 1 438 ? -2.473 -31.625 -33.094 1 95.69 438 ASP B CA 1
ATOM 7394 C C . ASP B 1 438 ? -2.688 -32.906 -32.312 1 95.69 438 ASP B C 1
ATOM 7396 O O . ASP B 1 438 ? -3.777 -33.156 -31.781 1 95.69 438 ASP B O 1
ATOM 7400 N N . ASP B 1 439 ? -1.64 -33.656 -32.281 1 96.94 439 ASP B N 1
ATOM 7401 C CA . ASP B 1 439 ? -1.709 -34.906 -31.547 1 96.94 439 ASP B CA 1
ATOM 7402 C C . ASP B 1 439 ? -1.871 -34.656 -30.062 1 96.94 439 ASP B C 1
ATOM 7404 O O . ASP B 1 439 ? -2.631 -35.344 -29.375 1 96.94 439 ASP B O 1
ATOM 7408 N N . TYR B 1 440 ? -1.144 -33.719 -29.594 1 96.81 440 TYR B N 1
ATOM 7409 C CA . TYR B 1 440 ? -1.23 -33.375 -28.172 1 96.81 440 TYR B CA 1
ATOM 7410 C C . TYR B 1 440 ? -2.619 -32.875 -27.828 1 96.81 440 TYR B C 1
ATOM 7412 O O . TYR B 1 440 ? -3.176 -33.219 -26.781 1 96.81 440 TYR B O 1
ATOM 7420 N N . PHE B 1 441 ? -3.229 -32.031 -28.641 1 95.19 441 PHE B N 1
ATOM 7421 C CA . PHE B 1 441 ? -4.547 -31.469 -28.359 1 95.19 441 PHE B CA 1
ATOM 7422 C C . PHE B 1 441 ? -5.613 -32.562 -28.391 1 95.19 441 PHE B C 1
ATOM 7424 O O . PHE B 1 441 ? -6.582 -32.5 -27.625 1 95.19 441 PHE B O 1
ATOM 7431 N N . LYS B 1 442 ? -5.402 -33.438 -29.297 1 96.12 442 LYS B N 1
ATOM 7432 C CA . LYS B 1 442 ? -6.301 -34.594 -29.281 1 96.12 442 LYS B CA 1
ATOM 7433 C C . LYS B 1 442 ? -6.273 -35.312 -27.922 1 96.12 442 LYS B C 1
ATOM 7435 O O . LYS B 1 442 ? -7.32 -35.531 -27.328 1 96.12 442 LYS B O 1
ATOM 7440 N N . ALA B 1 443 ? -5.082 -35.594 -27.484 1 96.19 443 ALA B N 1
ATOM 7441 C CA . ALA B 1 443 ? -4.91 -36.25 -26.188 1 96.19 443 ALA B CA 1
ATOM 7442 C C . ALA B 1 443 ? -5.52 -35.438 -25.062 1 96.19 443 ALA B C 1
ATOM 7444 O O . ALA B 1 443 ? -6.219 -35.969 -24.203 1 96.19 443 ALA B O 1
ATOM 7445 N N . ALA B 1 444 ? -5.262 -34.156 -25.109 1 94.88 444 ALA B N 1
ATOM 7446 C CA . ALA B 1 444 ? -5.695 -33.25 -24.047 1 94.88 444 ALA B CA 1
ATOM 7447 C C . ALA B 1 444 ? -7.219 -33.125 -24 1 94.88 444 ALA B C 1
ATOM 7449 O O . ALA B 1 444 ? -7.816 -33.125 -22.922 1 94.88 444 ALA B O 1
ATOM 7450 N N . MET B 1 445 ? -7.879 -33.031 -25.172 1 94.88 445 MET B N 1
ATOM 7451 C CA . MET B 1 445 ? -9.328 -32.875 -25.219 1 94.88 445 MET B CA 1
ATOM 7452 C C . MET B 1 445 ? -10.039 -34.156 -24.812 1 94.88 445 MET B C 1
ATOM 7454 O O . MET B 1 445 ? -11.031 -34.125 -24.078 1 94.88 445 MET B O 1
ATOM 7458 N N . TYR B 1 446 ? -9.5 -35.25 -25.266 1 95.44 446 TYR B N 1
ATOM 7459 C CA . TYR B 1 446 ? -10.055 -36.531 -24.828 1 95.44 446 TYR B CA 1
ATOM 7460 C C . TYR B 1 446 ? -9.859 -36.719 -23.328 1 95.44 446 TYR B C 1
ATOM 7462 O O . TYR B 1 446 ? -10.742 -37.25 -22.641 1 95.44 446 TYR B O 1
ATOM 7470 N N . GLY B 1 447 ? -8.703 -36.375 -22.891 1 94.81 447 GLY B N 1
ATOM 7471 C CA . GLY B 1 447 ? -8.422 -36.438 -21.469 1 94.81 447 GLY B CA 1
ATOM 7472 C C . GLY B 1 447 ? -9.352 -35.562 -20.641 1 94.81 447 GLY B C 1
ATOM 7473 O O . GLY B 1 447 ? -9.82 -36 -19.578 1 94.81 447 GLY B O 1
ATOM 7474 N N . MET B 1 448 ? -9.578 -34.344 -21.078 1 93.62 448 MET B N 1
ATOM 7475 C CA . MET B 1 448 ? -10.469 -33.406 -20.375 1 93.62 448 MET B CA 1
ATOM 7476 C C . MET B 1 448 ? -11.867 -34 -20.25 1 93.62 448 MET B C 1
ATOM 7478 O O . MET B 1 448 ? -12.484 -33.969 -19.188 1 93.62 448 MET B O 1
ATOM 7482 N N . ARG B 1 449 ? -12.367 -34.562 -21.328 1 94.94 449 ARG B N 1
ATOM 7483 C CA . ARG B 1 449 ? -13.68 -35.188 -21.312 1 94.94 449 ARG B CA 1
ATOM 7484 C C . ARG B 1 449 ? -13.719 -36.344 -20.344 1 94.94 449 ARG B C 1
ATOM 7486 O O . ARG B 1 449 ? -14.68 -36.5 -19.578 1 94.94 449 ARG B O 1
ATOM 7493 N N . LEU B 1 450 ? -12.672 -37.094 -20.312 1 95 450 LEU B N 1
ATOM 7494 C CA . LEU B 1 450 ? -12.633 -38.312 -19.531 1 95 450 LEU B CA 1
ATOM 7495 C C . LEU B 1 450 ? -12.383 -38.031 -18.047 1 95 450 LEU B C 1
ATOM 7497 O O . LEU B 1 450 ? -13.102 -38.531 -17.188 1 95 450 LEU B O 1
ATOM 7501 N N . TYR B 1 451 ? -11.367 -37.25 -17.781 1 94 451 TYR B N 1
ATOM 7502 C CA . TYR B 1 451 ? -10.883 -37.156 -16.406 1 94 451 TYR B CA 1
ATOM 7503 C C . TYR B 1 451 ? -11.547 -35.969 -15.688 1 94 451 TYR B C 1
ATOM 7505 O O . TYR B 1 451 ? -11.68 -35.969 -14.469 1 94 451 TYR B O 1
ATOM 7513 N N . ILE B 1 452 ? -11.93 -34.906 -16.438 1 92.88 452 ILE B N 1
ATOM 7514 C CA . ILE B 1 452 ? -12.586 -33.75 -15.844 1 92.88 452 ILE B CA 1
ATOM 7515 C C . ILE B 1 452 ? -14.102 -33.875 -16 1 92.88 452 ILE B C 1
ATOM 7517 O O . ILE B 1 452 ? -14.852 -33.75 -15.031 1 92.88 452 ILE B O 1
ATOM 7521 N N . GLY B 1 453 ? -14.523 -34.125 -17.172 1 92.94 453 GLY B N 1
ATOM 7522 C CA . GLY B 1 453 ? -15.945 -34.281 -17.453 1 92.94 453 GLY B CA 1
ATOM 7523 C C . GLY B 1 453 ? -16.516 -35.594 -16.938 1 92.94 453 GLY B C 1
ATOM 7524 O O . GLY B 1 453 ? -17.734 -35.75 -16.797 1 92.94 453 GLY B O 1
ATOM 7525 N N . LYS B 1 454 ? -15.688 -36.594 -16.688 1 94.06 454 LYS B N 1
ATOM 7526 C CA . LYS B 1 454 ? -16.062 -37.938 -16.219 1 94.06 454 LYS B CA 1
ATOM 7527 C C . LYS B 1 454 ? -17 -38.625 -17.219 1 94.06 454 LYS B C 1
ATOM 7529 O O . LYS B 1 454 ? -17.969 -39.25 -16.812 1 94.06 454 LYS B O 1
ATOM 7534 N N . GLU B 1 455 ? -16.703 -38.406 -18.453 1 95.44 455 GLU B N 1
ATOM 7535 C CA . GLU B 1 455 ? -17.484 -39.031 -19.516 1 95.44 455 GLU B CA 1
ATOM 7536 C C . GLU B 1 455 ? -16.578 -39.844 -20.438 1 95.44 455 GLU B C 1
ATOM 7538 O O . GLU B 1 455 ? -15.734 -39.312 -21.156 1 95.44 455 GLU B O 1
ATOM 7543 N N . LYS B 1 456 ? -16.828 -41.125 -20.516 1 94.81 456 LYS B N 1
ATOM 7544 C CA . LYS B 1 456 ? -16.078 -41.969 -21.422 1 94.81 456 LYS B CA 1
ATOM 7545 C C . LYS B 1 456 ? -16.422 -41.688 -22.875 1 94.81 456 LYS B C 1
ATOM 7547 O O . LYS B 1 456 ? -17.594 -41.531 -23.219 1 94.81 456 LYS B O 1
ATOM 7552 N N . PRO B 1 457 ? -15.422 -41.625 -23.672 1 93.69 457 PRO B N 1
ATOM 7553 C CA . PRO B 1 457 ? -15.672 -41.344 -25.078 1 93.69 457 PRO B CA 1
ATOM 7554 C C . PRO B 1 457 ? -16.156 -42.562 -25.859 1 93.69 457 PRO B C 1
ATOM 7556 O O . PRO B 1 457 ? -15.531 -42.969 -26.828 1 93.69 457 PRO B O 1
ATOM 7559 N N . THR B 1 458 ? -17.312 -43.031 -25.5 1 95.62 458 THR B N 1
ATOM 7560 C CA . THR B 1 458 ? -17.938 -44.125 -26.234 1 95.62 458 THR B CA 1
ATOM 7561 C C . THR B 1 458 ? -18.766 -43.594 -27.391 1 95.62 458 THR B C 1
ATOM 7563 O O . THR B 1 458 ? -19.125 -42.406 -27.422 1 95.62 458 THR B O 1
ATOM 7566 N N . ALA B 1 459 ? -19.047 -44.469 -28.297 1 95.12 459 ALA B N 1
ATOM 7567 C CA . ALA B 1 459 ? -19.875 -44.094 -29.438 1 95.12 459 ALA B CA 1
ATOM 7568 C C . ALA B 1 459 ? -21.234 -43.594 -28.969 1 95.12 459 ALA B C 1
ATOM 7570 O O . ALA B 1 459 ? -21.766 -42.625 -29.531 1 95.12 459 ALA B O 1
ATOM 7571 N N . GLU B 1 460 ? -21.75 -44.188 -28.031 1 96.06 460 GLU B N 1
ATOM 7572 C CA . GLU B 1 460 ? -23.047 -43.781 -27.5 1 96.06 460 GLU B CA 1
ATOM 7573 C C . GLU B 1 460 ? -23 -42.438 -26.828 1 96.06 460 GLU B C 1
ATOM 7575 O O . GLU B 1 460 ? -23.891 -41.594 -27.047 1 96.06 460 GLU B O 1
ATOM 7580 N N . SER B 1 461 ? -22 -42.25 -26 1 96.06 461 SER B N 1
ATOM 7581 C CA . SER B 1 461 ? -21.875 -40.969 -25.297 1 96.06 461 SER B CA 1
ATOM 7582 C C . SER B 1 461 ? -21.625 -39.812 -26.25 1 96.06 461 SER B C 1
ATOM 7584 O O . SER B 1 461 ? -22.141 -38.719 -26.062 1 96.06 461 SER B O 1
ATOM 7586 N N . ILE B 1 462 ? -20.875 -40.031 -27.281 1 96.06 462 ILE B N 1
ATOM 7587 C CA . ILE B 1 462 ? -20.578 -39 -28.266 1 96.06 462 ILE B CA 1
ATOM 7588 C C . ILE B 1 462 ? -21.844 -38.688 -29.062 1 96.06 462 ILE B C 1
ATOM 7590 O O . ILE B 1 462 ? -22.125 -37.5 -29.328 1 96.06 462 ILE B O 1
ATOM 7594 N N . ALA B 1 463 ? -22.562 -39.719 -29.406 1 96.31 463 ALA B N 1
ATOM 7595 C CA . ALA B 1 463 ? -23.812 -39.5 -30.141 1 96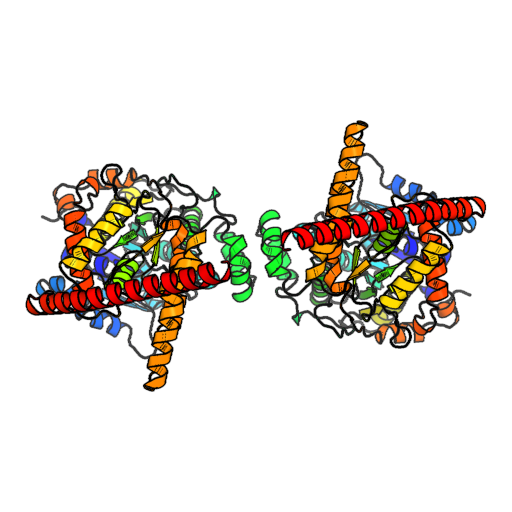.31 463 ALA B CA 1
ATOM 7596 C C . ALA B 1 463 ? -24.781 -38.656 -29.312 1 96.31 463 ALA B C 1
ATOM 7598 O O . ALA B 1 463 ? -25.484 -37.781 -29.859 1 96.31 463 ALA B O 1
ATOM 7599 N N . LYS B 1 464 ? -24.828 -38.969 -28.125 1 96.62 464 LYS B N 1
ATOM 7600 C CA . LYS B 1 464 ? -25.688 -38.219 -27.234 1 96.62 464 LYS B CA 1
ATOM 7601 C C . LYS B 1 464 ? -25.281 -36.75 -27.172 1 96.62 464 LYS B C 1
ATOM 7603 O O . LYS B 1 464 ? -26.125 -35.844 -27.203 1 96.62 464 LYS B O 1
ATOM 7608 N N . GLY B 1 465 ? -24.016 -36.531 -27.062 1 95.94 465 GLY B N 1
ATOM 7609 C CA . GLY B 1 465 ? -23.5 -35.188 -27.062 1 95.94 465 GLY B CA 1
ATOM 7610 C C . GLY B 1 465 ? -23.766 -34.438 -28.359 1 95.94 465 GLY B C 1
ATOM 7611 O O . GLY B 1 465 ? -24.109 -33.25 -28.344 1 95.94 465 GLY B O 1
ATOM 7612 N N . LEU B 1 466 ? -23.656 -35.094 -29.422 1 96.06 466 LEU B N 1
ATOM 7613 C CA . LEU B 1 466 ? -23.891 -34.5 -30.734 1 96.06 466 LEU B CA 1
ATOM 7614 C C . LEU B 1 466 ? -25.359 -34.094 -30.891 1 96.06 466 LEU B C 1
ATOM 7616 O O . LEU B 1 466 ? -25.656 -33.031 -31.438 1 96.06 466 LEU B O 1
ATOM 7620 N N . ARG B 1 467 ? -26.219 -34.906 -30.422 1 96.44 467 ARG B N 1
ATOM 7621 C CA . ARG B 1 467 ? -27.641 -34.594 -30.484 1 96.44 467 ARG B CA 1
ATOM 7622 C C . ARG B 1 467 ? -27.984 -33.375 -29.641 1 96.44 467 ARG B C 1
ATOM 7624 O O . ARG B 1 467 ? -28.719 -32.5 -30.078 1 96.44 467 ARG B O 1
ATOM 7631 N N . LEU B 1 468 ? -27.453 -33.438 -28.5 1 96 468 LEU B N 1
ATOM 7632 C CA . LEU B 1 468 ? -27.703 -32.312 -27.609 1 96 468 LEU B CA 1
ATOM 7633 C C . LEU B 1 468 ? -27.156 -31 -28.203 1 96 468 LEU B C 1
ATOM 7635 O O . LEU B 1 468 ? -27.812 -29.969 -28.156 1 96 468 LEU B O 1
ATOM 7639 N N . ARG B 1 469 ? -25.953 -31.078 -28.656 1 94.25 469 ARG B N 1
ATOM 7640 C CA . ARG B 1 469 ? -25.328 -29.891 -29.266 1 94.25 469 ARG B CA 1
ATOM 7641 C C . ARG B 1 469 ? -26.172 -29.359 -30.406 1 94.25 469 ARG B C 1
ATOM 7643 O O . ARG B 1 469 ? -26.344 -28.141 -30.547 1 94.25 469 ARG B O 1
ATOM 7650 N N . MET B 1 470 ? -26.703 -30.234 -31.203 1 94.81 470 MET B N 1
ATOM 7651 C CA . MET B 1 470 ? -27.531 -29.828 -32.312 1 94.81 470 MET B CA 1
ATOM 7652 C C . MET B 1 470 ? -28.812 -29.172 -31.844 1 94.81 470 MET B C 1
ATOM 7654 O O . MET B 1 470 ? -29.25 -28.156 -32.406 1 94.81 470 MET B O 1
ATOM 7658 N N . ARG B 1 471 ? -29.391 -29.703 -30.875 1 95.38 471 ARG B N 1
ATOM 7659 C CA . ARG B 1 471 ? -30.594 -29.125 -30.312 1 95.38 471 ARG B CA 1
ATOM 7660 C C . ARG B 1 471 ? -30.328 -27.719 -29.766 1 95.38 471 ARG B C 1
ATOM 7662 O O . ARG B 1 471 ? -31.094 -26.797 -30.016 1 95.38 471 ARG B O 1
ATOM 7669 N N . LEU B 1 472 ? -29.25 -27.625 -29.062 1 93.44 472 LEU B N 1
ATOM 7670 C CA . LEU B 1 472 ? -28.891 -26.344 -28.469 1 93.44 472 LEU B CA 1
ATOM 7671 C C . LEU B 1 472 ? -28.516 -25.328 -29.547 1 93.44 472 LEU B C 1
ATOM 7673 O O . LEU B 1 472 ? -28.766 -24.141 -29.406 1 93.44 472 LEU B O 1
ATOM 7677 N N . LYS B 1 473 ? -27.906 -25.844 -30.562 1 92.12 473 LYS B N 1
ATOM 7678 C CA . LYS B 1 473 ? -27.562 -24.984 -31.688 1 92.12 473 LYS B CA 1
ATOM 7679 C C . LYS B 1 473 ? -28.812 -24.375 -32.312 1 92.12 473 LYS B C 1
ATOM 7681 O O . LYS B 1 473 ? -28.844 -23.172 -32.562 1 92.12 473 LYS B O 1
ATOM 7686 N N . VAL B 1 474 ? -29.766 -25.125 -32.5 1 93.75 474 VAL B N 1
ATOM 7687 C CA . VAL B 1 474 ? -31.031 -24.672 -33.094 1 93.75 474 VAL B CA 1
ATOM 7688 C C . VAL B 1 474 ? -31.688 -23.656 -32.156 1 93.75 474 VAL B C 1
ATOM 7690 O O . VAL B 1 474 ? -32.156 -22.609 -32.594 1 93.75 474 VAL B O 1
ATOM 7693 N N . LEU B 1 475 ? -31.672 -23.969 -30.969 1 90.31 475 LEU B N 1
ATOM 7694 C CA . LEU B 1 475 ? -32.281 -23.078 -29.984 1 90.31 475 LEU B CA 1
ATOM 7695 C C . LEU B 1 475 ? -31.531 -21.75 -29.953 1 90.31 475 LEU B C 1
ATOM 7697 O O . LEU B 1 475 ? -32.125 -20.688 -29.812 1 90.31 475 LEU B O 1
ATOM 7701 N N . HIS B 1 476 ? -30.281 -21.828 -30.031 1 88.56 476 HIS B N 1
ATOM 7702 C CA . HIS B 1 476 ? -29.438 -20.625 -30 1 88.56 476 HIS B CA 1
ATOM 7703 C C . HIS B 1 476 ? -29.734 -19.719 -31.188 1 88.56 476 HIS B C 1
ATOM 7705 O O . HIS B 1 476 ? -29.938 -18.516 -31.016 1 88.56 476 HIS B O 1
ATOM 7711 N N . TYR B 1 477 ? -29.781 -20.25 -32.281 1 88.5 477 TYR B N 1
ATOM 7712 C CA . TYR B 1 477 ? -29.984 -19.453 -33.469 1 88.5 477 TYR B CA 1
ATOM 7713 C C . TYR B 1 477 ? -31.422 -18.969 -33.562 1 88.5 477 TYR B C 1
ATOM 7715 O O . TYR B 1 477 ? -31.703 -17.891 -34.094 1 88.5 477 TYR B O 1
ATOM 7723 N N . ALA B 1 478 ? -32.281 -19.766 -33.062 1 88.44 478 ALA B N 1
ATOM 7724 C CA . ALA B 1 478 ? -33.688 -19.297 -32.969 1 88.44 478 ALA B CA 1
ATOM 7725 C C . ALA B 1 478 ? -33.781 -18.094 -32.031 1 88.44 478 ALA B C 1
ATOM 7727 O O . ALA B 1 478 ? -34.469 -17.109 -32.375 1 88.44 478 ALA B O 1
ATOM 7728 N N . PHE B 1 479 ? -33.156 -18.25 -31.016 1 84.06 479 PHE B N 1
ATOM 7729 C CA . PHE B 1 479 ? -33.156 -17.172 -30.031 1 84.06 479 PHE B CA 1
ATOM 7730 C C . PHE B 1 479 ? -32.5 -15.922 -30.609 1 84.06 479 PHE B C 1
ATOM 7732 O O . PHE B 1 479 ? -33.062 -14.82 -30.516 1 84.06 479 PHE B O 1
ATOM 7739 N N . ALA B 1 480 ? -31.344 -16.062 -31.188 1 80.31 480 ALA B N 1
ATOM 7740 C CA . ALA B 1 480 ? -30.609 -14.945 -31.781 1 80.31 480 ALA B CA 1
ATOM 7741 C C . ALA B 1 480 ? -31.438 -14.266 -32.875 1 80.31 480 ALA B C 1
ATOM 7743 O O . ALA B 1 480 ? -31.453 -13.039 -32.969 1 80.31 480 ALA B O 1
ATOM 7744 N N . SER B 1 481 ? -32.094 -15.047 -33.594 1 85.25 481 SER B N 1
ATOM 7745 C CA . SER B 1 481 ? -32.969 -14.531 -34.656 1 85.25 481 SER B CA 1
ATOM 7746 C C . SER B 1 481 ? -34.125 -13.742 -34.094 1 85.25 481 SER B C 1
ATOM 7748 O O . SER B 1 481 ? -34.531 -12.719 -34.625 1 85.25 481 SER B O 1
ATOM 7750 N N . SER B 1 482 ? -34.625 -14.25 -33.094 1 85.06 482 SER B N 1
ATOM 7751 C CA . SER B 1 482 ? -35.75 -13.555 -32.438 1 85.06 482 SER B CA 1
ATOM 7752 C C . SER B 1 482 ? -35.312 -12.195 -31.891 1 85.06 482 SER B C 1
ATOM 7754 O O . SER B 1 482 ? -36.031 -11.219 -31.969 1 85.06 482 SER B O 1
ATOM 7756 N N . LEU B 1 483 ? -34.125 -12.148 -31.375 1 77.81 483 LEU B N 1
ATOM 7757 C CA . LEU B 1 483 ? -33.594 -10.906 -30.844 1 77.81 483 LEU B CA 1
ATOM 7758 C C . LEU B 1 483 ? -33.344 -9.891 -31.953 1 77.81 483 LEU B C 1
ATOM 7760 O O . LEU B 1 483 ? -33.625 -8.703 -31.781 1 77.81 483 LEU B O 1
ATOM 7764 N N . VAL B 1 484 ? -32.812 -10.367 -33 1 78.06 484 VAL B N 1
ATOM 7765 C CA . VAL B 1 484 ? -32.562 -9.508 -34.156 1 78.06 484 VAL B CA 1
ATOM 7766 C C . VAL B 1 484 ? -33.875 -8.984 -34.719 1 78.06 484 VAL B C 1
ATOM 7768 O O . VAL B 1 484 ? -34 -7.812 -35.094 1 78.06 484 VAL B O 1
ATOM 7771 N N . SER B 1 485 ? -34.781 -9.875 -34.75 1 83.38 485 SER B N 1
ATOM 7772 C CA . SER B 1 485 ? -36.094 -9.484 -35.219 1 83.38 485 SER B CA 1
ATOM 7773 C C . SER B 1 485 ? -36.719 -8.445 -34.312 1 83.38 485 SER B C 1
ATOM 7775 O O . SER B 1 485 ? -37.344 -7.488 -34.781 1 83.38 485 SER B O 1
ATOM 7777 N N . LEU B 1 486 ? -36.562 -8.711 -33.156 1 81 486 LEU B N 1
ATOM 7778 C CA . LEU B 1 486 ? -37.094 -7.758 -32.188 1 81 486 LEU B CA 1
ATOM 7779 C C . LEU B 1 486 ? -36.406 -6.406 -32.312 1 81 486 LEU B C 1
ATOM 7781 O O . LEU B 1 486 ? -37.062 -5.359 -32.25 1 81 486 LEU B O 1
ATOM 7785 N N . ALA B 1 487 ? -35.125 -6.418 -32.406 1 74.94 487 ALA B N 1
ATOM 7786 C CA . ALA B 1 487 ? -34.375 -5.18 -32.594 1 74.94 487 ALA B CA 1
ATOM 7787 C C . ALA B 1 487 ? -34.812 -4.465 -33.875 1 74.94 487 ALA B C 1
ATOM 7789 O O . ALA B 1 487 ? -34.938 -3.238 -33.875 1 74.94 487 ALA B O 1
ATOM 7790 N N . GLY B 1 488 ? -34.938 -5.227 -34.875 1 77.19 488 GLY B N 1
ATOM 7791 C CA . GLY B 1 488 ? -35.438 -4.676 -36.125 1 77.19 488 GLY B CA 1
ATOM 7792 C C . GLY B 1 488 ? -36.812 -4.051 -36 1 77.19 488 GLY B C 1
ATOM 7793 O O . GLY B 1 488 ? -37.062 -2.971 -36.531 1 77.19 488 GLY B O 1
ATOM 7794 N N . TYR B 1 489 ? -37.594 -4.77 -35.281 1 78.5 489 TYR B N 1
ATOM 7795 C CA . TYR B 1 489 ? -38.938 -4.262 -35.062 1 78.5 489 TYR B CA 1
ATOM 7796 C C . TYR B 1 489 ? -38.906 -2.945 -34.281 1 78.5 489 TYR B C 1
ATOM 7798 O O . TYR B 1 489 ? -39.625 -2.008 -34.625 1 78.5 489 TYR B O 1
ATOM 7806 N N . VAL B 1 490 ? -38.062 -2.908 -33.281 1 74.12 490 VAL B N 1
ATOM 7807 C CA . VAL B 1 490 ? -37.938 -1.703 -32.469 1 74.12 490 VAL B CA 1
ATOM 7808 C C . VAL B 1 490 ? -37.438 -0.552 -33.312 1 74.12 490 VAL B C 1
ATOM 7810 O O . VAL B 1 490 ? -37.938 0.57 -33.25 1 74.12 490 VAL B O 1
ATOM 7813 N N . LEU B 1 491 ? -36.438 -0.86 -34.094 1 72.75 491 LEU B N 1
ATOM 7814 C CA . LEU B 1 491 ? -35.875 0.155 -34.969 1 72.75 491 LEU B CA 1
ATOM 7815 C C . LEU B 1 491 ? -36.938 0.625 -35.969 1 72.75 491 LEU B C 1
ATOM 7817 O O . LEU B 1 491 ? -37.031 1.819 -36.281 1 72.75 491 LEU B O 1
ATOM 7821 N N . TYR B 1 492 ? -37.656 -0.284 -36.469 1 73.88 492 TYR B N 1
ATOM 7822 C CA . TYR B 1 492 ? -38.719 0.03 -37.406 1 73.88 492 TYR B CA 1
ATOM 7823 C C . TYR B 1 492 ? -39.781 0.898 -36.719 1 73.88 492 TYR B C 1
ATOM 7825 O O . TYR B 1 492 ? -40.25 1.884 -37.312 1 73.88 492 TYR B O 1
ATOM 7833 N N . SER B 1 493 ? -40.062 0.558 -35.562 1 75.06 493 SER B N 1
ATOM 7834 C CA . SER B 1 493 ? -41.062 1.307 -34.812 1 75.06 493 SER B CA 1
ATOM 7835 C C . SER B 1 493 ? -40.594 2.721 -34.5 1 75.06 493 SER B C 1
ATOM 7837 O O . SER B 1 493 ? -41.375 3.674 -34.562 1 75.06 493 SER B O 1
ATOM 7839 N N . LEU B 1 494 ? -39.375 2.797 -34.219 1 70.06 494 LEU B N 1
ATOM 7840 C CA . LEU B 1 494 ? -38.781 4.105 -33.906 1 70.06 494 LEU B CA 1
ATOM 7841 C C . LEU B 1 494 ? -38.719 4.957 -35.188 1 70.06 494 LEU B C 1
ATOM 7843 O O . LEU B 1 494 ? -38.969 6.168 -35.125 1 70.06 494 LEU B O 1
ATOM 7847 N N . ALA B 1 495 ? -38.406 4.352 -36.281 1 70.25 495 ALA B N 1
ATOM 7848 C CA . ALA B 1 495 ? -38.344 5.039 -37.562 1 70.25 495 ALA B CA 1
ATOM 7849 C C . ALA B 1 495 ? -39.719 5.574 -37.969 1 70.25 495 ALA B C 1
ATOM 7851 O O . ALA B 1 495 ? -39.812 6.656 -38.531 1 70.25 495 ALA B O 1
ATOM 7852 N N . ARG B 1 496 ? -40.656 4.957 -37.594 1 68.06 496 ARG B N 1
ATOM 7853 C CA . ARG B 1 496 ? -42.031 5.375 -37.875 1 68.06 496 ARG B CA 1
ATOM 7854 C C . ARG B 1 496 ? -42.406 6.594 -37.062 1 68.06 496 ARG B C 1
ATOM 7856 O O . ARG B 1 496 ? -43.25 7.395 -37.5 1 68.06 496 ARG B O 1
ATOM 7863 N N . LEU B 1 497 ? -41.875 6.719 -36 1 51.31 497 LEU B N 1
ATOM 7864 C CA . LEU B 1 497 ? -42.156 7.875 -35.156 1 51.31 497 LEU B CA 1
ATOM 7865 C C . LEU B 1 497 ? -41.531 9.141 -35.719 1 51.31 497 LEU B C 1
ATOM 7867 O O . LEU B 1 497 ? -42 10.25 -35.469 1 51.31 497 LEU B O 1
ATOM 7871 N N . VAL B 1 498 ? -40.5 9.008 -36.281 1 61.66 498 VAL B N 1
ATOM 7872 C CA . VAL B 1 498 ? -39.812 10.18 -36.812 1 61.66 498 VAL B CA 1
ATOM 7873 C C . VAL B 1 498 ? -40.469 10.617 -38.125 1 61.66 498 VAL B C 1
ATOM 7875 O O . VAL B 1 498 ? -40.312 11.766 -38.562 1 61.66 498 VAL B O 1
ATOM 7878 N N . VAL B 1 499 ? -41.188 9.68 -38.656 1 46.97 499 VAL B N 1
ATOM 7879 C CA . VAL B 1 499 ? -41.906 10.109 -39.844 1 46.97 499 VAL B CA 1
ATOM 7880 C C . VAL B 1 499 ? -43.312 10.516 -39.469 1 46.97 499 VAL B C 1
ATOM 7882 O O . VAL B 1 499 ? -44 9.836 -38.719 1 46.97 499 VAL B O 1
#

Organism: Drosophila sechellia (NCBI:txid7238)

Sequence (998 aa):
MDSEMQGFFKNKTVFLTGGTGFLGKVITEKLLRTTEVNRIYSLIRPKRGVPIQDRITTWAKDPVFEVLLRMKPDALQRVCPIAGDCLDPDLGISPSDRRILTTEVQIVIHGAATVRFDEALHLSLAINVRATRLMLQLAKQMTQLVSYVHVSTAYSNCVVHDIEERFYPEHLNCSSDKILAVGELVSNKLLDAMEPSLVGSFPNTYTYTKALAEDVILREAGILPLCIFRPAIIMSAYKEPLVGWVDNLFGPLALCFGGARGIMRVTTVDPTAKISMVPADYCVNVALACAWKTAEKSVQSGKVTTPPIYAFAPSENNLLSYGSFVKSTIMYRDIIPLTKMLWYPFVLCISTTSLFPLAAFFLHTLPGYFFDMLLRLKGRKPILVDLYRKIHKNIAVLGPFSSTTWNFDMTNTKELREAMSKQDRNLYDFDMAQLDWDDYFKAAMYGMRLYIGKEKPTAESIAKGLRLRMRLKVLHYAFASSLVSLAGYVLYSLARLVVMDSEMQGFFKNKTVFLTGGTGFLGKVITEKLLRTTEVNRIYSLIRPKRGVPIQDRITTWAKDPVFEVLLRMKPDALQRVCPIAGDCLDPDLGISPSDRRILTTEVQIVIHGAATVRFDEALHLSLAINVRATRLMLQLAKQMTQLVSYVHVSTAYSNCVVHDIEERFYPEHLNCSSDKILAVGELVSNKLLDAMEPSLVGSFPNTYTYTKALAEDVILREAGILPLCIFRPAIIMSAYKEPLVGWVDNLFGPLALCFGGARGIMRVTTVDPTAKISMVPADYCVNVALACAWKTAEKSVQSGKVTTPPIYAFAPSENNLLSYGSFVKSTIMYRDIIPLTKMLWYPFVLCISTTSLFPLAAFFLHTLPGYFFDMLLRLKGRKPILVDLYRKIHKNIAVLGPFSSTTWNFDMTNTKELREAMSKQDRNLYDFDMAQLDWDDYFKAAMYGMRLYIGKEKPTAESIAKGLRLRMRLKVLHYAFASSLVSLAGYVLYSLARLVV

Radius of gyration: 37.7 Å; Cα contacts (8 Å, |Δi|>4): 1740; chains: 2; bounding box: 75×110×82 Å

Solvent-accessible surface area (backbone atoms only — not comparable to full-atom values): 51584 Å² total; per-residue (Å²): 129,75,40,72,62,34,52,66,40,41,66,31,26,34,38,30,34,27,34,87,39,76,67,28,42,52,40,52,45,50,45,61,63,68,32,55,48,54,34,37,37,26,46,36,66,72,48,92,92,45,62,61,66,54,59,58,58,53,44,70,73,34,73,72,38,45,64,45,38,72,77,36,71,66,54,66,73,36,52,41,72,36,60,22,33,50,77,38,78,79,35,49,48,49,72,68,57,46,51,49,47,23,64,54,23,26,31,38,39,44,51,51,60,68,82,48,53,82,45,56,45,54,55,39,38,31,31,31,25,50,27,46,53,49,49,48,59,51,52,73,56,21,77,49,55,40,18,31,32,37,55,54,41,53,50,31,54,61,76,46,48,73,36,62,61,66,87,68,69,84,80,48,82,58,55,43,72,43,50,54,50,44,56,73,60,45,50,61,68,56,48,39,59,29,34,67,52,59,48,52,80,40,90,35,45,31,38,38,24,42,34,32,24,50,42,38,45,75,73,62,46,64,71,58,31,40,33,38,36,14,43,37,47,71,48,37,13,49,69,43,84,40,60,3,41,44,88,71,76,52,77,68,53,34,54,51,51,31,17,51,28,23,65,39,39,65,49,67,34,30,49,81,22,43,52,48,55,35,40,37,38,30,51,42,26,49,53,53,48,49,35,52,52,30,31,59,50,44,73,68,53,88,53,76,57,82,59,53,38,31,33,45,55,47,27,91,90,41,70,43,33,38,41,58,52,52,52,53,53,53,50,42,48,73,69,58,26,53,75,63,56,80,39,48,59,46,64,47,70,38,69,56,72,85,52,45,66,60,51,43,38,65,63,41,51,52,51,18,52,51,52,25,48,54,30,45,73,73,73,39,80,64,57,45,52,61,49,46,54,52,49,52,51,50,50,61,70,43,36,69,64,35,56,38,60,69,46,72,42,41,64,56,37,52,52,51,58,67,71,45,52,72,65,40,46,66,77,42,43,62,64,42,69,71,58,53,65,69,61,42,49,50,31,34,54,53,16,42,36,37,56,69,64,67,40,68,91,40,74,66,46,31,50,49,7,49,51,50,46,51,53,31,43,52,51,48,52,50,49,53,48,51,51,51,48,48,50,49,49,50,50,51,54,52,53,51,66,76,94,130,74,40,70,63,32,52,66,39,41,67,30,25,35,37,30,34,26,34,86,38,76,68,28,42,51,40,53,43,48,45,61,63,68,31,56,48,56,35,36,38,26,46,36,65,73,49,92,91,46,62,61,66,54,58,58,58,53,44,70,72,35,73,72,39,44,64,45,39,74,79,37,73,66,54,68,73,36,51,42,72,36,60,24,34,49,78,39,78,78,34,50,48,49,72,70,58,46,52,48,46,24,64,56,24,26,33,37,38,44,51,52,59,65,83,49,53,82,45,56,46,55,56,38,39,32,31,30,27,51,27,46,50,50,50,48,58,50,52,72,57,21,77,49,56,40,18,32,33,38,55,57,41,52,50,31,54,61,76,46,48,74,37,64,61,65,88,69,71,84,79,49,81,58,54,42,72,44,50,53,51,43,56,73,60,44,49,61,69,56,49,39,59,29,35,69,52,60,48,52,79,39,91,34,44,31,37,38,25,42,34,34,24,51,40,38,44,74,73,62,45,64,69,57,32,39,32,36,37,15,43,38,46,70,48,36,13,49,70,42,85,41,60,3,42,47,90,72,76,52,76,68,52,35,53,51,50,32,17,52,27,22,64,39,38,64,49,65,35,30,47,80,24,43,51,50,57,34,39,36,40,30,51,40,27,48,55,54,49,49,35,52,52,30,31,58,49,42,72,68,53,87,54,75,57,83,59,53,38,31,32,44,53,46,26,91,90,41,69,42,33,38,40,59,50,52,52,52,53,55,52,43,47,74,70,58,27,53,74,63,58,80,38,49,58,46,66,47,71,36,68,57,72,85,50,44,65,60,51,41,38,65,62,40,50,51,52,18,51,52,52,25,49,54,31,46,75,74,72,40,80,64,58,44,53,62,49,47,53,52,49,52,51,49,50,59,68,42,37,70,63,36,57,37,59,69,45,72,43,39,64,56,36,53,50,51,58,67,69,45,50,73,64,39,46,67,76,44,45,60,63,42,70,72,58,52,64,69,61,42,48,51,31,35,53,53,14,41,37,36,57,69,64,67,39,68,89,41,75,65,46,29,50,50,6,49,51,50,46,51,54,31,42,51,50,49,52,51,50,53,48,49,50,51,49,48,49,48,48,51,50,51,54,52,54,50,67,78,93

Nearest PDB structures (foldseek):
  7eoz-assembly2_B  TM=8.251E-01  e=8.017E-32  Oryza sativa Japonica Group
  7eoz-assembly1_A  TM=8.395E-01  e=4.153E-30  Oryza sativa Japonica Group
  4u5q-assembly1_A  TM=6.803E-01  e=6.785E-14  Mycobacterium tuberculosis H37Rv
  4u5q-assembly2_B  TM=6.278E-01  e=3.260E-14  Mycobacterium tuberculosis H37Rv
  5mso-assembly1_A  TM=6.809E-01  e=1.076E-12  Mycobacterium marinum M

pLDDT: mean 92.51, std 7.83, range [46.97, 98.81]

Foldseek 3Di:
DAFLLQVVQAQAEEEEECCLPDLNVLLLLLCLQRHNHQAYEYEDEDDPPDDQVVSLVVVVVPPQNVLVCVVPVCSSVRYHYFYFQLLDVLRRGDPVVLVVCQEGHAEYEYDWADQDQADQLLVRLSGQAVSLLSVLVSLVSRPNYLFYEYEFALLLPVLDFEAEFDQDPPVFPDALVVLVVVSVVDDSVVNSVCCCVRQPSRLGSRSPSSSNNLSSCQPPNWLHLYAYEHEYAEAEAPPPPDQQADADCDDVNVVLVCLLQLQAAEFEFDQAAWGWYFYSLLSSLLRSLNRSVSSVVSVPDVHGDDHTYAYATADPLQIHGNNNVLVLSVVVSQVFGFLHHPFQRHYHYHHDPVCRVVVCCVSQVVVLVVVQVVCVVVVHHRDRNVVSVVVVVSSSSCVVVRYGYHHYDRPVVVVSLVVGDPVSCVSRPNDNNPDDPSSRSVSNSQNCCCNVVVDHRDPVRRVSRNVVNVVRVVVVVVVVVVVVVVVVVVVVVVVVVVD/DAFLLQVVQAQAEEEEECCLPDLNVLLLLLCLQRHNHQAYEYEDEDDPPDDQVVSLVVVCVPPQNVLVCVVPVCSSVRYHYFYFQLLDVLRRGDPVVLVVCQEGHAEYEYDWADQDQADQLLVRLSGQAVSLLSVLVSLVSRPNYQFYEYEFALLLPVLDFEAEFDQDPPPFPDALVVLVVVSVVDDSVVNSVCCCVRQPSRLGSRSPSSSNNVSSCQPPNWLHLYAYEHEYAEAEAPVPPDQQADADCDDVNVVLVCLLQLQAAEFEFDQAAWGWYFYSLLSSLLRSLNRSVSSVVSVPPVHGDDHTYAYATADPLQIHGNNNVVVLSVVVSQVFGFLHHPFQRHYHYHHDPVCRVVVCCVSQVVVLVVVQVVCVVVVHHRDRNVVSVVVVVSSSSCVVVRYGYHHYDRPVVVVSLVVGDPVSCVSRPNDNNPDDPSSRSVSNSQNCCCNVVVDHRDPVRRVSRNVVSVVRVVVVVVVVVVVVVVVVVVVVVVVVVVD